Protein 7PSG (pdb70)

Secondary structure (DSSP, 8-state):
-HHHHHHHHHHHHHHHHHHHHHHHHHHHHHHHHHHHHHHHHTT---HHHHHHHHHHHHHT-TT-SEEEEEEPTTTTTS-HHHHTTSTT--GGG--EEEEEE-TTS-EEEEE-TTTTSTTTTHHHHHHHHH-S-EEPPPEEEEETTEEEEEEEEEEEEEETTEEEEEEEEEEEHHHHHHHHTT--TBTTB-EEEEE-TT-BEEE-SSGGGTTSBP-SS-SSS-SS-EEEEETTTTEEEEEEEEEE--TT-SS-EEEEEEEEHHHHHHH-/-HHHHHHHHHHHHHHHHHHHHHHHHHHHHHHHHHHHHHHHHTT---HHHHHHHHHHHHHT-TT-SEEEEEEPTTTTTS-HHHHTT-TTSPGGG--EEEEEE-SSS-EEEEE-TTTTSTTTTHHHHHHHHH-S-EEPPPEEEEETTEEEEEEEEEEEEEETTEEEEEEEEEEEHHHHHHHHTT--TBTTB-EEEEE-TTSBEEE-SSGGGTTSB--S---SS-SS-EEEEETTTTEEEEEEEEEE--TT-SS-EEEEEEEEHHHHTT-/-HHHHHHHHHHHHHHHHHHHHHHHHHHHHHHHHHHHHHHHHTT---HHHHHHHHHHHHHTSTT--EEEEEEPTTTTTS-HHHHTT-TTPPGGG--EEEEEE-TTS-EEEEE-TTTTSTTTTHHHHHHHHH-S-EEPPPEEEEETTEEEEEEEEEEEEEETTEEEEEEEEEEEHHHHHHHHHH--TBTTB-EEEEE-TT-BEEE-SSGGGTTPBP---SSSS-S--EEEEETTTTEEEEEEEEEE--TT-S--EEEEEEEEHHHHHHHHH-/-HHHHHHHHHHHHHHHHHHHHHHHHHHHHHHHHHHHHHHHHTT---HHHHHHHHHHHHHT-TT--EEEEEEPTTTTTS-TTTTTT-TTS-GGG--EEEEEE-TTS-EEEEE-TTTTSTTTTHHHHHHHHH-S-EEPPPEEEEETTEEEEEEEEEEEEEETTEEEEEEEEEEEHHHHHHHHHT--TBTTB-EEEEE-TTSBEEE-SSGGGTTSB-----SSS-SS-EEEEETTTTEEEEEEEEEE--TT-S--EEEEEEEEHHHHH--

Sequence (1072 aa):
SLAERYLQQIAQSEALRIQQQELNYARDVAHNLGQGLAALPSAGIKDRAVVDKMMEYALRDNPEEYLSISVIFEENVFDGRDAEFADQPGQAPKGRYAWFVDRDDQAGNNYAMHPLLSYLTPGQGDYYLLPQKSQKDTLIEPYTYAYNGVPTLLTSVAAPIVSSQGKLWGVVTSDISLASLQQKINQIKPWEGGGYAMLLSSAGKVISYPDKSQTSKAWQQGPTDDNNFTSSVVQHHDDAILGEQALVTWQPVTIGNSTEEKWYLGIVVPVSQVMAASSLAERYLQQIAQSEALRIQQELNYARDVAHNLGQGLAALPSAGIKDRAVVDKMMEYALRDNPEEYLSISVIFEENVFDGRDAEFADQPGQAPKGRYAWFVDRDQAGNYAMHPLLSYLTPGQGDYYLLPQKSQKDTLIEPYTYAYNGVPTLLTSVAAPIVSQGKLWGVVTSDISLASLQQKINQIKPWEEGGGYAMLLSSAGKVISYPDKSQTSKAWQGPTDNFTSSVVQHHDDAILGEQALVTWQPVTIGNSTEKWYLGIVVPVSQQVMAASLAERYLQQIAQSEALRIQQELNYARDVAHNLGQGLAALPSAGIKDRAVVDKMMEYALRDNPEYLSISVIFEENVFDGRDAEFADQPGQAPKGRYAWFVDRDQAGNYAMHPLLSYLTPGQGDYYLLPQKSQKDTLIEPYTYAYNGVPTLLTSVAAPIVSQGKLWGVVTSDISLASLQQQKINQIKPWEGGGYAMLLSSAGKVISYPDKSQTSKAWQGPTDNFTSSVVQHDDAILGEQALVTWQPVTIGNSTEKWYLGIVVPVSQVMAASERSLAERYLQQIAQSEALRIIQQELNYARDVAHNLGQGLAALPSAGIKDRAVVDKMMEYALRDNPEEYLSISVIFEENVFDGRDAEFADQQPGQAPKGRYAWFVDRDQAGNYAMHPLLSYLTPGQGDYYLLPQKSQKDTLIEPYTYAYNGVPTLLTSVAAPIVSQGKLWGVVTSDIISLASLQQKINQIKPWEGGGYAMLLSSAGKVISYPDKSQTSKKAWQGPTDNFTSSVVQHDDAILGEQALVTWQPVTIGNSTEKWYLGIVVPVSQQVMAA

Nearest PDB structures (foldseek):
  7psg-assembly2_D  TM=9.994E-01  e=1.646E-56  Pectobacterium atrosepticum SCRI1043
  6pzj-assembly1_A-2  TM=8.584E-01  e=6.239E-21  Leptospira interrogans serovar Copenhageni str. Fiocruz L1-130
  6fu4-assembly2_B  TM=8.451E-01  e=5.156E-18  Pseudomonas aeruginosa PAO1
  6f9g-assembly3_C  TM=8.167E-01  e=3.388E-18  Pseudomonas putida KT2440
  6d8v-assembly1_A  TM=7.134E-01  e=3.644E-16  Sinorhizobium meliloti 1021

Organism: Pectobacterium atrosepticum (strain SCRI 1043 / ATCC BAA-672) (NCBI:txid218491)

Solvent-accessible surface area: 41781 Å² total; per-residue (Å²): 90,37,28,77,61,9,1,51,21,9,0,46,0,28,5,22,88,9,26,46,83,2,15,60,2,20,5,4,0,16,20,11,0,9,6,3,0,0,0,20,58,29,54,27,108,76,25,57,0,0,41,55,3,0,27,18,10,0,86,42,8,106,113,29,40,1,0,6,3,1,8,28,97,67,37,4,23,53,111,8,89,104,43,32,143,103,126,54,42,1,38,130,0,19,4,0,35,9,0,6,51,55,151,94,37,83,50,22,58,62,29,10,127,17,0,67,63,114,46,77,0,36,9,7,47,88,0,53,180,56,79,83,3,26,16,6,58,21,40,62,78,54,24,65,68,94,102,29,70,2,0,0,0,0,0,6,7,54,12,110,80,91,24,22,0,1,1,0,0,5,10,14,2,71,15,3,16,103,63,2,38,126,23,114,10,10,113,60,25,8,17,1,3,0,0,0,32,65,10,62,1,0,0,24,36,56,113,81,56,21,32,125,44,57,160,44,52,37,109,139,49,32,54,56,29,54,95,39,124,16,98,67,48,60,66,74,0,25,6,0,4,21,64,0,44,1,45,79,18,109,102,78,0,26,0,0,0,2,0,11,12,42,94,9,128,80,53,101,109,25,22,72,70,14,0,58,26,10,0,38,0,26,2,15,96,14,24,50,75,8,14,57,2,21,6,3,0,21,17,12,0,10,6,0,0,0,0,19,62,26,54,23,110,77,23,54,0,0,42,51,4,0,29,16,11,0,86,40,10,104,116,26,40,1,0,5,0,0,1,17,51,42,22,3,21,47,102,8,87,105,45,25,89,102,136,50,43,4,46,115,0,9,3,0,34,12,0,6,46,51,161,85,38,82,55,28,56,62,29,11,121,21,0,29,60,31,41,65,0,14,10,2,6,16,0,30,50,24,60,63,5,23,18,7,26,18,41,63,84,49,22,75,64,95,99,33,72,1,0,0,0,0,0,6,2,56,13,115,55,65,25,23,0,0,0,0,0,4,13,16,2,66,10,10,14,110,70,1,55,122,16,112,11,12,131,67,27,12,17,0,3,0,0,0,37,53,15,78,0,0,0,22,46,65,140,95,60,19,33,130,50,56,151,26,79,48,62,150,52,32,55,54,24,27,101,37,126,17,94,70,46,61,66,88,0,22,14,1,5,37,57,0,50,0,43,78,23,90,54,69,0,27,0,0,0,2,0,10,18,54,90,10,148,84,77,98,40,14,68,85,12,1,42,20,10,0,42,0,28,4,17,89,13,20,33,82,2,18,72,2,25,5,6,0,21,19,13,0,11,6,0,0,0,0,24,55,26,54,27,119,77,23,55,1,0,40,56,5,0,29,18,12,3,64,40,10,31,60,32,6,1,0,5,0,0,2,24,120,61,39,6,20,49,102,8,86,101,48,34,142,97,125,55,45,3,43,140,0,26,4,0,31,9,1,6,16,46,73,24,8,85,41,28,60,64,30,13,124,23,0,63,64,117,42,66,0,39,9,7,47,93,0,53,178,58,78,73,4,12,14,6,59,22,43,69,83,56,8,50,66,27,108,23,62,2,0,0,0,0,0,8,2,57,12,118,80,86,28,26,0,0,0,0,0,5,13,14,2,52,22,5,18,31,53,1,38,58,14,111,10,5,103,60,27,6,12,1,4,0,0,0,42,67,13,66,3,0,0,36,44,60,63,93,45,28,42,85,48,79,143,30,129,29,111,117,27,59,66,47,33,61,101,62,118,4,97,72,50,61,67,77,0,27,10,0,8,17,61,0,46,0,42,77,19,108,94,81,0,19,0,0,0,1,0,10,24,59,77,4,92,57,20,36,130,239,109,28,12,83,70,9,1,48,24,10,0,41,0,25,5,20,91,12,28,45,76,2,21,49,2,15,5,4,0,23,23,13,0,10,8,0,0,0,0,21,58,27,53,24,102,81,24,56,2,0,40,55,4,0,36,16,11,0,89,42,10,91,134,28,39,1,0,5,0,0,2,25,117,62,38,4,20,54,104,9,84,117,40,32,147,99,120,51,36,2,46,135,0,21,5,0,34,9,1,4,46,53,150,85,32,93,55,33,56,61,29,13,120,21,0,63,60,116,45,67,0,36,8,7,41,88,0,55,178,58,80,71,3,7,13,7,60,20,40,61,84,50,23,65,62,95,99,31,66,1,0,0,0,0,0,5,3,56,12,117,78,90,28,24,0,0,0,0,0,4,11,14,2,68,26,6,7,107,79,1,39,114,19,107,12,5,110,58,23,7,16,0,4,0,0,0,37,69,11,75,0,0,0,20,44,64,124,83,44,16,28,123,57,52,139,45,67,38,78,138,51,34,61,60,25,44,90,44,124,16,97,66,50,64,66,78,0,20,15,0,11,25,63,0,50,0,43,75,17,77,84,79,0,26,0,0,0,2,0,5,27,67,72,1,132,83,95

Structure (mmCIF, N/CA/C/O backbone):
data_7PSG
#
_entry.id   7PSG
#
_cell.length_a   80.776
_cell.length_b   83.437
_cell.length_c   94.912
_cell.angle_alpha   90.000
_cell.angle_beta   106.861
_cell.angle_gamma   90.000
#
_symmetry.space_group_name_H-M   'P 1 21 1'
#
loop_
_entity.id
_entity.type
_entity.pdbx_description
1 polymer 'Methyl-accepting chemotaxis protein'
2 non-polymer 'TRIMETHYL GLYCINE'
3 non-polymer GLYCEROL
4 water water
#
loop_
_atom_site.group_PDB
_atom_site.id
_atom_site.type_symbol
_atom_site.label_atom_id
_atom_site.label_alt_id
_atom_site.label_comp_id
_atom_site.label_asym_id
_atom_site.label_entity_id
_atom_site.label_seq_id
_atom_site.pdbx_PDB_ins_code
_atom_site.Cartn_x
_atom_site.Cartn_y
_atom_site.Cartn_z
_atom_site.occupancy
_atom_site.B_iso_or_equiv
_atom_site.auth_seq_id
_atom_site.auth_comp_id
_atom_site.auth_asym_id
_atom_site.auth_atom_id
_atom_site.pdbx_PDB_model_num
ATOM 1 N N . SER A 1 30 ? -14.09297 16.82738 -37.14164 1.000 73.17103 18 SER A N 1
ATOM 2 C CA . SER A 1 30 ? -15.35186 17.41058 -36.68604 1.000 90.10910 18 SER A CA 1
ATOM 3 C C . SER A 1 30 ? -15.90315 16.78404 -35.42598 1.000 81.27175 18 SER A C 1
ATOM 4 O O . SER A 1 30 ? -15.74545 15.58663 -35.19530 1.000 73.56752 18 SER A O 1
ATOM 11 N N . LEU A 1 31 ? -16.61024 17.58285 -34.62689 1.000 81.69820 19 LEU A N 1
ATOM 12 C CA . LEU A 1 31 ? -17.06995 17.06835 -33.34132 1.000 87.34723 19 LEU A CA 1
ATOM 13 C C . LEU A 1 31 ? -18.16999 16.03799 -33.53004 1.000 82.90199 19 LEU A C 1
ATOM 14 O O . LEU A 1 31 ? -18.16591 14.99400 -32.86991 1.000 75.92043 19 LEU A O 1
ATOM 30 N N . ALA A 1 32 ? -19.11135 16.30974 -34.43028 1.000 75.15705 20 ALA A N 1
ATOM 31 C CA . ALA A 1 32 ? -20.18197 15.35919 -34.71669 1.000 59.20132 20 ALA A CA 1
ATOM 32 C C . ALA A 1 32 ? -19.61761 14.00931 -35.13143 1.000 57.78607 20 ALA A C 1
ATOM 33 O O . ALA A 1 32 ? -20.01967 12.96813 -34.60553 1.000 61.93505 20 ALA A O 1
ATOM 40 N N . GLU A 1 33 ? -18.65579 14.00922 -36.05307 1.000 56.48645 21 GLU A N 1
ATOM 41 C CA . GLU A 1 33 ? -18.14520 12.75441 -36.59039 1.000 59.56748 21 GLU A CA 1
ATOM 42 C C . GLU A 1 33 ? -17.35556 11.98491 -35.53765 1.000 59.21832 21 GLU A C 1
ATOM 43 O O . GLU A 1 33 ? -17.43128 10.75230 -35.47755 1.000 55.84246 21 GLU A O 1
ATOM 55 N N . ARG A 1 34 ? -16.59552 12.68532 -34.69193 1.000 59.60203 22 ARG A N 1
ATOM 56 C CA . ARG A 1 34 ? -15.91754 11.98347 -33.60556 1.000 60.82512 22 ARG A CA 1
ATOM 57 C C . ARG A 1 34 ? -16.93012 11.37011 -32.64819 1.000 53.18054 22 ARG A C 1
ATOM 58 O O . ARG A 1 34 ? -16.74944 10.24465 -32.17708 1.000 52.30566 22 ARG A O 1
ATOM 79 N N . TYR A 1 35 ? -18.00483 12.09750 -32.34866 1.000 54.52914 23 TYR A N 1
ATOM 80 C CA . TYR A 1 35 ? -19.04834 11.55958 -31.48079 1.000 59.97111 23 TYR A CA 1
ATOM 81 C C . TYR A 1 35 ? -19.64910 10.29921 -32.09165 1.000 54.03028 23 TYR A C 1
ATOM 82 O O . TYR A 1 35 ? -19.77000 9.26008 -31.42715 1.000 48.52771 23 TYR A O 1
ATOM 100 N N . LEU A 1 36 ? -19.96295 10.35254 -33.38571 1.000 57.09922 24 LEU A N 1
ATOM 101 C CA . LEU A 1 36 ? -20.46853 9.17472 -34.08133 1.000 51.30240 24 LEU A CA 1
ATOM 102 C C . LEU A 1 36 ? -19.47058 8.02450 -34.03139 1.000 45.44680 24 LEU A C 1
ATOM 103 O O . LEU A 1 36 ? -19.84732 6.87191 -33.83742 1.000 46.38112 24 LEU A O 1
ATOM 119 N N . GLN A 1 37 ? -18.19066 8.31605 -34.25330 1.000 51.35063 25 GLN A N 1
ATOM 120 C CA . GLN A 1 37 ? -17.16250 7.28308 -34.17803 1.000 46.19106 25 GLN A CA 1
ATOM 121 C C . GLN A 1 37 ? -17.12212 6.64847 -32.79543 1.000 48.77174 25 GLN A C 1
ATOM 122 O O . GLN A 1 37 ? -16.88926 5.44048 -32.66117 1.000 47.05266 25 GLN A O 1
ATOM 136 N N . GLN A 1 38 ? -17.33792 7.46119 -31.75442 1.000 53.28021 26 GLN A N 1
ATOM 137 C CA . GLN A 1 38 ? -17.28524 6.98762 -30.37297 1.000 49.38811 26 GLN A CA 1
ATOM 138 C C . GLN A 1 38 ? -18.47758 6.08548 -30.05357 1.000 48.88762 26 GLN A C 1
ATOM 139 O O . GLN A 1 38 ? -18.33616 5.07303 -29.35134 1.000 47.17615 26 GLN A O 1
ATOM 153 N N . ILE A 1 39 ? -19.66696 6.44247 -30.55669 1.000 43.90471 27 ILE A N 1
ATOM 154 C CA . ILE A 1 39 ? -20.83144 5.56709 -30.42887 1.000 46.82233 27 ILE A CA 1
ATOM 155 C C . ILE A 1 39 ? -20.52739 4.20099 -31.03177 1.000 46.03861 27 ILE A C 1
ATOM 156 O O . ILE A 1 39 ? -20.79683 3.15074 -30.43151 1.000 50.25745 27 ILE A O 1
ATOM 172 N N . ALA A 1 40 ? -19.98824 4.20208 -32.25312 1.000 44.22552 28 ALA A N 1
ATOM 173 C CA . ALA A 1 40 ? -19.63462 2.94608 -32.91063 1.000 43.84375 28 ALA A CA 1
ATOM 174 C C . ALA A 1 40 ? -18.63788 2.14794 -32.08057 1.000 44.20231 28 ALA A C 1
ATOM 175 O O . ALA A 1 40 ? -18.70958 0.91790 -32.03095 1.000 41.61549 28 ALA A O 1
ATOM 182 N N . GLN A 1 41 ? -17.68449 2.83149 -31.44884 1.000 40.47437 29 GLN A N 1
ATOM 183 C CA . GLN A 1 41 ? -16.71215 2.14834 -30.58434 1.000 44.58116 29 GLN A CA 1
ATOM 184 C C . GLN A 1 41 ? -17.39979 1.47149 -29.39519 1.000 39.43149 29 GLN A C 1
ATOM 185 O O . GLN A 1 41 ? -17.14937 0.30102 -29.08733 1.000 38.91591 29 GLN A O 1
ATOM 199 N N . SER A 1 42 ? -18.25295 2.21655 -28.69353 1.000 39.69733 30 SER A N 1
ATOM 200 C CA . SER A 1 42 ? -19.00470 1.65494 -27.58230 1.000 42.40543 30 SER A CA 1
ATOM 201 C C . SER A 1 42 ? -19.79674 0.42900 -28.00429 1.000 42.02299 30 SER A C 1
ATOM 202 O O . SER A 1 42 ? -19.81231 -0.58093 -27.29734 1.000 40.78167 30 SER A O 1
ATOM 210 N N . GLU A 1 43 ? -20.47375 0.49914 -29.15541 1.000 39.65454 31 GLU A N 1
ATOM 211 C CA . GLU A 1 43 ? -21.33450 -0.60503 -29.55840 1.000 38.12313 31 GLU A CA 1
ATOM 212 C C . GLU A 1 43 ? -20.50770 -1.80879 -30.01265 1.000 36.35168 31 GLU A C 1
ATOM 213 O O . GLU A 1 43 ? -20.89076 -2.94446 -29.77295 1.000 36.82907 31 GLU A O 1
ATOM 225 N N . ALA A 1 44 ? -19.38988 -1.58190 -30.70187 1.000 33.95062 32 ALA A N 1
ATOM 226 C CA . ALA A 1 44 ? -18.52553 -2.68681 -31.05041 1.000 36.70370 32 ALA A CA 1
ATOM 227 C C . ALA A 1 44 ? -17.94689 -3.34081 -29.78896 1.000 35.13636 32 ALA A C 1
ATOM 228 O O . ALA A 1 44 ? -17.77921 -4.55492 -29.76265 1.000 35.23597 32 ALA A O 1
ATOM 235 N N . LEU A 1 45 ? -17.69544 -2.56477 -28.72864 1.000 38.64288 33 LEU A N 1
ATOM 236 C CA . LEU A 1 45 ? -17.16745 -3.15437 -27.49862 1.000 38.41765 33 LEU A CA 1
ATOM 237 C C . LEU A 1 45 ? -18.21062 -4.04447 -26.83849 1.000 40.40807 33 LEU A C 1
ATOM 238 O O . LEU A 1 45 ? -17.88056 -5.10824 -26.29699 1.000 39.05793 33 LEU A O 1
ATOM 254 N N . ARG A 1 46 ? -19.48447 -3.62171 -26.87628 1.000 41.44987 34 ARG A N 1
ATOM 255 C CA . ARG A 1 46 ? -20.53474 -4.44579 -26.29799 1.000 40.38094 34 ARG A CA 1
ATOM 256 C C . ARG A 1 46 ? -20.63785 -5.78584 -27.01195 1.000 40.45155 34 ARG A C 1
ATOM 257 O O . ARG A 1 46 ? -20.71916 -6.83396 -26.36709 1.000 40.41161 34 ARG A O 1
ATOM 278 N N . ILE A 1 47 ? -20.72014 -5.77481 -28.34225 1.000 38.67224 35 ILE A N 1
ATOM 279 C CA . ILE A 1 47 ? -20.87958 -7.05282 -29.04213 1.000 40.70152 35 ILE A CA 1
ATOM 280 C C . ILE A 1 47 ? -19.59517 -7.86405 -28.90253 1.000 40.79919 35 ILE A C 1
ATOM 281 O O . ILE A 1 47 ? -19.64011 -9.08040 -28.73736 1.000 37.76505 35 ILE A O 1
ATOM 297 N N . GLN A 1 48 ? -18.45105 -7.18817 -28.87545 1.000 40.26904 36 GLN A N 1
ATOM 298 C CA . GLN A 1 48 ? -17.17660 -7.83554 -28.57892 1.000 40.86444 36 GLN A CA 1
ATOM 299 C C . GLN A 1 48 ? -17.18422 -8.53467 -27.22406 1.000 35.77807 36 GLN A C 1
ATOM 300 O O . GLN A 1 48 ? -16.61155 -9.61527 -27.07856 1.000 39.22628 36 GLN A O 1
ATOM 314 N N . GLN A 1 49 ? -17.81981 -7.94382 -26.22101 1.000 42.47171 37 GLN A N 1
ATOM 315 C CA A GLN A 1 49 ? -17.91997 -8.63528 -24.94413 0.719 45.23491 37 GLN A CA 1
ATOM 316 C CA B GLN A 1 49 ? -17.96564 -8.60831 -24.93237 0.281 45.29963 37 GLN A CA 1
ATOM 317 C C . GLN A 1 49 ? -18.71882 -9.92288 -25.07926 1.000 43.24889 37 GLN A C 1
ATOM 318 O O . GLN A 1 49 ? -18.37694 -10.93028 -24.44964 1.000 42.44446 37 GLN A O 1
ATOM 345 N N . GLU A 1 50 ? -19.78337 -9.91232 -25.88160 1.000 43.98263 38 GLU A N 1
ATOM 346 C CA . GLU A 1 50 ? -20.59641 -11.11577 -26.06102 1.000 42.55667 38 GLU A CA 1
ATOM 347 C C . GLU A 1 50 ? -19.79333 -12.23472 -26.71866 1.000 38.20751 38 GLU A C 1
ATOM 348 O O . GLU A 1 50 ? -19.86342 -13.39850 -26.29802 1.000 43.92134 38 GLU A O 1
ATOM 360 N N . LEU A 1 51 ? -19.05236 -11.90427 -27.77374 1.000 41.55352 39 LEU A N 1
ATOM 361 C CA . LEU A 1 51 ? -18.27579 -12.91311 -28.48263 1.000 40.87757 39 LEU A CA 1
ATOM 362 C C . LEU A 1 51 ? -17.07638 -13.37872 -27.66086 1.000 34.90106 39 LEU A C 1
ATOM 363 O O . LEU A 1 51 ? -16.70102 -14.54783 -27.72002 1.000 39.43982 39 LEU A O 1
ATOM 379 N N . ASN A 1 52 ? -16.43699 -12.47945 -26.92386 1.000 35.86913 40 ASN A N 1
ATOM 380 C CA . ASN A 1 52 ? -15.35425 -12.91656 -26.04139 1.000 39.17737 40 ASN A CA 1
ATOM 381 C C . ASN A 1 52 ? -15.85959 -13.83060 -24.94928 1.000 36.28617 40 ASN A C 1
ATOM 382 O O . ASN A 1 52 ? -15.14620 -14.73623 -24.50351 1.000 37.84035 40 ASN A O 1
ATOM 393 N N . TYR A 1 53 ? -17.04727 -13.55005 -24.42948 1.000 34.48379 41 TYR A N 1
ATOM 394 C CA . TYR A 1 53 ? -17.61470 -14.45413 -23.44931 1.000 40.47485 41 TYR A CA 1
ATOM 395 C C . TYR A 1 53 ? -17.65172 -15.86505 -24.02644 1.000 38.33310 41 TYR A C 1
ATOM 396 O O . TYR A 1 53 ? -17.20416 -16.82701 -23.39856 1.000 35.33616 41 TYR A O 1
ATOM 414 N N . ALA A 1 54 ? -18.12561 -15.98813 -25.26305 1.000 36.93993 42 ALA A N 1
ATOM 415 C CA . ALA A 1 54 ? -18.20952 -17.28912 -25.91849 1.000 37.64733 42 ALA A CA 1
ATOM 416 C C . ALA A 1 54 ? -16.82844 -17.89370 -26.13327 1.000 32.84704 42 ALA A C 1
ATOM 417 O O . ALA A 1 54 ? -16.63295 -19.08767 -25.90935 1.000 35.45134 42 ALA A O 1
ATOM 424 N N . ARG A 1 55 ? -15.85557 -17.08683 -26.56935 1.000 34.79584 43 ARG A N 1
ATOM 425 C CA . ARG A 1 55 ? -14.48657 -17.57587 -26.68241 1.000 35.56860 43 ARG A CA 1
ATOM 426 C C . ARG A 1 55 ? -13.98638 -18.09269 -25.33034 1.000 36.52941 43 ARG A C 1
ATOM 427 O O . ARG A 1 55 ? -13.35215 -19.15741 -25.25388 1.000 37.52082 43 ARG A O 1
ATOM 448 N N . ASP A 1 56 ? -14.30763 -17.36843 -24.25722 1.000 34.75824 44 ASP A N 1
ATOM 449 C CA . ASP A 1 56 ? -13.80858 -17.73451 -22.92801 1.000 38.79667 44 ASP A CA 1
ATOM 450 C C . ASP A 1 56 ? -14.40567 -19.07694 -22.47216 1.000 38.34162 44 ASP A C 1
ATOM 451 O O . ASP A 1 56 ? -13.71083 -19.92927 -21.89837 1.000 36.04331 44 ASP A O 1
ATOM 460 N N . VAL A 1 57 ? -15.71114 -19.24982 -22.63309 1.000 32.47876 45 VAL A N 1
ATOM 461 C CA . VAL A 1 57 ? -16.31367 -20.54356 -22.32828 1.000 36.85462 45 VAL A CA 1
ATOM 462 C C . VAL A 1 57 ? -15.53124 -21.65332 -23.02587 1.000 42.83588 45 VAL A C 1
ATOM 463 O O . VAL A 1 57 ? -15.17077 -22.66110 -22.41790 1.000 37.17115 45 VAL A O 1
ATOM 476 N N . ALA A 1 58 ? -15.24341 -21.47424 -24.32218 1.000 40.57998 46 ALA A N 1
ATOM 477 C CA . ALA A 1 58 ? -14.54405 -22.51648 -25.05924 1.000 37.74254 46 ALA A CA 1
ATOM 478 C C . ALA A 1 58 ? -13.09534 -22.61994 -24.61865 1.000 36.32694 46 ALA A C 1
ATOM 479 O O . ALA A 1 58 ? -12.57908 -23.73158 -24.41744 1.000 35.73218 46 ALA A O 1
ATOM 486 N N . HIS A 1 59 ? -12.42068 -21.47590 -24.45519 1.000 38.12009 47 HIS A N 1
ATOM 487 C CA . HIS A 1 59 ? -10.99386 -21.49965 -24.10559 1.000 37.26076 47 HIS A CA 1
ATOM 488 C C . HIS A 1 59 ? -10.76937 -22.06448 -22.69514 1.000 39.02363 47 HIS A C 1
ATOM 489 O O . HIS A 1 59 ? -9.82401 -22.82325 -22.47159 1.000 39.18135 47 HIS A O 1
ATOM 503 N N . ASN A 1 60 ? -11.60361 -21.67916 -21.73286 1.000 35.16902 48 ASN A N 1
ATOM 504 C CA . ASN A 1 60 ? -11.38755 -22.11394 -20.34986 1.000 40.74938 48 ASN A CA 1
ATOM 505 C C . ASN A 1 60 ? -11.80343 -23.57292 -20.17160 1.000 43.98929 48 ASN A C 1
ATOM 506 O O . ASN A 1 60 ? -11.16098 -24.30783 -19.39957 1.000 39.34850 48 ASN A O 1
ATOM 517 N N . LEU A 1 61 ? -12.86404 -24.00710 -20.87818 1.000 35.44341 49 LEU A N 1
ATOM 518 C CA . LEU A 1 61 ? -13.17747 -25.42606 -20.90348 1.000 38.35194 49 LEU A CA 1
ATOM 519 C C . LEU A 1 61 ? -11.98696 -26.22232 -21.43015 1.000 41.90887 49 LEU A C 1
ATOM 520 O O . LEU A 1 61 ? -11.64619 -27.28561 -20.88308 1.000 42.19769 49 LEU A O 1
ATOM 536 N N . GLY A 1 62 ? -11.30783 -25.68753 -22.45206 1.000 41.86507 50 GLY A N 1
ATOM 537 C CA . GLY A 1 62 ? -10.18026 -26.39912 -23.04048 1.000 38.15783 50 GLY A CA 1
ATOM 538 C C . GLY A 1 62 ? -9.00934 -26.54624 -22.08063 1.000 39.70971 50 GLY A C 1
ATOM 539 O O . GLY A 1 62 ? -8.36956 -27.59499 -22.02407 1.000 46.11824 50 GLY A O 1
ATOM 543 N N . GLN A 1 63 ? -8.68489 -25.48150 -21.34259 1.000 40.76046 51 GLN A N 1
ATOM 544 C CA . GLN A 1 63 ? -7.59858 -25.56311 -20.36855 1.000 42.32091 51 GLN A CA 1
ATOM 545 C C . GLN A 1 63 ? -7.88556 -26.61250 -19.30260 1.000 42.86502 51 GLN A C 1
ATOM 546 O O . GLN A 1 63 ? -6.97540 -27.32798 -18.86602 1.000 45.88536 51 GLN A O 1
ATOM 560 N N . GLY A 1 64 ? -9.14356 -26.74301 -18.88320 1.000 40.37914 52 GLY A N 1
ATOM 561 C CA . GLY A 1 64 ? -9.46183 -27.76113 -17.89331 1.000 44.59314 52 GLY A CA 1
ATOM 562 C C . GLY A 1 64 ? -9.38844 -29.17492 -18.43834 1.000 41.80600 52 GLY A C 1
ATOM 563 O O . GLY A 1 64 ? -8.98380 -30.10780 -17.72433 1.000 41.82142 52 GLY A O 1
ATOM 567 N N . LEU A 1 65 ? -9.77225 -29.35052 -19.69880 1.000 43.14994 53 LEU A N 1
ATOM 568 C CA . LEU A 1 65 ? -9.72196 -30.65228 -20.35393 1.000 39.29844 53 LEU A CA 1
ATOM 569 C C . LEU A 1 65 ? -8.28669 -31.11014 -20.54763 1.000 40.36409 53 LEU A C 1
ATOM 570 O O . LEU A 1 65 ? -7.98506 -32.31249 -20.43766 1.000 43.80401 53 LEU A O 1
ATOM 586 N N . ALA A 1 66 ? -7.38272 -30.16333 -20.82937 1.000 39.92978 54 ALA A N 1
ATOM 587 C CA . ALA A 1 66 ? -5.97415 -30.49063 -21.00386 1.000 43.12258 54 ALA A CA 1
ATOM 588 C C . ALA A 1 66 ? -5.30732 -30.86257 -19.68656 1.000 43.50647 54 ALA A C 1
ATOM 589 O O . ALA A 1 66 ? -4.24910 -31.49304 -19.69598 1.000 46.20448 54 ALA A O 1
ATOM 596 N N . ALA A 1 67 ? -5.90362 -30.46796 -18.56646 1.000 42.70203 55 ALA A N 1
ATOM 597 C CA . ALA A 1 67 ? -5.36707 -30.79691 -17.24993 1.000 43.01755 55 ALA A CA 1
ATOM 598 C C . ALA A 1 67 ? -5.68898 -32.22960 -16.86085 1.000 47.05561 55 ALA A C 1
ATOM 599 O O . ALA A 1 67 ? -5.01941 -32.79156 -15.99022 1.000 48.94476 55 ALA A O 1
ATOM 606 N N . LEU A 1 68 ? -6.66963 -32.82965 -17.53124 1.000 39.81601 56 LEU A N 1
ATOM 607 C CA . LEU A 1 68 ? -7.14914 -34.15630 -17.16063 1.000 48.80553 56 LEU A CA 1
ATOM 608 C C . LEU A 1 68 ? -6.08627 -35.21654 -17.40612 1.000 49.34610 56 LEU A C 1
ATOM 609 O O . LEU A 1 68 ? -5.83250 -36.02665 -16.49934 1.000 51.11567 56 LEU A O 1
ATOM 625 N N . PRO A 1 69 ? -5.43648 -35.28504 -18.56350 1.000 46.41209 57 PRO A N 1
ATOM 626 C CA . PRO A 1 69 ? -4.40913 -36.33113 -18.72209 1.000 51.95116 57 PRO A CA 1
ATOM 627 C C . PRO A 1 69 ? -3.28370 -36.20204 -17.72192 1.000 50.24790 57 PRO A C 1
ATOM 628 O O . PRO A 1 69 ? -2.78898 -37.21522 -17.23220 1.000 52.41951 57 PRO A O 1
ATOM 639 N N . SER A 1 70 ? -2.89235 -34.96976 -17.39013 1.000 53.69764 58 SER A N 1
ATOM 640 C CA . SER A 1 70 ? -1.85409 -34.71932 -16.39516 1.000 57.10971 58 SER A CA 1
ATOM 641 C C . SER A 1 70 ? -2.22985 -35.31755 -15.05288 1.000 55.20023 58 SER A C 1
ATOM 642 O O . SER A 1 70 ? -1.40168 -35.93062 -14.37384 1.000 59.56392 58 SER A O 1
ATOM 650 N N . ALA A 1 71 ? -3.47168 -35.11835 -14.63927 1.000 55.08501 59 ALA A N 1
ATOM 651 C CA . ALA A 1 71 ? -3.97899 -35.66648 -13.39526 1.000 56.39894 59 ALA A CA 1
ATOM 652 C C . ALA A 1 71 ? -4.33784 -37.14367 -13.49809 1.000 54.46376 59 ALA A C 1
ATOM 653 O O . ALA A 1 71 ? -4.81176 -37.71752 -12.51030 1.000 55.93504 59 ALA A O 1
ATOM 660 N N . GLY A 1 72 ? -4.10955 -37.77516 -14.65070 1.000 56.56918 60 GLY A N 1
ATOM 661 C CA . GLY A 1 72 ? -4.30982 -39.21570 -14.79178 1.000 58.05018 60 GLY A CA 1
ATOM 662 C C . GLY A 1 72 ? -5.71308 -39.62408 -15.18575 1.000 53.19134 60 GLY A C 1
ATOM 663 O O . GLY A 1 72 ? -6.04451 -40.80654 -15.09882 1.000 54.88600 60 GLY A O 1
ATOM 667 N N . ILE A 1 73 ? -6.54678 -38.68195 -15.59471 1.000 47.24501 61 ILE A N 1
ATOM 668 C CA . ILE A 1 73 ? -7.91710 -38.96187 -16.00323 1.000 54.54692 61 ILE A CA 1
ATOM 669 C C . ILE A 1 73 ? -7.90607 -39.20870 -17.50961 1.000 55.95315 61 ILE A C 1
ATOM 670 O O . ILE A 1 73 ? -7.47776 -38.34415 -18.28276 1.000 56.13383 61 ILE A O 1
ATOM 686 N N . LYS A 1 74 ? -8.37832 -40.38834 -17.92095 1.000 57.01450 62 LYS A N 1
ATOM 687 C CA . LYS A 1 74 ? -8.28675 -40.82389 -19.31105 1.000 63.69185 62 LYS A CA 1
ATOM 688 C C . LYS A 1 74 ? -9.63179 -41.29287 -19.85972 1.000 59.80376 62 LYS A C 1
ATOM 689 O O . LYS A 1 74 ? -9.66741 -42.00541 -20.85825 1.000 65.14798 62 LYS A O 1
ATOM 708 N N . ASP A 1 75 ? -10.73444 -40.90493 -19.23552 1.000 54.57908 63 ASP A N 1
ATOM 709 C CA . ASP A 1 75 ? -12.05897 -41.43057 -19.53870 1.000 55.99612 63 ASP A CA 1
ATOM 710 C C . ASP A 1 75 ? -12.82446 -40.37833 -20.34193 1.000 55.28381 63 ASP A C 1
ATOM 711 O O . ASP A 1 75 ? -13.10318 -39.28227 -19.84997 1.000 48.40022 63 ASP A O 1
ATOM 720 N N . ARG A 1 76 ? -13.13576 -40.71902 -21.59789 1.000 49.99943 64 ARG A N 1
ATOM 721 C CA . ARG A 1 76 ? -13.85407 -39.80459 -22.47230 1.000 50.86918 64 ARG A CA 1
ATOM 722 C C . ARG A 1 76 ? -15.21466 -39.43753 -21.91776 1.000 42.25789 64 ARG A C 1
ATOM 723 O O . ARG A 1 76 ? -15.72730 -38.36041 -22.22711 1.000 46.71583 64 ARG A O 1
ATOM 744 N N . ALA A 1 77 ? -15.80142 -40.28656 -21.06850 1.000 45.40999 65 ALA A N 1
ATOM 745 C CA . ALA A 1 77 ? -17.04559 -39.86090 -20.43744 1.000 50.35135 65 ALA A CA 1
ATOM 746 C C . ALA A 1 77 ? -16.84291 -38.65153 -19.51709 1.000 52.57777 65 ALA A C 1
ATOM 747 O O . ALA A 1 77 ? -17.81550 -37.93592 -19.24510 1.000 51.36584 65 ALA A O 1
ATOM 754 N N . VAL A 1 78 ? -15.61703 -38.41597 -19.01728 1.000 47.03469 66 VAL A N 1
ATOM 755 C CA . VAL A 1 78 ? -15.37503 -37.22171 -18.20645 1.000 49.42662 66 VAL A CA 1
ATOM 756 C C . VAL A 1 78 ? -15.41802 -35.97262 -19.07313 1.000 49.71810 66 VAL A C 1
ATOM 757 O O . VAL A 1 78 ? -15.92282 -34.92095 -18.64794 1.000 45.60656 66 VAL A O 1
ATOM 770 N N . VAL A 1 79 ? -14.85773 -36.04885 -20.28530 1.000 47.49299 67 VAL A N 1
ATOM 771 C CA . VAL A 1 79 ? -14.94134 -34.91257 -21.19167 1.000 43.70517 67 VAL A CA 1
ATOM 772 C C . VAL A 1 79 ? -16.39512 -34.63688 -21.54049 1.000 43.04216 67 VAL A C 1
ATOM 773 O O . VAL A 1 79 ? -16.82561 -33.47305 -21.61449 1.000 42.34442 67 VAL A O 1
ATOM 786 N N . ASP A 1 80 ? -17.17737 -35.69849 -21.76897 1.000 45.72696 68 ASP A N 1
ATOM 787 C CA . ASP A 1 80 ? -18.57885 -35.49327 -22.11583 1.000 45.10484 68 ASP A CA 1
ATOM 788 C C . ASP A 1 80 ? -19.28649 -34.68458 -21.03142 1.000 49.11794 68 ASP A C 1
ATOM 789 O O . ASP A 1 80 ? -20.05105 -33.75768 -21.32565 1.000 40.03917 68 ASP A O 1
ATOM 798 N N . LYS A 1 81 ? -19.04057 -35.03325 -19.75701 1.000 40.81061 69 LYS A N 1
ATOM 799 C CA . LYS A 1 81 ? -19.74914 -34.39306 -18.65849 1.000 49.79353 69 LYS A CA 1
ATOM 800 C C . LYS A 1 81 ? -19.31892 -32.93257 -18.48935 1.000 44.35031 69 LYS A C 1
ATOM 801 O O . LYS A 1 81 ? -20.16342 -32.05796 -18.26738 1.000 46.49107 69 LYS A O 1
ATOM 820 N N . MET A 1 82 ? -18.02292 -32.63863 -18.63486 1.000 40.39040 70 MET A N 1
ATOM 821 C CA . MET A 1 82 ? -17.56532 -31.24930 -18.59305 1.000 40.47351 70 MET A CA 1
ATOM 822 C C . MET A 1 82 ? -18.17583 -30.40941 -19.71560 1.000 41.84605 70 MET A C 1
ATOM 823 O O . MET A 1 82 ? -18.60473 -29.25991 -19.50157 1.000 38.67564 70 MET A O 1
ATOM 837 N N . MET A 1 83 ? -18.23586 -30.96282 -20.91670 1.000 39.68238 71 MET A N 1
ATOM 838 C CA . MET A 1 83 ? -18.88173 -30.24160 -22.01404 1.000 38.38860 71 MET A CA 1
ATOM 839 C C . MET A 1 83 ? -20.35546 -29.99405 -21.70455 1.000 40.16923 71 MET A C 1
ATOM 840 O O . MET A 1 83 ? -20.88439 -28.90492 -21.96623 1.000 41.35757 71 MET A O 1
ATOM 854 N N . GLU A 1 84 ? -21.04776 -31.02378 -21.20132 1.000 39.24099 72 GLU A N 1
ATOM 855 C CA . GLU A 1 84 ? -22.43558 -30.87461 -20.78205 1.000 41.69439 72 GLU A CA 1
ATOM 856 C C . GLU A 1 84 ? -22.62496 -29.71111 -19.80704 1.000 45.60372 72 GLU A C 1
ATOM 857 O O . GLU A 1 84 ? -23.54943 -28.89977 -19.96476 1.000 47.33890 72 GLU A O 1
ATOM 869 N N . TYR A 1 85 ? -21.79330 -29.63875 -18.75653 1.000 43.31483 73 TYR A N 1
ATOM 870 C CA . TYR A 1 85 ? -22.01424 -28.56728 -17.79634 1.000 48.11565 73 TYR A CA 1
ATOM 871 C C . TYR A 1 85 ? -21.77031 -27.18945 -18.41237 1.000 40.89501 73 TYR A C 1
ATOM 872 O O . TYR A 1 85 ? -22.46811 -26.22886 -18.06042 1.000 44.41671 73 TYR A O 1
ATOM 890 N N . ALA A 1 86 ? -20.83213 -27.07638 -19.34689 1.000 40.40397 74 ALA A N 1
ATOM 891 C CA . ALA A 1 86 ? -20.62386 -25.81544 -20.05406 1.000 41.39473 74 ALA A CA 1
ATOM 892 C C . ALA A 1 86 ? -21.85211 -25.42376 -20.88368 1.000 45.47939 74 ALA A C 1
ATOM 893 O O . ALA A 1 86 ? -22.26992 -24.25676 -20.87794 1.000 44.82620 74 ALA A O 1
ATOM 900 N N . LEU A 1 87 ? -22.44053 -26.37945 -21.62368 1.000 38.00929 75 LEU A N 1
ATOM 901 C CA . LEU A 1 87 ? -23.64456 -26.04051 -22.37653 1.000 43.45404 75 LEU A CA 1
ATOM 902 C C . LEU A 1 87 ? -24.79234 -25.70424 -21.43759 1.000 44.18225 75 LEU A C 1
ATOM 903 O O . LEU A 1 87 ? -25.57365 -24.77856 -21.70356 1.000 39.95220 75 LEU A O 1
ATOM 919 N N . ARG A 1 88 ? -24.91368 -26.45765 -20.33779 1.000 46.46077 76 ARG A N 1
ATOM 920 C CA . ARG A 1 88 ? -25.95278 -26.18934 -19.35221 1.000 49.48452 76 ARG A CA 1
ATOM 921 C C . ARG A 1 88 ? -25.88749 -24.74413 -18.88265 1.000 45.51237 76 ARG A C 1
ATOM 922 O O . ARG A 1 88 ? -26.91977 -24.11700 -18.58699 1.000 43.04686 76 ARG A O 1
ATOM 943 N N . ASP A 1 89 ? -24.67604 -24.20977 -18.76043 1.000 44.26489 77 ASP A N 1
ATOM 944 C CA . ASP A 1 89 ? -24.50984 -22.87944 -18.18949 1.000 42.74967 77 ASP A CA 1
ATOM 945 C C . ASP A 1 89 ? -24.77214 -21.78187 -19.20789 1.000 43.70285 77 ASP A C 1
ATOM 946 O O . ASP A 1 89 ? -24.77076 -20.59729 -18.83200 1.000 43.36196 77 ASP A O 1
ATOM 955 N N . ASN A 1 90 ? -25.08986 -22.16809 -20.44873 1.000 42.50747 78 ASN A N 1
ATOM 956 C CA . ASN A 1 90 ? -25.20885 -21.25575 -21.58010 1.000 39.01249 78 ASN A CA 1
ATOM 957 C C . ASN A 1 90 ? -26.41338 -21.69035 -22.39341 1.000 45.34167 78 ASN A C 1
ATOM 958 O O . ASN A 1 90 ? -26.28012 -22.28333 -23.46301 1.000 42.27314 78 ASN A O 1
ATOM 969 N N . PRO A 1 91 ? -27.61483 -21.46263 -21.87346 1.000 45.64205 79 PRO A N 1
ATOM 970 C CA . PRO A 1 91 ? -28.82191 -22.00206 -22.52089 1.000 43.74512 79 PRO A CA 1
ATOM 971 C C . PRO A 1 91 ? -29.08889 -21.50612 -23.92773 1.000 52.25445 79 PRO A C 1
ATOM 972 O O . PRO A 1 91 ? -29.87258 -22.13763 -24.63043 1.000 50.06384 79 PRO A O 1
ATOM 983 N N . GLU A 1 92 ? -28.52401 -20.38283 -24.34900 1.000 51.94673 80 GLU A N 1
ATOM 984 C CA A GLU A 1 92 ? -28.77254 -19.89016 -25.69382 0.513 51.73929 80 GLU A CA 1
ATOM 985 C CA B GLU A 1 92 ? -28.76854 -19.88220 -25.69155 0.487 51.81923 80 GLU A CA 1
ATOM 986 C C . GLU A 1 92 ? -27.79957 -20.44864 -26.72150 1.000 47.95494 80 GLU A C 1
ATOM 987 O O . GLU A 1 92 ? -28.05797 -20.31918 -27.92787 1.000 47.88698 80 GLU A O 1
ATOM 1010 N N . TYR A 1 93 ? -26.70314 -21.06700 -26.28755 1.000 44.13356 81 TYR A N 1
ATOM 1011 C CA . TYR A 1 93 ? -25.77079 -21.62980 -27.24295 1.000 43.83824 81 TYR A CA 1
ATOM 1012 C C . TYR A 1 93 ? -26.42898 -22.80703 -27.95927 1.000 39.82314 81 TYR A C 1
ATOM 1013 O O . TYR A 1 93 ? -27.29649 -23.49131 -27.40891 1.000 39.58771 81 TYR A O 1
ATOM 1031 N N . LEU A 1 94 ? -26.03191 -23.02525 -29.22014 1.000 43.84375 82 LEU A N 1
ATOM 1032 C CA . LEU A 1 94 ? -26.56017 -24.18939 -29.93633 1.000 40.48325 82 LEU A CA 1
ATOM 1033 C C . LEU A 1 94 ? -25.85950 -25.46872 -29.52146 1.000 44.95016 82 LEU A C 1
ATOM 1034 O O . LEU A 1 94 ? -26.49897 -26.51862 -29.43009 1.000 41.21427 82 LEU A O 1
ATOM 1050 N N . SER A 1 95 ? -24.55528 -25.40467 -29.26344 1.000 36.02846 83 SER A N 1
ATOM 1051 C CA . SER A 1 95 ? -23.80140 -26.57758 -28.84737 1.000 41.10427 83 SER A CA 1
ATOM 1052 C C . SER A 1 95 ? -22.40266 -26.13575 -28.44352 1.000 39.76929 83 SER A C 1
ATOM 1053 O O . SER A 1 95 ? -21.98154 -25.01194 -28.73820 1.000 37.38194 83 SER A O 1
ATOM 1061 N N . ILE A 1 96 ? -21.69713 -27.04087 -27.74471 1.000 36.07554 84 ILE A N 1
ATOM 1062 C CA . ILE A 1 96 ? -20.25312 -26.97201 -27.55757 1.000 39.04458 84 ILE A CA 1
ATOM 1063 C C . ILE A 1 96 ? -19.61630 -28.15034 -28.28182 1.000 33.55601 84 ILE A C 1
ATOM 1064 O O . ILE A 1 96 ? -20.07945 -29.28094 -28.14927 1.000 38.03244 84 ILE A O 1
ATOM 1080 N N . SER A 1 97 ? -18.53850 -27.89809 -29.01408 1.000 35.91320 85 SER A N 1
ATOM 1081 C CA . SER A 1 97 ? -17.79051 -28.93322 -29.72237 1.000 34.72730 85 SER A CA 1
ATOM 1082 C C . SER A 1 97 ? -16.35511 -29.02741 -29.21502 1.000 35.34644 85 SER A C 1
ATOM 1083 O O . SER A 1 97 ? -15.73802 -28.01071 -28.89078 1.000 36.95039 85 SER A O 1
ATOM 1091 N N . VAL A 1 98 ? -15.82559 -30.25120 -29.14232 1.000 37.22527 86 VAL A N 1
ATOM 1092 C CA . VAL A 1 98 ? -14.46795 -30.49587 -28.64630 1.000 38.33214 86 VAL A CA 1
ATOM 1093 C C . VAL A 1 98 ? -13.76833 -31.44931 -29.58746 1.000 37.91439 86 VAL A C 1
ATOM 1094 O O . VAL A 1 98 ? -14.27804 -32.54928 -29.84996 1.000 40.80119 86 VAL A O 1
ATOM 1107 N N . ILE A 1 99 ? -12.59105 -31.04708 -30.07561 1.000 39.53850 87 ILE A N 1
ATOM 1108 C CA . ILE A 1 99 ? -11.74639 -31.88724 -30.91311 1.000 38.04866 87 ILE A CA 1
ATOM 1109 C C . ILE A 1 99 ? -10.35921 -31.89577 -30.29888 1.000 40.37436 87 ILE A C 1
ATOM 1110 O O . ILE A 1 99 ? -9.65888 -30.88455 -30.32627 1.000 41.50112 87 ILE A O 1
ATOM 1126 N N . PHE A 1 100 ? -9.95618 -33.03631 -29.77191 1.000 41.86768 88 PHE A N 1
ATOM 1127 C CA . PHE A 1 100 ? -8.58631 -33.22622 -29.35874 1.000 44.63684 88 PHE A CA 1
ATOM 1128 C C . PHE A 1 100 ? -7.72674 -33.57969 -30.55855 1.000 42.93475 88 PHE A C 1
ATOM 1129 O O . PHE A 1 100 ? -8.20172 -34.17860 -31.52788 1.000 40.04888 88 PHE A O 1
ATOM 1146 N N . GLU A 1 101 ? -6.44377 -33.22444 -30.48511 1.000 42.65553 89 GLU A N 1
ATOM 1147 C CA . GLU A 1 101 ? -5.51011 -33.69181 -31.49493 1.000 44.21207 89 GLU A CA 1
ATOM 1148 C C . GLU A 1 101 ? -5.44928 -35.21987 -31.42928 1.000 45.95305 89 GLU A C 1
ATOM 1149 O O . GLU A 1 101 ? -5.91715 -35.84724 -30.47774 1.000 46.33401 89 GLU A O 1
ATOM 1161 N N . GLU A 1 102 ? -4.86914 -35.81667 -32.47109 1.000 47.21592 90 GLU A N 1
ATOM 1162 C CA . GLU A 1 102 ? -4.77053 -37.26416 -32.57829 1.000 45.73831 90 GLU A CA 1
ATOM 1163 C C . GLU A 1 102 ? -4.14403 -37.87139 -31.32201 1.000 53.14959 90 GLU A C 1
ATOM 1164 O O . GLU A 1 102 ? -2.99191 -37.57456 -30.98092 1.000 49.65846 90 GLU A O 1
ATOM 1176 N N . ASN A 1 103 ? -4.91161 -38.73285 -30.64847 1.000 46.89257 91 ASN A N 1
ATOM 1177 C CA . ASN A 1 103 ? -4.43887 -39.60987 -29.58570 1.000 46.99287 91 ASN A CA 1
ATOM 1178 C C . ASN A 1 103 ? -3.98014 -38.91716 -28.32021 1.000 48.71570 91 ASN A C 1
ATOM 1179 O O . ASN A 1 103 ? -3.64283 -39.61716 -27.35754 1.000 51.32168 91 ASN A O 1
ATOM 1190 N N . VAL A 1 104 ? -3.94472 -37.58717 -28.27137 1.000 49.44636 92 VAL A N 1
ATOM 1191 C CA . VAL A 1 104 ? -3.27336 -36.93969 -27.14658 1.000 47.36155 92 VAL A CA 1
ATOM 1192 C C . VAL A 1 104 ? -4.02782 -37.09480 -25.83616 1.000 48.17849 92 VAL A C 1
ATOM 1193 O O . VAL A 1 104 ? -3.44816 -36.87050 -24.76493 1.000 53.38975 92 VAL A O 1
ATOM 1206 N N . PHE A 1 105 ? -5.32328 -37.40581 -25.87590 1.000 51.60499 93 PHE A N 1
ATOM 1207 C CA . PHE A 1 105 ? -6.07597 -37.45788 -24.63151 1.000 51.44232 93 PHE A CA 1
ATOM 1208 C C . PHE A 1 105 ? -5.82290 -38.75837 -23.89784 1.000 53.31797 93 PHE A C 1
ATOM 1209 O O . PHE A 1 105 ? -5.45612 -38.75520 -22.71665 1.000 50.36161 93 PHE A O 1
ATOM 1226 N N . ASP A 1 106 ? -6.06231 -39.88976 -24.59094 1.000 48.12987 94 ASP A N 1
ATOM 1227 C CA . ASP A 1 106 ? -5.93223 -41.20027 -23.98845 1.000 47.60734 94 ASP A CA 1
ATOM 1228 C C . ASP A 1 106 ? -5.12024 -42.17982 -24.81139 1.000 51.80584 94 ASP A C 1
ATOM 1229 O O . ASP A 1 106 ? -4.88949 -43.29540 -24.34596 1.000 51.20979 94 ASP A O 1
ATOM 1238 N N . GLY A 1 107 ? -4.71301 -41.82509 -26.02089 1.000 52.19541 95 GLY A N 1
ATOM 1239 C CA . GLY A 1 107 ? -3.93979 -42.74377 -26.81635 1.000 50.57434 95 GLY A CA 1
ATOM 1240 C C . GLY A 1 107 ? -4.71909 -43.88163 -27.43245 1.000 53.19220 95 GLY A C 1
ATOM 1241 O O . GLY A 1 107 ? -4.10681 -44.84342 -27.88156 1.000 50.08485 95 GLY A O 1
ATOM 1245 N N . ARG A 1 108 ? -6.04774 -43.80491 -27.49114 1.000 55.78334 96 ARG A N 1
ATOM 1246 C CA . ARG A 1 108 ? -6.83967 -44.95020 -27.91972 1.000 62.78446 96 ARG A CA 1
ATOM 1247 C C . ARG A 1 108 ? -7.66895 -44.68670 -29.17615 1.000 61.98055 96 ARG A C 1
ATOM 1248 O O . ARG A 1 108 ? -8.67044 -45.36934 -29.39729 1.000 59.42725 96 ARG A O 1
ATOM 1269 N N . ASP A 1 109 ? -7.27868 -43.73425 -30.01649 1.000 55.89802 97 ASP A N 1
ATOM 1270 C CA . ASP A 1 109 ? -8.09998 -43.44669 -31.18983 1.000 65.10110 97 ASP A CA 1
ATOM 1271 C C . ASP A 1 109 ? -8.29737 -44.69158 -32.06387 1.000 63.89229 97 ASP A C 1
ATOM 1272 O O . ASP A 1 109 ? -9.36804 -44.87112 -32.65630 1.000 58.01068 97 ASP A O 1
ATOM 1281 N N . ALA A 1 110 ? -7.29706 -45.57569 -32.14041 1.000 61.42484 98 ALA A N 1
ATOM 1282 C CA . ALA A 1 110 ? -7.41454 -46.75662 -32.99633 1.000 73.49751 98 ALA A CA 1
ATOM 1283 C C . ALA A 1 110 ? -8.48087 -47.72931 -32.50072 1.000 71.48844 98 ALA A C 1
ATOM 1284 O O . ALA A 1 110 ? -9.08379 -48.44590 -33.30774 1.000 70.96934 98 ALA A O 1
ATOM 1291 N N . GLU A 1 111 ? -8.71322 -47.79559 -31.18648 1.000 69.16492 99 GLU A N 1
ATOM 1292 C CA . GLU A 1 111 ? -9.75442 -48.68685 -30.68612 1.000 69.95906 99 GLU A CA 1
ATOM 1293 C C . GLU A 1 111 ? -11.14191 -48.19559 -31.08554 1.000 62.19053 99 GLU A C 1
ATOM 1294 O O . GLU A 1 111 ? -12.03757 -49.00476 -31.34365 1.000 73.77825 99 GLU A O 1
ATOM 1306 N N . PHE A 1 112 ? -11.34862 -46.87671 -31.11857 1.000 63.12371 100 PHE A N 1
ATOM 1307 C CA . PHE A 1 112 ? -12.62921 -46.30598 -31.51931 1.000 65.82741 100 PHE A CA 1
ATOM 1308 C C . PHE A 1 112 ? -12.76174 -46.14926 -33.03607 1.000 66.33928 100 PHE A C 1
ATOM 1309 O O . PHE A 1 112 ? -13.86378 -45.89766 -33.51711 1.000 61.52571 100 PHE A O 1
ATOM 1326 N N . ALA A 1 113 ? -11.68340 -46.35725 -33.79198 1.000 66.67877 101 ALA A N 1
ATOM 1327 C CA . ALA A 1 113 ? -11.55081 -45.82018 -35.14629 1.000 71.37806 101 ALA A CA 1
ATOM 1328 C C . ALA A 1 113 ? -12.77706 -46.08461 -36.02244 1.000 84.44713 101 ALA A C 1
ATOM 1329 O O . ALA A 1 113 ? -13.38791 -45.14460 -36.55110 1.000 109.24293 101 ALA A O 1
ATOM 1336 N N . ASP A 1 114 ? -13.14109 -47.35042 -36.22025 1.000 68.64696 102 ASP A N 1
ATOM 1337 C CA . ASP A 1 114 ? -14.20443 -47.67714 -37.16249 1.000 86.55591 102 ASP A CA 1
ATOM 1338 C C . ASP A 1 114 ? -15.47576 -48.16633 -36.48761 1.000 92.45967 102 ASP A C 1
ATOM 1339 O O . ASP A 1 114 ? -16.35814 -48.70123 -37.17027 1.000 84.23268 102 ASP A O 1
ATOM 1348 N N . GLN A 1 115 ? -15.60139 -47.98596 -35.17780 1.000 87.56070 103 GLN A N 1
ATOM 1349 C CA . GLN A 1 115 ? -16.77494 -48.46043 -34.46215 1.000 90.77377 103 GLN A CA 1
ATOM 1350 C C . GLN A 1 115 ? -18.00151 -47.62820 -34.83275 1.000 88.32706 103 GLN A C 1
ATOM 1351 O O . GLN A 1 115 ? -17.87902 -46.50317 -35.32925 1.000 77.59447 103 GLN A O 1
ATOM 1365 N N . PRO A 1 116 ? -19.20078 -48.17852 -34.62973 1.000 95.95846 104 PRO A N 1
ATOM 1366 C CA . PRO A 1 116 ? -20.41659 -47.43731 -34.99258 1.000 82.66631 104 PRO A CA 1
ATOM 1367 C C . PRO A 1 116 ? -20.64394 -46.23675 -34.08782 1.000 75.88937 104 PRO A C 1
ATOM 1368 O O . PRO A 1 116 ? -20.46573 -46.30305 -32.87163 1.000 84.78739 104 PRO A O 1
ATOM 1379 N N . GLY A 1 117 ? -21.02616 -45.12525 -34.70476 1.000 70.73707 105 GLY A N 1
ATOM 1380 C CA . GLY A 1 117 ? -21.35599 -43.92307 -33.96987 1.000 60.83518 105 GLY A CA 1
ATOM 1381 C C . GLY A 1 117 ? -20.17967 -43.07207 -33.57374 1.000 55.54497 105 GLY A C 1
ATOM 1382 O O . GLY A 1 117 ? -20.36838 -42.08863 -32.83765 1.000 61.13307 105 GLY A O 1
ATOM 1386 N N . GLN A 1 118 ? -18.97616 -43.41397 -34.02891 1.000 56.85912 106 GLN A N 1
ATOM 1387 C CA . GLN A 1 118 ? -17.76843 -42.67924 -33.67316 1.000 60.42793 106 GLN A CA 1
ATOM 1388 C C . GLN A 1 118 ? -17.41907 -41.64147 -34.73971 1.000 60.33219 106 GLN A C 1
ATOM 1389 O O . GLN A 1 118 ? -18.02319 -41.57312 -35.81072 1.000 58.23930 106 GLN A O 1
ATOM 1403 N N . ALA A 1 119 ? -16.44465 -40.82032 -34.42131 1.000 56.81195 107 ALA A N 1
ATOM 1404 C CA . ALA A 1 119 ? -15.95364 -39.78885 -35.31228 1.000 58.92636 107 ALA A CA 1
ATOM 1405 C C . ALA A 1 119 ? -14.85821 -40.34637 -36.19459 1.000 54.59098 107 ALA A C 1
ATOM 1406 O O . ALA A 1 119 ? -14.24856 -41.36441 -35.87364 1.000 55.58325 107 ALA A O 1
ATOM 1413 N N . PRO A 1 120 ? -14.57468 -39.67946 -37.32410 1.000 60.56748 108 PRO A N 1
ATOM 1414 C CA . PRO A 1 120 ? -13.50400 -40.15142 -38.21628 1.000 65.88943 108 PRO A CA 1
ATOM 1415 C C . PRO A 1 120 ? -12.22081 -40.52662 -37.49877 1.000 66.45875 108 PRO A C 1
ATOM 1416 O O . PRO A 1 120 ? -11.69290 -39.74166 -36.70669 1.000 58.82702 108 PRO A O 1
ATOM 1427 N N . LYS A 1 121 ? -11.71344 -41.72403 -37.78815 1.000 62.54827 109 LYS A N 1
ATOM 1428 C CA . LYS A 1 121 ? -10.44678 -42.22002 -37.25675 1.000 68.94603 109 LYS A CA 1
ATOM 1429 C C . LYS A 1 121 ? -10.41848 -42.33629 -35.73089 1.000 57.98238 109 LYS A C 1
ATOM 1430 O O . LYS A 1 121 ? -9.34571 -42.32698 -35.14558 1.000 62.30646 109 LYS A O 1
ATOM 1449 N N . GLY A 1 122 ? -11.56387 -42.46527 -35.06473 1.000 55.87956 110 GLY A N 1
ATOM 1450 C CA . GLY A 1 122 ? -11.56347 -42.68897 -33.61874 1.000 62.42674 110 GLY A CA 1
ATOM 1451 C C . GLY A 1 122 ? -11.22112 -41.48965 -32.75837 1.000 53.04285 110 GLY A C 1
ATOM 1452 O O . GLY A 1 122 ? -11.09026 -41.62438 -31.53105 1.000 50.05678 110 GLY A O 1
ATOM 1456 N N . ARG A 1 123 ? -11.07837 -40.32081 -33.36439 1.000 49.85535 111 ARG A N 1
ATOM 1457 C CA . ARG A 1 123 ? -10.72359 -39.11150 -32.64634 1.000 45.41865 111 ARG A CA 1
ATOM 1458 C C . ARG A 1 123 ? -11.73328 -38.77776 -31.55580 1.000 49.93896 111 ARG A C 1
ATOM 1459 O O . ARG A 1 123 ? -12.93309 -38.99292 -31.71523 1.000 46.51336 111 ARG A O 1
ATOM 1480 N N . TYR A 1 124 ? -11.25564 -38.20784 -30.44562 1.000 44.82247 112 TYR A N 1
ATOM 1481 C CA . TYR A 1 124 ? -12.22717 -37.55522 -29.57736 1.000 45.55330 112 TYR A CA 1
ATOM 1482 C C . TYR A 1 124 ? -12.66602 -36.29273 -30.31031 1.000 44.70163 112 TYR A C 1
ATOM 1483 O O . TYR A 1 124 ? -12.02438 -35.24266 -30.18312 1.000 42.04238 112 TYR A O 1
ATOM 1501 N N . ALA A 1 125 ? -13.71750 -36.38995 -31.13437 1.000 43.98883 113 ALA A N 1
ATOM 1502 C CA . ALA A 1 125 ? -14.27062 -35.22866 -31.83160 1.000 41.51443 113 ALA A CA 1
ATOM 1503 C C . ALA A 1 125 ? -15.78332 -35.31824 -31.65723 1.000 40.43685 113 ALA A C 1
ATOM 1504 O O . ALA A 1 125 ? -16.45923 -36.08040 -32.36797 1.000 41.34201 113 ALA A O 1
ATOM 1511 N N . TRP A 1 126 ? -16.29937 -34.57846 -30.67533 1.000 39.63529 114 TRP A N 1
ATOM 1512 C CA . TRP A 1 126 ? -17.68870 -34.69717 -30.25330 1.000 41.67501 114 TRP A CA 1
ATOM 1513 C C . TRP A 1 126 ? -18.29308 -33.32420 -30.01784 1.000 39.37070 114 TRP A C 1
ATOM 1514 O O . TRP A 1 126 ? -17.59712 -32.34245 -29.77000 1.000 37.26550 114 TRP A O 1
ATOM 1535 N N . PHE A 1 127 ? -19.61728 -33.24975 -30.09917 1.000 41.67526 115 PHE A N 1
ATOM 1536 C CA . PHE A 1 127 ? -20.27642 -32.06490 -29.58358 1.000 37.68943 115 PHE A CA 1
ATOM 1537 C C . PHE A 1 127 ? -21.50034 -32.44667 -28.78465 1.000 40.57041 115 PHE A C 1
ATOM 1538 O O . PHE A 1 127 ? -22.03602 -33.55629 -28.91357 1.000 43.05069 115 PHE A O 1
ATOM 1555 N N . VAL A 1 128 ? -21.92828 -31.50977 -27.92943 1.000 37.54092 116 VAL A N 1
ATOM 1556 C CA . VAL A 1 128 ? -23.12422 -31.70575 -27.11828 1.000 38.12193 116 VAL A CA 1
ATOM 1557 C C . VAL A 1 128 ? -24.15799 -30.67240 -27.53817 1.000 42.38617 116 VAL A C 1
ATOM 1558 O O . VAL A 1 128 ? -23.80958 -29.51636 -27.80139 1.000 41.75605 116 VAL A O 1
ATOM 1571 N N . ASP A 1 129 ? -25.42110 -31.09473 -27.62513 1.000 44.72095 117 ASP A N 1
ATOM 1572 C CA . ASP A 1 129 ? -26.54669 -30.19357 -27.88869 1.000 49.89322 117 ASP A CA 1
ATOM 1573 C C . ASP A 1 129 ? -27.72712 -30.66523 -27.02986 1.000 47.68551 117 ASP A C 1
ATOM 1574 O O . ASP A 1 129 ? -27.60196 -31.60145 -26.23842 1.000 50.79002 117 ASP A O 1
ATOM 1583 N N . ARG A 1 130 ? -28.86483 -29.97535 -27.14096 1.000 50.69548 118 ARG A N 1
ATOM 1584 C CA . ARG A 1 130 ? -30.05815 -30.29020 -26.37075 1.000 56.47451 118 ARG A CA 1
ATOM 1585 C C . ARG A 1 130 ? -31.11206 -30.88425 -27.29646 1.000 60.02692 118 ARG A C 1
ATOM 1586 O O . ARG A 1 130 ? -31.30102 -30.39627 -28.41915 1.000 55.01795 118 ARG A O 1
ATOM 1607 N N . ASP A 1 131 ? -31.81880 -31.91258 -26.80505 1.000 63.26687 119 ASP A N 1
ATOM 1608 C CA A ASP A 1 131 ? -32.81588 -32.64602 -27.56906 0.401 68.53786 119 ASP A CA 1
ATOM 1609 C CA B ASP A 1 131 ? -32.80050 -32.60933 -27.63222 0.599 68.57362 119 ASP A CA 1
ATOM 1610 C C . ASP A 1 131 ? -34.08996 -31.80347 -27.62699 1.000 69.01309 119 ASP A C 1
ATOM 1611 O O . ASP A 1 131 ? -34.13006 -30.66972 -27.14197 1.000 58.68794 119 ASP A O 1
ATOM 1626 N N . GLN A 1 132 ? -35.15484 -32.36792 -28.20331 1.000 66.51900 120 GLN A N 1
ATOM 1627 C CA . GLN A 1 132 ? -36.44520 -31.68856 -28.22216 1.000 64.27335 120 GLN A CA 1
ATOM 1628 C C . GLN A 1 132 ? -37.03764 -31.60012 -26.82026 1.000 70.54811 120 GLN A C 1
ATOM 1629 O O . GLN A 1 132 ? -37.77957 -30.66075 -26.51239 1.000 78.10462 120 GLN A O 1
ATOM 1643 N N . ALA A 1 133 ? -36.69143 -32.54499 -25.94931 1.000 73.13813 121 ALA A N 1
ATOM 1644 C CA . ALA A 1 133 ? -37.11798 -32.50118 -24.55734 1.000 76.11214 121 ALA A CA 1
ATOM 1645 C C . ALA A 1 133 ? -36.21128 -31.63898 -23.69180 1.000 75.29420 121 ALA A C 1
ATOM 1646 O O . ALA A 1 133 ? -36.57088 -31.34076 -22.54898 1.000 75.59207 121 ALA A O 1
ATOM 1653 N N . GLY A 1 134 ? -35.06184 -31.21918 -24.20577 1.000 68.31530 122 GLY A N 1
ATOM 1654 C CA . GLY A 1 134 ? -34.15873 -30.39330 -23.44536 1.000 70.29557 122 GLY A CA 1
ATOM 1655 C C . GLY A 1 134 ? -33.09061 -31.14023 -22.68086 1.000 70.99724 122 GLY A C 1
ATOM 1656 O O . GLY A 1 134 ? -32.38701 -30.51984 -21.87232 1.000 67.95085 122 GLY A O 1
ATOM 1660 N N . ASN A 1 135 ? -32.98863 -32.45509 -22.85471 1.000 68.33127 123 ASN A N 1
ATOM 1661 C CA A ASN A 1 135 ? -31.88290 -33.21789 -22.29640 0.490 65.19444 123 ASN A CA 1
ATOM 1662 C CA B ASN A 1 135 ? -31.88243 -33.21141 -22.29771 0.510 65.20956 123 ASN A CA 1
ATOM 1663 C C . ASN A 1 135 ? -30.69713 -33.17101 -23.25813 1.000 59.73880 123 ASN A C 1
ATOM 1664 O O . ASN A 1 135 ? -30.83221 -32.84892 -24.43635 1.000 56.95491 123 ASN A O 1
ATOM 1683 N N . TYR A 1 136 ? -29.52787 -33.49776 -22.73402 1.000 55.49412 124 TYR A N 1
ATOM 1684 C CA . TYR A 1 136 ? -28.25599 -33.29673 -23.41210 1.000 52.10422 124 TYR A CA 1
ATOM 1685 C C . TYR A 1 136 ? -27.80634 -34.57422 -24.10620 1.000 53.86001 124 TYR A C 1
ATOM 1686 O O . TYR A 1 136 ? -27.85615 -35.65487 -23.51981 1.000 58.41131 124 TYR A O 1
ATOM 1704 N N . ALA A 1 137 ? -27.41383 -34.44429 -25.37267 1.000 47.63145 125 ALA A N 1
ATOM 1705 C CA . ALA A 1 137 ? -26.99344 -35.55845 -26.21365 1.000 57.63068 125 ALA A CA 1
ATOM 1706 C C . ALA A 1 137 ? -25.60769 -35.29333 -26.77294 1.000 49.70437 125 ALA A C 1
ATOM 1707 O O . ALA A 1 137 ? -25.26986 -34.15179 -27.08046 1.000 47.90430 125 ALA A O 1
ATOM 1714 N N . MET A 1 138 ? -24.80390 -36.34761 -26.86995 1.000 49.49886 126 MET A N 1
ATOM 1715 C CA . MET A 1 138 ? -23.50556 -36.29296 -27.52819 1.000 48.86498 126 MET A CA 1
ATOM 1716 C C . MET A 1 138 ? -23.64661 -36.83577 -28.95039 1.000 50.25892 126 MET A C 1
ATOM 1717 O O . MET A 1 138 ? -24.29745 -37.85543 -29.17344 1.000 51.44789 126 MET A O 1
ATOM 1731 N N . HIS A 1 139 ? -23.03599 -36.15328 -29.90444 1.000 46.06051 127 HIS A N 1
ATOM 1732 C CA . HIS A 1 139 ? -22.96480 -36.59545 -31.28448 1.000 46.28417 127 HIS A CA 1
ATOM 1733 C C . HIS A 1 139 ? -21.54717 -36.45092 -31.81759 1.000 42.11099 127 HIS A C 1
ATOM 1734 O O . HIS A 1 139 ? -20.86510 -35.46178 -31.50882 1.000 40.49233 127 HIS A O 1
ATOM 1748 N N . PRO A 1 140 ? -21.08946 -37.38819 -32.64662 1.000 52.36887 128 PRO A N 1
ATOM 1749 C CA . PRO A 1 140 ? -19.73093 -37.28307 -33.18811 1.000 46.52994 128 PRO A CA 1
ATOM 1750 C C . PRO A 1 140 ? -19.62215 -36.14482 -34.18247 1.000 40.85264 128 PRO A C 1
ATOM 1751 O O . PRO A 1 140 ? -20.56846 -35.86493 -34.94059 1.000 49.52590 128 PRO A O 1
ATOM 1762 N N . LEU A 1 141 ? -18.42354 -35.55288 -34.25971 1.000 37.06393 129 LEU A N 1
ATOM 1763 C CA . LEU A 1 141 ? -18.12391 -34.55602 -35.28366 1.000 42.48633 129 LEU A CA 1
ATOM 1764 C C . LEU A 1 141 ? -17.70217 -35.23470 -36.59734 1.000 45.78184 129 LEU A C 1
ATOM 1765 O O . LEU A 1 141 ? -16.52108 -35.35071 -36.92210 1.000 45.77588 129 LEU A O 1
ATOM 1781 N N . LEU A 1 142 ? -18.68633 -35.61619 -37.40584 1.000 44.17783 130 LEU A N 1
ATOM 1782 C CA . LEU A 1 142 ? -18.41171 -36.25287 -38.69708 1.000 46.98906 130 LEU A CA 1
ATOM 1783 C C . LEU A 1 142 ? -17.69909 -35.32486 -39.67854 1.000 45.05639 130 LEU A C 1
ATOM 1784 O O . LEU A 1 142 ? -17.00225 -35.80689 -40.57800 1.000 45.86464 130 LEU A O 1
ATOM 1800 N N . SER A 1 143 ? -17.83614 -34.00401 -39.51897 1.000 46.26957 131 SER A N 1
ATOM 1801 C CA . SER A 1 143 ? -17.29151 -33.05396 -40.47734 1.000 45.11919 131 SER A CA 1
ATOM 1802 C C . SER A 1 143 ? -15.86931 -32.57470 -40.17393 1.000 40.00784 131 SER A C 1
ATOM 1803 O O . SER A 1 143 ? -15.31789 -31.82030 -40.98436 1.000 45.15442 131 SER A O 1
ATOM 1811 N N . TYR A 1 144 ? -15.23151 -32.99304 -39.06857 1.000 48.30065 132 TYR A N 1
ATOM 1812 C CA . TYR A 1 144 ? -14.10911 -32.19136 -38.56848 1.000 43.15296 132 TYR A CA 1
ATOM 1813 C C . TYR A 1 144 ? -12.87106 -32.26378 -39.45350 1.000 44.79485 132 TYR A C 1
ATOM 1814 O O . TYR A 1 144 ? -11.98226 -31.39910 -39.33374 1.000 44.69038 132 TYR A O 1
ATOM 1832 N N . LEU A 1 145 ? -12.79817 -33.24634 -40.33427 1.000 42.01292 133 LEU A N 1
ATOM 1833 C CA . LEU A 1 145 ? -11.69566 -33.41037 -41.27395 1.000 48.10647 133 LEU A CA 1
ATOM 1834 C C . LEU A 1 145 ? -12.01951 -32.88035 -42.66612 1.000 46.91973 133 LEU A C 1
ATOM 1835 O O . LEU A 1 145 ? -11.15345 -32.89928 -43.54408 1.000 44.68238 133 LEU A O 1
ATOM 1851 N N . THR A 1 146 ? -13.21353 -32.39497 -42.90669 1.000 43.27263 134 THR A N 1
ATOM 1852 C CA . THR A 1 146 ? -13.44995 -31.97183 -44.29565 1.000 43.18601 134 THR A CA 1
ATOM 1853 C C . THR A 1 146 ? -13.50359 -30.46058 -44.47018 1.000 45.56511 134 THR A C 1
ATOM 1854 O O . THR A 1 146 ? -14.16878 -29.73545 -43.71117 1.000 47.03910 134 THR A O 1
ATOM 1865 N N . PRO A 1 147 ? -12.71651 -29.97170 -45.43079 1.000 53.06134 135 PRO A N 1
ATOM 1866 C CA . PRO A 1 147 ? -12.63574 -28.52953 -45.67331 1.000 58.31553 135 PRO A CA 1
ATOM 1867 C C . PRO A 1 147 ? -14.01197 -27.93587 -45.93252 1.000 55.49142 135 PRO A C 1
ATOM 1868 O O . PRO A 1 147 ? -14.86522 -28.54026 -46.59176 1.000 48.92188 135 PRO A O 1
ATOM 1879 N N . GLY A 1 148 ? -14.20865 -26.73088 -45.41629 1.000 47.63715 136 GLY A N 1
ATOM 1880 C CA . GLY A 1 148 ? -15.50094 -26.08480 -45.49234 1.000 55.42099 136 GLY A CA 1
ATOM 1881 C C . GLY A 1 148 ? -16.29994 -26.32124 -44.22275 1.000 54.07368 136 GLY A C 1
ATOM 1882 O O . GLY A 1 148 ? -16.15821 -25.56911 -43.24293 1.000 49.05039 136 GLY A O 1
ATOM 1886 N N . GLN A 1 149 ? -17.13655 -27.36838 -44.23741 1.000 45.71738 137 GLN A N 1
ATOM 1887 C CA . GLN A 1 149 ? -17.94681 -27.72137 -43.07236 1.000 47.59798 137 GLN A CA 1
ATOM 1888 C C . GLN A 1 149 ? -17.10460 -27.79846 -41.81120 1.000 46.68296 137 GLN A C 1
ATOM 1889 O O . GLN A 1 149 ? -17.54411 -27.36982 -40.73605 1.000 42.01380 137 GLN A O 1
ATOM 1903 N N . GLY A 1 150 ? -15.89387 -28.33837 -41.92933 1.000 45.30341 138 GLY A N 1
ATOM 1904 C CA . GLY A 1 150 ? -15.09400 -28.61470 -40.75862 1.000 44.34743 138 GLY A CA 1
ATOM 1905 C C . GLY A 1 150 ? -14.14763 -27.49250 -40.38264 1.000 42.81781 138 GLY A C 1
ATOM 1906 O O . GLY A 1 150 ? -13.26170 -27.69879 -39.54150 1.000 44.80879 138 GLY A O 1
ATOM 1910 N N . ASP A 1 151 ? -14.32442 -26.29587 -40.96761 1.000 46.49548 139 ASP A N 1
ATOM 1911 C CA . ASP A 1 151 ? -13.37672 -25.21063 -40.71805 1.000 46.74977 139 ASP A CA 1
ATOM 1912 C C . ASP A 1 151 ? -13.33427 -24.79887 -39.24896 1.000 37.18811 139 ASP A C 1
ATOM 1913 O O . ASP A 1 151 ? -12.32034 -24.24751 -38.81360 1.000 44.65477 139 ASP A O 1
ATOM 1922 N N . TYR A 1 152 ? -14.41921 -25.03190 -38.49634 1.000 38.51220 140 TYR A N 1
ATOM 1923 C CA . TYR A 1 152 ? -14.45777 -24.75842 -37.06342 1.000 45.35756 140 TYR A CA 1
ATOM 1924 C C . TYR A 1 152 ? -13.32879 -25.47044 -36.33661 1.000 37.93055 140 TYR A C 1
ATOM 1925 O O . TYR A 1 152 ? -12.94223 -25.04869 -35.24491 1.000 43.53233 140 TYR A O 1
ATOM 1943 N N . TYR A 1 153 ? -12.81562 -26.55460 -36.90979 1.000 40.74865 141 TYR A N 1
ATOM 1944 C CA . TYR A 1 153 ? -11.63797 -27.22604 -36.38656 1.000 42.70989 141 TYR A CA 1
ATOM 1945 C C . TYR A 1 153 ? -10.39911 -26.92550 -37.21028 1.000 42.83969 141 TYR A C 1
ATOM 1946 O O . TYR A 1 153 ? -9.35514 -26.57970 -36.65068 1.000 39.56765 141 TYR A O 1
ATOM 1964 N N . LEU A 1 154 ? -10.51807 -27.06586 -38.53717 1.000 40.61701 142 LEU A N 1
ATOM 1965 C CA . LEU A 1 154 ? -9.35831 -27.06334 -39.42067 1.000 42.88209 142 LEU A CA 1
ATOM 1966 C C . LEU A 1 154 ? -8.61957 -25.73184 -39.42903 1.000 44.50252 142 LEU A C 1
ATOM 1967 O O . LEU A 1 154 ? -7.38785 -25.71091 -39.56723 1.000 42.86137 142 LEU A O 1
ATOM 1983 N N . LEU A 1 155 ? -9.34462 -24.61064 -39.36937 1.000 38.46322 143 LEU A N 1
ATOM 1984 C CA . LEU A 1 155 ? -8.64745 -23.32702 -39.48900 1.000 43.80719 143 LEU A CA 1
ATOM 1985 C C . LEU A 1 155 ? -7.91080 -23.00112 -38.18228 1.000 43.31366 143 LEU A C 1
ATOM 1986 O O . LEU A 1 155 ? -6.71430 -22.67347 -38.22001 1.000 40.62161 143 LEU A O 1
ATOM 2002 N N . PRO A 1 156 ? -8.55481 -23.07997 -37.01852 1.000 36.23017 144 PRO A N 1
ATOM 2003 C CA . PRO A 1 156 ? -7.81390 -22.73615 -35.78665 1.000 39.72656 144 PRO A CA 1
ATOM 2004 C C . PRO A 1 156 ? -6.76845 -23.76934 -35.43271 1.000 42.82589 144 PRO A C 1
ATOM 2005 O O . PRO A 1 156 ? -5.77852 -23.43540 -34.77727 1.000 40.46944 144 PRO A O 1
ATOM 2016 N N . GLN A 1 157 ? -6.98760 -25.03401 -35.79843 1.000 44.40773 145 GLN A N 1
ATOM 2017 C CA . GLN A 1 157 ? -5.98912 -26.07558 -35.58938 1.000 40.75738 145 GLN A CA 1
ATOM 2018 C C . GLN A 1 157 ? -4.65981 -25.70232 -36.20600 1.000 44.63435 145 GLN A C 1
ATOM 2019 O O . GLN A 1 157 ? -3.59411 -25.98925 -35.63992 1.000 40.61812 145 GLN A O 1
ATOM 2033 N N . LYS A 1 158 ? -4.70630 -25.08331 -37.38815 1.000 43.11183 146 LYS A N 1
ATOM 2034 C CA . LYS A 1 158 ? -3.51867 -24.71777 -38.12952 1.000 44.75462 146 LYS A CA 1
ATOM 2035 C C . LYS A 1 158 ? -2.96163 -23.35979 -37.72484 1.000 38.77127 146 LYS A C 1
ATOM 2036 O O . LYS A 1 158 ? -1.74769 -23.17668 -37.68030 1.000 38.14161 146 LYS A O 1
ATOM 2055 N N . SER A 1 159 ? -3.81183 -22.37663 -37.44233 1.000 37.40074 147 SER A N 1
ATOM 2056 C CA . SER A 1 159 ? -3.29275 -21.06591 -37.04665 1.000 42.81130 147 SER A CA 1
ATOM 2057 C C . SER A 1 159 ? -2.93777 -21.01507 -35.56744 1.000 40.61702 147 SER A C 1
ATOM 2058 O O . SER A 1 159 ? -2.13112 -20.17634 -35.15306 1.000 39.76404 147 SER A O 1
ATOM 2066 N N . GLN A 1 160 ? -3.55526 -21.88260 -34.79298 1.000 37.44317 148 GLN A N 1
ATOM 2067 C CA . GLN A 1 160 ? -3.51833 -21.84433 -33.32806 1.000 46.15392 148 GLN A CA 1
ATOM 2068 C C . GLN A 1 160 ? -3.96614 -20.47242 -32.82439 1.000 42.65148 148 GLN A C 1
ATOM 2069 O O . GLN A 1 160 ? -3.57923 -20.03472 -31.75555 1.000 38.57793 148 GLN A O 1
ATOM 2083 N N . LYS A 1 161 ? -4.84829 -19.80573 -33.57203 1.000 38.31697 149 LYS A N 1
ATOM 2084 C CA . LYS A 1 161 ? -5.43539 -18.53990 -33.14669 1.000 42.66009 149 LYS A CA 1
ATOM 2085 C C . LYS A 1 161 ? -6.92805 -18.72435 -32.88229 1.000 43.21798 149 LYS A C 1
ATOM 2086 O O . LYS A 1 161 ? -7.59968 -19.50063 -33.57560 1.000 42.75322 149 LYS A O 1
ATOM 2105 N N . ASP A 1 162 ? -7.42901 -18.05269 -31.84245 1.000 39.27796 150 ASP A N 1
ATOM 2106 C CA . ASP A 1 162 ? -8.86548 -17.86192 -31.68147 1.000 41.96833 150 ASP A CA 1
ATOM 2107 C C . ASP A 1 162 ? -9.47645 -17.33855 -32.98463 1.000 37.33561 150 ASP A C 1
ATOM 2108 O O . ASP A 1 162 ? -8.87636 -16.49850 -33.65142 1.000 35.08964 150 ASP A O 1
ATOM 2117 N N . THR A 1 163 ? -10.68472 -17.79814 -33.31336 1.000 33.93477 151 THR A N 1
ATOM 2118 C CA . THR A 1 163 ? -11.25459 -17.51493 -34.63890 1.000 39.31460 151 THR A CA 1
ATOM 2119 C C . THR A 1 163 ? -12.78186 -17.44973 -34.64010 1.000 37.63894 151 THR A C 1
ATOM 2120 O O . THR A 1 163 ? -13.46875 -18.36609 -34.18714 1.000 35.38111 151 THR A O 1
ATOM 2131 N N . LEU A 1 164 ? -13.30915 -16.37040 -35.18386 1.000 38.42735 152 LEU A N 1
ATOM 2132 C CA . LEU A 1 164 ? -14.72707 -16.25481 -35.47342 1.000 38.43099 152 LEU A CA 1
ATOM 2133 C C . LEU A 1 164 ? -14.91880 -16.83469 -36.87855 1.000 39.97623 152 LEU A C 1
ATOM 2134 O O . LEU A 1 164 ? -14.39127 -16.28599 -37.85774 1.000 38.04734 152 LEU A O 1
ATOM 2150 N N . ILE A 1 165 ? -15.59768 -17.97115 -36.95074 1.000 37.29037 153 ILE A N 1
ATOM 2151 C CA . ILE A 1 165 ? -15.70688 -18.77764 -38.15565 1.000 38.38051 153 ILE A CA 1
ATOM 2152 C C . ILE A 1 165 ? -16.78758 -18.22102 -39.06609 1.000 38.86706 153 ILE A C 1
ATOM 2153 O O . ILE A 1 165 ? -17.86411 -17.83927 -38.60098 1.000 39.83009 153 ILE A O 1
ATOM 2169 N N . GLU A 1 166 ? -16.51937 -18.22013 -40.36850 1.000 40.81230 154 GLU A N 1
ATOM 2170 C CA . GLU A 1 166 ? -17.48723 -17.72206 -41.33631 1.000 44.58853 154 GLU A CA 1
ATOM 2171 C C . GLU A 1 166 ? -18.82139 -18.45298 -41.18066 1.000 46.86156 154 GLU A C 1
ATOM 2172 O O . GLU A 1 166 ? -18.84354 -19.63915 -40.81975 1.000 43.78546 154 GLU A O 1
ATOM 2184 N N . PRO A 1 167 ? -19.94995 -17.77834 -41.41299 1.000 47.79476 155 PRO A N 1
ATOM 2185 C CA . PRO A 1 167 ? -21.23687 -18.42590 -41.15582 1.000 47.98171 155 PRO A CA 1
ATOM 2186 C C . PRO A 1 167 ? -21.46432 -19.65077 -42.03322 1.000 45.98400 155 PRO A C 1
ATOM 2187 O O . PRO A 1 167 ? -21.04022 -19.73685 -43.19005 1.000 42.15603 155 PRO A O 1
ATOM 2198 N N . TYR A 1 168 ? -22.12557 -20.63132 -41.44206 1.000 43.32332 156 TYR A N 1
ATOM 2199 C CA . TYR A 1 168 ? -22.40854 -21.86646 -42.14013 1.000 44.58935 156 TYR A CA 1
ATOM 2200 C C . TYR A 1 168 ? -23.69255 -22.41584 -41.54120 1.000 45.53536 156 TYR A C 1
ATOM 2201 O O . TYR A 1 168 ? -24.39503 -21.73025 -40.78873 1.000 45.71706 156 TYR A O 1
ATOM 2219 N N . THR A 1 169 ? -23.98927 -23.65474 -41.85769 1.000 45.86120 157 THR A N 1
ATOM 2220 C CA . THR A 1 169 ? -25.27047 -24.24233 -41.55035 1.000 40.95444 157 THR A CA 1
ATOM 2221 C C . THR A 1 169 ? -25.05263 -25.61693 -40.95008 1.000 42.52113 157 THR A C 1
ATOM 2222 O O . THR A 1 169 ? -24.11755 -26.32714 -41.32512 1.000 43.54373 157 THR A O 1
ATOM 2233 N N . TYR A 1 170 ? -25.91663 -25.96826 -39.98969 1.000 44.12540 158 TYR A N 1
ATOM 2234 C CA . TYR A 1 170 ? -25.93422 -27.29933 -39.39400 1.000 45.51301 158 TYR A CA 1
ATOM 2235 C C . TYR A 1 170 ? -27.37655 -27.58778 -38.98761 1.000 45.26616 158 TYR A C 1
ATOM 2236 O O . TYR A 1 170 ? -28.07820 -26.68760 -38.51173 1.000 41.98742 158 TYR A O 1
ATOM 2254 N N . ALA A 1 171 ? -27.83082 -28.82645 -39.20507 1.000 43.07055 159 ALA A N 1
ATOM 2255 C CA . ALA A 1 171 ? -29.19712 -29.21954 -38.85112 1.000 46.33184 159 ALA A CA 1
ATOM 2256 C C . ALA A 1 171 ? -29.18974 -29.78896 -37.43354 1.000 49.97201 159 ALA A C 1
ATOM 2257 O O . ALA A 1 171 ? -28.62466 -30.86176 -37.18943 1.000 51.14215 159 ALA A O 1
ATOM 2264 N N . TYR A 1 172 ? -29.80888 -29.06334 -36.50473 1.000 47.33977 160 TYR A N 1
ATOM 2265 C CA . TYR A 1 172 ? -29.91913 -29.47961 -35.11452 1.000 51.23519 160 TYR A CA 1
ATOM 2266 C C . TYR A 1 172 ? -31.33022 -29.99608 -34.90049 1.000 48.76511 160 TYR A C 1
ATOM 2267 O O . TYR A 1 172 ? -32.30104 -29.23991 -35.06938 1.000 50.41475 160 TYR A O 1
ATOM 2285 N N . ASN A 1 173 ? -31.45047 -31.25858 -34.48977 1.000 51.92372 161 ASN A N 1
ATOM 2286 C CA . ASN A 1 173 ? -32.77636 -31.85594 -34.31893 1.000 60.84661 161 ASN A CA 1
ATOM 2287 C C . ASN A 1 173 ? -33.61639 -31.67761 -35.58618 1.000 57.98389 161 ASN A C 1
ATOM 2288 O O . ASN A 1 173 ? -34.81628 -31.39362 -35.53649 1.000 54.78922 161 ASN A O 1
ATOM 2299 N N . GLY A 1 174 ? -32.98039 -31.85096 -36.74032 1.000 55.36086 162 GLY A N 1
ATOM 2300 C CA . GLY A 1 174 ? -33.71846 -31.80732 -37.99559 1.000 58.92838 162 GLY A CA 1
ATOM 2301 C C . GLY A 1 174 ? -34.09249 -30.43234 -38.49474 1.000 62.59883 162 GLY A C 1
ATOM 2302 O O . GLY A 1 174 ? -34.98063 -30.32531 -39.35172 1.000 61.37451 162 GLY A O 1
ATOM 2306 N N . VAL A 1 175 ? -33.44409 -29.37729 -38.01388 1.000 60.79799 163 VAL A N 1
ATOM 2307 C CA . VAL A 1 175 ? -33.79744 -28.01834 -38.39435 1.000 60.83595 163 VAL A CA 1
ATOM 2308 C C . VAL A 1 175 ? -32.54238 -27.29804 -38.85617 1.000 54.86324 163 VAL A C 1
ATOM 2309 O O . VAL A 1 175 ? -31.69052 -26.93869 -38.05134 1.000 54.93709 163 VAL A O 1
ATOM 2322 N N . PRO A 1 176 ? -32.38043 -27.09913 -40.16669 1.000 50.53290 164 PRO A N 1
ATOM 2323 C CA . PRO A 1 176 ? -31.24181 -26.30618 -40.63852 1.000 53.07199 164 PRO A CA 1
ATOM 2324 C C . PRO A 1 176 ? -31.17901 -24.96202 -39.91747 1.000 49.10533 164 PRO A C 1
ATOM 2325 O O . PRO A 1 176 ? -32.17260 -24.24589 -39.81319 1.000 47.32637 164 PRO A O 1
ATOM 2336 N N . THR A 1 177 ? -29.98815 -24.61036 -39.45768 1.000 44.30365 165 THR A N 1
ATOM 2337 C CA . THR A 1 177 ? -29.75580 -23.42904 -38.62585 1.000 46.71906 165 THR A CA 1
ATOM 2338 C C . THR A 1 177 ? -28.48466 -22.76084 -39.12175 1.000 42.12205 165 THR A C 1
ATOM 2339 O O . THR A 1 177 ? -27.46411 -23.42986 -39.27732 1.000 43.99770 165 THR A O 1
ATOM 2350 N N . LEU A 1 178 ? -28.54777 -21.46617 -39.39935 1.000 41.50691 166 LEU A N 1
ATOM 2351 C CA . LEU A 1 178 ? -27.34703 -20.69276 -39.68355 1.000 40.99669 166 LEU A CA 1
ATOM 2352 C C . LEU A 1 178 ? -26.66609 -20.35459 -38.36937 1.000 41.72596 166 LEU A C 1
ATOM 2353 O O . LEU A 1 178 ? -27.32383 -19.91291 -37.43056 1.000 40.04058 166 LEU A O 1
ATOM 2369 N N . LEU A 1 179 ? -25.34965 -20.54504 -38.31303 1.000 36.05316 167 LEU A N 1
ATOM 2370 C CA . LEU A 1 179 ? -24.60933 -20.33879 -37.08113 1.000 40.95654 167 LEU A CA 1
ATOM 2371 C C . LEU A 1 179 ? -23.22395 -19.80085 -37.41066 1.000 42.03511 167 LEU A C 1
ATOM 2372 O O . LEU A 1 179 ? -22.78022 -19.82931 -38.55941 1.000 42.30071 167 LEU A O 1
ATOM 2388 N N . THR A 1 180 ? -22.52658 -19.33688 -36.38129 1.000 38.89696 168 THR A N 1
ATOM 2389 C CA . THR A 1 180 ? -21.07885 -19.19972 -36.42813 1.000 41.72278 168 THR A CA 1
ATOM 2390 C C . THR A 1 180 ? -20.51876 -20.06834 -35.30805 1.000 42.41542 168 THR A C 1
ATOM 2391 O O . THR A 1 180 ? -21.24419 -20.49402 -34.39845 1.000 37.83914 168 THR A O 1
ATOM 2402 N N . SER A 1 181 ? -19.22439 -20.34307 -35.35951 1.000 42.02908 169 SER A N 1
ATOM 2403 C CA . SER A 1 181 ? -18.54637 -20.93410 -34.21613 1.000 38.78741 169 SER A CA 1
ATOM 2404 C C . SER A 1 181 ? -17.48449 -19.97297 -33.72520 1.000 39.78182 169 SER A C 1
ATOM 2405 O O . SER A 1 181 ? -16.76971 -19.36831 -34.53205 1.000 38.32753 169 SER A O 1
ATOM 2413 N N . VAL A 1 182 ? -17.39422 -19.84186 -32.40080 1.000 39.90996 170 VAL A N 1
ATOM 2414 C CA . VAL A 1 182 ? -16.34224 -19.07978 -31.75841 1.000 37.04252 170 VAL A CA 1
ATOM 2415 C C . VAL A 1 182 ? -15.34416 -20.13810 -31.27882 1.000 33.36041 170 VAL A C 1
ATOM 2416 O O . VAL A 1 182 ? -15.60609 -20.86275 -30.31220 1.000 37.29534 170 VAL A O 1
ATOM 2429 N N . ALA A 1 183 ? -14.22652 -20.26934 -31.98918 1.000 32.22676 171 ALA A N 1
ATOM 2430 C CA . ALA A 1 183 ? -13.30847 -21.39848 -31.87133 1.000 33.89830 171 ALA A CA 1
ATOM 2431 C C . ALA A 1 183 ? -12.04951 -20.98627 -31.11000 1.000 39.04071 171 ALA A C 1
ATOM 2432 O O . ALA A 1 183 ? -11.48359 -19.93311 -31.40251 1.000 38.93736 171 ALA A O 1
ATOM 2439 N N . ALA A 1 184 ? -11.59588 -21.83835 -30.18109 1.000 37.54408 172 ALA A N 1
ATOM 2440 C CA . ALA A 1 184 ? -10.43447 -21.54725 -29.39349 1.000 39.13676 172 ALA A CA 1
ATOM 2441 C C . ALA A 1 184 ? -9.47392 -22.71981 -29.41527 1.000 32.49216 172 ALA A C 1
ATOM 2442 O O . ALA A 1 184 ? -9.71184 -23.81356 -28.87035 1.000 37.43649 172 ALA A O 1
ATOM 2449 N N . PRO A 1 185 ? -8.36633 -22.53183 -30.04168 1.000 34.63533 173 PRO A N 1
ATOM 2450 C CA . PRO A 1 185 ? -7.36882 -23.55831 -29.86108 1.000 32.34246 173 PRO A CA 1
ATOM 2451 C C . PRO A 1 185 ? -7.02340 -23.76318 -28.37641 1.000 36.52346 173 PRO A C 1
ATOM 2452 O O . PRO A 1 185 ? -6.83707 -22.78818 -27.61369 1.000 40.30048 173 PRO A O 1
ATOM 2463 N N . ILE A 1 186 ? -6.65873 -25.01680 -28.06422 1.000 40.24378 174 ILE A N 1
ATOM 2464 C CA . ILE A 1 186 ? -6.23828 -25.40196 -26.71469 1.000 40.41222 174 ILE A CA 1
ATOM 2465 C C . ILE A 1 186 ? -4.70185 -25.48305 -26.73044 1.000 43.27159 174 ILE A C 1
ATOM 2466 O O . ILE A 1 186 ? -4.12795 -26.45961 -27.23351 1.000 40.70981 174 ILE A O 1
ATOM 2482 N N . VAL A 1 187 ? -4.02006 -24.50016 -26.13664 1.000 41.40121 175 VAL A N 1
ATOM 2483 C CA . VAL A 1 187 ? -2.55226 -24.49057 -26.12703 1.000 40.85240 175 VAL A CA 1
ATOM 2484 C C . VAL A 1 187 ? -2.04683 -24.39161 -24.68281 1.000 44.43812 175 VAL A C 1
ATOM 2485 O O . VAL A 1 187 ? -2.47417 -23.51678 -23.92463 1.000 45.01189 175 VAL A O 1
ATOM 2498 N N . SER A 1 188 ? -1.15883 -25.30523 -24.29101 1.000 47.38182 176 SER A N 1
ATOM 2499 C CA A SER A 1 188 ? -0.55382 -25.20539 -22.97539 0.323 52.76130 176 SER A CA 1
ATOM 2500 C CA B SER A 1 188 ? -0.55273 -25.20493 -22.96769 0.677 51.25480 176 SER A CA 1
ATOM 2501 C C . SER A 1 188 ? 0.85098 -25.78952 -23.01333 1.000 47.99365 176 SER A C 1
ATOM 2502 O O . SER A 1 188 ? 1.07467 -26.87307 -23.57018 1.000 46.43496 176 SER A O 1
ATOM 2515 N N . GLN A 1 189 ? 1.78268 -25.06050 -22.43184 1.000 52.36596 177 GLN A N 1
ATOM 2516 C CA . GLN A 1 189 ? 3.16896 -25.47996 -22.33165 1.000 58.44105 177 GLN A CA 1
ATOM 2517 C C . GLN A 1 189 ? 3.69796 -25.88174 -23.70444 1.000 53.75472 177 GLN A C 1
ATOM 2518 O O . GLN A 1 189 ? 4.33490 -26.92362 -23.87916 1.000 56.24065 177 GLN A O 1
ATOM 2532 N N . GLY A 1 190 ? 3.40921 -25.03377 -24.68800 1.000 55.42100 178 GLY A N 1
ATOM 2533 C CA . GLY A 1 190 ? 3.90424 -25.20540 -26.03265 1.000 54.97527 178 GLY A CA 1
ATOM 2534 C C . GLY A 1 190 ? 3.18521 -26.25198 -26.84934 1.000 56.09060 178 GLY A C 1
ATOM 2535 O O . GLY A 1 190 ? 3.49087 -26.39525 -28.04318 1.000 65.34256 178 GLY A O 1
ATOM 2539 N N . LYS A 1 191 ? 2.24530 -26.98797 -26.25499 1.000 51.72943 179 LYS A N 1
ATOM 2540 C CA . LYS A 1 191 ? 1.60827 -28.13375 -26.89755 1.000 48.65767 179 LYS A CA 1
ATOM 2541 C C . LYS A 1 191 ? 0.19967 -27.77835 -27.33667 1.000 46.34748 179 LYS A C 1
ATOM 2542 O O . LYS A 1 191 ? -0.58229 -27.24144 -26.54616 1.000 49.12325 179 LYS A O 1
ATOM 2561 N N . LEU A 1 192 ? -0.13355 -28.12525 -28.57964 1.000 46.87778 180 LEU A N 1
ATOM 2562 C CA . LEU A 1 192 ? -1.50702 -28.01626 -29.04235 1.000 43.48273 180 LEU A CA 1
ATOM 2563 C C . LEU A 1 192 ? -2.28765 -29.25584 -28.63748 1.000 42.68609 180 LEU A C 1
ATOM 2564 O O . LEU A 1 192 ? -1.94862 -30.37476 -29.03958 1.000 50.52165 180 LEU A O 1
ATOM 2580 N N . TRP A 1 193 ? -3.32340 -29.05591 -27.81753 1.000 43.46707 181 TRP A N 1
ATOM 2581 C CA . TRP A 1 193 ? -4.15838 -30.16491 -27.37807 1.000 42.46665 181 TRP A CA 1
ATOM 2582 C C . TRP A 1 193 ? -5.39503 -30.37326 -28.24939 1.000 38.41604 181 TRP A C 1
ATOM 2583 O O . TRP A 1 193 ? -5.94680 -31.47758 -28.25800 1.000 39.33670 181 TRP A O 1
ATOM 2604 N N . GLY A 1 194 ? -5.83298 -29.35498 -28.95913 1.000 38.04385 182 GLY A N 1
ATOM 2605 C CA . GLY A 1 194 ? -6.97174 -29.45781 -29.84777 1.000 43.74254 182 GLY A CA 1
ATOM 2606 C C . GLY A 1 194 ? -7.68837 -28.11448 -29.97201 1.000 40.94631 182 GLY A C 1
ATOM 2607 O O . GLY A 1 194 ? -7.06400 -27.05032 -29.91313 1.000 40.21866 182 GLY A O 1
ATOM 2611 N N . VAL A 1 195 ? -9.01140 -28.19755 -30.10543 1.000 34.32360 183 VAL A N 1
ATOM 2612 C CA . VAL A 1 195 ? -9.84577 -27.02771 -30.35540 1.000 36.83478 183 VAL A CA 1
ATOM 2613 C C . VAL A 1 195 ? -11.17777 -27.22594 -29.65448 1.000 36.83596 183 VAL A C 1
ATOM 2614 O O . VAL A 1 195 ? -11.75802 -28.31516 -29.70355 1.000 36.35031 183 VAL A O 1
ATOM 2627 N N . VAL A 1 196 ? -11.70685 -26.15276 -29.07445 1.000 33.97924 184 VAL A N 1
ATOM 2628 C CA . VAL A 1 196 ? -13.03185 -26.15679 -28.47258 1.000 29.80508 184 VAL A CA 1
ATOM 2629 C C . VAL A 1 196 ? -13.79761 -25.01724 -29.11634 1.000 40.72427 184 VAL A C 1
ATOM 2630 O O . VAL A 1 196 ? -13.22552 -23.95167 -29.39490 1.000 35.89782 184 VAL A O 1
ATOM 2643 N N . THR A 1 197 ? -15.08198 -25.23089 -29.37468 1.000 37.07717 185 THR A N 1
ATOM 2644 C CA . THR A 1 197 ? -15.86784 -24.16324 -29.95639 1.000 33.87587 185 THR A CA 1
ATOM 2645 C C . THR A 1 197 ? -17.16431 -23.94907 -29.20430 1.000 34.44049 185 THR A C 1
ATOM 2646 O O . THR A 1 197 ? -17.71912 -24.87199 -28.60527 1.000 36.81737 185 THR A O 1
ATOM 2657 N N . SER A 1 198 ? -17.63441 -22.70705 -29.24579 1.000 36.96811 186 SER A N 1
ATOM 2658 C CA . SER A 1 198 ? -18.97037 -22.33069 -28.79064 1.000 37.13912 186 SER A CA 1
ATOM 2659 C C . SER A 1 198 ? -19.79082 -22.04817 -30.05026 1.000 31.80489 186 SER A C 1
ATOM 2660 O O . SER A 1 198 ? -19.36871 -21.25171 -30.88966 1.000 36.86662 186 SER A O 1
ATOM 2668 N N . ASP A 1 199 ? -20.91855 -22.73737 -30.20960 1.000 36.61338 187 ASP A N 1
ATOM 2669 C CA . ASP A 1 199 ? -21.67961 -22.69167 -31.46120 1.000 34.99286 187 ASP A CA 1
ATOM 2670 C C . ASP A 1 199 ? -22.92361 -21.83121 -31.25081 1.000 35.73539 187 ASP A C 1
ATOM 2671 O O . ASP A 1 199 ? -23.78088 -22.14703 -30.40869 1.000 39.05408 187 ASP A O 1
ATOM 2680 N N . ILE A 1 200 ? -22.97193 -20.72463 -31.98180 1.000 41.62140 188 ILE A N 1
ATOM 2681 C CA . ILE A 1 200 ? -23.84925 -19.58471 -31.73728 1.000 42.09541 188 ILE A CA 1
ATOM 2682 C C . ILE A 1 200 ? -24.75250 -19.38680 -32.94767 1.000 38.17509 188 ILE A C 1
ATOM 2683 O O . ILE A 1 200 ? -24.26771 -19.30131 -34.07362 1.000 39.32035 188 ILE A O 1
ATOM 2699 N N . SER A 1 201 ? -26.05621 -19.29485 -32.72185 1.000 39.66266 189 SER A N 1
ATOM 2700 C CA . SER A 1 201 ? -26.94690 -19.04949 -33.83579 1.000 40.97910 189 SER A CA 1
ATOM 2701 C C . SER A 1 201 ? -26.80693 -17.60937 -34.30860 1.000 42.47496 189 SER A C 1
ATOM 2702 O O . SER A 1 201 ? -26.65910 -16.67611 -33.51498 1.000 42.61572 189 SER A O 1
ATOM 2710 N N . LEU A 1 202 ? -26.85672 -17.43380 -35.62173 1.000 44.42582 190 LEU A N 1
ATOM 2711 C CA . LEU A 1 202 ? -26.88345 -16.09106 -36.18895 1.000 48.24800 190 LEU A CA 1
ATOM 2712 C C . LEU A 1 202 ? -28.09061 -15.30975 -35.68279 1.000 43.75526 190 LEU A C 1
ATOM 2713 O O . LEU A 1 202 ? -27.99742 -14.10553 -35.40938 1.000 42.03665 190 LEU A O 1
ATOM 2729 N N . ALA A 1 203 ? -29.23311 -15.98798 -35.54828 1.000 46.80824 191 ALA A N 1
ATOM 2730 C CA . ALA A 1 203 ? -30.43191 -15.34098 -35.03619 1.000 42.80832 191 ALA A CA 1
ATOM 2731 C C . ALA A 1 203 ? -30.19773 -14.70886 -33.67729 1.000 42.91037 191 ALA A C 1
ATOM 2732 O O . ALA A 1 203 ? -30.71949 -13.62533 -33.39918 1.000 42.01915 191 ALA A O 1
ATOM 2739 N N . SER A 1 204 ? -29.43480 -15.37003 -32.80014 1.000 43.84233 192 SER A N 1
ATOM 2740 C CA . SER A 1 204 ? -29.25760 -14.80635 -31.46025 1.000 38.44697 192 SER A CA 1
ATOM 2741 C C . SER A 1 204 ? -28.41611 -13.53577 -31.51144 1.000 43.52180 192 SER A C 1
ATOM 2742 O O . SER A 1 204 ? -28.67762 -12.57455 -30.76921 1.000 45.41095 192 SER A O 1
ATOM 2750 N N . LEU A 1 205 ? -27.40017 -13.51807 -32.37443 1.000 44.51931 193 LEU A N 1
ATOM 2751 C CA . LEU A 1 205 ? -26.61760 -12.31154 -32.60598 1.000 42.39968 193 LEU A CA 1
ATOM 2752 C C . LEU A 1 205 ? -27.49082 -11.19728 -33.17647 1.000 43.76629 193 LEU A C 1
ATOM 2753 O O . LEU A 1 205 ? -27.47064 -10.05241 -32.70406 1.000 43.21067 193 LEU A O 1
ATOM 2769 N N . GLN A 1 206 ? -28.28189 -11.52889 -34.19068 1.000 39.97492 194 GLN A N 1
ATOM 2770 C CA . GLN A 1 206 ? -29.14050 -10.52930 -34.80609 1.000 43.45724 194 GLN A CA 1
ATOM 2771 C C . GLN A 1 206 ? -30.08630 -9.94640 -33.77598 1.000 47.25045 194 GLN A C 1
ATOM 2772 O O . GLN A 1 206 ? -30.45437 -8.76759 -33.85386 1.000 48.46851 194 GLN A O 1
ATOM 2786 N N . GLN A 1 207 ? -30.49723 -10.75741 -32.80271 1.000 47.27735 195 GLN A N 1
ATOM 2787 C CA . GLN A 1 207 ? -31.40888 -10.25012 -31.78921 1.000 52.54983 195 GLN A CA 1
ATOM 2788 C C . GLN A 1 207 ? -30.76335 -9.12103 -30.99098 1.000 54.35017 195 GLN A C 1
ATOM 2789 O O . GLN A 1 207 ? -31.43240 -8.15737 -30.60655 1.000 56.28506 195 GLN A O 1
ATOM 2803 N N . LYS A 1 208 ? -29.45907 -9.20701 -30.76124 1.000 51.01472 196 LYS A N 1
ATOM 2804 C CA . LYS A 1 208 ? -28.76746 -8.13553 -30.05691 1.000 50.60800 196 LYS A CA 1
ATOM 2805 C C . LYS A 1 208 ? -28.48301 -6.94911 -30.98144 1.000 49.73852 196 LYS A C 1
ATOM 2806 O O . LYS A 1 208 ? -28.69357 -5.79548 -30.59274 1.000 44.18079 196 LYS A O 1
ATOM 2825 N N . ILE A 1 209 ? -28.04562 -7.21517 -32.21739 1.000 45.10367 197 ILE A N 1
ATOM 2826 C CA . ILE A 1 209 ? -27.62875 -6.14260 -33.11046 1.000 46.21232 197 ILE A CA 1
ATOM 2827 C C . ILE A 1 209 ? -28.83107 -5.29122 -33.50955 1.000 46.29703 197 ILE A C 1
ATOM 2828 O O . ILE A 1 209 ? -28.73107 -4.06955 -33.62746 1.000 47.42816 197 ILE A O 1
ATOM 2844 N N . ASN A 1 210 ? -29.99160 -5.90634 -33.68089 1.000 47.18255 198 ASN A N 1
ATOM 2845 C CA . ASN A 1 210 ? -31.16290 -5.14517 -34.10069 1.000 48.50578 198 ASN A CA 1
ATOM 2846 C C . ASN A 1 210 ? -31.76516 -4.33027 -32.96655 1.000 52.19455 198 ASN A C 1
ATOM 2847 O O . ASN A 1 210 ? -32.60018 -3.45530 -33.22776 1.000 48.53595 198 ASN A O 1
ATOM 2858 N N . GLN A 1 211 ? -31.34250 -4.58300 -31.72430 1.000 48.64213 199 GLN A N 1
ATOM 2859 C CA . GLN A 1 211 ? -31.72356 -3.72203 -30.60626 1.000 58.88243 199 GLN A CA 1
ATOM 2860 C C . GLN A 1 211 ? -30.97512 -2.38588 -30.61565 1.000 56.30702 199 GLN A C 1
ATOM 2861 O O . GLN A 1 211 ? -31.42452 -1.42345 -29.98301 1.000 56.69573 199 GLN A O 1
ATOM 2875 N N . ILE A 1 212 ? -29.80086 -2.32714 -31.24859 1.000 55.12361 200 ILE A N 1
ATOM 2876 C CA . ILE A 1 212 ? -28.99111 -1.11120 -31.23538 1.000 52.01700 200 ILE A CA 1
ATOM 2877 C C . ILE A 1 212 ? -29.71534 -0.01061 -31.99855 1.000 56.68332 200 ILE A C 1
ATOM 2878 O O . ILE A 1 212 ? -30.03714 -0.16038 -33.18444 1.000 50.27793 200 ILE A O 1
ATOM 2894 N N . LYS A 1 213 ? -29.94831 1.11336 -31.32330 1.000 43.93584 201 LYS A N 1
ATOM 2895 C CA . LYS A 1 213 ? -30.55442 2.31792 -31.88708 1.000 46.89474 201 LYS A CA 1
ATOM 2896 C C . LYS A 1 213 ? -29.51775 3.40862 -31.65839 1.000 50.32578 201 LYS A C 1
ATOM 2897 O O . LYS A 1 213 ? -29.47583 4.02288 -30.57236 1.000 53.67060 201 LYS A O 1
ATOM 2916 N N . PRO A 1 214 ? -28.61286 3.63871 -32.61817 1.000 46.93078 202 PRO A N 1
ATOM 2917 C CA . PRO A 1 214 ? -27.42267 4.45113 -32.32627 1.000 51.61906 202 PRO A CA 1
ATOM 2918 C C . PRO A 1 214 ? -27.66728 5.94929 -32.19932 1.000 59.16704 202 PRO A C 1
ATOM 2919 O O . PRO A 1 214 ? -26.72508 6.67125 -31.87057 1.000 53.69274 202 PRO A O 1
ATOM 2930 N N . TRP A 1 215 ? -28.86300 6.47632 -32.45958 1.000 56.92342 203 TRP A N 1
ATOM 2931 C CA . TRP A 1 215 ? -29.01768 7.93536 -32.49015 1.000 60.77622 203 TRP A CA 1
ATOM 2932 C C . TRP A 1 215 ? -30.44936 8.34386 -32.15616 1.000 64.57521 203 TRP A C 1
ATOM 2933 O O . TRP A 1 215 ? -31.33183 8.34547 -33.03501 1.000 53.70875 203 TRP A O 1
ATOM 2954 N N . GLU A 1 216 ? -30.63498 8.75205 -30.89664 1.000 57.72967 204 GLU A N 1
ATOM 2955 C CA . GLU A 1 216 ? -31.90290 9.25381 -30.37462 1.000 64.60637 204 GLU A CA 1
ATOM 2956 C C . GLU A 1 216 ? -33.03989 8.30131 -30.73268 1.000 59.80912 204 GLU A C 1
ATOM 2957 O O . GLU A 1 216 ? -34.11993 8.70441 -31.17237 1.000 60.11539 204 GLU A O 1
ATOM 2969 N N . GLY A 1 217 ? -32.78133 7.01748 -30.52294 1.000 52.52688 205 GLY A N 1
ATOM 2970 C CA . GLY A 1 217 ? -33.76931 5.98433 -30.71843 1.000 59.45990 205 GLY A CA 1
ATOM 2971 C C . GLY A 1 217 ? -33.94135 5.54961 -32.15245 1.000 57.94656 205 GLY A C 1
ATOM 2972 O O . GLY A 1 217 ? -34.90519 4.84438 -32.45654 1.000 55.08962 205 GLY A O 1
ATOM 2976 N N . GLY A 1 218 ? -33.04349 5.95461 -33.03690 1.000 55.22766 206 GLY A N 1
ATOM 2977 C CA . GLY A 1 218 ? -33.12823 5.61999 -34.43637 1.000 53.03176 206 GLY A CA 1
ATOM 2978 C C . GLY A 1 218 ? -31.77892 5.26522 -35.00999 1.000 48.02946 206 GLY A C 1
ATOM 2979 O O . GLY A 1 218 ? -30.80168 5.09437 -34.27706 1.000 42.60800 206 GLY A O 1
ATOM 2983 N N . GLY A 1 219 ? -31.71695 5.18614 -36.34170 1.000 43.69548 207 GLY A N 1
ATOM 2984 C CA . GLY A 1 219 ? -30.57962 4.58179 -36.99451 1.000 44.55203 207 GLY A CA 1
ATOM 2985 C C . GLY A 1 219 ? -30.60993 3.08291 -36.77192 1.000 43.28837 207 GLY A C 1
ATOM 2986 O O . GLY A 1 219 ? -31.55474 2.51383 -36.22976 1.000 40.73988 207 GLY A O 1
ATOM 2990 N N . TYR A 1 220 ? -29.53562 2.43613 -37.19767 1.000 41.37432 208 TYR A N 1
ATOM 2991 C CA . TYR A 1 220 ? -29.42293 1.00158 -37.01409 1.000 42.87235 208 TYR A CA 1
ATOM 2992 C C . TYR A 1 220 ? -27.95933 0.60231 -37.04952 1.000 41.61227 208 TYR A C 1
ATOM 2993 O O . TYR A 1 220 ? -27.07566 1.39766 -37.39077 1.000 40.56453 208 TYR A O 1
ATOM 3011 N N . ALA A 1 221 ? -27.72406 -0.65114 -36.68924 1.000 38.99466 209 ALA A N 1
ATOM 3012 C CA . ALA A 1 221 ? -26.39969 -1.24197 -36.66421 1.000 43.31939 209 ALA A CA 1
ATOM 3013 C C . ALA A 1 221 ? -26.43413 -2.51073 -37.49686 1.000 41.41668 209 ALA A C 1
ATOM 3014 O O . ALA A 1 221 ? -27.48559 -3.15071 -37.64635 1.000 40.98838 209 ALA A O 1
ATOM 3021 N N . MET A 1 222 ? -25.27596 -2.83017 -38.06272 1.000 39.49486 210 MET A N 1
ATOM 3022 C CA . MET A 1 222 ? -25.07983 -3.96155 -38.94656 1.000 43.73417 210 MET A CA 1
ATOM 3023 C C . MET A 1 222 ? -23.82228 -4.67065 -38.51345 1.000 37.49201 210 MET A C 1
ATOM 3024 O O . MET A 1 222 ? -22.90953 -4.03953 -37.98272 1.000 43.98644 210 MET A O 1
ATOM 3038 N N . LEU A 1 223 ? -23.70894 -5.95878 -38.82614 1.000 38.68090 211 LEU A N 1
ATOM 3039 C CA . LEU A 1 223 ? -22.48978 -6.67784 -38.45269 1.000 38.18315 211 LEU A CA 1
ATOM 3040 C C . LEU A 1 223 ? -22.05434 -7.60197 -39.57469 1.000 41.04321 211 LEU A C 1
ATOM 3041 O O . LEU A 1 223 ? -22.85807 -8.38957 -40.08997 1.000 41.65067 211 LEU A O 1
ATOM 3057 N N . LEU A 1 224 ? -20.78007 -7.50164 -39.93694 1.000 40.98372 212 LEU A N 1
ATOM 3058 C CA . LEU A 1 224 ? -20.20282 -8.21728 -41.05366 1.000 40.83566 212 LEU A CA 1
ATOM 3059 C C . LEU A 1 224 ? -19.05142 -9.10462 -40.59552 1.000 40.33927 212 LEU A C 1
ATOM 3060 O O . LEU A 1 224 ? -18.32701 -8.76955 -39.64112 1.000 43.24655 212 LEU A O 1
ATOM 3076 N N . SER A 1 225 ? -18.87481 -10.23144 -41.29526 1.000 40.06587 213 SER A N 1
ATOM 3077 C CA . SER A 1 225 ? -17.81216 -11.17371 -40.99277 1.000 39.67086 213 SER A CA 1
ATOM 3078 C C . SER A 1 225 ? -16.49171 -10.65223 -41.53582 1.000 40.38784 213 SER A C 1
ATOM 3079 O O . SER A 1 225 ? -16.41818 -9.62019 -42.20176 1.000 42.39342 213 SER A O 1
ATOM 3087 N N . SER A 1 226 ? -15.42806 -11.41060 -41.27088 1.000 40.80458 214 SER A N 1
ATOM 3088 C CA . SER A 1 226 ? -14.10342 -11.08578 -41.81133 1.000 39.88049 214 SER A CA 1
ATOM 3089 C C . SER A 1 226 ? -14.11513 -11.02221 -43.32837 1.000 45.24094 214 SER A C 1
ATOM 3090 O O . SER A 1 226 ? -13.56066 -10.08624 -43.92622 1.000 43.76652 214 SER A O 1
ATOM 3098 N N . ALA A 1 227 ? -14.70554 -12.03254 -43.97107 1.000 44.18995 215 ALA A N 1
ATOM 3099 C CA . ALA A 1 227 ? -14.85411 -12.04890 -45.42913 1.000 48.65509 215 ALA A CA 1
ATOM 3100 C C . ALA A 1 227 ? -15.99099 -11.17745 -45.92655 1.000 54.18924 215 ALA A C 1
ATOM 3101 O O . ALA A 1 227 ? -16.31698 -11.21504 -47.12454 1.000 50.78803 215 ALA A O 1
ATOM 3108 N N . GLY A 1 228 ? -16.61785 -10.40468 -45.04931 1.000 49.50716 216 GLY A N 1
ATOM 3109 C CA . GLY A 1 228 ? -17.67613 -9.51034 -45.47860 1.000 60.76971 216 GLY A CA 1
ATOM 3110 C C . GLY A 1 228 ? -19.03550 -10.14921 -45.67703 1.000 55.54376 216 GLY A C 1
ATOM 3111 O O . GLY A 1 228 ? -19.87762 -9.56710 -46.36525 1.000 54.98014 216 GLY A O 1
ATOM 3115 N N . LYS A 1 229 ? -19.26787 -11.33391 -45.11537 1.000 50.42685 217 LYS A N 1
ATOM 3116 C CA . LYS A 1 229 ? -20.59417 -11.93433 -45.09084 1.000 46.53070 217 LYS A CA 1
ATOM 3117 C C . LYS A 1 229 ? -21.47309 -11.23592 -44.05938 1.000 52.91330 217 LYS A C 1
ATOM 3118 O O . LYS A 1 229 ? -21.00320 -10.84001 -42.97835 1.000 46.25677 217 LYS A O 1
ATOM 3137 N N . VAL A 1 230 ? -22.76887 -11.14297 -44.37026 1.000 49.01467 218 VAL A N 1
ATOM 3138 C CA . VAL A 1 230 ? -23.72194 -10.51171 -43.45873 1.000 52.37732 218 VAL A CA 1
ATOM 3139 C C . VAL A 1 230 ? -23.96217 -11.40187 -42.23970 1.000 53.39281 218 VAL A C 1
ATOM 3140 O O . VAL A 1 230 ? -24.46901 -12.52262 -42.35057 1.000 51.55158 218 VAL A O 1
ATOM 3153 N N . ILE A 1 231 ? -23.61868 -10.89949 -41.06138 1.000 48.43762 219 ILE A N 1
ATOM 3154 C CA . ILE A 1 231 ? -24.05551 -11.55738 -39.84056 1.000 46.71544 219 ILE A CA 1
ATOM 3155 C C . ILE A 1 231 ? -25.38810 -10.98187 -39.36439 1.000 46.12394 219 ILE A C 1
ATOM 3156 O O . ILE A 1 231 ? -26.28264 -11.72505 -38.95735 1.000 46.50329 219 ILE A O 1
ATOM 3172 N N . SER A 1 232 ? -25.56846 -9.66529 -39.41549 1.000 42.64310 220 SER A N 1
ATOM 3173 C CA . SER A 1 232 ? -26.85868 -9.09056 -39.05147 1.000 47.21004 220 SER A CA 1
ATOM 3174 C C . SER A 1 232 ? -27.04349 -7.80629 -39.85015 1.000 45.50194 220 SER A C 1
ATOM 3175 O O . SER A 1 232 ? -26.12903 -6.98026 -39.93462 1.000 46.49715 220 SER A O 1
ATOM 3183 N N . TYR A 1 233 ? -28.22373 -7.66340 -40.45459 1.000 51.02629 221 TYR A N 1
ATOM 3184 C CA . TYR A 1 233 ? -28.62735 -6.52491 -41.28357 1.000 53.40091 221 TYR A CA 1
ATOM 3185 C C . TYR A 1 233 ? -30.14170 -6.46625 -41.09757 1.000 50.19360 221 TYR A C 1
ATOM 3186 O O . TYR A 1 233 ? -30.76987 -7.52029 -40.97715 1.000 49.95544 221 TYR A O 1
ATOM 3204 N N . PRO A 1 234 ? -30.75226 -5.28380 -40.97642 1.000 49.83532 222 PRO A N 1
ATOM 3205 C CA . PRO A 1 234 ? -32.19036 -5.26518 -40.65972 1.000 58.50752 222 PRO A CA 1
ATOM 3206 C C . PRO A 1 234 ? -33.04336 -6.02123 -41.67802 1.000 57.29148 222 PRO A C 1
ATOM 3207 O O . PRO A 1 234 ? -34.15815 -6.43161 -41.33519 1.000 56.12970 222 PRO A O 1
ATOM 3218 N N . ASP A 1 235 ? -32.53809 -6.24144 -42.89351 1.000 56.89601 223 ASP A N 1
ATOM 3219 C CA . ASP A 1 235 ? -33.18073 -7.09067 -43.90344 1.000 58.29355 223 ASP A CA 1
ATOM 3220 C C . ASP A 1 235 ? -32.60893 -8.48984 -43.72007 1.000 57.52063 223 ASP A C 1
ATOM 3221 O O . ASP A 1 235 ? -31.55307 -8.83231 -44.25629 1.000 53.56818 223 ASP A O 1
ATOM 3230 N N . LYS A 1 236 ? -33.31643 -9.30553 -42.92971 1.000 65.08159 224 LYS A N 1
ATOM 3231 C CA . LYS A 1 236 ? -32.83496 -10.64248 -42.60105 1.000 58.58601 224 LYS A CA 1
ATOM 3232 C C . LYS A 1 236 ? -32.63536 -11.51108 -43.83448 1.000 60.64544 224 LYS A C 1
ATOM 3233 O O . LYS A 1 236 ? -31.90888 -12.51311 -43.76117 1.000 63.08524 224 LYS A O 1
ATOM 3252 N N . SER A 1 237 ? -33.25036 -11.15839 -44.97029 1.000 61.17158 225 SER A N 1
ATOM 3253 C CA . SER A 1 237 ? -33.02353 -11.94559 -46.17550 1.000 61.12265 225 SER A CA 1
ATOM 3254 C C . SER A 1 237 ? -31.58189 -11.86695 -46.64166 1.000 62.41588 225 SER A C 1
ATOM 3255 O O . SER A 1 237 ? -31.17765 -12.64986 -47.51235 1.000 55.00694 225 SER A O 1
ATOM 3263 N N . GLN A 1 238 ? -30.81331 -10.92652 -46.10058 1.000 62.72599 226 GLN A N 1
ATOM 3264 C CA . GLN A 1 238 ? -29.41435 -10.76758 -46.45353 1.000 61.06190 226 GLN A CA 1
ATOM 3265 C C . GLN A 1 238 ? -28.49004 -11.65094 -45.62700 1.000 57.92636 226 GLN A C 1
ATOM 3266 O O . GLN A 1 238 ? -27.28403 -11.68322 -45.89901 1.000 59.84456 226 GLN A O 1
ATOM 3280 N N . THR A 1 239 ? -29.02328 -12.38346 -44.64579 1.000 59.89502 227 THR A N 1
ATOM 3281 C CA . THR A 1 239 ? -28.17353 -13.12450 -43.72187 1.000 57.50226 227 THR A CA 1
ATOM 3282 C C . THR A 1 239 ? -27.28848 -14.10412 -44.46769 1.000 62.87114 227 THR A C 1
ATOM 3283 O O . THR A 1 239 ? -27.74435 -14.81346 -45.36353 1.000 60.59764 227 THR A O 1
ATOM 3294 N N . SER A 1 240 ? -26.00544 -14.12115 -44.09751 1.000 51.36025 228 SER A N 1
ATOM 3295 C CA . SER A 1 240 ? -24.96769 -15.00090 -44.62018 1.000 60.76817 228 SER A CA 1
ATOM 3296 C C . SER A 1 240 ? -24.50514 -14.67977 -46.03742 1.000 67.98378 228 SER A C 1
ATOM 3297 O O . SER A 1 240 ? -23.58279 -15.35802 -46.52988 1.000 66.75709 228 SER A O 1
ATOM 3305 N N . LYS A 1 241 ? -25.08598 -13.68199 -46.70288 1.000 54.27945 229 LYS A N 1
ATOM 3306 C CA . LYS A 1 241 ? -24.68874 -13.29267 -48.04595 1.000 59.67239 229 LYS A CA 1
ATOM 3307 C C . LYS A 1 241 ? -23.55413 -12.27089 -48.03888 1.000 57.31592 229 LYS A C 1
ATOM 3308 O O . LYS A 1 241 ? -23.40136 -11.46800 -47.11110 1.000 59.34512 229 LYS A O 1
ATOM 3327 N N . ALA A 1 242 ? -22.79403 -12.26916 -49.13154 1.000 58.05926 230 ALA A N 1
ATOM 3328 C CA . ALA A 1 242 ? -21.80184 -11.22414 -49.34937 1.000 62.59926 230 ALA A CA 1
ATOM 3329 C C . ALA A 1 242 ? -22.45570 -9.84861 -49.36813 1.000 65.33390 230 ALA A C 1
ATOM 3330 O O . ALA A 1 242 ? -23.46131 -9.63200 -50.06314 1.000 67.55075 230 ALA A O 1
ATOM 3337 N N . TRP A 1 243 ? -21.86603 -8.91482 -48.62305 1.000 66.21327 231 TRP A N 1
ATOM 3338 C CA . TRP A 1 243 ? -22.26471 -7.51181 -48.66090 1.000 70.09732 231 TRP A CA 1
ATOM 3339 C C . TRP A 1 243 ? -21.73098 -6.85861 -49.93522 1.000 72.90272 231 TRP A C 1
ATOM 3340 O O . TRP A 1 243 ? -20.54368 -6.98980 -50.25138 1.000 74.60103 231 TRP A O 1
ATOM 3361 N N . GLN A 1 244 ? -22.59275 -6.13903 -50.65483 1.000 78.90563 232 GLN A N 1
ATOM 3362 C CA A GLN A 1 244 ? -22.22144 -5.46116 -51.89246 0.573 77.24151 232 GLN A CA 1
ATOM 3363 C CA B GLN A 1 244 ? -22.21561 -5.46242 -51.89475 0.427 77.25151 232 GLN A CA 1
ATOM 3364 C C . GLN A 1 244 ? -22.46191 -3.95640 -51.79089 1.000 78.88306 232 GLN A C 1
ATOM 3365 O O . GLN A 1 244 ? -22.93390 -3.32019 -52.73510 1.000 91.32732 232 GLN A O 1
ATOM 3390 N N . GLY A 1 245 ? -22.12639 -3.35668 -50.64348 1.000 78.82135 233 GLY A N 1
ATOM 3391 C CA . GLY A 1 245 ? -22.46262 -1.97522 -50.38979 1.000 79.84068 233 GLY A CA 1
ATOM 3392 C C . GLY A 1 245 ? -21.32235 -1.00822 -50.11220 1.000 87.30470 233 GLY A C 1
ATOM 3393 O O . GLY A 1 245 ? -20.23324 -1.09091 -50.69125 1.000 85.34586 233 GLY A O 1
ATOM 3397 N N . PRO A 1 246 ? -21.56552 -0.06439 -49.18864 1.000 108.10517 234 PRO A N 1
ATOM 3398 C CA . PRO A 1 246 ? -20.84466 1.22500 -49.23164 1.000 98.10116 234 PRO A CA 1
ATOM 3399 C C . PRO A 1 246 ? -19.40302 1.23246 -48.70842 1.000 92.47003 234 PRO A C 1
ATOM 3400 O O . PRO A 1 246 ? -18.73032 2.26460 -48.86620 1.000 91.87998 234 PRO A O 1
ATOM 3411 N N . THR A 1 247 ? -18.88900 0.14989 -48.12234 1.000 86.35088 235 THR A N 1
ATOM 3412 C CA . THR A 1 247 ? -17.67414 0.26134 -47.31811 1.000 84.26374 235 THR A CA 1
ATOM 3413 C C . THR A 1 247 ? -16.44024 0.53951 -48.17387 1.000 87.80306 235 THR A C 1
ATOM 3414 O O . THR A 1 247 ? -16.28277 -0.03394 -49.25882 1.000 94.26566 235 THR A O 1
ATOM 3425 N N . ASP A 1 248 ? -15.56353 1.43328 -47.67559 1.000 87.98810 236 ASP A N 1
ATOM 3426 C CA A ASP A 1 248 ? -14.24740 1.67296 -48.27748 0.371 91.93778 236 ASP A CA 1
ATOM 3427 C CA B ASP A 1 248 ? -14.24491 1.66840 -48.27655 0.629 91.96638 236 ASP A CA 1
ATOM 3428 C C . ASP A 1 248 ? -13.22284 0.95592 -47.39057 1.000 89.65281 236 ASP A C 1
ATOM 3429 O O . ASP A 1 248 ? -12.48796 1.56826 -46.62456 1.000 90.24607 236 ASP A O 1
ATOM 3444 N N . ASN A 1 249 ? -13.19221 -0.37549 -47.49419 1.000 89.18116 237 ASN A N 1
ATOM 3445 C CA A ASN A 1 249 ? -12.29887 -1.21421 -46.68234 0.412 89.77530 237 ASN A CA 1
ATOM 3446 C CA B ASN A 1 249 ? -12.29832 -1.22150 -46.68512 0.588 89.78278 237 ASN A CA 1
ATOM 3447 C C . ASN A 1 249 ? -12.61577 -1.06064 -45.19448 1.000 84.73724 237 ASN A C 1
ATOM 3448 O O . ASN A 1 249 ? -11.72682 -0.90481 -44.35761 1.000 84.45556 237 ASN A O 1
ATOM 3467 N N . PHE A 1 250 ? -13.91420 -1.09773 -44.87916 1.000 81.54567 238 PHE A N 1
ATOM 3468 C CA . PHE A 1 250 ? -14.46761 -0.97075 -43.51974 1.000 76.36757 238 PHE A CA 1
ATOM 3469 C C . PHE A 1 250 ? -13.77010 0.12636 -42.72139 1.000 73.21238 238 PHE A C 1
ATOM 3470 O O . PHE A 1 250 ? -13.29989 -0.07596 -41.60169 1.000 70.99933 238 PHE A O 1
ATOM 3487 N N . THR A 1 251 ? -13.75942 1.31538 -43.30394 1.000 75.79390 239 THR A N 1
ATOM 3488 C CA . THR A 1 251 ? -13.07771 2.47063 -42.73611 1.000 77.97682 239 THR A CA 1
ATOM 3489 C C . THR A 1 251 ? -13.73167 2.98911 -41.45570 1.000 70.92605 239 THR A C 1
ATOM 3490 O O . THR A 1 251 ? -14.96038 2.94921 -41.28655 1.000 64.62864 239 THR A O 1
ATOM 3501 N N . SER A 1 252 ? -12.88890 3.56179 -40.58494 1.000 68.24802 240 SER A N 1
ATOM 3502 C CA . SER A 1 252 ? -13.36794 4.30785 -39.42726 1.000 71.94158 240 SER A CA 1
ATOM 3503 C C . SER A 1 252 ? -13.92378 5.68604 -39.79365 1.000 67.94785 240 SER A C 1
ATOM 3504 O O . SER A 1 252 ? -14.69769 6.26946 -39.01621 1.000 67.25599 240 SER A O 1
ATOM 3512 N N . SER A 1 253 ? -13.55481 6.21756 -40.95096 1.000 65.01298 241 SER A N 1
ATOM 3513 C CA . SER A 1 253 ? -14.06995 7.51034 -41.37504 1.000 65.07549 241 SER A CA 1
ATOM 3514 C C . SER A 1 253 ? -15.58402 7.45730 -41.55467 1.000 60.45746 241 SER A C 1
ATOM 3515 O O . SER A 1 253 ? -16.18152 6.40522 -41.80470 1.000 62.21193 241 SER A O 1
ATOM 3523 N N . VAL A 1 254 ? -16.19768 8.61984 -41.43556 1.000 50.41629 242 VAL A N 1
ATOM 3524 C CA . VAL A 1 254 ? -17.64274 8.75887 -41.55846 1.000 57.11572 242 VAL A CA 1
ATOM 3525 C C . VAL A 1 254 ? -17.97598 9.11575 -43.00645 1.000 52.26650 242 VAL A C 1
ATOM 3526 O O . VAL A 1 254 ? -17.35754 10.00900 -43.59244 1.000 53.29726 242 VAL A O 1
ATOM 3539 N N . VAL A 1 255 ? -18.92785 8.39147 -43.59828 1.000 49.08791 243 VAL A N 1
ATOM 3540 C CA . VAL A 1 255 ? -19.22873 8.52246 -45.01974 1.000 58.29625 243 VAL A CA 1
ATOM 3541 C C . VAL A 1 255 ? -20.73858 8.60788 -45.21226 1.000 53.99625 243 VAL A C 1
ATOM 3542 O O . VAL A 1 255 ? -21.50665 7.85700 -44.58736 1.000 50.13814 243 VAL A O 1
ATOM 3555 N N . GLN A 1 256 ? -21.15074 9.51897 -46.09871 1.000 52.09940 244 GLN A N 1
ATOM 3556 C CA . GLN A 1 256 ? -22.55035 9.77989 -46.39299 1.000 50.04729 244 GLN A CA 1
ATOM 3557 C C . GLN A 1 256 ? -23.02240 8.93408 -47.57099 1.000 50.51625 244 GLN A C 1
ATOM 3558 O O . GLN A 1 256 ? -22.37570 8.91054 -48.62371 1.000 49.35787 244 GLN A O 1
ATOM 3572 N N . HIS A 1 257 ? -24.15947 8.25389 -47.39703 1.000 51.41877 245 HIS A N 1
ATOM 3573 C CA A HIS A 1 257 ? -24.68833 7.26155 -48.33600 0.549 52.42623 245 HIS A CA 1
ATOM 3574 C CA B HIS A 1 257 ? -24.67732 7.43495 -48.47496 0.451 52.32059 245 HIS A CA 1
ATOM 3575 C C . HIS A 1 257 ? -26.19620 7.45612 -48.45929 1.000 48.31953 245 HIS A C 1
ATOM 3576 O O . HIS A 1 257 ? -26.84170 7.96883 -47.54584 1.000 46.46249 245 HIS A O 1
ATOM 3603 N N . ASP A 1 258 ? -26.74724 6.99456 -49.57140 1.000 46.18573 246 ASP A N 1
ATOM 3604 C CA . ASP A 1 258 ? -28.18369 6.89279 -49.81936 1.000 46.73680 246 ASP A CA 1
ATOM 3605 C C . ASP A 1 258 ? -28.64854 5.55022 -49.26017 1.000 50.12445 246 ASP A C 1
ATOM 3606 O O . ASP A 1 258 ? -28.45169 4.50762 -49.88874 1.000 51.18560 246 ASP A O 1
ATOM 3615 N N . ASP A 1 259 ? -29.29559 5.56479 -48.09711 1.000 48.10925 247 ASP A N 1
ATOM 3616 C CA . ASP A 1 259 ? -29.57340 4.35389 -47.32517 1.000 46.70144 247 ASP A CA 1
ATOM 3617 C C . ASP A 1 259 ? -30.99757 3.87342 -47.56254 1.000 48.10846 247 ASP A C 1
ATOM 3618 O O . ASP A 1 259 ? -31.94926 4.63318 -47.34748 1.000 48.00746 247 ASP A O 1
ATOM 3627 N N . ALA A 1 260 ? -31.15187 2.58654 -47.89789 1.000 43.61078 248 ALA A N 1
ATOM 3628 C CA . ALA A 1 260 ? -32.47145 2.08638 -48.27556 1.000 47.53569 248 ALA A CA 1
ATOM 3629 C C . ALA A 1 260 ? -33.34615 1.74523 -47.07338 1.000 50.33021 248 ALA A C 1
ATOM 3630 O O . ALA A 1 260 ? -34.57805 1.85563 -47.16364 1.000 47.38074 248 ALA A O 1
ATOM 3637 N N . ILE A 1 261 ? -32.73086 1.29640 -45.97435 1.000 50.00539 249 ILE A N 1
ATOM 3638 C CA . ILE A 1 261 ? -33.43979 1.01123 -44.72350 1.000 53.18191 249 ILE A CA 1
ATOM 3639 C C . ILE A 1 261 ? -34.06869 2.27739 -44.14990 1.000 48.28767 249 ILE A C 1
ATOM 3640 O O . ILE A 1 261 ? -35.25236 2.30200 -43.79880 1.000 48.60885 249 ILE A O 1
ATOM 3656 N N . LEU A 1 262 ? -33.25720 3.32333 -43.97907 1.000 47.02760 250 LEU A N 1
ATOM 3657 C CA . LEU A 1 262 ? -33.72897 4.60978 -43.49779 1.000 45.01670 250 LEU A CA 1
ATOM 3658 C C . LEU A 1 262 ? -34.42803 5.43434 -44.57072 1.000 45.43226 250 LEU A C 1
ATOM 3659 O O . LEU A 1 262 ? -35.17929 6.36726 -44.24050 1.000 48.83550 250 LEU A O 1
ATOM 3675 N N . GLY A 1 263 ? -34.17110 5.15358 -45.84105 1.000 46.06200 251 GLY A N 1
ATOM 3676 C CA . GLY A 1 263 ? -34.80010 5.96464 -46.86591 1.000 47.27652 251 GLY A CA 1
ATOM 3677 C C . GLY A 1 263 ? -34.34749 7.41167 -46.87977 1.000 45.40594 251 GLY A C 1
ATOM 3678 O O . GLY A 1 263 ? -35.09495 8.27211 -47.30950 1.000 46.51814 251 GLY A O 1
ATOM 3682 N N . GLU A 1 264 ? -33.13341 7.71314 -46.42869 1.000 45.56027 252 GLU A N 1
ATOM 3683 C CA . GLU A 1 264 ? -32.59779 9.05343 -46.58918 1.000 48.55448 252 GLU A CA 1
ATOM 3684 C C . GLU A 1 264 ? -31.08303 8.98011 -46.59798 1.000 46.12029 252 GLU A C 1
ATOM 3685 O O . GLU A 1 264 ? -30.48603 7.90258 -46.49550 1.000 43.83233 252 GLU A O 1
ATOM 3697 N N . GLN A 1 265 ? -30.46913 10.15059 -46.74102 1.000 43.41046 253 GLN A N 1
ATOM 3698 C CA . GLN A 1 265 ? -29.03468 10.28859 -46.55967 1.000 40.99887 253 GLN A CA 1
ATOM 3699 C C . GLN A 1 265 ? -28.65192 9.87016 -45.13884 1.000 45.46357 253 GLN A C 1
ATOM 3700 O O . GLN A 1 265 ? -29.26870 10.30712 -44.15425 1.000 45.90059 253 GLN A O 1
ATOM 3714 N N . ALA A 1 266 ? -27.64122 9.00688 -45.04584 1.000 41.18342 254 ALA A N 1
ATOM 3715 C CA . ALA A 1 266 ? -27.18077 8.45462 -43.78131 1.000 39.80068 254 ALA A CA 1
ATOM 3716 C C . ALA A 1 266 ? -25.66868 8.57732 -43.65374 1.000 44.67020 254 ALA A C 1
ATOM 3717 O O . ALA A 1 266 ? -24.95318 8.58459 -44.64910 1.000 44.70187 254 ALA A O 1
ATOM 3724 N N . LEU A 1 267 ? -25.18758 8.64721 -42.39538 1.000 42.44627 255 LEU A N 1
ATOM 3725 C CA . LEU A 1 267 ? -23.76650 8.59794 -42.11380 1.000 47.92855 255 LEU A CA 1
ATOM 3726 C C . LEU A 1 267 ? -23.39913 7.20382 -41.60337 1.000 41.97598 255 LEU A C 1
ATOM 3727 O O . LEU A 1 267 ? -24.11937 6.61159 -40.80846 1.000 40.77603 255 LEU A O 1
ATOM 3743 N N . VAL A 1 268 ? -22.27586 6.68571 -42.07403 1.000 43.96604 256 VAL A N 1
ATOM 3744 C CA . VAL A 1 268 ? -21.85500 5.32531 -41.79584 1.000 44.20383 256 VAL A CA 1
ATOM 3745 C C . VAL A 1 268 ? -20.42042 5.34283 -41.26733 1.000 47.49504 256 VAL A C 1
ATOM 3746 O O . VAL A 1 268 ? -19.54507 6.02762 -41.81552 1.000 45.04317 256 VAL A O 1
ATOM 3759 N N . THR A 1 269 ? -20.18467 4.57973 -40.20485 1.000 49.10205 257 THR A N 1
ATOM 3760 C CA . THR A 1 269 ? -18.82931 4.39246 -39.69718 1.000 45.31425 257 THR A CA 1
ATOM 3761 C C . THR A 1 269 ? -18.73069 2.96201 -39.19227 1.000 40.91270 257 THR A C 1
ATOM 3762 O O . THR A 1 269 ? -19.70743 2.42014 -38.66203 1.000 39.19976 257 THR A O 1
ATOM 3773 N N . TRP A 1 270 ? -17.57088 2.34379 -39.43247 1.000 44.23947 258 TRP A N 1
ATOM 3774 C CA . TRP A 1 270 ? -17.27366 0.95804 -39.10080 1.000 42.98647 258 TRP A CA 1
ATOM 3775 C C . TRP A 1 270 ? -16.27015 0.90605 -37.94517 1.000 42.16470 258 TRP A C 1
ATOM 3776 O O . TRP A 1 270 ? -15.37427 1.74986 -37.84236 1.000 42.14481 258 TRP A O 1
ATOM 3797 N N . GLN A 1 271 ? -16.44888 -0.07993 -37.07246 1.000 43.87770 259 GLN A N 1
ATOM 3798 C CA . GLN A 1 271 ? -15.47454 -0.38206 -36.01852 1.000 41.84170 259 GLN A CA 1
ATOM 3799 C C . GLN A 1 271 ? -15.19638 -1.87465 -35.96033 1.000 45.28397 259 GLN A C 1
ATOM 3800 O O . GLN A 1 271 ? -16.13534 -2.68304 -36.02938 1.000 43.62769 259 GLN A O 1
ATOM 3814 N N . PRO A 1 272 ? -13.93576 -2.27352 -35.80044 1.000 46.67998 260 PRO A N 1
ATOM 3815 C CA . PRO A 1 272 ? -13.62016 -3.70788 -35.76161 1.000 42.15907 260 PRO A CA 1
ATOM 3816 C C . PRO A 1 272 ? -14.08318 -4.35353 -34.46041 1.000 45.29341 260 PRO A C 1
ATOM 3817 O O . PRO A 1 272 ? -14.22478 -3.68772 -33.43207 1.000 42.88012 260 PRO A O 1
ATOM 3828 N N . VAL A 1 273 ? -14.31801 -5.66961 -34.53215 1.000 39.54061 261 VAL A N 1
ATOM 3829 C CA . VAL A 1 273 ? -14.68612 -6.51927 -33.40686 1.000 42.18124 261 VAL A CA 1
ATOM 3830 C C . VAL A 1 273 ? -13.72973 -7.70636 -33.40805 1.000 46.00500 261 VAL A C 1
ATOM 3831 O O . VAL A 1 273 ? -13.63254 -8.41379 -34.40932 1.00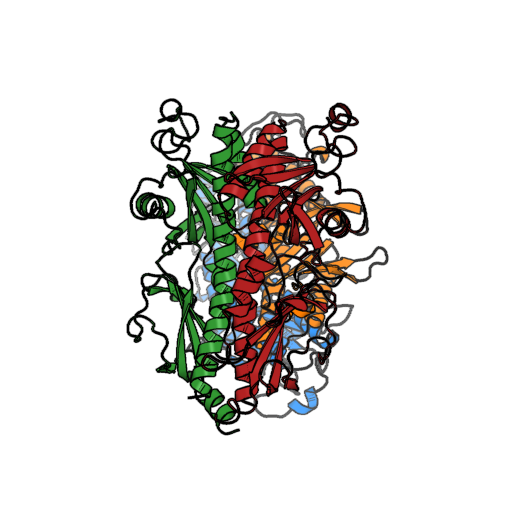0 43.06197 261 VAL A O 1
ATOM 3844 N N . THR A 1 274 ? -13.02678 -7.93465 -32.28596 1.000 36.72324 262 THR A N 1
ATOM 3845 C CA . THR A 1 274 ? -11.99084 -8.96265 -32.26274 1.000 46.45086 262 THR A CA 1
ATOM 3846 C C . THR A 1 274 ? -12.11218 -9.78153 -30.98671 1.000 45.33561 262 THR A C 1
ATOM 3847 O O . THR A 1 274 ? -12.42922 -9.23069 -29.93079 1.000 43.15228 262 THR A O 1
ATOM 3858 N N . ILE A 1 275 ? -11.78378 -11.07573 -31.06491 1.000 43.52848 263 ILE A N 1
ATOM 3859 C CA . ILE A 1 275 ? -11.82809 -11.92707 -29.87887 1.000 40.94851 263 ILE A CA 1
ATOM 3860 C C . ILE A 1 275 ? -10.44466 -12.46792 -29.53716 1.000 41.13155 263 ILE A C 1
ATOM 3861 O O . ILE A 1 275 ? -9.63793 -12.78004 -30.41716 1.000 39.71031 263 ILE A O 1
ATOM 3877 N N . GLY A 1 276 ? -10.21002 -12.66175 -28.23730 1.000 41.71513 264 GLY A N 1
ATOM 3878 C CA . GLY A 1 276 ? -8.99391 -13.32068 -27.77452 1.000 38.06633 264 GLY A CA 1
ATOM 3879 C C . GLY A 1 276 ? -7.72647 -12.87205 -28.47863 1.000 41.31649 264 GLY A C 1
ATOM 3880 O O . GLY A 1 276 ? -7.44942 -11.66623 -28.55527 1.000 46.68107 264 GLY A O 1
ATOM 3884 N N . ASN A 1 277 ? -6.93209 -13.82262 -28.98551 1.000 39.33169 265 ASN A N 1
ATOM 3885 C CA . ASN A 1 277 ? -5.69139 -13.47367 -29.67170 1.000 41.24936 265 ASN A CA 1
ATOM 3886 C C . ASN A 1 277 ? -5.85122 -13.48157 -31.19118 1.000 42.18016 265 ASN A C 1
ATOM 3887 O O . ASN A 1 277 ? -4.85942 -13.63502 -31.90834 1.000 41.22249 265 ASN A O 1
ATOM 3898 N N . SER A 1 278 ? -7.07664 -13.33416 -31.69936 1.000 42.09114 266 SER A N 1
ATOM 3899 C CA . SER A 1 278 ? -7.28068 -13.38144 -33.14617 1.000 43.69076 266 SER A CA 1
ATOM 3900 C C . SER A 1 278 ? -6.61683 -12.18417 -33.80667 1.000 46.26347 266 SER A C 1
ATOM 3901 O O . SER A 1 278 ? -6.62310 -11.07044 -33.27540 1.000 45.41707 266 SER A O 1
ATOM 3909 N N . THR A 1 279 ? -6.05283 -12.41435 -34.98246 1.000 52.63547 267 THR A N 1
ATOM 3910 C CA . THR A 1 279 ? -5.56879 -11.32278 -35.81866 1.000 55.25717 267 THR A CA 1
ATOM 3911 C C . THR A 1 279 ? -6.61357 -10.86134 -36.83686 1.000 53.59463 267 THR A C 1
ATOM 3912 O O . THR A 1 279 ? -6.56735 -9.70221 -37.27923 1.000 52.34339 267 THR A O 1
ATOM 3923 N N . GLU A 1 280 ? -7.56966 -11.72084 -37.17130 1.000 49.36727 268 GLU A N 1
ATOM 3924 C CA A GLU A 1 280 ? -8.67978 -11.33251 -38.02855 0.538 47.94449 268 GLU A CA 1
ATOM 3925 C CA B GLU A 1 280 ? -8.67859 -11.36470 -38.02940 0.462 49.69896 268 GLU A CA 1
ATOM 3926 C C . GLU A 1 280 ? -9.76698 -10.65978 -37.21536 1.000 50.71704 268 GLU A C 1
ATOM 3927 O O . GLU A 1 280 ? -9.73677 -10.64002 -35.97612 1.000 44.77212 268 GLU A O 1
ATOM 3948 N N . LYS A 1 281 ? -10.76270 -10.11175 -37.92941 1.000 42.45956 269 LYS A N 1
ATOM 3949 C CA . LYS A 1 281 ? -11.80043 -9.34813 -37.24476 1.000 44.45918 269 LYS A CA 1
ATOM 3950 C C . LYS A 1 281 ? -13.13163 -9.33053 -37.98839 1.000 44.21664 269 LYS A C 1
ATOM 3951 O O . LYS A 1 281 ? -13.20771 -9.60305 -39.18877 1.000 42.37660 269 LYS A O 1
ATOM 3970 N N . TRP A 1 282 ? -14.18433 -9.01067 -37.23631 1.000 39.32047 270 TRP A N 1
ATOM 3971 C CA . TRP A 1 282 ? -15.50071 -8.67391 -37.76202 1.000 44.05783 270 TRP A CA 1
ATOM 3972 C C . TRP A 1 282 ? -15.67715 -7.15527 -37.68524 1.000 43.77312 270 TRP A C 1
ATOM 3973 O O . TRP A 1 282 ? -14.89874 -6.44630 -37.04561 1.000 46.37357 270 TRP A O 1
ATOM 3994 N N . TYR A 1 283 ? -16.69777 -6.64460 -38.36395 1.000 39.96839 271 TYR A N 1
ATOM 3995 C CA . TYR A 1 283 ? -16.89040 -5.20920 -38.52073 1.000 40.56397 271 TYR A CA 1
ATOM 3996 C C . TYR A 1 283 ? -18.30934 -4.84970 -38.11918 1.000 44.53340 271 TYR A C 1
ATOM 3997 O O . TYR A 1 283 ? -19.27927 -5.30473 -38.74780 1.000 46.24840 271 TYR A O 1
ATOM 4015 N N . LEU A 1 284 ? -18.42750 -4.03418 -37.08619 1.000 43.31902 272 LEU A N 1
ATOM 4016 C CA . LEU A 1 284 ? -19.69536 -3.43650 -36.72112 1.000 43.18545 272 LEU A CA 1
ATOM 4017 C C . LEU A 1 284 ? -19.83625 -2.10353 -37.44313 1.000 42.53656 272 LEU A C 1
ATOM 4018 O O . LEU A 1 284 ? -18.89902 -1.28753 -37.45890 1.000 44.67514 272 LEU A O 1
ATOM 4034 N N . GLY A 1 285 ? -20.99949 -1.88772 -38.03062 1.000 43.37805 273 GLY A N 1
ATOM 4035 C CA . GLY A 1 285 ? -21.29410 -0.65450 -38.74526 1.000 39.84472 273 GLY A CA 1
ATOM 4036 C C . GLY A 1 285 ? -22.47455 0.05401 -38.11104 1.000 40.32697 273 GLY A C 1
ATOM 4037 O O . GLY A 1 285 ? -23.47461 -0.57924 -37.75987 1.000 40.92152 273 GLY A O 1
ATOM 4041 N N . ILE A 1 286 ? -22.34406 1.37184 -37.96352 1.000 41.75172 274 ILE A N 1
ATOM 4042 C CA . ILE A 1 286 ? -23.38674 2.23393 -37.43191 1.000 39.67771 274 ILE A CA 1
ATOM 4043 C C . ILE A 1 286 ? -23.89324 3.12570 -38.56753 1.000 42.18628 274 ILE A C 1
ATOM 4044 O O . ILE A 1 286 ? -23.09757 3.72772 -39.30067 1.000 42.23022 274 ILE A O 1
ATOM 4060 N N . VAL A 1 287 ? -25.20914 3.23999 -38.68872 1.000 36.94988 275 VAL A N 1
ATOM 4061 C CA . VAL A 1 287 ? -25.84621 3.99279 -39.77616 1.000 38.12101 275 VAL A CA 1
ATOM 4062 C C . VAL A 1 287 ? -26.84465 4.96692 -39.15837 1.000 41.11522 275 VAL A C 1
ATOM 4063 O O . VAL A 1 287 ? -27.85239 4.53938 -38.58157 1.000 49.21390 275 VAL A O 1
ATOM 4076 N N . VAL A 1 288 ? -26.60175 6.27035 -39.30824 1.000 39.90212 276 VAL A N 1
ATOM 4077 C CA . VAL A 1 288 ? -27.54123 7.22995 -38.71182 1.000 43.30514 276 VAL A CA 1
ATOM 4078 C C . VAL A 1 288 ? -28.02016 8.24167 -39.75666 1.000 41.88888 276 VAL A C 1
ATOM 4079 O O . VAL A 1 288 ? -27.24236 8.60666 -40.65444 1.000 44.49714 276 VAL A O 1
ATOM 4092 N N . PRO A 1 289 ? -29.24927 8.76105 -39.66094 1.000 42.39503 277 PRO A N 1
ATOM 4093 C CA . PRO A 1 289 ? -29.73227 9.71539 -40.68540 1.000 47.16719 277 PRO A CA 1
ATOM 4094 C C . PRO A 1 289 ? -29.00255 11.04850 -40.60195 1.000 50.47227 277 PRO A C 1
ATOM 4095 O O . PRO A 1 289 ? -28.88115 11.63582 -39.52141 1.000 53.45736 277 PRO A O 1
ATOM 4106 N N . VAL A 1 290 ? -28.53592 11.54179 -41.75522 1.000 46.11502 278 VAL A N 1
ATOM 4107 C CA . VAL A 1 290 ? -27.90068 12.85689 -41.79252 1.000 47.82518 278 VAL A CA 1
ATOM 4108 C C . VAL A 1 290 ? -28.82705 13.89619 -41.16985 1.000 51.70116 278 VAL A C 1
ATOM 4109 O O . VAL A 1 290 ? -28.39613 14.75712 -40.39010 1.000 57.98620 278 VAL A O 1
ATOM 4122 N N . SER A 1 291 ? -30.12042 13.81440 -41.48886 1.000 53.54233 279 SER A N 1
ATOM 4123 C CA . SER A 1 291 ? -31.07795 14.82532 -41.04458 1.000 56.34187 279 SER A CA 1
ATOM 4124 C C . SER A 1 291 ? -31.01817 15.03931 -39.53258 1.000 59.89469 279 SER A C 1
ATOM 4125 O O . SER A 1 291 ? -30.95479 16.17705 -39.06198 1.000 67.62405 279 SER A O 1
ATOM 4133 N N . GLN A 1 292 ? -31.03113 13.96011 -38.75867 1.000 57.45297 280 GLN A N 1
ATOM 4134 C CA . GLN A 1 292 ? -31.04685 14.08662 -37.30167 1.000 64.87559 280 GLN A CA 1
ATOM 4135 C C . GLN A 1 292 ? -29.68230 14.43768 -36.72325 1.000 64.58129 280 GLN A C 1
ATOM 4136 O O . GLN A 1 292 ? -29.61545 14.94874 -35.59821 1.000 70.58740 280 GLN A O 1
ATOM 4150 N N . VAL A 1 293 ? -28.60213 14.19084 -37.46077 1.000 60.92185 281 VAL A N 1
ATOM 4151 C CA . VAL A 1 293 ? -27.26041 14.54392 -37.01196 1.000 61.52971 281 VAL A CA 1
ATOM 4152 C C . VAL A 1 293 ? -26.97107 16.01224 -37.29781 1.000 80.40463 281 VAL A C 1
ATOM 4153 O O . VAL A 1 293 ? -26.82048 16.82394 -36.37013 1.000 78.02525 281 VAL A O 1
ATOM 4166 N N . MET A 1 294 ? -26.86008 16.35823 -38.58552 1.000 72.48761 282 MET A N 1
ATOM 4167 C CA . MET A 1 294 ? -26.55390 17.73353 -38.95940 1.000 80.81671 282 MET A CA 1
ATOM 4168 C C . MET A 1 294 ? -27.53770 18.69309 -38.30533 1.000 96.62939 282 MET A C 1
ATOM 4169 O O . MET A 1 294 ? -27.15881 19.81011 -37.92556 1.000 90.06835 282 MET A O 1
ATOM 4183 N N . ALA A 1 295 ? -28.79502 18.26485 -38.12790 1.000 86.77435 283 ALA A N 1
ATOM 4184 C CA . ALA A 1 295 ? -29.79991 19.15304 -37.55155 1.000 84.10221 283 ALA A CA 1
ATOM 4185 C C . ALA A 1 295 ? -29.60569 19.33505 -36.05354 1.000 82.52635 283 ALA A C 1
ATOM 4186 O O . ALA A 1 295 ? -29.85879 20.42077 -35.52188 1.000 114.63543 283 ALA A O 1
ATOM 4193 N N . ALA A 1 296 ? -29.15984 18.29590 -35.35358 1.000 104.93743 284 ALA A N 1
ATOM 4194 C CA . ALA A 1 296 ? -28.80855 18.46535 -33.94727 1.000 97.38735 284 ALA A CA 1
ATOM 4195 C C . ALA A 1 296 ? -27.60051 19.38246 -33.79389 1.000 96.75147 284 ALA A C 1
ATOM 4196 O O . ALA A 1 296 ? -27.57137 20.22982 -32.89247 1.000 107.71222 284 ALA A O 1
ATOM 4203 N N . SER A 1 297 ? -26.60681 19.23859 -34.67276 1.000 89.14519 285 SER A N 1
ATOM 4204 C CA . SER A 1 297 ? -25.40604 20.07450 -34.66385 1.000 100.36641 285 SER A CA 1
ATOM 4205 C C . SER A 1 297 ? -24.94770 20.39085 -33.24358 1.000 114.85944 285 SER A C 1
ATOM 4206 O O . SER A 1 297 ? -23.81121 20.10496 -32.86332 1.000 129.99483 285 SER A O 1
ATOM 4214 N N . SER B 1 30 ? -23.96060 20.56047 -25.35890 1.000 79.86169 18 SER B N 1
ATOM 4215 C CA . SER B 1 30 ? -24.64624 19.31791 -25.01255 1.000 73.49875 18 SER B CA 1
ATOM 4216 C C . SER B 1 30 ? -24.22123 18.21872 -25.96233 1.000 77.62952 18 SER B C 1
ATOM 4217 O O . SER B 1 30 ? -24.29786 17.02117 -25.64601 1.000 75.90824 18 SER B O 1
ATOM 4220 N N . LEU B 1 31 ? -23.81322 18.60274 -27.16578 1.000 76.65293 19 LEU B N 1
ATOM 4221 C CA . LEU B 1 31 ? -23.20508 17.59814 -28.03577 1.000 78.39582 19 LEU B CA 1
ATOM 4222 C C . LEU B 1 31 ? -21.79435 17.25711 -27.52903 1.000 74.24752 19 LEU B C 1
ATOM 4223 O O . LEU B 1 31 ? -21.33582 16.11089 -27.60949 1.000 71.84916 19 LEU B O 1
ATOM 4239 N N . ALA B 1 32 ? -21.08408 18.25752 -27.01000 1.000 76.27803 20 ALA B N 1
ATOM 4240 C CA . ALA B 1 32 ? -19.82558 18.02193 -26.30505 1.000 85.55770 20 ALA B CA 1
ATOM 4241 C C . ALA B 1 32 ? -20.04375 17.16248 -25.04860 1.000 65.88773 20 ALA B C 1
ATOM 4242 O O . ALA B 1 32 ? -19.26436 16.25305 -24.74568 1.000 67.02174 20 ALA B O 1
ATOM 4248 N N . GLU B 1 33 ? -21.10257 17.44028 -24.29660 1.000 67.27291 21 GLU B N 1
ATOM 4249 C CA . GLU B 1 33 ? -21.40944 16.62395 -23.13189 1.000 75.99950 21 GLU B CA 1
ATOM 4250 C C . GLU B 1 33 ? -21.63093 15.18022 -23.53321 1.000 68.61342 21 GLU B C 1
ATOM 4251 O O . GLU B 1 33 ? -21.03088 14.27074 -22.95946 1.000 54.45962 21 GLU B O 1
ATOM 4263 N N . ARG B 1 34 ? -22.51746 14.96008 -24.51167 1.000 66.68966 22 ARG B N 1
ATOM 4264 C CA . ARG B 1 34 ? -22.85955 13.61649 -24.96384 1.000 61.13320 22 ARG B CA 1
ATOM 4265 C C . ARG B 1 34 ? -21.63260 12.85421 -25.44375 1.000 59.24048 22 ARG B C 1
ATOM 4266 O O . ARG B 1 34 ? -21.51566 11.64029 -25.21765 1.000 56.78377 22 ARG B O 1
ATOM 4287 N N . TYR B 1 35 ? -20.71195 13.54133 -26.12171 1.000 51.84638 23 TYR B N 1
ATOM 4288 C CA . TYR B 1 35 ? -19.47595 12.89462 -26.56200 1.000 60.75289 23 TYR B CA 1
ATOM 4289 C C . TYR B 1 35 ? -18.60201 12.49928 -25.37252 1.000 57.13188 23 TYR B C 1
ATOM 4290 O O . TYR B 1 35 ? -18.01989 11.40490 -25.34286 1.000 48.98207 23 TYR B O 1
ATOM 4308 N N . LEU B 1 36 ? -18.47522 13.38780 -24.39404 1.000 58.82879 24 LEU B N 1
ATOM 4309 C CA . LEU B 1 36 ? -17.73361 13.04771 -23.18421 1.000 60.69722 24 LEU B CA 1
ATOM 4310 C C . LEU B 1 36 ? -18.31411 11.80687 -22.51654 1.000 50.90113 24 LEU B C 1
ATOM 4311 O O . LEU B 1 36 ? -17.58872 10.87481 -22.17504 1.000 50.03743 24 LEU B O 1
ATOM 4327 N N . GLN B 1 37 ? -19.63023 11.78039 -22.33334 1.000 55.68050 25 GLN B N 1
ATOM 4328 C CA . GLN B 1 37 ? -20.29944 10.58724 -21.81732 1.000 53.20049 25 GLN B CA 1
ATOM 4329 C C . GLN B 1 37 ? -19.99256 9.35764 -22.65283 1.000 49.07197 25 GLN B C 1
ATOM 4330 O O . GLN B 1 37 ? -19.75400 8.26894 -22.10850 1.000 42.77664 25 GLN B O 1
ATOM 4344 N N . GLN B 1 38 ? -19.99427 9.50366 -23.97872 1.000 49.93132 26 GLN B N 1
ATOM 4345 C CA . GLN B 1 38 ? -19.69077 8.37026 -24.84305 1.000 46.79726 26 GLN B CA 1
ATOM 4346 C C . GLN B 1 38 ? -18.25859 7.89948 -24.64304 1.000 44.11786 26 GLN B C 1
ATOM 4347 O O . GLN B 1 38 ? -17.97392 6.69641 -24.68579 1.000 45.41642 26 GLN B O 1
ATOM 4361 N N . ILE B 1 39 ? -17.32794 8.83479 -24.47433 1.000 46.27610 27 ILE B N 1
ATOM 4362 C CA . ILE B 1 39 ? -15.95513 8.43342 -24.17323 1.000 46.99450 27 ILE B CA 1
ATOM 4363 C C . ILE B 1 39 ? -15.90939 7.62686 -22.88141 1.000 41.37591 27 ILE B C 1
ATOM 4364 O O . ILE B 1 39 ? -15.25604 6.57990 -22.81139 1.000 42.71115 27 ILE B O 1
ATOM 4380 N N . ALA B 1 40 ? -16.62730 8.07111 -21.85251 1.000 42.02945 28 ALA B N 1
ATOM 4381 C CA . ALA B 1 40 ? -16.61575 7.32121 -20.59045 1.000 46.95905 28 ALA B CA 1
ATOM 4382 C C . ALA B 1 40 ? -17.20410 5.92841 -20.79267 1.000 45.30396 28 ALA B C 1
ATOM 4383 O O . ALA B 1 40 ? -16.73543 4.94463 -20.19780 1.000 39.15545 28 ALA B O 1
ATOM 4390 N N . GLN B 1 41 ? -18.17139 5.80741 -21.70589 1.000 43.61873 29 GLN B N 1
ATOM 4391 C CA . GLN B 1 41 ? -18.86944 4.54967 -21.79550 1.000 44.76171 29 GLN B CA 1
ATOM 4392 C C . GLN B 1 41 ? -17.89513 3.55424 -22.48260 1.000 47.75636 29 GLN B C 1
ATOM 4393 O O . GLN B 1 41 ? -17.77067 2.38766 -22.08511 1.000 48.27332 29 GLN B O 1
ATOM 4407 N N . SER B 1 42 ? -17.12600 4.04047 -23.48499 1.000 40.47634 30 SER B N 1
ATOM 4408 C CA . SER B 1 42 ? -16.14950 3.17705 -24.16053 1.000 37.64403 30 SER B CA 1
ATOM 4409 C C . SER B 1 42 ? -15.02737 2.74925 -23.21935 1.000 44.76521 30 SER B C 1
ATOM 4410 O O . SER B 1 42 ? -14.65791 1.57425 -23.18034 1.000 42.08205 30 SER B O 1
ATOM 4418 N N . GLU B 1 43 ? -14.45882 3.69069 -22.46538 1.000 40.62962 31 GLU B N 1
ATOM 4419 C CA . GLU B 1 43 ? -13.38897 3.32039 -21.53474 1.000 43.57859 31 GLU B CA 1
ATOM 4420 C C . GLU B 1 43 ? -13.89196 2.37764 -20.45801 1.000 41.42962 31 GLU B C 1
ATOM 4421 O O . GLU B 1 43 ? -13.21212 1.40371 -20.11552 1.000 42.48597 31 GLU B O 1
ATOM 4433 N N . ALA B 1 44 ? -15.07517 2.64769 -19.91402 1.000 37.72756 32 ALA B N 1
ATOM 4434 C CA . ALA B 1 44 ? -15.66222 1.73486 -18.95288 1.000 38.76584 32 ALA B CA 1
ATOM 4435 C C . ALA B 1 44 ? -15.80287 0.34378 -19.55462 1.000 40.04707 32 ALA B C 1
ATOM 4436 O O . ALA B 1 44 ? -15.41495 -0.65407 -18.94016 1.000 37.64566 32 ALA B O 1
ATOM 4443 N N . LEU B 1 45 ? -16.30607 0.25749 -20.78890 1.000 39.36619 33 LEU B N 1
ATOM 4444 C CA . LEU B 1 45 ? -16.47841 -1.05429 -21.41204 1.000 40.16830 33 LEU B CA 1
ATOM 4445 C C . LEU B 1 45 ? -15.15144 -1.78575 -21.52607 1.000 39.10052 33 LEU B C 1
ATOM 4446 O O . LEU B 1 45 ? -15.09239 -3.01118 -21.38127 1.000 33.73635 33 LEU B O 1
ATOM 4462 N N . ARG B 1 46 ? -14.07316 -1.05953 -21.79357 1.000 37.40879 34 ARG B N 1
ATOM 4463 C CA . ARG B 1 46 ? -12.78479 -1.71491 -21.94662 1.000 35.99032 34 ARG B CA 1
ATOM 4464 C C . ARG B 1 46 ? -12.30089 -2.28648 -20.62335 1.000 35.62721 34 ARG B C 1
ATOM 4465 O O . ARG B 1 46 ? -11.79228 -3.41092 -20.58561 1.000 37.10366 34 ARG B O 1
ATOM 4486 N N . ILE B 1 47 ? -12.43439 -1.51551 -19.53572 1.000 40.12988 35 ILE B N 1
ATOM 4487 C CA . ILE B 1 47 ? -12.07373 -2.03583 -18.21010 1.000 35.68935 35 ILE B CA 1
ATOM 4488 C C . ILE B 1 47 ? -12.96199 -3.21779 -17.85231 1.000 41.56794 35 ILE B C 1
ATOM 4489 O O . ILE B 1 47 ? -12.48940 -4.27062 -17.39922 1.000 39.27395 35 ILE B O 1
ATOM 4505 N N . GLN B 1 48 ? -14.26893 -3.06049 -18.07367 1.000 38.88959 36 GLN B N 1
ATOM 4506 C CA . GLN B 1 48 ? -15.22318 -4.12558 -17.79717 1.000 36.61447 36 GLN B CA 1
ATOM 4507 C C . GLN B 1 48 ? -14.88374 -5.41381 -18.53828 1.000 41.54250 36 GLN B C 1
ATOM 4508 O O . GLN B 1 48 ? -15.13663 -6.50624 -18.01773 1.000 41.76736 36 GLN B O 1
ATOM 4522 N N . GLN B 1 49 ? -14.36019 -5.31837 -19.77693 1.000 43.27204 37 GLN B N 1
ATOM 4523 C CA . GLN B 1 49 ? -13.95795 -6.53614 -20.47654 1.000 41.00983 37 GLN B CA 1
ATOM 4524 C C . GLN B 1 49 ? -12.81842 -7.24354 -19.73184 1.000 43.00629 37 GLN B C 1
ATOM 4525 O O . GLN B 1 49 ? -12.77809 -8.48130 -19.66687 1.000 38.15528 37 GLN B O 1
ATOM 4539 N N . GLU B 1 50 ? -11.89202 -6.46989 -19.15705 1.000 38.66804 38 GLU B N 1
ATOM 4540 C CA . GLU B 1 50 ? -10.75375 -7.05338 -18.45306 1.000 48.76357 38 GLU B CA 1
ATOM 4541 C C . GLU B 1 50 ? -11.19450 -7.73691 -17.15965 1.000 42.50290 38 GLU B C 1
ATOM 4542 O O . GLU B 1 50 ? -10.78583 -8.86866 -16.86353 1.000 39.98596 38 GLU B O 1
ATOM 4554 N N . LEU B 1 51 ? -12.03932 -7.06865 -16.38459 1.000 42.60184 39 LEU B N 1
ATOM 4555 C CA . LEU B 1 51 ? -12.56258 -7.68281 -15.18006 1.000 40.03174 39 LEU B CA 1
ATOM 4556 C C . LEU B 1 51 ? -13.44394 -8.87666 -15.51197 1.000 39.76902 39 LEU B C 1
ATOM 4557 O O . LEU B 1 51 ? -13.42821 -9.87913 -14.79404 1.000 34.68184 39 LEU B O 1
ATOM 4573 N N . ASN B 1 52 ? -14.21728 -8.80281 -16.59394 1.000 35.79896 40 ASN B N 1
ATOM 4574 C CA . ASN B 1 52 ? -15.05520 -9.94889 -16.91328 1.000 34.23071 40 ASN B CA 1
ATOM 4575 C C . ASN B 1 52 ? -14.24029 -11.13589 -17.39386 1.000 34.84432 40 ASN B C 1
ATOM 4576 O O . ASN B 1 52 ? -14.64441 -12.27884 -17.19875 1.000 36.86098 40 ASN B O 1
ATOM 4587 N N . TYR B 1 53 ? -13.11605 -10.89175 -18.04207 1.000 32.74078 41 TYR B N 1
ATOM 4588 C CA . TYR B 1 53 ? -12.23643 -11.99795 -18.39362 1.000 37.03438 41 TYR B CA 1
ATOM 4589 C C . TYR B 1 53 ? -11.84449 -12.78091 -17.13192 1.000 38.97500 41 TYR B C 1
ATOM 4590 O O . TYR B 1 53 ? -11.90009 -14.01683 -17.10116 1.000 35.85511 41 TYR B O 1
ATOM 4608 N N . ALA B 1 54 ? -11.50525 -12.07108 -16.06371 1.000 37.74028 42 ALA B N 1
ATOM 4609 C CA . ALA B 1 54 ? -11.17193 -12.72790 -14.79300 1.000 31.29231 42 ALA B CA 1
ATOM 4610 C C . ALA B 1 54 ? -12.37703 -13.41894 -14.17595 1.000 34.32624 42 ALA B C 1
ATOM 4611 O O . ALA B 1 54 ? -12.26503 -14.52605 -13.63452 1.000 36.03171 42 ALA B O 1
ATOM 4618 N N . ARG B 1 55 ? -13.52564 -12.75583 -14.16288 1.000 29.66296 43 ARG B N 1
ATOM 4619 C CA . ARG B 1 55 ? -14.73441 -13.44850 -13.73302 1.000 32.17185 43 ARG B CA 1
ATOM 4620 C C . ARG B 1 55 ? -14.92873 -14.75390 -14.50766 1.000 36.50756 43 ARG B C 1
ATOM 4621 O O . ARG B 1 55 ? -15.26684 -15.78530 -13.90660 1.000 40.54714 43 ARG B O 1
ATOM 4642 N N . ASP B 1 56 ? -14.71951 -14.73328 -15.84066 1.000 37.45469 44 ASP B N 1
ATOM 4643 C CA . ASP B 1 56 ? -14.96455 -15.91780 -16.66722 1.000 37.09482 44 ASP B CA 1
ATOM 4644 C C . ASP B 1 56 ? -13.99162 -17.04428 -16.32715 1.000 38.35770 44 ASP B C 1
ATOM 4645 O O . ASP B 1 56 ? -14.37300 -18.21599 -16.26757 1.000 37.32598 44 ASP B O 1
ATOM 4654 N N . VAL B 1 57 ? -12.70281 -16.71777 -16.20377 1.000 36.60560 45 VAL B N 1
ATOM 4655 C CA . VAL B 1 57 ? -11.73418 -17.71481 -15.76264 1.000 33.39477 45 VAL B CA 1
ATOM 4656 C C . VAL B 1 57 ? -12.25590 -18.43493 -14.52472 1.000 34.04475 45 VAL B C 1
ATOM 4657 O O . VAL B 1 57 ? -12.30253 -19.67272 -14.46514 1.000 35.37360 45 VAL B O 1
ATOM 4670 N N . ALA B 1 58 ? -12.69286 -17.66371 -13.51573 1.000 37.70513 46 ALA B N 1
ATOM 4671 C CA . ALA B 1 58 ? -13.10840 -18.27680 -12.26607 1.000 34.18806 46 ALA B CA 1
ATOM 4672 C C . ALA B 1 58 ? -14.43086 -19.01104 -12.43578 1.000 36.52087 46 ALA B C 1
ATOM 4673 O O . ALA B 1 58 ? -14.61622 -20.13166 -11.93469 1.000 32.65961 46 ALA B O 1
ATOM 4680 N N . HIS B 1 59 ? -15.39273 -18.36077 -13.07717 1.000 38.48569 47 HIS B N 1
ATOM 4681 C CA . HIS B 1 59 ? -16.70163 -18.98403 -13.28861 1.000 37.89890 47 HIS B CA 1
ATOM 4682 C C . HIS B 1 59 ? -16.59997 -20.25974 -14.11129 1.000 35.59816 47 HIS B C 1
ATOM 4683 O O . HIS B 1 59 ? -17.27609 -21.25529 -13.81997 1.000 39.06847 47 HIS B O 1
ATOM 4697 N N . ASN B 1 60 ? -15.81022 -20.23825 -15.18289 1.000 41.95834 48 ASN B N 1
ATOM 4698 C CA . ASN B 1 60 ? -15.79420 -21.41079 -16.06082 1.000 42.16715 48 ASN B CA 1
ATOM 4699 C C . ASN B 1 60 ? -14.99287 -22.56428 -15.44535 1.000 37.18014 48 ASN B C 1
ATOM 4700 O O . ASN B 1 60 ? -15.33232 -23.73060 -15.65198 1.000 38.06735 48 ASN B O 1
ATOM 4711 N N . LEU B 1 61 ? -13.91903 -22.26365 -14.71321 1.000 38.46843 49 LEU B N 1
ATOM 4712 C CA . LEU B 1 61 ? -13.26774 -23.31069 -13.92540 1.000 36.42913 49 LEU B CA 1
ATOM 4713 C C . LEU B 1 61 ? -14.25457 -23.94923 -12.95909 1.000 36.29548 49 LEU B C 1
ATOM 4714 O O . LEU B 1 61 ? -14.36644 -25.18595 -12.88053 1.000 38.18538 49 LEU B O 1
ATOM 4730 N N . GLY B 1 62 ? -15.03202 -23.11893 -12.27598 1.000 36.45251 50 GLY B N 1
ATOM 4731 C CA . GLY B 1 62 ? -15.99976 -23.61221 -11.32645 1.000 35.48897 50 GLY B CA 1
ATOM 4732 C C . GLY B 1 62 ? -17.01176 -24.55531 -11.92831 1.000 38.54012 50 GLY B C 1
ATOM 4733 O O . GLY B 1 62 ? -17.39992 -25.54399 -11.29871 1.000 36.16658 50 GLY B O 1
ATOM 4737 N N . GLN B 1 63 ? -17.47418 -24.27320 -13.16028 1.000 36.13451 51 GLN B N 1
ATOM 4738 C CA . GLN B 1 63 ? -18.43521 -25.17994 -13.76257 1.000 43.12659 51 GLN B CA 1
ATOM 4739 C C . GLN B 1 63 ? -17.77877 -26.51142 -14.08684 1.000 39.62773 51 GLN B C 1
ATOM 4740 O O . GLN B 1 63 ? -18.42448 -27.56317 -14.00664 1.000 43.04254 51 GLN B O 1
ATOM 4754 N N . GLY B 1 64 ? -16.50804 -26.47945 -14.50581 1.000 35.74691 52 GLY B N 1
ATOM 4755 C CA . GLY B 1 64 ? -15.81157 -27.71704 -14.79160 1.000 39.51856 52 GLY B CA 1
ATOM 4756 C C . GLY B 1 64 ? -15.60424 -28.54252 -13.53339 1.000 37.56208 52 GLY B C 1
ATOM 4757 O O . GLY B 1 64 ? -15.70724 -29.77237 -13.56102 1.000 42.55615 52 GLY B O 1
ATOM 4761 N N . LEU B 1 65 ? -15.30753 -27.86997 -12.40085 1.000 41.01562 53 LEU B N 1
ATOM 4762 C CA . LEU B 1 65 ? -15.08127 -28.58091 -11.13259 1.000 40.77957 53 LEU B CA 1
ATOM 4763 C C . LEU B 1 65 ? -16.35277 -29.25533 -10.62957 1.000 39.97924 53 LEU B C 1
ATOM 4764 O O . LEU B 1 65 ? -16.33715 -30.43223 -10.23440 1.000 40.72630 53 LEU B O 1
ATOM 4780 N N . ALA B 1 66 ? -17.47542 -28.54320 -10.66827 1.000 42.12024 54 ALA B N 1
ATOM 4781 C CA . ALA B 1 66 ? -18.75813 -29.14300 -10.32536 1.000 44.71718 54 ALA B CA 1
ATOM 4782 C C . ALA B 1 66 ? -19.14679 -30.32518 -11.22048 1.000 44.82255 54 ALA B C 1
ATOM 4783 O O . ALA B 1 66 ? -19.93014 -31.17184 -10.78671 1.000 44.24919 54 ALA B O 1
ATOM 4790 N N . ALA B 1 67 ? -18.65306 -30.39497 -12.46358 1.000 41.67732 55 ALA B N 1
ATOM 4791 C CA . ALA B 1 67 ? -18.94131 -31.54554 -13.30410 1.000 47.23392 55 ALA B CA 1
ATOM 4792 C C . ALA B 1 67 ? -18.27040 -32.81685 -12.78140 1.000 44.63904 55 ALA B C 1
ATOM 4793 O O . ALA B 1 67 ? -18.73064 -33.91392 -13.07019 1.000 45.17235 55 ALA B O 1
ATOM 4800 N N . LEU B 1 68 ? -17.19705 -32.66913 -12.01983 1.000 45.00049 56 LEU B N 1
ATOM 4801 C CA . LEU B 1 68 ? -16.31326 -33.80131 -11.74613 1.000 49.23384 56 LEU B CA 1
ATOM 4802 C C . LEU B 1 68 ? -16.99280 -34.88067 -10.91676 1.000 45.88177 56 LEU B C 1
ATOM 4803 O O . LEU B 1 68 ? -16.90455 -36.06060 -11.29517 1.000 51.66875 56 LEU B O 1
ATOM 4819 N N . PRO B 1 69 ? -17.63763 -34.57883 -9.78142 1.000 45.67686 57 PRO B N 1
ATOM 4820 C CA . PRO B 1 69 ? -18.36804 -35.63373 -9.06035 1.000 49.22397 57 PRO B CA 1
ATOM 4821 C C . PRO B 1 69 ? -19.37362 -36.34300 -9.93442 1.000 51.40598 57 PRO B C 1
ATOM 4822 O O . PRO B 1 69 ? -19.45466 -37.57160 -9.91008 1.000 54.03110 57 PRO B O 1
ATOM 4833 N N . SER B 1 70 ? -20.11956 -35.58486 -10.74274 1.000 59.43054 58 SER B N 1
ATOM 4834 C CA . SER B 1 70 ? -21.07479 -36.16847 -11.67650 1.000 59.38257 58 SER B CA 1
ATOM 4835 C C . SER B 1 70 ? -20.43050 -37.21154 -12.58166 1.000 59.98368 58 SER B C 1
ATOM 4836 O O . SER B 1 70 ? -21.10384 -38.14913 -13.01719 1.000 59.61966 58 SER B O 1
ATOM 4844 N N . ALA B 1 71 ? -19.14757 -37.05201 -12.90672 1.000 58.69475 59 ALA B N 1
ATOM 4845 C CA . ALA B 1 71 ? -18.44293 -38.01394 -13.74307 1.000 59.18219 59 ALA B CA 1
ATOM 4846 C C . ALA B 1 71 ? -17.68993 -39.04940 -12.92608 1.000 58.79576 59 ALA B C 1
ATOM 4847 O O . ALA B 1 71 ? -16.92244 -39.82107 -13.49915 1.000 57.53480 59 ALA B O 1
ATOM 4854 N N . GLY B 1 72 ? -17.86367 -39.06247 -11.60794 1.000 55.88196 60 GLY B N 1
ATOM 4855 C CA . GLY B 1 72 ? -17.19756 -40.02932 -10.76293 1.000 56.35332 60 GLY B CA 1
ATOM 4856 C C . GLY B 1 72 ? -15.80340 -39.66382 -10.30465 1.000 51.77785 60 GLY B C 1
ATOM 4857 O O . GLY B 1 72 ? -15.13377 -40.51189 -9.69921 1.000 54.96327 60 GLY B O 1
ATOM 4861 N N . ILE B 1 73 ? -15.34283 -38.44265 -10.55469 1.000 50.20589 61 ILE B N 1
ATOM 4862 C CA . ILE B 1 73 ? -14.01658 -38.00299 -10.13057 1.000 48.81006 61 ILE B CA 1
ATOM 4863 C C . ILE B 1 73 ? -14.17108 -37.38253 -8.74312 1.000 53.05390 61 ILE B C 1
ATOM 4864 O O . ILE B 1 73 ? -14.85369 -36.36040 -8.58724 1.000 49.49470 61 ILE B O 1
ATOM 4880 N N . LYS B 1 74 ? -13.53710 -38.00088 -7.73901 1.000 52.85735 62 LYS B N 1
ATOM 4881 C CA . LYS B 1 74 ? -13.58739 -37.52338 -6.35761 1.000 44.75774 62 LYS B CA 1
ATOM 4882 C C . LYS B 1 74 ? -12.19557 -37.31834 -5.77034 1.000 51.02562 62 LYS B C 1
ATOM 4883 O O . LYS B 1 74 ? -12.02617 -37.34858 -4.54442 1.000 54.24105 62 LYS B O 1
ATOM 4902 N N . ASP B 1 75 ? -11.20261 -37.08716 -6.62029 1.000 51.14470 63 ASP B N 1
ATOM 4903 C CA . ASP B 1 75 ? -9.80917 -36.97306 -6.21792 1.000 49.92587 63 ASP B CA 1
ATOM 4904 C C . ASP B 1 75 ? -9.42105 -35.51149 -6.18608 1.000 45.24502 63 ASP B C 1
ATOM 4905 O O . ASP B 1 75 ? -9.53281 -34.80512 -7.18487 1.000 43.76987 63 ASP B O 1
ATOM 4914 N N . ARG B 1 76 ? -8.99499 -35.04910 -5.02538 1.000 42.98115 64 ARG B N 1
ATOM 4915 C CA . ARG B 1 76 ? -8.72104 -33.63778 -4.86167 1.000 41.10358 64 ARG B CA 1
ATOM 4916 C C . ARG B 1 76 ? -7.52209 -33.20599 -5.69434 1.000 39.06913 64 ARG B C 1
ATOM 4917 O O . ARG B 1 76 ? -7.36685 -32.02243 -5.99429 1.000 43.50267 64 ARG B O 1
ATOM 4938 N N . ALA B 1 77 ? -6.63959 -34.13587 -6.04135 1.000 45.44453 65 ALA B N 1
ATOM 4939 C CA . ALA B 1 77 ? -5.48363 -33.79358 -6.87137 1.000 43.95268 65 ALA B CA 1
ATOM 4940 C C . ALA B 1 77 ? -5.90492 -33.37728 -8.28800 1.000 45.97250 65 ALA B C 1
ATOM 4941 O O . ALA B 1 77 ? -5.16935 -32.66550 -8.97404 1.000 44.14587 65 ALA B O 1
ATOM 4948 N N . VAL B 1 78 ? -7.06297 -33.83633 -8.75373 1.000 40.96722 66 VAL B N 1
ATOM 4949 C CA . VAL B 1 78 ? -7.52541 -33.39090 -10.06605 1.000 42.99386 66 VAL B CA 1
ATOM 4950 C C . VAL B 1 78 ? -7.87981 -31.91974 -10.00893 1.000 42.86022 66 VAL B C 1
ATOM 4951 O O . VAL B 1 78 ? -7.58586 -31.16370 -10.94657 1.000 40.62171 66 VAL B O 1
ATOM 4964 N N . VAL B 1 79 ? -8.51326 -31.48793 -8.91131 1.000 42.23344 67 VAL B N 1
ATOM 4965 C CA . VAL B 1 79 ? -8.80603 -30.06602 -8.71738 1.000 40.10283 67 VAL B CA 1
ATOM 4966 C C . VAL B 1 79 ? -7.52603 -29.24352 -8.70195 1.000 42.29302 67 VAL B C 1
ATOM 4967 O O . VAL B 1 79 ? -7.45635 -28.17369 -9.31533 1.000 42.25759 67 VAL B O 1
ATOM 4980 N N . ASP B 1 80 ? -6.51826 -29.69847 -7.95691 1.000 38.58992 68 ASP B N 1
ATOM 4981 C CA . ASP B 1 80 ? -5.21897 -29.02547 -7.94464 1.000 40.08222 68 ASP B CA 1
ATOM 4982 C C . ASP B 1 80 ? -4.74799 -28.73392 -9.36624 1.000 42.13372 68 ASP B C 1
ATOM 4983 O O . ASP B 1 80 ? -4.32868 -27.61464 -9.68842 1.000 43.67270 68 ASP B O 1
ATOM 4992 N N . LYS B 1 81 ? -4.81303 -29.74862 -10.22975 1.000 41.94184 69 LYS B N 1
ATOM 4993 C CA . LYS B 1 81 ? -4.20338 -29.65258 -11.55014 1.000 44.39028 69 LYS B CA 1
ATOM 4994 C C . LYS B 1 81 ? -4.96949 -28.67413 -12.43260 1.000 42.14271 69 LYS B C 1
ATOM 4995 O O . LYS B 1 81 ? -4.35875 -27.86170 -13.14118 1.000 42.94389 69 LYS B O 1
ATOM 5014 N N . MET B 1 82 ? -6.30373 -28.73463 -12.41445 1.000 37.13208 70 MET B N 1
ATOM 5015 C CA . MET B 1 82 ? -7.08453 -27.77278 -13.19674 1.000 45.26204 70 MET B CA 1
ATOM 5016 C C . MET B 1 82 ? -6.84546 -26.34014 -12.73411 1.000 39.39506 70 MET B C 1
ATOM 5017 O O . MET B 1 82 ? -6.73264 -25.42654 -13.56061 1.000 38.39959 70 MET B O 1
ATOM 5031 N N . MET B 1 83 ? -6.73278 -26.11693 -11.42571 1.000 40.48543 71 MET B N 1
ATOM 5032 C CA . MET B 1 83 ? -6.35986 -24.80132 -10.93200 1.000 35.73251 71 MET B CA 1
ATOM 5033 C C . MET B 1 83 ? -4.99962 -24.37165 -11.47262 1.000 40.83065 71 MET B C 1
ATOM 5034 O O . MET B 1 83 ? -4.82266 -23.22313 -11.91024 1.000 37.85908 71 MET B O 1
ATOM 5048 N N . GLU B 1 84 ? -4.01717 -25.27621 -11.42547 1.000 37.63948 72 GLU B N 1
ATOM 5049 C CA . GLU B 1 84 ? -2.70156 -24.94409 -11.94705 1.000 43.06439 72 GLU B CA 1
ATOM 5050 C C . GLU B 1 84 ? -2.78534 -24.56169 -13.41041 1.000 44.33591 72 GLU B C 1
ATOM 5051 O O . GLU B 1 84 ? -2.11789 -23.62567 -13.85948 1.000 42.59849 72 GLU B O 1
ATOM 5063 N N . TYR B 1 85 ? -3.59563 -25.27939 -14.18312 1.000 46.38031 73 TYR B N 1
ATOM 5064 C CA . TYR B 1 85 ? -3.64510 -24.97175 -15.59850 1.000 40.85534 73 TYR B CA 1
ATOM 5065 C C . TYR B 1 85 ? -4.35192 -23.64998 -15.84727 1.000 39.52822 73 TYR B C 1
ATOM 5066 O O . TYR B 1 85 ? -3.99055 -22.93341 -16.78995 1.000 40.20522 73 TYR B O 1
ATOM 5084 N N . ALA B 1 86 ? -5.31304 -23.28588 -14.99804 1.000 37.63749 74 ALA B N 1
ATOM 5085 C CA . ALA B 1 86 ? -5.91905 -21.96339 -15.12555 1.000 39.63738 74 ALA B CA 1
ATOM 5086 C C . ALA B 1 86 ? -4.90471 -20.86125 -14.82661 1.000 41.43329 74 ALA B C 1
ATOM 5087 O O . ALA B 1 86 ? -4.78804 -19.89069 -15.58967 1.000 40.74279 74 ALA B O 1
ATOM 5094 N N . LEU B 1 87 ? -4.09682 -21.03121 -13.77063 1.000 36.52241 75 LEU B N 1
ATOM 5095 C CA . LEU B 1 87 ? -3.08655 -20.02251 -13.46082 1.000 42.42415 75 LEU B CA 1
ATOM 5096 C C . LEU B 1 87 ? -2.00671 -19.97582 -14.52142 1.000 41.70313 75 LEU B C 1
ATOM 5097 O O . LEU B 1 87 ? -1.52922 -18.89018 -14.89741 1.000 39.53867 75 LEU B O 1
ATOM 5113 N N . ARG B 1 88 ? -1.60280 -21.14407 -15.02402 1.000 42.90106 76 ARG B N 1
ATOM 5114 C CA . ARG B 1 88 ? -0.59160 -21.19221 -16.07427 1.000 47.35588 76 ARG B CA 1
ATOM 5115 C C . ARG B 1 88 ? -1.01516 -20.36767 -17.28236 1.000 45.99919 76 ARG B C 1
ATOM 5116 O O . ARG B 1 88 ? -0.18542 -19.74153 -17.95652 1.000 42.38017 76 ARG B O 1
ATOM 5137 N N . ASP B 1 89 ? -2.29985 -20.38697 -17.58687 1.000 39.94525 77 ASP B N 1
ATOM 5138 C CA . ASP B 1 89 ? -2.79117 -19.68005 -18.76232 1.000 48.01738 77 ASP B CA 1
ATOM 5139 C C . ASP B 1 89 ? -2.94298 -18.18921 -18.51049 1.000 46.31924 77 ASP B C 1
ATOM 5140 O O . ASP B 1 89 ? -3.26520 -17.43888 -19.43774 1.000 41.80853 77 ASP B O 1
ATOM 5149 N N . ASN B 1 90 ? -2.67892 -17.74451 -17.28833 1.000 41.88672 78 ASN B N 1
ATOM 5150 C CA . ASN B 1 90 ? -2.90300 -16.36603 -16.86910 1.000 43.14676 78 ASN B CA 1
ATOM 5151 C C . ASN B 1 90 ? -1.68529 -15.88182 -16.10210 1.000 46.82937 78 ASN B C 1
ATOM 5152 O O . ASN B 1 90 ? -1.76287 -15.57965 -14.90982 1.000 43.50509 78 ASN B O 1
ATOM 5163 N N . PRO B 1 91 ? -0.53582 -15.77732 -16.77633 1.000 49.95418 79 PRO B N 1
ATOM 5164 C CA . PRO B 1 91 ? 0.70656 -15.44024 -16.06296 1.000 47.69210 79 PRO B CA 1
ATOM 5165 C C . PRO B 1 91 ? 0.64739 -14.13525 -15.27973 1.000 50.63872 79 PRO B C 1
ATOM 5166 O O . PRO B 1 91 ? 1.44874 -13.95879 -14.34784 1.000 49.42185 79 PRO B O 1
ATOM 5177 N N . GLU B 1 92 ? -0.29179 -13.23205 -15.56711 1.000 48.38701 80 GLU B N 1
ATOM 5178 C CA A GLU B 1 92 ? -0.32024 -11.95442 -14.85023 0.440 48.44886 80 GLU B CA 1
ATOM 5179 C CA B GLU B 1 92 ? -0.33977 -11.95244 -14.86819 0.560 48.33922 80 GLU B CA 1
ATOM 5180 C C . GLU B 1 92 ? -1.05561 -12.03262 -13.52371 1.000 45.27347 80 GLU B C 1
ATOM 5181 O O . GLU B 1 92 ? -0.85347 -11.15697 -12.66457 1.000 45.94641 80 GLU B O 1
ATOM 5204 N N . TYR B 1 93 ? -1.86575 -13.06455 -13.32229 1.000 36.64520 81 TYR B N 1
ATOM 5205 C CA . TYR B 1 93 ? -2.65833 -13.23266 -12.12431 1.000 33.27429 81 TYR B CA 1
ATOM 5206 C C . TYR B 1 93 ? -1.75476 -13.61806 -10.94815 1.000 42.81265 81 TYR B C 1
ATOM 5207 O O . TYR B 1 93 ? -0.69230 -14.21594 -11.11895 1.000 37.70406 81 TYR B O 1
ATOM 5225 N N . LEU B 1 94 ? -2.19626 -13.27426 -9.74814 1.000 35.93368 82 LEU B N 1
ATOM 5226 C CA . LEU B 1 94 ? -1.41912 -13.63538 -8.55860 1.000 37.90066 82 LEU B CA 1
ATOM 5227 C C . LEU B 1 94 ? -1.69945 -15.07079 -8.15915 1.000 38.58985 82 LEU B C 1
ATOM 5228 O O . LEU B 1 94 ? -0.78586 -15.81715 -7.79596 1.000 42.77194 82 LEU B O 1
ATOM 5244 N N . SER B 1 95 ? -2.95018 -15.48524 -8.25205 1.000 37.35713 83 SER B N 1
ATOM 5245 C CA . SER B 1 95 ? -3.32523 -16.83450 -7.86562 1.000 37.49246 83 SER B CA 1
ATOM 5246 C C . SER B 1 95 ? -4.73801 -17.09576 -8.34513 1.000 38.46319 83 SER B C 1
ATOM 5247 O O . SER B 1 95 ? -5.42629 -16.19399 -8.82636 1.000 40.48229 83 SER B O 1
ATOM 5255 N N . ILE B 1 96 ? -5.15178 -18.34955 -8.22427 1.000 40.06953 84 ILE B N 1
ATOM 5256 C CA . ILE B 1 96 ? -6.54101 -18.76843 -8.36061 1.000 40.86151 84 ILE B CA 1
ATOM 5257 C C . ILE B 1 96 ? -6.90386 -19.50509 -7.07834 1.000 37.12013 84 ILE B C 1
ATOM 5258 O O . ILE B 1 96 ? -6.11241 -20.32198 -6.58570 1.000 35.02228 84 ILE B O 1
ATOM 5274 N N . SER B 1 97 ? -8.05489 -19.15539 -6.49285 1.000 33.50074 85 SER B N 1
ATOM 5275 C CA . SER B 1 97 ? -8.52395 -19.77870 -5.26102 1.000 35.39512 85 SER B CA 1
ATOM 5276 C C . SER B 1 97 ? -9.82679 -20.51596 -5.49368 1.000 35.63484 85 SER B C 1
ATOM 5277 O O . SER B 1 97 ? -10.69927 -20.05207 -6.24367 1.000 35.76403 85 SER B O 1
ATOM 5285 N N . VAL B 1 98 ? -9.94596 -21.67852 -4.87040 1.000 32.50783 86 VAL B N 1
ATOM 5286 C CA . VAL B 1 98 ? -11.14733 -22.50706 -4.96318 1.000 32.73526 86 VAL B CA 1
ATOM 5287 C C . VAL B 1 98 ? -11.55883 -22.87824 -3.55585 1.000 37.17145 86 VAL B C 1
ATOM 5288 O O . VAL B 1 98 ? -10.74019 -23.41307 -2.79047 1.000 36.69342 86 VAL B O 1
ATOM 5301 N N . ILE B 1 99 ? -12.82022 -22.58974 -3.21276 1.000 33.81979 87 ILE B N 1
ATOM 5302 C CA . ILE B 1 99 ? -13.38622 -23.00315 -1.93754 1.000 36.77759 87 ILE B CA 1
ATOM 5303 C C . ILE B 1 99 ? -14.65745 -23.76419 -2.25571 1.000 38.05415 87 ILE B C 1
ATOM 5304 O O . ILE B 1 99 ? -15.62624 -23.17007 -2.74680 1.000 40.19101 87 ILE B O 1
ATOM 5320 N N . PHE B 1 100 ? -14.65785 -25.07097 -1.97977 1.000 34.18528 88 PHE B N 1
ATOM 5321 C CA . PHE B 1 100 ? -15.86227 -25.89570 -2.06869 1.000 30.28196 88 PHE B CA 1
ATOM 5322 C C . PHE B 1 100 ? -16.72612 -25.71586 -0.83142 1.000 39.37647 88 PHE B C 1
ATOM 5323 O O . PHE B 1 100 ? -16.24177 -25.32511 0.25087 1.000 38.55775 88 PHE B O 1
ATOM 5340 N N . GLU B 1 101 ? -18.02225 -26.00720 -0.98444 1.000 36.27204 89 GLU B N 1
ATOM 5341 C CA . GLU B 1 101 ? -18.86693 -26.10186 0.19606 1.000 42.07874 89 GLU B CA 1
ATOM 5342 C C . GLU B 1 101 ? -18.54321 -27.39775 0.94006 1.000 42.42633 89 GLU B C 1
ATOM 5343 O O . GLU B 1 101 ? -17.89977 -28.31294 0.40984 1.000 41.24539 89 GLU B O 1
ATOM 5355 N N . GLU B 1 102 ? -18.97586 -27.45172 2.20036 1.000 45.30037 90 GLU B N 1
ATOM 5356 C CA . GLU B 1 102 ? -18.66029 -28.56431 3.06854 1.000 42.68322 90 GLU B CA 1
ATOM 5357 C C . GLU B 1 102 ? -19.07233 -29.89945 2.47611 1.000 46.25012 90 GLU B C 1
ATOM 5358 O O . GLU B 1 102 ? -20.25765 -30.16978 2.26155 1.000 47.89054 90 GLU B O 1
ATOM 5370 N N . ASN B 1 103 ? -18.06942 -30.73919 2.24402 1.000 43.57658 91 ASN B N 1
ATOM 5371 C CA . ASN B 1 103 ? -18.20494 -32.12949 1.84661 1.000 48.20926 91 ASN B CA 1
ATOM 5372 C C . ASN B 1 103 ? -18.81714 -32.30120 0.45567 1.000 54.95246 91 ASN B C 1
ATOM 5373 O O . ASN B 1 103 ? -19.16316 -33.43475 0.09375 1.000 50.49438 91 ASN B O 1
ATOM 5384 N N . VAL B 1 104 ? -18.98803 -31.21903 -0.33093 1.000 44.87455 92 VAL B N 1
ATOM 5385 C CA . VAL B 1 104 ? -19.77141 -31.40385 -1.55749 1.000 47.21305 92 VAL B CA 1
ATOM 5386 C C . VAL B 1 104 ? -18.95924 -32.12321 -2.62603 1.000 47.22596 92 VAL B C 1
ATOM 5387 O O . VAL B 1 104 ? -19.53013 -32.71419 -3.55791 1.000 44.61257 92 VAL B O 1
ATOM 5400 N N . PHE B 1 105 ? -17.62982 -32.05033 -2.55064 1.000 42.43008 93 PHE B N 1
ATOM 5401 C CA . PHE B 1 105 ? -16.82167 -32.64843 -3.60146 1.000 49.30021 93 PHE B CA 1
ATOM 5402 C C . PHE B 1 105 ? -16.63147 -34.13901 -3.39960 1.000 49.16944 93 PHE B C 1
ATOM 5403 O O . PHE B 1 105 ? -16.83117 -34.93803 -4.32949 1.000 48.71523 93 PHE B O 1
ATOM 5420 N N . ASP B 1 106 ? -16.18450 -34.53090 -2.19311 1.000 49.96854 94 ASP B N 1
ATOM 5421 C CA . ASP B 1 106 ? -15.86532 -35.91550 -1.91155 1.000 48.81885 94 ASP B CA 1
ATOM 5422 C C . ASP B 1 106 ? -16.43836 -36.43799 -0.60877 1.000 49.90456 94 ASP B C 1
ATOM 5423 O O . ASP B 1 106 ? -16.28243 -37.62470 -0.32071 1.000 47.65588 94 ASP B O 1
ATOM 5432 N N . GLY B 1 107 ? -17.06040 -35.59348 0.19969 1.000 54.28175 95 GLY B N 1
ATOM 5433 C CA . GLY B 1 107 ? -17.56266 -36.04271 1.48340 1.000 55.76434 95 GLY B CA 1
ATOM 5434 C C . GLY B 1 107 ? -16.50184 -36.44993 2.47847 1.000 50.23191 95 GLY B C 1
ATOM 5435 O O . GLY B 1 107 ? -16.81388 -37.11616 3.46158 1.000 50.28354 95 GLY B O 1
ATOM 5439 N N . ARG B 1 108 ? -15.25506 -36.06551 2.26286 1.000 47.48155 96 ARG B N 1
ATOM 5440 C CA . ARG B 1 108 ? -14.16429 -36.57946 3.07053 1.000 54.45916 96 ARG B CA 1
ATOM 5441 C C . ARG B 1 108 ? -13.51145 -35.48740 3.91193 1.000 55.21955 96 ARG B C 1
ATOM 5442 O O . ARG B 1 108 ? -12.39084 -35.67820 4.40042 1.000 58.05850 96 ARG B O 1
ATOM 5463 N N . ASP B 1 109 ? -14.18406 -34.34427 4.08419 1.000 44.57540 97 ASP B N 1
ATOM 5464 C CA . ASP B 1 109 ? -13.57563 -33.24683 4.83044 1.000 49.75897 97 ASP B CA 1
ATOM 5465 C C . ASP B 1 109 ? -13.08792 -33.71715 6.20043 1.000 53.77208 97 ASP B C 1
ATOM 5466 O O . ASP B 1 109 ? -12.06747 -33.22590 6.70402 1.000 51.27153 97 ASP B O 1
ATOM 5475 N N . ALA B 1 110 ? -13.78663 -34.67796 6.80332 1.000 49.60103 98 ALA B N 1
ATOM 5476 C CA . ALA B 1 110 ? -13.44890 -35.06783 8.17858 1.000 66.33833 98 ALA B CA 1
ATOM 5477 C C . ALA B 1 110 ? -12.08864 -35.73857 8.24217 1.000 64.38422 98 ALA B C 1
ATOM 5478 O O . ALA B 1 110 ? -11.40532 -35.66544 9.26715 1.000 63.00584 98 ALA B O 1
ATOM 5485 N N . GLU B 1 111 ? -11.69283 -36.39701 7.15325 1.000 57.93726 99 GLU B N 1
ATOM 5486 C CA . GLU B 1 111 ? -10.40573 -37.06478 7.05477 1.000 67.98793 99 GLU B CA 1
ATOM 5487 C C . GLU B 1 111 ? -9.26720 -36.07117 6.89447 1.000 64.92147 99 GLU B C 1
ATOM 5488 O O . GLU B 1 111 ? -8.13048 -36.39045 7.25727 1.000 60.71412 99 GLU B O 1
ATOM 5500 N N . PHE B 1 112 ? -9.55233 -34.85254 6.42528 1.000 57.23211 100 PHE B N 1
ATOM 5501 C CA . PHE B 1 112 ? -8.54519 -33.78579 6.30133 1.000 51.52596 100 PHE B CA 1
ATOM 5502 C C . PHE B 1 112 ? -8.57687 -32.77655 7.46508 1.000 53.13293 100 PHE B C 1
ATOM 5503 O O . PHE B 1 112 ? -7.70211 -31.90406 7.55300 1.000 51.51073 100 PHE B O 1
ATOM 5520 N N . ALA B 1 113 ? -9.58450 -32.86012 8.32748 1.000 51.26638 101 ALA B N 1
ATOM 5521 C CA . ALA B 1 113 ? -9.78812 -31.85580 9.35785 1.000 57.90946 101 ALA B CA 1
ATOM 5522 C C . ALA B 1 113 ? -8.70675 -31.97976 10.43615 1.000 64.44019 101 ALA B C 1
ATOM 5523 O O . ALA B 1 113 ? -8.27685 -33.07306 10.80049 1.000 75.44164 101 ALA B O 1
ATOM 5530 N N . ASP B 1 114 ? -8.23222 -30.83149 10.89107 1.000 65.97989 102 ASP B N 1
ATOM 5531 C CA . ASP B 1 114 ? -7.22437 -30.69409 11.93843 1.000 65.46195 102 ASP B CA 1
ATOM 5532 C C . ASP B 1 114 ? -5.89380 -31.37030 11.62471 1.000 72.21542 102 ASP B C 1
ATOM 5533 O O . ASP B 1 114 ? -5.09756 -31.61470 12.55100 1.000 69.18535 102 ASP B O 1
ATOM 5542 N N . GLN B 1 115 ? -5.55898 -31.49122 10.33992 1.000 64.04520 103 GLN B N 1
ATOM 5543 C CA . GLN B 1 115 ? -4.21978 -31.88964 9.98160 1.000 75.93227 103 GLN B CA 1
ATOM 5544 C C . GLN B 1 115 ? -3.38608 -30.66163 9.61691 1.000 61.30633 103 GLN B C 1
ATOM 5545 O O . GLN B 1 115 ? -3.84594 -29.73441 8.91459 1.000 57.67090 103 GLN B O 1
ATOM 5559 N N . PRO B 1 116 ? -2.19089 -30.47886 10.09025 1.000 57.10654 104 PRO B N 1
ATOM 5560 C CA . PRO B 1 116 ? -1.51817 -29.28462 9.61862 1.000 57.33548 104 PRO B CA 1
ATOM 5561 C C . PRO B 1 116 ? -1.24359 -29.35920 8.12723 1.000 60.06785 104 PRO B C 1
ATOM 5562 O O . PRO B 1 116 ? -0.91976 -30.42106 7.58335 1.000 54.12731 104 PRO B O 1
ATOM 5573 N N . GLY B 1 117 ? -1.18570 -28.18898 7.49690 1.000 52.77125 105 GLY B N 1
ATOM 5574 C CA . GLY B 1 117 ? -1.07387 -28.11834 6.06223 1.000 52.14832 105 GLY B CA 1
ATOM 5575 C C . GLY B 1 117 ? -2.41048 -28.05363 5.35472 1.000 51.30496 105 GLY B C 1
ATOM 5576 O O . GLY B 1 117 ? -2.44605 -27.75611 4.15638 1.000 47.05618 105 GLY B O 1
ATOM 5580 N N . GLN B 1 118 ? -3.50102 -28.29593 6.07902 1.000 49.40275 106 GLN B N 1
ATOM 5581 C CA . GLN B 1 118 ? -4.84301 -28.24893 5.52109 1.000 51.56185 106 GLN B CA 1
ATOM 5582 C C . GLN B 1 118 ? -5.55194 -26.96008 5.92829 1.000 49.30124 106 GLN B C 1
ATOM 5583 O O . GLN B 1 118 ? -5.08936 -26.19361 6.76907 1.000 49.72023 106 GLN B O 1
ATOM 5597 N N . ALA B 1 119 ? -6.68262 -26.74326 5.32977 1.000 43.76610 107 ALA B N 1
ATOM 5598 C CA . ALA B 1 119 ? -7.54019 -25.60570 5.63032 1.000 44.93000 107 ALA B CA 1
ATOM 5599 C C . ALA B 1 119 ? -8.46363 -25.93585 6.77863 1.000 40.90402 107 ALA B C 1
ATOM 5600 O O . ALA B 1 119 ? -8.66899 -27.10966 7.10010 1.000 42.37651 107 ALA B O 1
ATOM 5607 N N . PRO B 1 120 ? -9.04796 -24.92195 7.41872 1.000 42.29007 108 PRO B N 1
ATOM 5608 C CA . PRO B 1 120 ? -10.01115 -25.17880 8.50539 1.000 45.71550 108 PRO B CA 1
ATOM 5609 C C . PRO B 1 120 ? -11.08556 -26.19701 8.15159 1.000 50.81189 108 PRO B C 1
ATOM 5610 O O . PRO B 1 120 ? -11.68580 -26.15059 7.06493 1.000 49.75468 108 PRO B O 1
ATOM 5621 N N . LYS B 1 121 ? -11.33105 -27.11107 9.08257 1.000 46.50807 109 LYS B N 1
ATOM 5622 C CA . LYS B 1 121 ? -12.40897 -28.09926 9.02263 1.000 46.45182 109 LYS B CA 1
ATOM 5623 C C . LYS B 1 121 ? -12.23791 -29.06401 7.84220 1.000 47.55154 109 LYS B C 1
ATOM 5624 O O . LYS B 1 121 ? -13.17878 -29.75922 7.46029 1.000 50.94230 109 LYS B O 1
ATOM 5643 N N . GLY B 1 122 ? -11.02625 -29.14401 7.29471 1.000 42.17376 110 GLY B N 1
ATOM 5644 C CA . GLY B 1 122 ? -10.70170 -30.09369 6.26683 1.000 40.61971 110 GLY B CA 1
ATOM 5645 C C . GLY B 1 122 ? -11.34587 -29.76192 4.93022 1.000 44.25140 110 GLY B C 1
ATOM 5646 O O . GLY B 1 122 ? -11.36278 -30.61551 4.03725 1.000 40.34298 110 GLY B O 1
ATOM 5650 N N . ARG B 1 123 ? -11.87692 -28.54900 4.78152 1.000 44.86893 111 ARG B N 1
ATOM 5651 C CA . ARG B 1 123 ? -12.53326 -28.13535 3.55477 1.000 41.19733 111 ARG B CA 1
ATOM 5652 C C . ARG B 1 123 ? -11.57998 -28.19862 2.37558 1.000 41.84263 111 ARG B C 1
ATOM 5653 O O . ARG B 1 123 ? -10.37630 -27.93126 2.51270 1.000 39.56467 111 ARG B O 1
ATOM 5674 N N . TYR B 1 124 ? -12.12803 -28.49119 1.18338 1.000 38.57245 112 TYR B N 1
ATOM 5675 C CA . TYR B 1 124 ? -11.33896 -28.21594 -0.01536 1.000 37.61592 112 TYR B CA 1
ATOM 5676 C C . TYR B 1 124 ? -11.34517 -26.69950 -0.18754 1.000 41.11643 112 TYR B C 1
ATOM 5677 O O . TYR B 1 124 ? -12.30902 -26.11791 -0.70135 1.000 37.86819 112 TYR B O 1
ATOM 5695 N N . ALA B 1 125 ? -10.26171 -26.05704 0.27463 1.000 38.50542 113 ALA B N 1
ATOM 5696 C CA . ALA B 1 125 ? -10.08626 -24.60718 0.27841 1.000 34.25415 113 ALA B CA 1
ATOM 5697 C C . ALA B 1 125 ? -8.59550 -24.35040 0.04442 1.000 36.93123 113 ALA B C 1
ATOM 5698 O O . ALA B 1 125 ? -7.78496 -24.43389 0.97769 1.000 41.63484 113 ALA B O 1
ATOM 5705 N N . TRP B 1 126 ? -8.23672 -24.06503 -1.20247 1.000 31.84103 114 TRP B N 1
ATOM 5706 C CA . TRP B 1 126 ? -6.85091 -23.96639 -1.64585 1.000 34.94089 114 TRP B CA 1
ATOM 5707 C C . TRP B 1 126 ? -6.68723 -22.84192 -2.65514 1.000 42.09721 114 TRP B C 1
ATOM 5708 O O . TRP B 1 126 ? -7.63830 -22.45752 -3.34744 1.000 40.57541 114 TRP B O 1
ATOM 5729 N N . PHE B 1 127 ? -5.46444 -22.33728 -2.75404 1.000 34.96036 115 PHE B N 1
ATOM 5730 C CA . PHE B 1 127 ? -5.07996 -21.50472 -3.87283 1.000 40.29634 115 PHE B CA 1
ATOM 5731 C C . PHE B 1 127 ? -3.74864 -21.99555 -4.39739 1.000 41.92431 115 PHE B C 1
ATOM 5732 O O . PHE B 1 127 ? -3.00536 -22.71007 -3.72177 1.000 36.94364 115 PHE B O 1
ATOM 5749 N N . VAL B 1 128 ? -3.51957 -21.68135 -5.65991 1.000 36.83819 116 VAL B N 1
ATOM 5750 C CA . VAL B 1 128 ? -2.29002 -22.01428 -6.35566 1.000 39.87112 116 VAL B CA 1
ATOM 5751 C C . VAL B 1 128 ? -1.61897 -20.68264 -6.65403 1.000 40.72400 116 VAL B C 1
ATOM 5752 O O . VAL B 1 128 ? -2.30011 -19.69109 -6.97243 1.000 38.62361 116 VAL B O 1
ATOM 5765 N N . ASP B 1 129 ? -0.30625 -20.63656 -6.47214 1.000 44.57900 117 ASP B N 1
ATOM 5766 C CA . ASP B 1 129 ? 0.44121 -19.45150 -6.83961 1.000 44.17217 117 ASP B CA 1
ATOM 5767 C C . ASP B 1 129 ? 1.79265 -19.89695 -7.37200 1.000 46.41129 117 ASP B C 1
ATOM 5768 O O . ASP B 1 129 ? 2.08322 -21.09263 -7.42694 1.000 49.71651 117 ASP B O 1
ATOM 5777 N N . ARG B 1 130 ? 2.63922 -18.92972 -7.73827 1.000 46.06336 118 A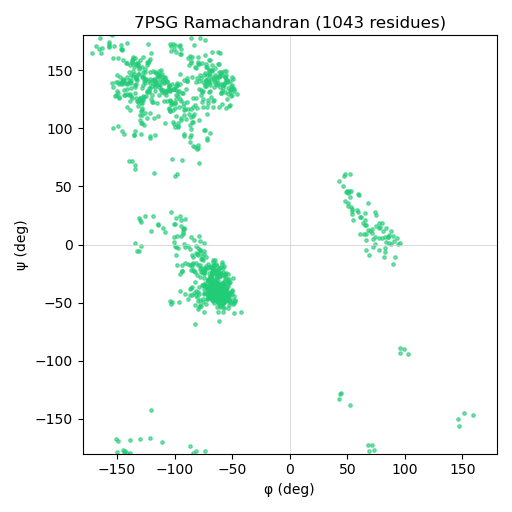RG B N 1
ATOM 5778 C CA . ARG B 1 130 ? 3.96142 -19.19793 -8.29893 1.000 54.70454 118 ARG B CA 1
ATOM 5779 C C . ARG B 1 130 ? 5.04862 -18.84371 -7.28688 1.000 63.54370 118 ARG B C 1
ATOM 5780 O O . ARG B 1 130 ? 4.91956 -17.86932 -6.53802 1.000 55.62651 118 ARG B O 1
ATOM 5801 N N . ASP B 1 131 ? 6.12470 -19.63080 -7.27559 1.000 68.52193 119 ASP B N 1
ATOM 5802 C CA . ASP B 1 131 ? 7.24343 -19.34721 -6.38525 1.000 72.59242 119 ASP B CA 1
ATOM 5803 C C . ASP B 1 131 ? 8.04485 -18.14359 -6.86906 1.000 70.41590 119 ASP B C 1
ATOM 5804 O O . ASP B 1 131 ? 7.73791 -17.50737 -7.88391 1.000 80.28469 119 ASP B O 1
ATOM 5813 N N . GLN B 1 132 ? 9.11281 -17.84996 -6.12167 1.000 78.28301 120 GLN B N 1
ATOM 5814 C CA . GLN B 1 132 ? 10.18292 -16.99865 -6.63289 1.000 81.42887 120 GLN B CA 1
ATOM 5815 C C . GLN B 1 132 ? 10.94080 -17.68060 -7.76335 1.000 88.79032 120 GLN B C 1
ATOM 5816 O O . GLN B 1 132 ? 11.52620 -17.00027 -8.61299 1.000 99.76424 120 GLN B O 1
ATOM 5830 N N . ALA B 1 133 ? 10.94078 -19.01740 -7.78969 1.000 92.76409 121 ALA B N 1
ATOM 5831 C CA . ALA B 1 133 ? 11.51312 -19.75376 -8.90867 1.000 83.47944 121 ALA B CA 1
ATOM 5832 C C . ALA B 1 133 ? 10.57730 -19.81028 -10.10456 1.000 72.18851 121 ALA B C 1
ATOM 5833 O O . ALA B 1 133 ? 11.02779 -20.11267 -11.21132 1.000 83.21051 121 ALA B O 1
ATOM 5840 N N . GLY B 1 134 ? 9.29109 -19.53844 -9.91157 1.000 74.78384 122 GLY B N 1
ATOM 5841 C CA . GLY B 1 134 ? 8.34382 -19.54301 -11.00188 1.000 67.63403 122 GLY B CA 1
ATOM 5842 C C . GLY B 1 134 ? 7.56411 -20.82509 -11.18608 1.000 77.11084 122 GLY B C 1
ATOM 5843 O O . GLY B 1 134 ? 6.75529 -20.90696 -12.12023 1.000 72.76906 122 GLY B O 1
ATOM 5847 N N . ASN B 1 135 ? 7.77077 -21.82712 -10.34180 1.000 72.69527 123 ASN B N 1
ATOM 5848 C CA . ASN B 1 135 ? 6.94379 -23.02251 -10.41281 1.000 71.86176 123 ASN B CA 1
ATOM 5849 C C . ASN B 1 135 ? 5.77226 -22.91346 -9.43275 1.000 62.19198 123 ASN B C 1
ATOM 5850 O O . ASN B 1 135 ? 5.70100 -22.01103 -8.59662 1.000 62.11264 123 ASN B O 1
ATOM 5861 N N . TYR B 1 136 ? 4.82011 -23.82344 -9.58753 1.000 50.61631 124 TYR B N 1
ATOM 5862 C CA . TYR B 1 136 ? 3.47005 -23.69346 -9.04172 1.000 49.47203 124 TYR B CA 1
ATOM 5863 C C . TYR B 1 136 ? 3.35676 -24.47068 -7.73712 1.000 56.04437 124 TYR B C 1
ATOM 5864 O O . TYR B 1 136 ? 3.89042 -25.57630 -7.62626 1.000 57.70597 124 TYR B O 1
ATOM 5882 N N . ALA B 1 137 ? 2.67160 -23.87546 -6.74750 1.000 49.11042 125 ALA B N 1
ATOM 5883 C CA . ALA B 1 137 ? 2.54439 -24.44157 -5.40398 1.000 50.93932 125 ALA B CA 1
ATOM 5884 C C . ALA B 1 137 ? 1.10481 -24.26887 -4.92360 1.000 50.15828 125 ALA B C 1
ATOM 5885 O O . ALA B 1 137 ? 0.45760 -23.25928 -5.21411 1.000 45.97484 125 ALA B O 1
ATOM 5892 N N . MET B 1 138 ? 0.59784 -25.28434 -4.22531 1.000 47.73817 126 MET B N 1
ATOM 5893 C CA . MET B 1 138 ? -0.74214 -25.28214 -3.64600 1.000 48.51797 126 MET B CA 1
ATOM 5894 C C . MET B 1 138 ? -0.64637 -24.85646 -2.18332 1.000 46.29290 126 MET B C 1
ATOM 5895 O O . MET B 1 138 ? 0.19901 -25.35381 -1.44900 1.000 43.71542 126 MET B O 1
ATOM 5909 N N . HIS B 1 139 ? -1.49780 -23.92603 -1.77292 1.000 40.56025 127 HIS B N 1
ATOM 5910 C CA . HIS B 1 139 ? -1.48577 -23.55482 -0.36070 1.000 43.73165 127 HIS B CA 1
ATOM 5911 C C . HIS B 1 139 ? -2.90511 -23.55370 0.18960 1.000 44.68725 127 HIS B C 1
ATOM 5912 O O . HIS B 1 139 ? -3.84197 -23.20482 -0.54339 1.000 38.68028 127 HIS B O 1
ATOM 5926 N N . PRO B 1 140 ? -3.10199 -23.91278 1.45986 1.000 43.62121 128 PRO B N 1
ATOM 5927 C CA . PRO B 1 140 ? -4.45815 -23.87404 2.03335 1.000 41.46338 128 PRO B CA 1
ATOM 5928 C C . PRO B 1 140 ? -4.95360 -22.45157 2.26508 1.000 45.07120 128 PRO B C 1
ATOM 5929 O O . PRO B 1 140 ? -4.18221 -21.53988 2.58991 1.000 42.31467 128 PRO B O 1
ATOM 5940 N N . LEU B 1 141 ? -6.27011 -22.26446 2.08863 1.000 38.55076 129 LEU B N 1
ATOM 5941 C CA . LEU B 1 141 ? -6.88991 -20.97350 2.41220 1.000 36.41481 129 LEU B CA 1
ATOM 5942 C C . LEU B 1 141 ? -7.18357 -20.91881 3.91876 1.000 41.21171 129 LEU B C 1
ATOM 5943 O O . LEU B 1 141 ? -8.30177 -21.15954 4.40063 1.000 42.90519 129 LEU B O 1
ATOM 5959 N N . LEU B 1 142 ? -6.15301 -20.53877 4.67478 1.000 42.94826 130 LEU B N 1
ATOM 5960 C CA . LEU B 1 142 ? -6.29680 -20.46543 6.13589 1.000 41.94739 130 LEU B CA 1
ATOM 5961 C C . LEU B 1 142 ? -7.35634 -19.45898 6.57224 1.000 38.69336 130 LEU B C 1
ATOM 5962 O O . LEU B 1 142 ? -7.91300 -19.58394 7.67256 1.000 40.03796 130 LEU B O 1
ATOM 5978 N N . SER B 1 143 ? -7.65012 -18.46515 5.73579 1.000 39.37222 131 SER B N 1
ATOM 5979 C CA . SER B 1 143 ? -8.46433 -17.32071 6.12375 1.000 41.64766 131 SER B CA 1
ATOM 5980 C C . SER B 1 143 ? -9.93715 -17.41223 5.64848 1.000 37.90021 131 SER B C 1
ATOM 5981 O O . SER B 1 143 ? -10.69572 -16.45653 5.86328 1.000 38.92914 131 SER B O 1
ATOM 5989 N N . TYR B 1 144 ? -10.37155 -18.54070 5.06728 1.000 37.98473 132 TYR B N 1
ATOM 5990 C CA . TYR B 1 144 ? -11.63651 -18.54995 4.30282 1.000 40.70800 132 TYR B CA 1
ATOM 5991 C C . TYR B 1 144 ? -12.85488 -18.34513 5.21107 1.000 38.61919 132 TYR B C 1
ATOM 5992 O O . TYR B 1 144 ? -13.89068 -17.87778 4.74741 1.000 41.42984 132 TYR B O 1
ATOM 6010 N N . LEU B 1 145 ? -12.73333 -18.57835 6.50943 1.000 40.05373 133 LEU B N 1
ATOM 6011 C CA . LEU B 1 145 ? -13.84193 -18.38658 7.44050 1.000 40.82590 133 LEU B CA 1
ATOM 6012 C C . LEU B 1 145 ? -13.63730 -17.16874 8.35097 1.000 39.23285 133 LEU B C 1
ATOM 6013 O O . LEU B 1 145 ? -14.35349 -17.00060 9.35184 1.000 42.79549 133 LEU B O 1
ATOM 6029 N N . THR B 1 146 ? -12.66771 -16.32687 8.07532 1.000 40.69500 134 THR B N 1
ATOM 6030 C CA . THR B 1 146 ? -12.47861 -15.21282 8.98773 1.000 39.87964 134 THR B CA 1
ATOM 6031 C C . THR B 1 146 ? -12.89809 -13.89236 8.34570 1.000 41.35469 134 THR B C 1
ATOM 6032 O O . THR B 1 146 ? -12.52714 -13.56907 7.20133 1.000 42.06832 134 THR B O 1
ATOM 6043 N N . PRO B 1 147 ? -13.82786 -13.19965 9.01035 1.000 43.27073 135 PRO B N 1
ATOM 6044 C CA . PRO B 1 147 ? -14.33948 -11.93054 8.48017 1.000 46.46924 135 PRO B CA 1
ATOM 6045 C C . PRO B 1 147 ? -13.20247 -10.94410 8.26531 1.000 43.24827 135 PRO B C 1
ATOM 6046 O O . PRO B 1 147 ? -12.32928 -10.76828 9.12876 1.000 45.29401 135 PRO B O 1
ATOM 6057 N N . GLY B 1 148 ? -13.26122 -10.25624 7.14191 1.000 44.24573 136 GLY B N 1
ATOM 6058 C CA . GLY B 1 148 ? -12.19435 -9.36944 6.73237 1.000 47.86487 136 GLY B CA 1
ATOM 6059 C C . GLY B 1 148 ? -11.30640 -10.06155 5.72334 1.000 43.04521 136 GLY B C 1
ATOM 6060 O O . GLY B 1 148 ? -11.56192 -10.00508 4.52411 1.000 43.77313 136 GLY B O 1
ATOM 6064 N N . GLN B 1 149 ? -10.27467 -10.75976 6.20557 1.000 44.79105 137 GLN B N 1
ATOM 6065 C CA . GLN B 1 149 ? -9.34415 -11.41682 5.28948 1.000 47.45055 137 GLN B CA 1
ATOM 6066 C C . GLN B 1 149 ? -10.04672 -12.43541 4.38830 1.000 45.02578 137 GLN B C 1
ATOM 6067 O O . GLN B 1 149 ? -9.63791 -12.62304 3.23296 1.000 46.76814 137 GLN B O 1
ATOM 6081 N N . GLY B 1 150 ? -11.08043 -13.11005 4.89897 1.000 42.37152 138 GLY B N 1
ATOM 6082 C CA . GLY B 1 150 ? -11.77767 -14.14748 4.17332 1.000 42.79248 138 GLY B CA 1
ATOM 6083 C C . GLY B 1 150 ? -12.98476 -13.68747 3.37198 1.000 39.69937 138 GLY B C 1
ATOM 6084 O O . GLY B 1 150 ? -13.78773 -14.52408 2.91766 1.000 38.99973 138 GLY B O 1
ATOM 6088 N N . ASP B 1 151 ? -13.14381 -12.38021 3.17661 1.000 38.55240 139 ASP B N 1
ATOM 6089 C CA . ASP B 1 151 ? -14.33235 -11.91065 2.50142 1.000 40.80775 139 ASP B CA 1
ATOM 6090 C C . ASP B 1 151 ? -14.40286 -12.42101 1.06718 1.000 40.48068 139 ASP B C 1
ATOM 6091 O O . ASP B 1 151 ? -15.49734 -12.55855 0.53115 1.000 37.22275 139 ASP B O 1
ATOM 6100 N N . TYR B 1 152 ? -13.26068 -12.71301 0.43714 1.000 38.97518 140 TYR B N 1
ATOM 6101 C CA . TYR B 1 152 ? -13.29634 -13.28111 -0.91211 1.000 39.76476 140 TYR B CA 1
ATOM 6102 C C . TYR B 1 152 ? -14.19246 -14.50562 -0.97536 1.000 39.24356 140 TYR B C 1
ATOM 6103 O O . TYR B 1 152 ? -14.76642 -14.79485 -2.04173 1.000 37.92892 140 TYR B O 1
ATOM 6121 N N . TYR B 1 153 ? -14.31622 -15.24277 0.14203 1.000 36.84106 141 TYR B N 1
ATOM 6122 C CA . TYR B 1 153 ? -15.23768 -16.35744 0.23852 1.000 38.27777 141 TYR B CA 1
ATOM 6123 C C . TYR B 1 153 ? -16.56610 -15.98962 0.87587 1.000 41.60613 141 TYR B C 1
ATOM 6124 O O . TYR B 1 153 ? -17.63356 -16.32853 0.33793 1.000 36.14868 141 TYR B O 1
ATOM 6142 N N . LEU B 1 154 ? -16.51276 -15.32245 2.02704 1.000 37.18233 142 LEU B N 1
ATOM 6143 C CA . LEU B 1 154 ? -17.69483 -15.11496 2.84595 1.000 37.37526 142 LEU B CA 1
ATOM 6144 C C . LEU B 1 154 ? -18.72113 -14.20148 2.18078 1.000 39.59122 142 LEU B C 1
ATOM 6145 O O . LEU B 1 154 ? -19.93328 -14.35934 2.40302 1.000 36.92798 142 LEU B O 1
ATOM 6161 N N . LEU B 1 155 ? -18.27576 -13.21193 1.42807 1.000 35.87106 143 LEU B N 1
ATOM 6162 C CA . LEU B 1 155 ? -19.28770 -12.28577 0.91748 1.000 38.66930 143 LEU B CA 1
ATOM 6163 C C . LEU B 1 155 ? -20.00281 -12.93263 -0.27625 1.000 38.16197 143 LEU B C 1
ATOM 6164 O O . LEU B 1 155 ? -21.24300 -12.94078 -0.30881 1.000 36.87966 143 LEU B O 1
ATOM 6180 N N . PRO B 1 156 ? -19.29330 -13.51389 -1.24139 1.000 36.60802 144 PRO B N 1
ATOM 6181 C CA . PRO B 1 156 ? -20.00723 -14.17864 -2.35742 1.000 40.81898 144 PRO B CA 1
ATOM 6182 C C . PRO B 1 156 ? -20.73177 -15.45317 -1.95122 1.000 42.14658 144 PRO B C 1
ATOM 6183 O O . PRO B 1 156 ? -21.74527 -15.78946 -2.57727 1.000 39.95398 144 PRO B O 1
ATOM 6194 N N . GLN B 1 157 ? -20.27238 -16.15660 -0.90384 1.000 35.62060 145 GLN B N 1
ATOM 6195 C CA . GLN B 1 157 ? -21.00605 -17.32339 -0.44565 1.000 42.23039 145 GLN B CA 1
ATOM 6196 C C . GLN B 1 157 ? -22.37406 -16.91562 0.06558 1.000 43.82039 145 GLN B C 1
ATOM 6197 O O . GLN B 1 157 ? -23.36512 -17.63697 -0.13154 1.000 42.96824 145 GLN B O 1
ATOM 6211 N N . LYS B 1 158 ? -22.47307 -15.72128 0.64641 1.000 40.39929 146 LYS B N 1
ATOM 6212 C CA . LYS B 1 158 ? -23.76060 -15.31891 1.18516 1.000 39.71179 146 LYS B CA 1
ATOM 6213 C C . LYS B 1 158 ? -24.70100 -14.77152 0.11502 1.000 38.48094 146 LYS B C 1
ATOM 6214 O O . LYS B 1 158 ? -25.91690 -15.02546 0.15437 1.000 39.84152 146 LYS B O 1
ATOM 6233 N N . SER B 1 159 ? -24.18863 -13.94410 -0.78074 1.000 37.58985 147 SER B N 1
ATOM 6234 C CA . SER B 1 159 ? -25.04586 -13.38768 -1.82812 1.000 40.34158 147 SER B CA 1
ATOM 6235 C C . SER B 1 159 ? -25.25239 -14.36275 -2.98390 1.000 39.51185 147 SER B C 1
ATOM 6236 O O . SER B 1 159 ? -26.25696 -14.26861 -3.70357 1.000 45.24217 147 SER B O 1
ATOM 6244 N N . GLN B 1 160 ? -24.29692 -15.26149 -3.19551 1.000 37.14826 148 GLN B N 1
ATOM 6245 C CA . GLN B 1 160 ? -24.25187 -16.12040 -4.38522 1.000 38.57088 148 GLN B CA 1
ATOM 6246 C C . GLN B 1 160 ? -24.20617 -15.30516 -5.68753 1.000 43.03056 148 GLN B C 1
ATOM 6247 O O . GLN B 1 160 ? -24.61379 -15.78307 -6.73654 1.000 40.00498 148 GLN B O 1
ATOM 6261 N N . LYS B 1 161 ? -23.62799 -14.10372 -5.64692 1.000 36.84875 149 LYS B N 1
ATOM 6262 C CA . LYS B 1 161 ? -23.43874 -13.25998 -6.81141 1.000 40.75215 149 LYS B CA 1
ATOM 6263 C C . LYS B 1 161 ? -21.94727 -13.10047 -7.07846 1.000 40.71730 149 LYS B C 1
ATOM 6264 O O . LYS B 1 161 ? -21.14326 -13.07269 -6.15653 1.000 37.11021 149 LYS B O 1
ATOM 6283 N N . ASP B 1 162 ? -21.58736 -12.98625 -8.35096 1.000 35.23620 150 ASP B N 1
ATOM 6284 C CA . ASP B 1 162 ? -20.24596 -12.55480 -8.73199 1.000 36.51892 150 ASP B CA 1
ATOM 6285 C C . ASP B 1 162 ? -19.92413 -11.22714 -8.05518 1.000 43.41842 150 ASP B C 1
ATOM 6286 O O . ASP B 1 162 ? -20.78963 -10.34698 -7.92218 1.000 40.23069 150 ASP B O 1
ATOM 6295 N N . THR B 1 163 ? -18.67099 -11.07530 -7.62754 1.000 37.84866 151 THR B N 1
ATOM 6296 C CA . THR B 1 163 ? -18.31452 -9.95689 -6.77921 1.000 42.12224 151 THR B CA 1
ATOM 6297 C C . THR B 1 163 ? -16.87551 -9.52988 -7.01307 1.000 40.77329 151 THR B C 1
ATOM 6298 O O . THR B 1 163 ? -15.96144 -10.36114 -7.00901 1.000 39.19549 151 THR B O 1
ATOM 6309 N N . LEU B 1 164 ? -16.69671 -8.23537 -7.20513 1.000 37.33739 152 LEU B N 1
ATOM 6310 C CA . LEU B 1 164 ? -15.39080 -7.59140 -7.19534 1.000 41.54911 152 LEU B CA 1
ATOM 6311 C C . LEU B 1 164 ? -15.09410 -7.26673 -5.73162 1.000 41.63443 152 LEU B C 1
ATOM 6312 O O . LEU B 1 164 ? -15.75298 -6.41501 -5.13104 1.000 42.86073 152 LEU B O 1
ATOM 6328 N N . ILE B 1 165 ? -14.14217 -7.97128 -5.14170 1.000 43.79077 153 ILE B N 1
ATOM 6329 C CA . ILE B 1 165 ? -13.84052 -7.78357 -3.72230 1.000 40.71428 153 ILE B CA 1
ATOM 6330 C C . ILE B 1 165 ? -13.10572 -6.46803 -3.48662 1.000 42.01620 153 ILE B C 1
ATOM 6331 O O . ILE B 1 165 ? -12.17243 -6.11797 -4.21968 1.000 44.54840 153 ILE B O 1
ATOM 6347 N N . GLU B 1 166 ? -13.51953 -5.74079 -2.43516 1.000 45.80456 154 GLU B N 1
ATOM 6348 C CA . GLU B 1 166 ? -12.82601 -4.52105 -2.02819 1.000 49.62449 154 GLU B CA 1
ATOM 6349 C C . GLU B 1 166 ? -11.32969 -4.81520 -1.91879 1.000 47.04962 154 GLU B C 1
ATOM 6350 O O . GLU B 1 166 ? -10.93877 -5.94250 -1.56904 1.000 48.13936 154 GLU B O 1
ATOM 6362 N N . PRO B 1 167 ? -10.46601 -3.87390 -2.26522 1.000 48.01399 155 PRO B N 1
ATOM 6363 C CA . PRO B 1 167 ? -9.02473 -4.16297 -2.23183 1.000 53.39344 155 PRO B CA 1
ATOM 6364 C C . PRO B 1 167 ? -8.53211 -4.47921 -0.82003 1.000 50.16562 155 PRO B C 1
ATOM 6365 O O . PRO B 1 167 ? -8.97772 -3.87710 0.16399 1.000 42.51296 155 PRO B O 1
ATOM 6376 N N . TYR B 1 168 ? -7.61543 -5.45001 -0.73991 1.000 45.25770 156 TYR B N 1
ATOM 6377 C CA . TYR B 1 168 ? -7.09759 -5.96763 0.52259 1.000 47.84866 156 TYR B CA 1
ATOM 6378 C C . TYR B 1 168 ? -5.66318 -6.42817 0.28728 1.000 49.89715 156 TYR B C 1
ATOM 6379 O O . TYR B 1 168 ? -5.14389 -6.33680 -0.82659 1.000 49.59168 156 TYR B O 1
ATOM 6397 N N . THR B 1 169 ? -5.02762 -6.96982 1.32696 1.000 47.73267 157 THR B N 1
ATOM 6398 C CA . THR B 1 169 ? -3.60803 -7.32422 1.27540 1.000 53.17454 157 THR B CA 1
ATOM 6399 C C . THR B 1 169 ? -3.38361 -8.77151 1.68725 1.000 52.10309 157 THR B C 1
ATOM 6400 O O . THR B 1 169 ? -4.04444 -9.28292 2.60120 1.000 49.56986 157 THR B O 1
ATOM 6411 N N . TYR B 1 170 ? -2.45864 -9.42846 0.97817 1.000 49.71912 158 TYR B N 1
ATOM 6412 C CA . TYR B 1 170 ? -2.03528 -10.79314 1.26234 1.000 54.82680 158 TYR B CA 1
ATOM 6413 C C . TYR B 1 170 ? -0.53446 -10.86961 0.98923 1.000 55.33760 158 TYR B C 1
ATOM 6414 O O . TYR B 1 170 ? -0.04599 -10.24270 0.04213 1.000 49.51280 158 TYR B O 1
ATOM 6432 N N . ALA B 1 171 ? 0.20710 -11.56656 1.86304 1.000 52.64221 159 ALA B N 1
ATOM 6433 C CA . ALA B 1 171 ? 1.65751 -11.70450 1.70709 1.000 57.79759 159 ALA B CA 1
ATOM 6434 C C . ALA B 1 171 ? 1.94780 -12.89750 0.81113 1.000 61.32639 159 ALA B C 1
ATOM 6435 O O . ALA B 1 171 ? 2.04033 -14.03285 1.26358 1.000 51.38301 159 ALA B O 1
ATOM 6442 N N . TYR B 1 172 ? 2.07233 -12.64499 -0.48657 1.000 53.49261 160 TYR B N 1
ATOM 6443 C CA . TYR B 1 172 ? 2.53435 -13.67714 -1.40583 1.000 55.56120 160 TYR B CA 1
ATOM 6444 C C . TYR B 1 172 ? 4.03216 -13.85225 -1.23274 1.000 57.65210 160 TYR B C 1
ATOM 6445 O O . TYR B 1 172 ? 4.78684 -12.87620 -1.34331 1.000 58.40532 160 TYR B O 1
ATOM 6463 N N . ASN B 1 173 ? 4.46439 -15.08775 -0.97142 1.000 55.37656 161 ASN B N 1
ATOM 6464 C CA . ASN B 1 173 ? 5.89394 -15.37422 -0.83248 1.000 57.46465 161 ASN B CA 1
ATOM 6465 C C . ASN B 1 173 ? 6.55877 -14.45142 0.18188 1.000 57.91250 161 ASN B C 1
ATOM 6466 O O . ASN B 1 173 ? 7.74050 -14.10556 0.05425 1.000 60.67634 161 ASN B O 1
ATOM 6477 N N . GLY B 1 174 ? 5.82104 -14.04096 1.20607 1.000 60.76024 162 GLY B N 1
ATOM 6478 C CA . GLY B 1 174 ? 6.39991 -13.16903 2.21565 1.000 55.62605 162 GLY B CA 1
ATOM 6479 C C . GLY B 1 174 ? 6.36060 -11.69529 1.87894 1.000 74.30579 162 GLY B C 1
ATOM 6480 O O . GLY B 1 174 ? 6.91815 -10.89474 2.63208 1.000 63.54913 162 GLY B O 1
ATOM 6484 N N . VAL B 1 175 ? 5.69781 -11.30460 0.79132 1.000 66.16420 163 VAL B N 1
ATOM 6485 C CA . VAL B 1 175 ? 5.64705 -9.89812 0.40711 1.000 65.83180 163 VAL B CA 1
ATOM 6486 C C . VAL B 1 175 ? 4.20680 -9.39421 0.42568 1.000 64.80079 163 VAL B C 1
ATOM 6487 O O . VAL B 1 175 ? 3.40874 -9.76586 -0.45070 1.000 59.30115 163 VAL B O 1
ATOM 6500 N N . PRO B 1 176 ? 3.83505 -8.54122 1.37900 1.000 66.39911 164 PRO B N 1
ATOM 6501 C CA . PRO B 1 176 ? 2.52885 -7.87198 1.30157 1.000 71.49421 164 PRO B CA 1
ATOM 6502 C C . PRO B 1 176 ? 2.27147 -7.26516 -0.07529 1.000 64.99510 164 PRO B C 1
ATOM 6503 O O . PRO B 1 176 ? 3.11325 -6.54794 -0.62369 1.000 58.51550 164 PRO B O 1
ATOM 6514 N N . THR B 1 177 ? 1.08055 -7.53884 -0.61366 1.000 60.11373 165 THR B N 1
ATOM 6515 C CA . THR B 1 177 ? 0.64589 -7.14215 -1.94900 1.000 55.02825 165 THR B CA 1
ATOM 6516 C C . THR B 1 177 ? -0.80840 -6.69020 -1.89700 1.000 52.45403 165 THR B C 1
ATOM 6517 O O . THR B 1 177 ? -1.66103 -7.39693 -1.35694 1.000 53.41836 165 THR B O 1
ATOM 6528 N N . LEU B 1 178 ? -1.08863 -5.51158 -2.43394 1.000 46.19975 166 LEU B N 1
ATOM 6529 C CA . LEU B 1 178 ? -2.46802 -5.09157 -2.63704 1.000 49.08225 166 LEU B CA 1
ATOM 6530 C C . LEU B 1 178 ? -3.04512 -5.83205 -3.84257 1.000 42.35075 166 LEU B C 1
ATOM 6531 O O . LEU B 1 178 ? -2.39274 -5.95303 -4.87389 1.000 46.21113 166 LEU B O 1
ATOM 6547 N N . LEU B 1 179 ? -4.23757 -6.38457 -3.67937 1.000 43.24114 167 LEU B N 1
ATOM 6548 C CA . LEU B 1 179 ? -4.89870 -7.14685 -4.72670 1.000 41.37997 167 LEU B CA 1
ATOM 6549 C C . LEU B 1 179 ? -6.39589 -6.90261 -4.61350 1.000 44.57424 167 LEU B C 1
ATOM 6550 O O . LEU B 1 179 ? -6.89311 -6.32087 -3.63076 1.000 42.12513 167 LEU B O 1
ATOM 6566 N N . THR B 1 180 ? -7.11831 -7.31602 -5.65125 1.000 41.54355 168 THR B N 1
ATOM 6567 C CA . THR B 1 180 ? -8.53855 -7.55619 -5.57182 1.000 42.53009 168 THR B CA 1
ATOM 6568 C C . THR B 1 180 ? -8.73456 -9.00831 -5.96772 1.000 40.74891 168 THR B C 1
ATOM 6569 O O . THR B 1 180 ? -7.84767 -9.63641 -6.54349 1.000 41.08329 168 THR B O 1
ATOM 6580 N N . SER B 1 181 ? -9.85625 -9.56853 -5.57749 1.000 39.79303 169 SER B N 1
ATOM 6581 C CA . SER B 1 181 ? -10.26516 -10.88882 -6.02687 1.000 39.63821 169 SER B CA 1
ATOM 6582 C C . SER B 1 181 ? -11.54752 -10.74544 -6.81375 1.000 37.39300 169 SER B C 1
ATOM 6583 O O . SER B 1 181 ? -12.47758 -10.05481 -6.38505 1.000 39.82743 169 SER B O 1
ATOM 6591 N N . VAL B 1 182 ? -11.58955 -11.37090 -7.97144 1.000 36.85391 170 VAL B N 1
ATOM 6592 C CA . VAL B 1 182 ? -12.80214 -11.41558 -8.76602 1.000 37.56601 170 VAL B CA 1
ATOM 6593 C C . VAL B 1 182 ? -13.42860 -12.76588 -8.46545 1.000 36.30489 170 VAL B C 1
ATOM 6594 O O . VAL B 1 182 ? -12.90006 -13.81625 -8.87084 1.000 35.59489 170 VAL B O 1
ATOM 6607 N N . ALA B 1 183 ? -14.55346 -12.74677 -7.76047 1.000 33.59538 171 ALA B N 1
ATOM 6608 C CA . ALA B 1 183 ? -15.12326 -13.93183 -7.13763 1.000 34.16412 171 ALA B CA 1
ATOM 6609 C C . ALA B 1 183 ? -16.35927 -14.39359 -7.87415 1.000 40.24812 171 ALA B C 1
ATOM 6610 O O . ALA B 1 183 ? -17.26893 -13.59065 -8.12836 1.000 41.21721 171 ALA B O 1
ATOM 6617 N N . ALA B 1 184 ? -16.40417 -15.69186 -8.17288 1.000 39.38201 172 ALA B N 1
ATOM 6618 C CA . ALA B 1 184 ? -17.50471 -16.28708 -8.92947 1.000 36.93084 172 ALA B CA 1
ATOM 6619 C C . ALA B 1 184 ? -18.05281 -17.45833 -8.12460 1.000 36.56264 172 ALA B C 1
ATOM 6620 O O . ALA B 1 184 ? -17.41317 -18.52452 -8.06774 1.000 39.05172 172 ALA B O 1
ATOM 6627 N N . PRO B 1 185 ? -19.19725 -17.29487 -7.45555 1.000 38.09277 173 PRO B N 1
ATOM 6628 C CA . PRO B 1 185 ? -19.87119 -18.45842 -6.85107 1.000 38.29484 173 PRO B CA 1
ATOM 6629 C C . PRO B 1 185 ? -20.15179 -19.52489 -7.91140 1.000 39.90468 173 PRO B C 1
ATOM 6630 O O . PRO B 1 185 ? -20.50700 -19.21632 -9.06087 1.000 36.20446 173 PRO B O 1
ATOM 6641 N N . ILE B 1 186 ? -20.03548 -20.78758 -7.50350 1.000 35.08345 174 ILE B N 1
ATOM 6642 C CA . ILE B 1 186 ? -20.30436 -21.93932 -8.36005 1.000 34.23537 174 ILE B CA 1
ATOM 6643 C C . ILE B 1 186 ? -21.73791 -22.34396 -8.11507 1.000 41.37896 174 ILE B C 1
ATOM 6644 O O . ILE B 1 186 ? -22.03596 -22.90389 -7.06708 1.000 41.36867 174 ILE B O 1
ATOM 6660 N N . VAL B 1 187 ? -22.63470 -22.11970 -9.07355 1.000 43.76683 175 VAL B N 1
ATOM 6661 C CA . VAL B 1 187 ? -24.00525 -22.56889 -8.96719 1.000 44.56715 175 VAL B CA 1
ATOM 6662 C C . VAL B 1 187 ? -24.27966 -23.43904 -10.19177 1.000 53.28662 175 VAL B C 1
ATOM 6663 O O . VAL B 1 187 ? -23.94008 -23.05828 -11.31967 1.000 47.00494 175 VAL B O 1
ATOM 6676 N N . SER B 1 188 ? -24.84843 -24.61430 -9.96694 1.000 54.72506 176 SER B N 1
ATOM 6677 C CA . SER B 1 188 ? -25.21625 -25.49018 -11.06923 1.000 68.05820 176 SER B CA 1
ATOM 6678 C C . SER B 1 188 ? -26.44615 -26.27296 -10.63948 1.000 70.27612 176 SER B C 1
ATOM 6679 O O . SER B 1 188 ? -26.44939 -26.88061 -9.56437 1.000 57.78995 176 SER B O 1
ATOM 6687 N N . GLN B 1 189 ? -27.49077 -26.23093 -11.46075 1.000 70.80403 177 GLN B N 1
ATOM 6688 C CA . GLN B 1 189 ? -28.71112 -26.98984 -11.19553 1.000 71.21018 177 GLN B CA 1
ATOM 6689 C C . GLN B 1 189 ? -29.19532 -26.72384 -9.77206 1.000 65.19101 177 GLN B C 1
ATOM 6690 O O . GLN B 1 189 ? -29.53289 -27.63494 -9.01773 1.000 70.69289 177 GLN B O 1
ATOM 6704 N N . GLY B 1 190 ? -29.18180 -25.44619 -9.39661 1.000 62.35738 178 GLY B N 1
ATOM 6705 C CA . GLY B 1 190 ? -29.77815 -24.97022 -8.17657 1.000 66.86981 178 GLY B CA 1
ATOM 6706 C C . GLY B 1 190 ? -28.87077 -24.97384 -6.96155 1.000 58.36244 178 GLY B C 1
ATOM 6707 O O . GLY B 1 190 ? -29.18633 -24.29797 -5.98677 1.000 63.20537 178 GLY B O 1
ATOM 6711 N N . LYS B 1 191 ? -27.76030 -25.70855 -7.00246 1.000 55.36794 179 LYS B N 1
ATOM 6712 C CA . LYS B 1 191 ? -26.92667 -25.99633 -5.83688 1.000 59.34006 179 LYS B CA 1
ATOM 6713 C C . LYS B 1 191 ? -25.72502 -25.06753 -5.84747 1.000 55.52447 179 LYS B C 1
ATOM 6714 O O . LYS B 1 191 ? -25.10458 -24.86362 -6.89608 1.000 50.11901 179 LYS B O 1
ATOM 6733 N N . LEU B 1 192 ? -25.42675 -24.47392 -4.69295 1.000 51.59228 180 LEU B N 1
ATOM 6734 C CA . LEU B 1 192 ? -24.17876 -23.73707 -4.51214 1.000 48.85858 180 LEU B CA 1
ATOM 6735 C C . LEU B 1 192 ? -23.06080 -24.73705 -4.22288 1.000 46.45492 180 LEU B C 1
ATOM 6736 O O . LEU B 1 192 ? -23.10418 -25.43562 -3.21607 1.000 45.79031 180 LEU B O 1
ATOM 6752 N N . TRP B 1 193 ? -22.06088 -24.81228 -5.09568 1.000 48.76617 181 TRP B N 1
ATOM 6753 C CA . TRP B 1 193 ? -20.98183 -25.77190 -4.91185 1.000 46.90706 181 TRP B CA 1
ATOM 6754 C C . TRP B 1 193 ? -19.77063 -25.17588 -4.21858 1.000 45.18526 181 TRP B C 1
ATOM 6755 O O . TRP B 1 193 ? -18.99785 -25.92471 -3.60532 1.000 45.52286 181 TRP B O 1
ATOM 6776 N N . GLY B 1 194 ? -19.58647 -23.86619 -4.33015 1.000 43.25837 182 GLY B N 1
ATOM 6777 C CA . GLY B 1 194 ? -18.59390 -23.09673 -3.58741 1.000 40.26513 182 GLY B CA 1
ATOM 6778 C C . GLY B 1 194 ? -18.31012 -21.79218 -4.31762 1.000 40.13496 182 GLY B C 1
ATOM 6779 O O . GLY B 1 194 ? -19.18524 -21.23901 -4.98711 1.000 38.45553 182 GLY B O 1
ATOM 6783 N N . VAL B 1 195 ? -17.05780 -21.33899 -4.20925 1.000 34.18848 183 VAL B N 1
ATOM 6784 C CA . VAL B 1 195 ? -16.63371 -20.07396 -4.77902 1.000 32.96834 183 VAL B CA 1
ATOM 6785 C C . VAL B 1 195 ? -15.27408 -20.26163 -5.41425 1.000 32.61246 183 VAL B C 1
ATOM 6786 O O . VAL B 1 195 ? -14.42283 -20.92911 -4.84780 1.000 35.37006 183 VAL B O 1
ATOM 6799 N N . VAL B 1 196 ? -15.09384 -19.73562 -6.62846 1.000 34.90863 184 VAL B N 1
ATOM 6800 C CA . VAL B 1 196 ? -13.77484 -19.62332 -7.24631 1.000 37.54324 184 VAL B CA 1
ATOM 6801 C C . VAL B 1 196 ? -13.40898 -18.14974 -7.34926 1.000 38.28116 184 VAL B C 1
ATOM 6802 O O . VAL B 1 196 ? -14.27255 -17.29888 -7.59355 1.000 37.43611 184 VAL B O 1
ATOM 6815 N N . THR B 1 197 ? -12.11400 -17.84909 -7.20122 1.000 35.83608 185 THR B N 1
ATOM 6816 C CA . THR B 1 197 ? -11.67147 -16.47750 -7.38482 1.000 34.77216 185 THR B CA 1
ATOM 6817 C C . THR B 1 197 ? -10.43172 -16.39055 -8.25233 1.000 39.10913 185 THR B C 1
ATOM 6818 O O . THR B 1 197 ? -9.55111 -17.25754 -8.20593 1.000 38.85319 185 THR B O 1
ATOM 6829 N N . SER B 1 198 ? -10.40073 -15.32838 -9.07148 1.000 35.83924 186 SER B N 1
ATOM 6830 C CA . SER B 1 198 ? -9.19977 -14.86682 -9.75075 1.000 37.68697 186 SER B CA 1
ATOM 6831 C C . SER B 1 198 ? -8.62908 -13.69066 -8.97429 1.000 38.92993 186 SER B C 1
ATOM 6832 O O . SER B 1 198 ? -9.30480 -12.66624 -8.81436 1.000 40.51268 186 SER B O 1
ATOM 6840 N N . ASP B 1 199 ? -7.38470 -13.81892 -8.53865 1.000 40.05292 187 ASP B N 1
ATOM 6841 C CA . ASP B 1 199 ? -6.76006 -12.85543 -7.64389 1.000 38.25689 187 ASP B CA 1
ATOM 6842 C C . ASP B 1 199 ? -5.77634 -12.01886 -8.45254 1.000 39.10790 187 ASP B C 1
ATOM 6843 O O . ASP B 1 199 ? -4.77632 -12.54089 -8.97160 1.000 40.80521 187 ASP B O 1
ATOM 6852 N N . ILE B 1 200 ? -6.05186 -10.71491 -8.51959 1.000 38.14733 188 ILE B N 1
ATOM 6853 C CA . ILE B 1 200 ? -5.38390 -9.77159 -9.39974 1.000 46.45243 188 ILE B CA 1
ATOM 6854 C C . ILE B 1 200 ? -4.74538 -8.67475 -8.57781 1.000 38.79563 188 ILE B C 1
ATOM 6855 O O . ILE B 1 200 ? -5.41393 -8.09237 -7.72535 1.000 47.03497 188 ILE B O 1
ATOM 6871 N N . SER B 1 201 ? -3.49922 -8.32966 -8.88885 1.000 40.97185 189 SER B N 1
ATOM 6872 C CA . SER B 1 201 ? -2.85162 -7.21872 -8.21007 1.000 46.61535 189 SER B CA 1
ATOM 6873 C C . SER B 1 201 ? -3.45056 -5.86876 -8.59814 1.000 47.97617 189 SER B C 1
ATOM 6874 O O . SER B 1 201 ? -3.72233 -5.59905 -9.76889 1.000 44.31900 189 SER B O 1
ATOM 6882 N N . LEU B 1 202 ? -3.58855 -4.98371 -7.60298 1.000 50.43822 190 LEU B N 1
ATOM 6883 C CA . LEU B 1 202 ? -4.04956 -3.63301 -7.90246 1.000 59.13369 190 LEU B CA 1
ATOM 6884 C C . LEU B 1 202 ? -3.10290 -2.93419 -8.86623 1.000 45.71236 190 LEU B C 1
ATOM 6885 O O . LEU B 1 202 ? -3.53564 -2.16705 -9.72394 1.000 55.58482 190 LEU B O 1
ATOM 6901 N N . ALA B 1 203 ? -1.80580 -3.20671 -8.74936 1.000 52.90367 191 ALA B N 1
ATOM 6902 C CA . ALA B 1 203 ? -0.84951 -2.58810 -9.65783 1.000 54.96678 191 ALA B CA 1
ATOM 6903 C C . ALA B 1 203 ? -1.21612 -2.85611 -11.11484 1.000 52.41098 191 ALA B C 1
ATOM 6904 O O . ALA B 1 203 ? -1.20822 -1.93283 -11.94210 1.000 51.35885 191 ALA B O 1
ATOM 6911 N N . SER B 1 204 ? -1.59176 -4.09978 -11.45365 1.000 52.74435 192 SER B N 1
ATOM 6912 C CA . SER B 1 204 ? -1.93369 -4.38955 -12.84937 1.000 47.86312 192 SER B CA 1
ATOM 6913 C C . SER B 1 204 ? -3.16785 -3.60878 -13.26816 1.000 52.46347 192 SER B C 1
ATOM 6914 O O . SER B 1 204 ? -3.24110 -3.10709 -14.39081 1.000 47.72941 192 SER B O 1
ATOM 6922 N N . LEU B 1 205 ? -4.15962 -3.49050 -12.38324 1.000 52.10141 193 LEU B N 1
ATOM 6923 C CA . LEU B 1 205 ? -5.32406 -2.66830 -12.71522 1.000 47.98774 193 LEU B CA 1
ATOM 6924 C C . LEU B 1 205 ? -4.90564 -1.21460 -12.88781 1.000 54.05186 193 LEU B C 1
ATOM 6925 O O . LEU B 1 205 ? -5.29175 -0.55368 -13.85637 1.000 47.60391 193 LEU B O 1
ATOM 6941 N N . GLN B 1 206 ? -4.11604 -0.68806 -11.92793 1.000 53.55633 194 GLN B N 1
ATOM 6942 C CA . GLN B 1 206 ? -3.68273 0.69787 -12.03916 1.000 51.46987 194 GLN B CA 1
ATOM 6943 C C . GLN B 1 206 ? -2.92367 0.91730 -13.33676 1.000 53.36899 194 GLN B C 1
ATOM 6944 O O . GLN B 1 206 ? -3.06692 1.95875 -13.97688 1.000 56.04462 194 GLN B O 1
ATOM 6958 N N . GLN B 1 207 ? -2.10443 -0.05757 -13.73482 1.000 55.37107 195 GLN B N 1
ATOM 6959 C CA . GLN B 1 207 ? -1.30557 0.06654 -14.94661 1.000 53.79241 195 GLN B CA 1
ATOM 6960 C C . GLN B 1 207 ? -2.18795 0.24597 -16.17789 1.000 67.09878 195 GLN B C 1
ATOM 6961 O O . GLN B 1 207 ? -1.75808 0.83624 -17.17093 1.000 66.69182 195 GLN B O 1
ATOM 6975 N N . LYS B 1 208 ? -3.41381 -0.25866 -16.13129 1.000 55.64376 196 LYS B N 1
ATOM 6976 C CA . LYS B 1 208 ? -4.34131 -0.11050 -17.24510 1.000 66.88471 196 LYS B CA 1
ATOM 6977 C C . LYS B 1 208 ? -5.12860 1.18499 -17.16459 1.000 61.68346 196 LYS B C 1
ATOM 6978 O O . LYS B 1 208 ? -5.30530 1.86422 -18.18667 1.000 57.56237 196 LYS B O 1
ATOM 6997 N N . ILE B 1 209 ? -5.61449 1.53027 -15.96833 1.000 54.77251 197 ILE B N 1
ATOM 6998 C CA . ILE B 1 209 ? -6.39574 2.75430 -15.82199 1.000 58.85915 197 ILE B CA 1
ATOM 6999 C C . ILE B 1 209 ? -5.54913 3.98573 -16.15229 1.000 60.27492 197 ILE B C 1
ATOM 7000 O O . ILE B 1 209 ? -6.02347 4.92313 -16.80151 1.000 54.70643 197 ILE B O 1
ATOM 7016 N N . ASN B 1 210 ? -4.28621 4.00063 -15.73405 1.000 56.33406 198 ASN B N 1
ATOM 7017 C CA . ASN B 1 210 ? -3.44953 5.18607 -15.93095 1.000 61.72933 198 ASN B CA 1
ATOM 7018 C C . ASN B 1 210 ? -2.94802 5.35384 -17.35517 1.000 62.30562 198 ASN B C 1
ATOM 7019 O O . ASN B 1 210 ? -2.38263 6.40720 -17.67154 1.000 62.69459 198 ASN B O 1
ATOM 7030 N N . GLN B 1 211 ? -3.12990 4.35283 -18.22350 1.000 67.01737 199 GLN B N 1
ATOM 7031 C CA . GLN B 1 211 ? -2.87745 4.56802 -19.64647 1.000 67.24460 199 GLN B CA 1
ATOM 7032 C C . GLN B 1 211 ? -4.04504 5.25048 -20.34742 1.000 58.98881 199 GLN B C 1
ATOM 7033 O O . GLN B 1 211 ? -3.87150 5.76038 -21.45657 1.000 58.52265 199 GLN B O 1
ATOM 7047 N N . ILE B 1 212 ? -5.22355 5.26914 -19.72911 1.000 55.83962 200 ILE B N 1
ATOM 7048 C CA . ILE B 1 212 ? -6.37812 5.94982 -20.31272 1.000 59.35425 200 ILE B CA 1
ATOM 7049 C C . ILE B 1 212 ? -6.12552 7.45317 -20.35210 1.000 62.05318 200 ILE B C 1
ATOM 7050 O O . ILE B 1 212 ? -5.97773 8.09537 -19.30436 1.000 59.00773 200 ILE B O 1
ATOM 7066 N N . LYS B 1 213 ? -6.10315 8.01804 -21.56682 1.000 58.35138 201 LYS B N 1
ATOM 7067 C CA . LYS B 1 213 ? -6.02860 9.45350 -21.83316 1.000 59.98729 201 LYS B CA 1
ATOM 7068 C C . LYS B 1 213 ? -7.31875 9.81635 -22.55747 1.000 61.11903 201 LYS B C 1
ATOM 7069 O O . LYS B 1 213 ? -7.41747 9.66749 -23.78937 1.000 58.36310 201 LYS B O 1
ATOM 7088 N N . PRO B 1 214 ? -8.35005 10.26641 -21.84344 1.000 63.48107 202 PRO B N 1
ATOM 7089 C CA . PRO B 1 214 ? -9.67860 10.32135 -22.47417 1.000 53.75020 202 PRO B CA 1
ATOM 7090 C C . PRO B 1 214 ? -9.84028 11.43079 -23.52207 1.000 52.77846 202 PRO B C 1
ATOM 7091 O O . PRO B 1 214 ? -10.74912 11.29753 -24.34701 1.000 60.86219 202 PRO B O 1
ATOM 7102 N N . TRP B 1 215 ? -8.99922 12.48064 -23.55938 1.000 56.09099 203 TRP B N 1
ATOM 7103 C CA . TRP B 1 215 ? -9.25365 13.63669 -24.42230 1.000 63.59897 203 TRP B CA 1
ATOM 7104 C C . TRP B 1 215 ? -8.00549 14.15066 -25.09422 1.000 65.10764 203 TRP B C 1
ATOM 7105 O O . TRP B 1 215 ? -7.07087 14.65262 -24.41954 1.000 67.95083 203 TRP B O 1
ATOM 7126 N N . GLU B 1 216 ? -8.04430 14.02006 -26.45603 1.000 75.23585 204 GLU B N 1
ATOM 7127 C CA A GLU B 1 216 ? -6.92234 14.48704 -27.24836 0.520 70.27111 204 GLU B CA 1
ATOM 7128 C CA B GLU B 1 216 ? -6.92589 14.49079 -27.24448 0.480 70.28028 204 GLU B CA 1
ATOM 7129 C C . GLU B 1 216 ? -5.71146 13.89592 -26.51911 1.000 68.00774 204 GLU B C 1
ATOM 7130 O O . GLU B 1 216 ? -4.78192 14.63786 -26.26463 1.000 76.08730 204 GLU B O 1
ATOM 7151 N N . GLY B 1 217 ? -5.61814 12.58398 -26.12924 1.000 73.14641 205 GLY B N 1
ATOM 7152 C CA . GLY B 1 217 ? -4.23562 12.41755 -25.51770 1.000 81.35418 205 GLY B CA 1
ATOM 7153 C C . GLY B 1 217 ? -3.96552 13.02339 -24.10238 1.000 76.18416 205 GLY B C 1
ATOM 7154 O O . GLY B 1 217 ? -2.86288 12.88056 -23.52484 1.000 72.57336 205 GLY B O 1
ATOM 7158 N N . GLY B 1 218 ? -4.97481 13.64244 -23.50569 1.000 74.43832 206 GLY B N 1
ATOM 7159 C CA . GLY B 1 218 ? -4.85134 14.20870 -22.18392 1.000 64.12663 206 GLY B CA 1
ATOM 7160 C C . GLY B 1 218 ? -5.96570 13.81059 -21.23116 1.000 66.28618 206 GLY B C 1
ATOM 7161 O O . GLY B 1 218 ? -6.72089 12.88196 -21.53204 1.000 53.03967 206 GLY B O 1
ATOM 7165 N N . GLY B 1 219 ? -6.08727 14.48737 -20.05841 1.000 58.61519 207 GLY B N 1
ATOM 7166 C CA . GLY B 1 219 ? -7.02189 14.02591 -19.01849 1.000 53.90352 207 GLY B CA 1
ATOM 7167 C C . GLY B 1 219 ? -6.58445 12.69985 -18.40856 1.000 52.88974 207 GLY B C 1
ATOM 7168 O O . GLY B 1 219 ? -5.50925 12.17536 -18.70458 1.000 55.80184 207 GLY B O 1
ATOM 7172 N N . TYR B 1 220 ? -7.46301 12.13884 -17.56916 1.000 51.32318 208 TYR B N 1
ATOM 7173 C CA . TYR B 1 220 ? -7.15174 10.88135 -16.90013 1.000 51.41806 208 TYR B CA 1
ATOM 7174 C C . TYR B 1 220 ? -8.42398 10.17329 -16.46986 1.000 50.37650 208 TYR B C 1
ATOM 7175 O O . TYR B 1 220 ? -9.52650 10.72033 -16.55962 1.000 53.80746 208 TYR B O 1
ATOM 7193 N N . ALA B 1 221 ? -8.24132 8.95045 -15.96218 1.000 50.54789 209 ALA B N 1
ATOM 7194 C CA . ALA B 1 221 ? -9.33974 8.13059 -15.47790 1.000 47.06927 209 ALA B CA 1
ATOM 7195 C C . ALA B 1 221 ? -9.03371 7.62999 -14.07697 1.000 46.63108 209 ALA B C 1
ATOM 7196 O O . ALA B 1 221 ? -7.86753 7.51429 -13.67487 1.000 47.59844 209 ALA B O 1
ATOM 7203 N N . MET B 1 222 ? -10.12605 7.37976 -13.34641 1.000 46.62992 210 MET B N 1
ATOM 7204 C CA . MET B 1 222 ? -10.16193 6.94601 -11.96726 1.000 51.53606 210 MET B CA 1
ATOM 7205 C C . MET B 1 222 ? -11.07665 5.74481 -11.88465 1.000 50.25805 210 MET B C 1
ATOM 7206 O O . MET B 1 222 ? -11.98449 5.60487 -12.69976 1.000 48.05865 210 MET B O 1
ATOM 7220 N N . LEU B 1 223 ? -10.91840 4.95029 -10.82894 1.000 46.71580 211 LEU B N 1
ATOM 7221 C CA . LEU B 1 223 ? -11.76716 3.78406 -10.61779 1.000 40.40755 211 LEU B CA 1
ATOM 7222 C C . LEU B 1 223 ? -12.06388 3.66848 -9.13072 1.000 54.21939 211 LEU B C 1
ATOM 7223 O O . LEU B 1 223 ? -11.14310 3.55164 -8.30758 1.000 48.82054 211 LEU B O 1
ATOM 7239 N N . LEU B 1 224 ? -13.34564 3.75974 -8.78338 1.000 52.26353 212 LEU B N 1
ATOM 7240 C CA . LEU B 1 224 ? -13.80371 3.66087 -7.40662 1.000 52.36374 212 LEU B CA 1
ATOM 7241 C C . LEU B 1 224 ? -14.48043 2.30890 -7.22140 1.000 61.25267 212 LEU B C 1
ATOM 7242 O O . LEU B 1 224 ? -15.16298 1.80473 -8.12365 1.000 48.58450 212 LEU B O 1
ATOM 7258 N N . SER B 1 225 ? -14.25104 1.69483 -6.06772 1.000 57.74706 213 SER B N 1
ATOM 7259 C CA . SER B 1 225 ? -14.98512 0.48380 -5.74079 1.000 60.99439 213 SER B CA 1
ATOM 7260 C C . SER B 1 225 ? -16.42444 0.85486 -5.37984 1.000 55.41751 213 SER B C 1
ATOM 7261 O O . SER B 1 225 ? -16.81150 2.02796 -5.34522 1.000 53.21171 213 SER B O 1
ATOM 7269 N N . SER B 1 226 ? -17.22750 -0.17525 -5.13897 1.000 59.38279 214 SER B N 1
ATOM 7270 C CA . SER B 1 226 ? -18.61957 0.01858 -4.74628 1.000 64.22760 214 SER B CA 1
ATOM 7271 C C . SER B 1 226 ? -18.72952 0.87503 -3.50037 1.000 69.89357 214 SER B C 1
ATOM 7272 O O . SER B 1 226 ? -19.69950 1.62479 -3.33207 1.000 79.77181 214 SER B O 1
ATOM 7280 N N . ALA B 1 227 ? -17.74636 0.78239 -2.62177 1.000 66.00828 215 ALA B N 1
ATOM 7281 C CA . ALA B 1 227 ? -17.77427 1.48574 -1.35764 1.000 77.84576 215 ALA B CA 1
ATOM 7282 C C . ALA B 1 227 ? -17.09352 2.84140 -1.43458 1.000 83.77334 215 ALA B C 1
ATOM 7283 O O . ALA B 1 227 ? -16.91229 3.48576 -0.40490 1.000 68.55981 215 ALA B O 1
ATOM 7290 N N . GLY B 1 228 ? -16.72758 3.29556 -2.62584 1.000 73.79158 216 GLY B N 1
ATOM 7291 C CA . GLY B 1 228 ? -16.01680 4.54641 -2.73973 1.000 72.01101 216 GLY B CA 1
ATOM 7292 C C . GLY B 1 228 ? -14.55292 4.47338 -2.37944 1.000 76.22876 216 GLY B C 1
ATOM 7293 O O . GLY B 1 228 ? -13.93214 5.52067 -2.18461 1.000 81.22664 216 GLY B O 1
ATOM 7297 N N . LYS B 1 229 ? -13.97724 3.27819 -2.28053 1.000 71.73981 217 LYS B N 1
ATOM 7298 C CA . LYS B 1 229 ? -12.54101 3.15329 -2.07761 1.000 77.78452 217 LYS B CA 1
ATOM 7299 C C . LYS B 1 229 ? -11.83132 3.40668 -3.39405 1.000 71.45163 217 LYS B C 1
ATOM 7300 O O . LYS B 1 229 ? -12.31982 3.02196 -4.45843 1.000 63.42688 217 LYS B O 1
ATOM 7319 N N . VAL B 1 230 ? -10.68028 4.06269 -3.32351 1.000 67.56793 218 VAL B N 1
ATOM 7320 C CA . VAL B 1 230 ? -9.88818 4.26276 -4.52846 1.000 65.57906 218 VAL B CA 1
ATOM 7321 C C . VAL B 1 230 ? -9.28102 2.92418 -4.94036 1.000 70.41111 218 VAL B C 1
ATOM 7322 O O . VAL B 1 230 ? -8.42243 2.37156 -4.24476 1.000 64.07742 218 VAL B O 1
ATOM 7335 N N . ILE B 1 231 ? -9.73855 2.39886 -6.07222 1.000 55.07473 219 ILE B N 1
ATOM 7336 C CA . ILE B 1 231 ? -9.02251 1.33262 -6.76073 1.000 57.27359 219 ILE B CA 1
ATOM 7337 C C . ILE B 1 231 ? -7.84550 1.90939 -7.53511 1.000 63.69527 219 ILE B C 1
ATOM 7338 O O . ILE B 1 231 ? -6.70366 1.44991 -7.39581 1.000 59.78095 219 ILE B O 1
ATOM 7354 N N . SER B 1 232 ? -8.11115 2.92717 -8.37287 1.000 55.71532 220 SER B N 1
ATOM 7355 C CA . SER B 1 232 ? -7.05819 3.60412 -9.12072 1.000 60.01652 220 SER B CA 1
ATOM 7356 C C . SER B 1 232 ? -7.32693 5.10013 -9.24647 1.000 58.43082 220 SER B C 1
ATOM 7357 O O . SER B 1 232 ? -8.39870 5.52047 -9.69686 1.000 54.55224 220 SER B O 1
ATOM 7365 N N . TYR B 1 233 ? -6.31652 5.88797 -8.89212 1.000 56.60330 221 TYR B N 1
ATOM 7366 C CA . TYR B 1 233 ? -6.26327 7.32852 -8.92790 1.000 57.84559 221 TYR B CA 1
ATOM 7367 C C . TYR B 1 233 ? -4.81384 7.64535 -9.26190 1.000 58.97157 221 TYR B C 1
ATOM 7368 O O . TYR B 1 233 ? -3.91036 6.97508 -8.74040 1.000 65.46831 221 TYR B O 1
ATOM 7386 N N . PRO B 1 234 ? -4.54963 8.62327 -10.12769 1.000 58.87596 222 PRO B N 1
ATOM 7387 C CA . PRO B 1 234 ? -3.16366 8.84836 -10.55832 1.000 68.10715 222 PRO B CA 1
ATOM 7388 C C . PRO B 1 234 ? -2.18255 9.05006 -9.41589 1.000 65.79104 222 PRO B C 1
ATOM 7389 O O . PRO B 1 234 ? -1.00261 8.71682 -9.59138 1.000 60.35290 222 PRO B O 1
ATOM 7400 N N . ASP B 1 235 ? -2.60881 9.59387 -8.27374 1.000 65.86625 223 ASP B N 1
ATOM 7401 C CA . ASP B 1 235 ? -1.78529 9.62520 -7.05014 1.000 65.20727 223 ASP B CA 1
ATOM 7402 C C . ASP B 1 235 ? -1.99152 8.29700 -6.34643 1.000 64.94236 223 ASP B C 1
ATOM 7403 O O . ASP B 1 235 ? -3.05609 8.02812 -5.77377 1.000 61.39576 223 ASP B O 1
ATOM 7412 N N . LYS B 1 236 ? -0.98295 7.42896 -6.44100 1.000 81.25637 224 LYS B N 1
ATOM 7413 C CA . LYS B 1 236 ? -1.16249 6.07383 -5.94401 1.000 82.26970 224 LYS B CA 1
ATOM 7414 C C . LYS B 1 236 ? -1.28922 6.02104 -4.42736 1.000 76.09872 224 LYS B C 1
ATOM 7415 O O . LYS B 1 236 ? -1.79802 5.02574 -3.91067 1.000 69.54509 224 LYS B O 1
ATOM 7434 N N . SER B 1 237 ? -0.86222 7.05886 -3.69927 1.000 68.75678 225 SER B N 1
ATOM 7435 C CA . SER B 1 237 ? -0.98110 6.99255 -2.24828 1.000 80.65389 225 SER B CA 1
ATOM 7436 C C . SER B 1 237 ? -2.43812 6.98758 -1.81693 1.000 72.18304 225 SER B C 1
ATOM 7437 O O . SER B 1 237 ? -2.73118 6.69777 -0.65889 1.000 68.60276 225 SER B O 1
ATOM 7445 N N . GLN B 1 238 ? -3.35490 7.33590 -2.70711 1.000 64.78764 226 GLN B N 1
ATOM 7446 C CA . GLN B 1 238 ? -4.77005 7.25616 -2.39042 1.000 67.83905 226 GLN B CA 1
ATOM 7447 C C . GLN B 1 238 ? -5.30411 5.83935 -2.53815 1.000 69.87677 226 GLN B C 1
ATOM 7448 O O . GLN B 1 238 ? -6.44934 5.59116 -2.15706 1.000 63.98834 226 GLN B O 1
ATOM 7462 N N . THR B 1 239 ? -4.50568 4.91515 -3.08080 1.000 63.79533 227 THR B N 1
ATOM 7463 C CA . THR B 1 239 ? -4.95789 3.55011 -3.29425 1.000 66.34025 227 THR B CA 1
ATOM 7464 C C . THR B 1 239 ? -5.63025 2.98187 -2.05728 1.000 81.97213 227 THR B C 1
ATOM 7465 O O . THR B 1 239 ? -5.13576 3.12047 -0.93666 1.000 76.20349 227 THR B O 1
ATOM 7476 N N . SER B 1 240 ? -6.77688 2.34579 -2.27714 1.000 78.00563 228 SER B N 1
ATOM 7477 C CA . SER B 1 240 ? -7.52239 1.64588 -1.23795 1.000 79.69907 228 SER B CA 1
ATOM 7478 C C . SER B 1 240 ? -8.13580 2.58765 -0.21226 1.000 73.95276 228 SER B C 1
ATOM 7479 O O . SER B 1 240 ? -8.93747 2.15537 0.62037 1.000 84.72530 228 SER B O 1
ATOM 7487 N N . LYS B 1 241 ? -7.79147 3.86792 -0.26702 1.000 72.21127 229 LYS B N 1
ATOM 7488 C CA . LYS B 1 241 ? -8.37208 4.82365 0.66113 1.000 68.37542 229 LYS B CA 1
ATOM 7489 C C . LYS B 1 241 ? -9.77014 5.24216 0.21650 1.000 76.78209 229 LYS B C 1
ATOM 7490 O O . LYS B 1 241 ? -10.16933 5.06286 -0.94066 1.000 72.58912 229 LYS B O 1
ATOM 7509 N N . ALA B 1 242 ? -10.52267 5.79822 1.16085 1.000 74.82366 230 ALA B N 1
ATOM 7510 C CA . ALA B 1 242 ? -11.82529 6.36210 0.84428 1.000 81.01208 230 ALA B CA 1
ATOM 7511 C C . ALA B 1 242 ? -11.67679 7.63631 0.01840 1.000 103.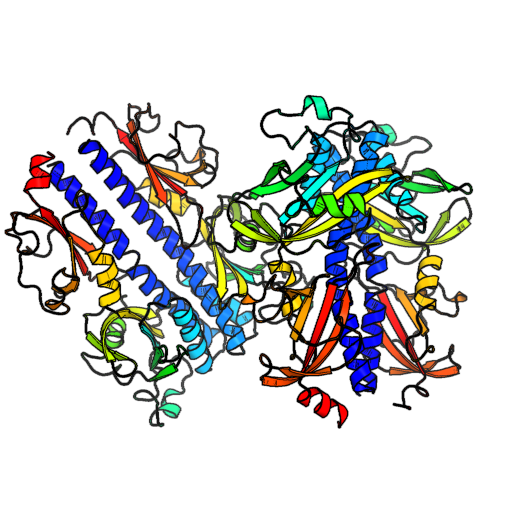36865 230 ALA B C 1
ATOM 7512 O O . ALA B 1 242 ? -10.70676 8.38575 0.16123 1.000 86.64374 230 ALA B O 1
ATOM 7519 N N . TRP B 1 243 ? -12.67896 7.89685 -0.82455 1.000 101.76898 231 TRP B N 1
ATOM 7520 C CA . TRP B 1 243 ? -12.68847 9.03163 -1.74966 1.000 86.21175 231 TRP B CA 1
ATOM 7521 C C . TRP B 1 243 ? -13.54460 10.14714 -1.15552 1.000 89.80860 231 TRP B C 1
ATOM 7522 O O . TRP B 1 243 ? -14.77107 10.10483 -1.23592 1.000 104.76714 231 TRP B O 1
ATOM 7543 N N . GLN B 1 244 ? -12.90472 11.15570 -0.57154 1.000 95.23231 232 GLN B N 1
ATOM 7544 C CA . GLN B 1 244 ? -13.62107 12.34392 -0.08496 1.000 108.83856 232 GLN B CA 1
ATOM 7545 C C . GLN B 1 244 ? -13.54072 13.47724 -1.10952 1.000 100.21641 232 GLN B C 1
ATOM 7546 O O . GLN B 1 244 ? -13.00423 14.56167 -0.85945 1.000 112.23215 232 GLN B O 1
ATOM 7560 N N . GLY B 1 245 ? -14.07259 13.19764 -2.29186 1.000 116.72320 233 GLY B N 1
ATOM 7561 C CA . GLY B 1 245 ? -14.09482 14.15280 -3.36598 1.000 94.69984 233 GLY B CA 1
ATOM 7562 C C . GLY B 1 245 ? -15.50643 14.39113 -3.85144 1.000 105.61186 233 GLY B C 1
ATOM 7563 O O . GLY B 1 245 ? -16.45814 13.71741 -3.45007 1.000 109.77406 233 GLY B O 1
ATOM 7567 N N . PRO B 1 246 ? -15.66984 15.35790 -4.71988 1.000 120.27526 234 PRO B N 1
ATOM 7568 C CA . PRO B 1 246 ? -17.01954 15.70165 -5.17896 1.000 116.14448 234 PRO B CA 1
ATOM 7569 C C . PRO B 1 246 ? -17.54485 14.75709 -6.25398 1.000 103.69429 234 PRO B C 1
ATOM 7570 O O . PRO B 1 246 ? -17.39235 15.02762 -7.45038 1.000 103.03915 234 PRO B O 1
ATOM 7574 N N . THR B 1 247 ? -18.14489 13.64007 -5.83844 1.000 110.29715 235 THR B N 1
ATOM 7575 C CA . THR B 1 247 ? -18.90507 12.78180 -6.73703 1.000 89.53916 235 THR B CA 1
ATOM 7576 C C . THR B 1 247 ? -20.37402 13.17119 -6.61945 1.000 100.61307 235 THR B C 1
ATOM 7577 O O . THR B 1 247 ? -20.87720 13.40919 -5.51145 1.000 110.53697 235 THR B O 1
ATOM 7588 N N . ASP B 1 248 ? -21.06555 13.23767 -7.75629 1.000 96.70072 236 ASP B N 1
ATOM 7589 C CA . ASP B 1 248 ? -22.46980 13.66020 -7.75483 1.000 107.04064 236 ASP B CA 1
ATOM 7590 C C . ASP B 1 248 ? -23.39353 12.44523 -7.89394 1.000 106.95855 236 ASP B C 1
ATOM 7591 O O . ASP B 1 248 ? -24.02494 12.20155 -8.92824 1.000 97.79489 236 ASP B O 1
ATOM 7600 N N . ASN B 1 249 ? -23.49288 11.68877 -6.80195 1.000 103.29016 237 ASN B N 1
ATOM 7601 C CA . ASN B 1 249 ? -24.24659 10.43484 -6.79823 1.000 100.36136 237 ASN B CA 1
ATOM 7602 C C . ASN B 1 249 ? -23.82979 9.53838 -7.96702 1.000 101.92241 237 ASN B C 1
ATOM 7603 O O . ASN B 1 249 ? -24.65193 8.83625 -8.57047 1.000 88.42097 237 ASN B O 1
ATOM 7614 N N . PHE B 1 250 ? -22.53880 9.57723 -8.29883 1.000 96.07873 238 PHE B N 1
ATOM 7615 C CA . PHE B 1 250 ? -21.97761 8.80620 -9.40735 1.000 83.43799 238 PHE B CA 1
ATOM 7616 C C . PHE B 1 250 ? -22.83636 8.95675 -10.65989 1.000 83.20225 238 PHE B C 1
ATOM 7617 O O . PHE B 1 250 ? -23.34999 7.99499 -11.23316 1.000 79.47295 238 PHE B O 1
ATOM 7634 N N . THR B 1 251 ? -22.97599 10.20178 -11.07908 1.000 86.95906 239 THR B N 1
ATOM 7635 C CA . THR B 1 251 ? -23.88173 10.54284 -12.15385 1.000 93.14848 239 THR B CA 1
ATOM 7636 C C . THR B 1 251 ? -23.17407 10.45022 -13.49604 1.000 87.64022 239 THR B C 1
ATOM 7637 O O . THR B 1 251 ? -22.00044 10.81209 -13.62732 1.000 74.56297 239 THR B O 1
ATOM 7648 N N . SER B 1 252 ? -23.89432 9.94056 -14.49239 1.000 83.33097 240 SER B N 1
ATOM 7649 C CA . SER B 1 252 ? -23.47675 10.16380 -15.86760 1.000 82.26358 240 SER B CA 1
ATOM 7650 C C . SER B 1 252 ? -23.39099 11.65166 -16.18984 1.000 86.41939 240 SER B C 1
ATOM 7651 O O . SER B 1 252 ? -22.65688 12.03442 -17.10703 1.000 80.32924 240 SER B O 1
ATOM 7659 N N . SER B 1 253 ? -24.11474 12.49764 -15.45777 1.000 85.87033 241 SER B N 1
ATOM 7660 C CA . SER B 1 253 ? -24.14461 13.91887 -15.77350 1.000 84.76856 241 SER B CA 1
ATOM 7661 C C . SER B 1 253 ? -22.76731 14.55605 -15.60097 1.000 90.38103 241 SER B C 1
ATOM 7662 O O . SER B 1 253 ? -22.04449 14.28595 -14.63300 1.000 89.64248 241 SER B O 1
ATOM 7670 N N . VAL B 1 254 ? -22.41629 15.42855 -16.54811 1.000 82.55852 242 VAL B N 1
ATOM 7671 C CA . VAL B 1 254 ? -21.13182 16.11193 -16.50704 1.000 82.63301 242 VAL B CA 1
ATOM 7672 C C . VAL B 1 254 ? -21.15039 17.16719 -15.41099 1.000 75.66291 242 VAL B C 1
ATOM 7673 O O . VAL B 1 254 ? -22.16241 17.84159 -15.18623 1.000 93.21159 242 VAL B O 1
ATOM 7686 N N . VAL B 1 255 ? -20.02651 17.31026 -14.71903 1.000 79.55370 243 VAL B N 1
ATOM 7687 C CA . VAL B 1 255 ? -19.90859 18.20344 -13.57466 1.000 86.91319 243 VAL B CA 1
ATOM 7688 C C . VAL B 1 255 ? -18.50497 18.79746 -13.57484 1.000 84.34889 243 VAL B C 1
ATOM 7689 O O . VAL B 1 255 ? -17.52856 18.11567 -13.90599 1.000 78.27225 243 VAL B O 1
ATOM 7702 N N . GLN B 1 256 ? -18.41021 20.07063 -13.19822 1.000 90.64402 244 GLN B N 1
ATOM 7703 C CA . GLN B 1 256 ? -17.18708 20.85711 -13.30724 1.000 97.36670 244 GLN B CA 1
ATOM 7704 C C . GLN B 1 256 ? -16.55358 20.99518 -11.93131 1.000 93.79026 244 GLN B C 1
ATOM 7705 O O . GLN B 1 256 ? -17.25156 21.27776 -10.94985 1.000 97.65289 244 GLN B O 1
ATOM 7719 N N . HIS B 1 257 ? -15.24086 20.76303 -11.85293 1.000 93.93700 245 HIS B N 1
ATOM 7720 C CA A HIS B 1 257 ? -14.55883 20.79677 -10.57221 0.438 94.94194 245 HIS B CA 1
ATOM 7721 C CA B HIS B 1 257 ? -14.57139 20.81948 -10.56236 0.562 94.94541 245 HIS B CA 1
ATOM 7722 C C . HIS B 1 257 ? -13.13846 21.31362 -10.73934 1.000 92.94307 245 HIS B C 1
ATOM 7723 O O . HIS B 1 257 ? -12.52360 21.13780 -11.79681 1.000 96.67441 245 HIS B O 1
ATOM 7748 N N . ASP B 1 258 ? -12.62660 21.95943 -9.68663 1.000 96.84433 246 ASP B N 1
ATOM 7749 C CA . ASP B 1 258 ? -11.20795 22.28774 -9.59790 1.000 86.74352 246 ASP B CA 1
ATOM 7750 C C . ASP B 1 258 ? -10.43832 20.99327 -9.37547 1.000 99.07057 246 ASP B C 1
ATOM 7751 O O . ASP B 1 258 ? -10.69809 20.27350 -8.40590 1.000 97.36854 246 ASP B O 1
ATOM 7760 N N . ASP B 1 259 ? -9.50742 20.68069 -10.26719 1.000 97.62058 247 ASP B N 1
ATOM 7761 C CA . ASP B 1 259 ? -8.81317 19.40177 -10.23787 1.000 97.56678 247 ASP B CA 1
ATOM 7762 C C . ASP B 1 259 ? -7.33824 19.57837 -9.90781 1.000 95.92052 247 ASP B C 1
ATOM 7763 O O . ASP B 1 259 ? -6.64068 20.36599 -10.55803 1.000 87.39903 247 ASP B O 1
ATOM 7772 N N . ALA B 1 260 ? -6.86395 18.81433 -8.91341 1.000 94.70608 248 ALA B N 1
ATOM 7773 C CA . ALA B 1 260 ? -5.46823 18.91901 -8.50298 1.000 96.22138 248 ALA B CA 1
ATOM 7774 C C . ALA B 1 260 ? -4.53471 18.26270 -9.51280 1.000 88.63176 248 ALA B C 1
ATOM 7775 O O . ALA B 1 260 ? -3.47988 18.82051 -9.84081 1.000 96.29949 248 ALA B O 1
ATOM 7782 N N . ILE B 1 261 ? -4.90747 17.08413 -10.01584 1.000 90.12315 249 ILE B N 1
ATOM 7783 C CA . ILE B 1 261 ? -4.05573 16.37089 -10.96559 1.000 80.91038 249 ILE B CA 1
ATOM 7784 C C . ILE B 1 261 ? -3.79216 17.23714 -12.19052 1.000 90.81812 249 ILE B C 1
ATOM 7785 O O . ILE B 1 261 ? -2.64020 17.48684 -12.56495 1.000 90.47726 249 ILE B O 1
ATOM 7801 N N . LEU B 1 262 ? -4.85742 17.72336 -12.82514 1.000 95.93626 250 LEU B N 1
ATOM 7802 C CA . LEU B 1 262 ? -4.68105 18.56011 -14.00547 1.000 89.20404 250 LEU B CA 1
ATOM 7803 C C . LEU B 1 262 ? -4.21308 19.96120 -13.64523 1.000 92.65046 250 LEU B C 1
ATOM 7804 O O . LEU B 1 262 ? -3.52817 20.60907 -14.44892 1.000 75.84400 250 LEU B O 1
ATOM 7820 N N . GLY B 1 263 ? -4.57216 20.44536 -12.45742 1.000 94.93057 251 GLY B N 1
ATOM 7821 C CA . GLY B 1 263 ? -4.25213 21.80942 -12.08997 1.000 93.36023 251 GLY B CA 1
ATOM 7822 C C . GLY B 1 263 ? -5.09792 22.84788 -12.78773 1.000 84.79182 251 GLY B C 1
ATOM 7823 O O . GLY B 1 263 ? -4.64323 23.97610 -12.98935 1.000 90.12454 251 GLY B O 1
ATOM 7827 N N . GLU B 1 264 ? -6.31762 22.49634 -13.16843 1.000 91.80818 252 GLU B N 1
ATOM 7828 C CA . GLU B 1 264 ? -7.22515 23.44575 -13.78974 1.000 77.89378 252 GLU B CA 1
ATOM 7829 C C . GLU B 1 264 ? -8.64911 22.95184 -13.58876 1.000 81.19874 252 GLU B C 1
ATOM 7830 O O . GLU B 1 264 ? -8.88362 21.84162 -13.10724 1.000 84.96303 252 GLU B O 1
ATOM 7842 N N . GLN B 1 265 ? -9.60000 23.79626 -13.96801 1.000 89.00122 253 GLN B N 1
ATOM 7843 C CA . GLN B 1 265 ? -10.98946 23.37371 -14.05160 1.000 95.36974 253 GLN B CA 1
ATOM 7844 C C . GLN B 1 265 ? -11.12985 22.17306 -14.97423 1.000 91.95448 253 GLN B C 1
ATOM 7845 O O . GLN B 1 265 ? -10.61008 22.16997 -16.09328 1.000 78.18160 253 GLN B O 1
ATOM 7859 N N . ALA B 1 266 ? -11.84022 21.15201 -14.50595 1.000 88.59794 254 ALA B N 1
ATOM 7860 C CA . ALA B 1 266 ? -11.98906 19.92163 -15.26008 1.000 81.85711 254 ALA B CA 1
ATOM 7861 C C . ALA B 1 266 ? -13.43323 19.44544 -15.23191 1.000 80.77145 254 ALA B C 1
ATOM 7862 O O . ALA B 1 266 ? -14.18270 19.71724 -14.29451 1.000 86.18126 254 ALA B O 1
ATOM 7869 N N . LEU B 1 267 ? -13.81148 18.72494 -16.28098 1.000 83.78887 255 LEU B N 1
ATOM 7870 C CA . LEU B 1 267 ? -15.12082 18.10078 -16.38031 1.000 73.14050 255 LEU B CA 1
ATOM 7871 C C . LEU B 1 267 ? -14.99737 16.64021 -15.95912 1.000 61.47239 255 LEU B C 1
ATOM 7872 O O . LEU B 1 267 ? -14.02054 15.96343 -16.30223 1.000 57.19420 255 LEU B O 1
ATOM 7888 N N . VAL B 1 268 ? -15.97223 16.17351 -15.17601 1.000 60.12343 256 VAL B N 1
ATOM 7889 C CA . VAL B 1 268 ? -15.98609 14.81548 -14.65551 1.000 59.01396 256 VAL B CA 1
ATOM 7890 C C . VAL B 1 268 ? -17.29083 14.12404 -15.01680 1.000 59.49830 256 VAL B C 1
ATOM 7891 O O . VAL B 1 268 ? -18.37024 14.72540 -14.93068 1.000 62.02313 256 VAL B O 1
ATOM 7904 N N . THR B 1 269 ? -17.18256 12.84772 -15.39171 1.000 57.08789 257 THR B N 1
ATOM 7905 C CA . THR B 1 269 ? -18.33166 12.00861 -15.7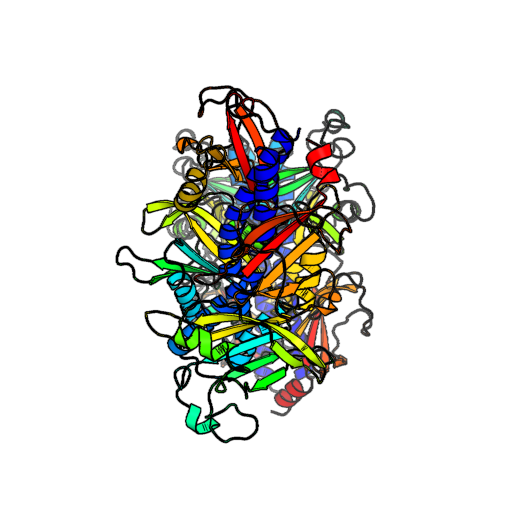0373 1.000 58.53883 257 THR B CA 1
ATOM 7906 C C . THR B 1 269 ? -18.03068 10.56679 -15.31577 1.000 56.61057 257 THR B C 1
ATOM 7907 O O . THR B 1 269 ? -16.90033 10.08951 -15.44913 1.000 54.62669 257 THR B O 1
ATOM 7918 N N . TRP B 1 270 ? -19.06595 9.88736 -14.83091 1.000 57.52615 258 TRP B N 1
ATOM 7919 C CA . TRP B 1 270 ? -18.94964 8.55748 -14.25303 1.000 56.41449 258 TRP B CA 1
ATOM 7920 C C . TRP B 1 270 ? -19.77942 7.55235 -15.04138 1.000 56.78415 258 TRP B C 1
ATOM 7921 O O . TRP B 1 270 ? -20.89422 7.85644 -15.47982 1.000 58.34587 258 TRP B O 1
ATOM 7942 N N . GLN B 1 271 ? -19.22458 6.34895 -15.19765 1.000 54.45524 259 GLN B N 1
ATOM 7943 C CA . GLN B 1 271 ? -19.89885 5.25014 -15.84763 1.000 54.29352 259 GLN B CA 1
ATOM 7944 C C . GLN B 1 271 ? -19.71232 3.98558 -15.01895 1.000 53.99599 259 GLN B C 1
ATOM 7945 O O . GLN B 1 271 ? -18.59833 3.70283 -14.57515 1.000 51.66247 259 GLN B O 1
ATOM 7959 N N . PRO B 1 272 ? -20.77085 3.20387 -14.81275 1.000 54.40187 260 PRO B N 1
ATOM 7960 C CA . PRO B 1 272 ? -20.63073 1.96112 -14.04576 1.000 53.88228 260 PRO B CA 1
ATOM 7961 C C . PRO B 1 272 ? -19.78359 0.91480 -14.75645 1.000 51.90358 260 PRO B C 1
ATOM 7962 O O . PRO B 1 272 ? -19.66573 0.89761 -15.98631 1.000 48.96598 260 PRO B O 1
ATOM 7973 N N . VAL B 1 273 ? -19.19457 0.03004 -13.95116 1.000 47.55454 261 VAL B N 1
ATOM 7974 C CA . VAL B 1 273 ? -18.42536 -1.11210 -14.43158 1.000 46.66250 261 VAL B CA 1
ATOM 7975 C C . VAL B 1 273 ? -18.92314 -2.32459 -13.64763 1.000 46.75666 261 VAL B C 1
ATOM 7976 O O . VAL B 1 273 ? -18.88376 -2.31935 -12.41157 1.000 43.55489 261 VAL B O 1
ATOM 7989 N N . THR B 1 274 ? -19.40727 -3.35512 -14.35047 1.000 43.60188 262 THR B N 1
ATOM 7990 C CA . THR B 1 274 ? -20.04459 -4.47909 -13.66546 1.000 48.44312 262 THR B CA 1
ATOM 7991 C C . THR B 1 274 ? -19.61070 -5.80806 -14.26509 1.000 43.37233 262 THR B C 1
ATOM 7992 O O . THR B 1 274 ? -19.40733 -5.91989 -15.47057 1.000 43.80351 262 THR B O 1
ATOM 8003 N N . ILE B 1 275 ? -19.49277 -6.82912 -13.42164 1.000 45.16253 263 ILE B N 1
ATOM 8004 C CA . ILE B 1 275 ? -19.09182 -8.15695 -13.87590 1.000 41.46434 263 ILE B CA 1
ATOM 8005 C C . ILE B 1 275 ? -20.25556 -9.10297 -13.66355 1.000 42.24853 263 ILE B C 1
ATOM 8006 O O . ILE B 1 275 ? -21.00577 -8.96034 -12.68945 1.000 46.48422 263 ILE B O 1
ATOM 8022 N N . GLY B 1 276 ? -20.40118 -10.06885 -14.58059 1.000 43.85298 264 GLY B N 1
ATOM 8023 C CA . GLY B 1 276 ? -21.28235 -11.20038 -14.35873 1.000 41.77889 264 GLY B CA 1
ATOM 8024 C C . GLY B 1 276 ? -22.67392 -10.79102 -13.96365 1.000 42.83444 264 GLY B C 1
ATOM 8025 O O . GLY B 1 276 ? -23.28540 -9.88938 -14.57154 1.000 49.25778 264 GLY B O 1
ATOM 8029 N N . ASN B 1 277 ? -23.21967 -11.51103 -12.98421 1.000 42.54284 265 ASN B N 1
ATOM 8030 C CA . ASN B 1 277 ? -24.51339 -11.20088 -12.40468 1.000 43.81924 265 ASN B CA 1
ATOM 8031 C C . ASN B 1 277 ? -24.39807 -10.36198 -11.15699 1.000 41.51332 265 ASN B C 1
ATOM 8032 O O . ASN B 1 277 ? -25.28644 -10.41367 -10.29848 1.000 49.97086 265 ASN B O 1
ATOM 8043 N N . SER B 1 278 ? -23.31357 -9.61282 -11.00285 1.000 40.89346 266 SER B N 1
ATOM 8044 C CA . SER B 1 278 ? -23.21326 -8.77810 -9.82072 1.000 44.78402 266 SER B CA 1
ATOM 8045 C C . SER B 1 278 ? -24.28061 -7.68391 -9.85230 1.000 51.92657 266 SER B C 1
ATOM 8046 O O . SER B 1 278 ? -24.51663 -7.04210 -10.88261 1.000 50.13746 266 SER B O 1
ATOM 8054 N N . THR B 1 279 ? -24.92685 -7.48711 -8.71385 1.000 58.67976 267 THR B N 1
ATOM 8055 C CA . THR B 1 279 ? -25.83593 -6.36592 -8.50527 1.000 68.96247 267 THR B CA 1
ATOM 8056 C C . THR B 1 279 ? -25.11819 -5.09906 -8.06767 1.000 66.32846 267 THR B C 1
ATOM 8057 O O . THR B 1 279 ? -25.68794 -4.00869 -8.17933 1.000 72.59849 267 THR B O 1
ATOM 8068 N N . GLU B 1 280 ? -23.88398 -5.22588 -7.60659 1.000 53.49305 268 GLU B N 1
ATOM 8069 C CA . GLU B 1 280 ? -23.04441 -4.10328 -7.23294 1.000 52.86169 268 GLU B CA 1
ATOM 8070 C C . GLU B 1 280 ? -22.14751 -3.72742 -8.40509 1.000 45.22810 268 GLU B C 1
ATOM 8071 O O . GLU B 1 280 ? -21.97385 -4.49093 -9.35572 1.000 50.62808 268 GLU B O 1
ATOM 8083 N N . LYS B 1 281 ? -21.56718 -2.53782 -8.33642 1.000 48.46934 269 LYS B N 1
ATOM 8084 C CA . LYS B 1 281 ? -20.75126 -2.06763 -9.44345 1.000 46.33243 269 LYS B CA 1
ATOM 8085 C C . LYS B 1 281 ? -19.57462 -1.24604 -8.93915 1.000 47.51826 269 LYS B C 1
ATOM 8086 O O . LYS B 1 281 ? -19.55818 -0.75006 -7.80507 1.000 46.65549 269 LYS B O 1
ATOM 8105 N N . TRP B 1 282 ? -18.56912 -1.16380 -9.79837 1.000 43.29527 270 TRP B N 1
ATOM 8106 C CA . TRP B 1 282 ? -17.47925 -0.21301 -9.69030 1.000 44.18988 270 TRP B CA 1
ATOM 8107 C C . TRP B 1 282 ? -17.78254 0.96951 -10.61848 1.000 50.37852 270 TRP B C 1
ATOM 8108 O O . TRP B 1 282 ? -18.69038 0.91203 -11.45337 1.000 46.93749 270 TRP B O 1
ATOM 8129 N N . TYR B 1 283 ? -17.04905 2.06798 -10.42661 1.000 46.33217 271 TYR B N 1
ATOM 8130 C CA . TYR B 1 283 ? -17.28105 3.29884 -11.17366 1.000 48.80387 271 TYR B CA 1
ATOM 8131 C C . TYR B 1 283 ? -15.98591 3.76961 -11.79943 1.000 47.41521 271 TYR B C 1
ATOM 8132 O O . TYR B 1 283 ? -14.99587 3.99057 -11.09626 1.000 49.12477 271 TYR B O 1
ATOM 8150 N N . LEU B 1 284 ? -16.00976 3.95502 -13.10891 1.000 46.90770 272 LEU B N 1
ATOM 8151 C CA . LEU B 1 284 ? -14.93795 4.61418 -13.83478 1.000 46.88593 272 LEU B CA 1
ATOM 8152 C C . LEU B 1 284 ? -15.29047 6.08803 -13.98785 1.000 49.68773 272 LEU B C 1
ATOM 8153 O O . LEU B 1 284 ? -16.35672 6.43440 -14.52662 1.000 50.73483 272 LEU B O 1
ATOM 8169 N N . GLY B 1 285 ? -14.40343 6.95156 -13.51851 1.000 48.77546 273 GLY B N 1
ATOM 8170 C CA . GLY B 1 285 ? -14.54470 8.38951 -13.69084 1.000 50.36575 273 GLY B CA 1
ATOM 8171 C C . GLY B 1 285 ? -13.59329 8.89394 -14.75959 1.000 49.55827 273 GLY B C 1
ATOM 8172 O O . GLY B 1 285 ? -12.40980 8.52748 -14.77582 1.000 47.28582 273 GLY B O 1
ATOM 8176 N N . ILE B 1 286 ? -14.11388 9.76798 -15.62558 1.000 50.62245 274 ILE B N 1
ATOM 8177 C CA . ILE B 1 286 ? -13.35495 10.40436 -16.68837 1.000 50.24888 274 ILE B CA 1
ATOM 8178 C C . ILE B 1 286 ? -13.21538 11.88700 -16.34492 1.000 51.64811 274 ILE B C 1
ATOM 8179 O O . ILE B 1 286 ? -14.20677 12.54789 -16.00568 1.000 53.32966 274 ILE B O 1
ATOM 8195 N N . VAL B 1 287 ? -11.99688 12.41691 -16.43110 1.000 50.80636 275 VAL B N 1
ATOM 8196 C CA . VAL B 1 287 ? -11.70176 13.79192 -16.02916 1.000 52.66393 275 VAL B CA 1
ATOM 8197 C C . VAL B 1 287 ? -10.95645 14.50375 -17.14719 1.000 52.16915 275 VAL B C 1
ATOM 8198 O O . VAL B 1 287 ? -9.85013 14.10243 -17.51469 1.000 54.85971 275 VAL B O 1
ATOM 8211 N N . VAL B 1 288 ? -11.51457 15.59381 -17.63668 1.000 53.84631 276 VAL B N 1
ATOM 8212 C CA . VAL B 1 288 ? -10.86815 16.27922 -18.75200 1.000 54.07307 276 VAL B CA 1
ATOM 8213 C C . VAL B 1 288 ? -10.85350 17.78770 -18.52562 1.000 60.91020 276 VAL B C 1
ATOM 8214 O O . VAL B 1 288 ? -11.82276 18.34435 -17.98252 1.000 68.56225 276 VAL B O 1
ATOM 8227 N N . PRO B 1 289 ? -9.80265 18.49007 -18.95844 1.000 61.93601 277 PRO B N 1
ATOM 8228 C CA . PRO B 1 289 ? -9.73789 19.94493 -18.74413 1.000 79.18265 277 PRO B CA 1
ATOM 8229 C C . PRO B 1 289 ? -10.86555 20.68993 -19.44986 1.000 81.97075 277 PRO B C 1
ATOM 8230 O O . PRO B 1 289 ? -11.20587 20.40500 -20.59961 1.000 73.26402 277 PRO B O 1
ATOM 8241 N N . VAL B 1 290 ? -11.42495 21.68264 -18.76057 1.000 79.37810 278 VAL B N 1
ATOM 8242 C CA . VAL B 1 290 ? -12.51796 22.44655 -19.35566 1.000 87.41206 278 VAL B CA 1
ATOM 8243 C C . VAL B 1 290 ? -12.03407 23.24427 -20.55493 1.000 85.02810 278 VAL B C 1
ATOM 8244 O O . VAL B 1 290 ? -12.79331 23.47068 -21.50064 1.000 84.73702 278 VAL B O 1
ATOM 8257 N N . SER B 1 291 ? -10.78220 23.70220 -20.53074 1.000 97.05277 279 SER B N 1
ATOM 8258 C CA . SER B 1 291 ? -10.27318 24.52663 -21.62062 1.000 85.65962 279 SER B CA 1
ATOM 8259 C C . SER B 1 291 ? -10.27981 23.76828 -22.94223 1.000 94.15770 279 SER B C 1
ATOM 8260 O O . SER B 1 291 ? -10.57608 24.34753 -23.99436 1.000 85.85014 279 SER B O 1
ATOM 8268 N N . GLN B 1 292 ? -9.96757 22.46868 -22.91457 1.000 88.69038 280 GLN B N 1
ATOM 8269 C CA A GLN B 1 292 ? -9.90460 21.70135 -24.15244 0.499 85.01498 280 GLN B CA 1
ATOM 8270 C CA B GLN B 1 292 ? -9.90297 21.69408 -24.14836 0.501 85.01200 280 GLN B CA 1
ATOM 8271 C C . GLN B 1 292 ? -11.26954 21.20923 -24.60921 1.000 87.58157 280 GLN B C 1
ATOM 8272 O O . GLN B 1 292 ? -11.43953 20.92429 -25.79912 1.000 87.90313 280 GLN B O 1
ATOM 8297 N N . VAL B 1 293 ? -12.24166 21.10804 -23.70639 1.000 78.92532 281 VAL B N 1
ATOM 8298 C CA . VAL B 1 293 ? -13.59453 20.79850 -24.14522 1.000 77.88137 281 VAL B CA 1
ATOM 8299 C C . VAL B 1 293 ? -14.27218 22.05266 -24.68958 1.000 100.07985 281 VAL B C 1
ATOM 8300 O O . VAL B 1 293 ? -14.96372 22.00004 -25.71203 1.000 99.85356 281 VAL B O 1
ATOM 8313 N N . MET B 1 294 ? -14.07596 23.20113 -24.02892 1.000 90.23541 282 MET B N 1
ATOM 8314 C CA . MET B 1 294 ? -14.61397 24.45282 -24.54306 1.000 93.44466 282 MET B CA 1
ATOM 8315 C C . MET B 1 294 ? -14.07374 24.76730 -25.93494 1.000 99.53606 282 MET B C 1
ATOM 8316 O O . MET B 1 294 ? -14.65273 25.60364 -26.63840 1.000 108.31472 282 MET B O 1
ATOM 8330 N N . ALA B 1 295 ? -12.97873 24.12065 -26.34843 1.000 103.64151 283 ALA B N 1
ATOM 8331 C CA . ALA B 1 295 ? -12.42625 24.37607 -27.67560 1.000 100.16525 283 ALA B CA 1
ATOM 8332 C C . ALA B 1 295 ? -13.46718 24.11876 -28.75766 1.000 101.78649 283 ALA B C 1
ATOM 8333 O O . ALA B 1 295 ? -13.68567 24.96143 -29.63673 1.000 127.30929 283 ALA B O 1
ATOM 8340 N N . ALA B 1 296 ? -14.12472 22.96168 -28.70908 1.000 105.94336 284 ALA B N 1
ATOM 8341 C CA . ALA B 1 296 ? -15.17173 22.64517 -29.67927 1.000 114.41614 284 ALA B CA 1
ATOM 8342 C C . ALA B 1 296 ? -16.44270 22.13719 -29.00376 1.000 107.46927 284 ALA B C 1
ATOM 8343 O O . ALA B 1 296 ? -17.28652 22.92093 -28.56958 1.000 104.41499 284 ALA B O 1
ATOM 8350 N N . SER C 1 30 ? -39.26901 -55.05649 13.72579 1.000 75.47695 18 SER C N 1
ATOM 8351 C CA . SER C 1 30 ? -38.35809 -55.73626 12.81446 1.000 69.66479 18 SER C CA 1
ATOM 8352 C C . SER C 1 30 ? -36.95491 -55.16507 12.97024 1.000 68.13139 18 SER C C 1
ATOM 8353 O O . SER C 1 30 ? -36.77255 -53.96017 13.18440 1.000 71.93449 18 SER C O 1
ATOM 8361 N N . LEU C 1 31 ? -35.92743 -56.00833 12.83862 1.000 79.04716 19 LEU C N 1
ATOM 8362 C CA . LEU C 1 31 ? -34.56523 -55.50308 13.05826 1.000 94.14872 19 LEU C CA 1
ATOM 8363 C C . LEU C 1 31 ? -34.21410 -54.38135 12.08491 1.000 77.35316 19 LEU C C 1
ATOM 8364 O O . LEU C 1 31 ? -33.69564 -53.32184 12.47189 1.000 60.75937 19 LEU C O 1
ATOM 8380 N N . ALA C 1 32 ? -34.40242 -54.64295 10.80144 1.000 75.73965 20 ALA C N 1
ATOM 8381 C CA . ALA C 1 32 ? -34.16092 -53.62856 9.79200 1.000 59.62153 20 ALA C CA 1
ATOM 8382 C C . ALA C 1 32 ? -34.90049 -52.33881 10.10505 1.000 58.76571 20 ALA C C 1
ATOM 8383 O O . ALA C 1 32 ? -34.35159 -51.24262 9.95392 1.000 55.17113 20 ALA C O 1
ATOM 8390 N N . GLU C 1 33 ? -36.15170 -52.45254 10.53832 1.000 60.45961 21 GLU C N 1
ATOM 8391 C CA . GLU C 1 33 ? -36.97220 -51.28818 10.83186 1.000 59.08823 21 GLU C CA 1
ATOM 8392 C C . GLU C 1 33 ? -36.43092 -50.52487 12.03617 1.000 60.70457 21 GLU C C 1
ATOM 8393 O O . GLU C 1 33 ? -36.45907 -49.28470 12.05953 1.000 55.89951 21 GLU C O 1
ATOM 8405 N N . ARG C 1 34 ? -35.90210 -51.23748 13.03250 1.000 59.15130 22 ARG C N 1
ATOM 8406 C CA . ARG C 1 34 ? -35.31358 -50.53978 14.17370 1.000 65.08048 22 ARG C CA 1
ATOM 8407 C C . ARG C 1 34 ? -34.02028 -49.84362 13.77796 1.000 53.32434 22 ARG C C 1
ATOM 8408 O O . ARG C 1 34 ? -33.78370 -48.69172 14.16788 1.000 53.02674 22 ARG C O 1
ATOM 8429 N N . TYR C 1 35 ? -33.17641 -50.53303 13.00318 1.000 48.88741 23 TYR C N 1
ATOM 8430 C CA . TYR C 1 35 ? -31.97151 -49.91624 12.45777 1.000 53.43562 23 TYR C CA 1
ATOM 8431 C C . TYR C 1 35 ? -32.30347 -48.62181 11.71121 1.000 49.27129 23 TYR C C 1
ATOM 8432 O O . TYR C 1 35 ? -31.64849 -47.58628 11.89811 1.000 46.72527 23 TYR C O 1
ATOM 8450 N N . LEU C 1 36 ? -33.34848 -48.64758 10.86970 1.000 47.26724 24 LEU C N 1
ATOM 8451 C CA . LEU C 1 36 ? -33.71206 -47.44515 10.12091 1.000 45.35049 24 LEU C CA 1
ATOM 8452 C C . LEU C 1 36 ? -34.14508 -46.32766 11.06115 1.000 41.43129 24 LEU C C 1
ATOM 8453 O O . LEU C 1 36 ? -33.78481 -45.15914 10.86772 1.000 40.53721 24 LEU C O 1
ATOM 8469 N N . GLN C 1 37 ? -34.92403 -46.67001 12.07705 1.000 42.61503 25 GLN C N 1
ATOM 8470 C CA . GLN C 1 37 ? -35.35416 -45.67313 13.03981 1.000 48.28360 25 GLN C CA 1
ATOM 8471 C C . GLN C 1 37 ? -34.16820 -45.07737 13.79243 1.000 41.94084 25 GLN C C 1
ATOM 8472 O O . GLN C 1 37 ? -34.15794 -43.87038 14.06884 1.000 45.44425 25 GLN C O 1
ATOM 8486 N N . GLN C 1 38 ? -33.14852 -45.89563 14.06652 1.000 46.96982 26 GLN C N 1
ATOM 8487 C CA . GLN C 1 38 ? -31.94989 -45.44578 14.77706 1.000 49.05266 26 GLN C CA 1
ATOM 8488 C C . GLN C 1 38 ? -31.07272 -44.57244 13.87954 1.000 47.84831 26 GLN C C 1
ATOM 8489 O O . GLN C 1 38 ? -30.41340 -43.64661 14.35399 1.000 41.09571 26 GLN C O 1
ATOM 8503 N N . ILE C 1 39 ? -31.05005 -44.85463 12.57213 1.000 47.69738 27 ILE C N 1
ATOM 8504 C CA . ILE C 1 39 ? -30.36568 -43.96975 11.62514 1.000 41.60638 27 ILE C CA 1
ATOM 8505 C C . ILE C 1 39 ? -30.98531 -42.58623 11.65290 1.000 45.17552 27 ILE C C 1
ATOM 8506 O O . ILE C 1 39 ? -30.28342 -41.56149 11.69324 1.000 40.49067 27 ILE C O 1
ATOM 8522 N N . ALA C 1 40 ? -32.31336 -42.53323 11.58162 1.000 39.85345 28 ALA C N 1
ATOM 8523 C CA . ALA C 1 40 ? -32.99355 -41.24623 11.58051 1.000 40.14253 28 ALA C CA 1
ATOM 8524 C C . ALA C 1 40 ? -32.69135 -40.47496 12.86230 1.000 37.84989 28 ALA C C 1
ATOM 8525 O O . ALA C 1 40 ? -32.54668 -39.24681 12.84950 1.000 39.73875 28 ALA C O 1
ATOM 8532 N N . GLN C 1 41 ? -32.67534 -41.18270 13.96990 1.000 41.25460 29 GLN C N 1
ATOM 8533 C CA . GLN C 1 41 ? -32.38447 -40.57431 15.26895 1.000 42.86046 29 GLN C CA 1
ATOM 8534 C C . GLN C 1 41 ? -30.99529 -39.95835 15.27022 1.000 39.04006 29 GLN C C 1
ATOM 8535 O O . GLN C 1 41 ? -30.80999 -38.80052 15.67396 1.000 38.64407 29 GLN C O 1
ATOM 8549 N N . SER C 1 42 ? -29.99564 -40.71850 14.79933 1.000 37.19964 30 SER C N 1
ATOM 8550 C CA . SER C 1 42 ? -28.65126 -40.15723 14.71569 1.000 39.01719 30 SER C CA 1
ATOM 8551 C C . SER C 1 42 ? -28.61283 -38.90387 13.84942 1.000 41.43435 30 SER C C 1
ATOM 8552 O O . SER C 1 42 ? -28.04755 -37.86983 14.23222 1.000 37.39899 30 SER C O 1
ATOM 8560 N N . GLU C 1 43 ? -29.20782 -38.96361 12.66628 1.000 40.34114 31 GLU C N 1
ATOM 8561 C CA . GLU C 1 43 ? -29.15382 -37.80036 11.79345 1.000 39.13989 31 GLU C CA 1
ATOM 8562 C C . GLU C 1 43 ? -29.98892 -36.64054 12.34306 1.000 39.33411 31 GLU C C 1
ATOM 8563 O O . GLU C 1 43 ? -29.62251 -35.47481 12.17483 1.000 38.14999 31 GLU C O 1
ATOM 8575 N N . ALA C 1 44 ? -31.11508 -36.92434 13.00845 1.000 34.51110 32 ALA C N 1
ATOM 8576 C CA . ALA C 1 44 ? -31.87046 -35.83047 13.61799 1.000 37.69651 32 ALA C CA 1
ATOM 8577 C C . ALA C 1 44 ? -31.05266 -35.15689 14.72804 1.000 37.77756 32 ALA C C 1
ATOM 8578 O O . ALA C 1 44 ? -31.10732 -33.92980 14.89233 1.000 37.51974 32 ALA C O 1
ATOM 8585 N N . LEU C 1 45 ? -30.29011 -35.94668 15.49288 1.000 35.58758 33 LEU C N 1
ATOM 8586 C CA . LEU C 1 45 ? -29.47033 -35.37488 16.56711 1.000 38.74679 33 LEU C CA 1
ATOM 8587 C C . LEU C 1 45 ? -28.35054 -34.50749 16.00254 1.000 41.48260 33 LEU C C 1
ATOM 8588 O O . LEU C 1 45 ? -27.96453 -33.50277 16.61708 1.000 39.89244 33 LEU C O 1
ATOM 8604 N N . ARG C 1 46 ? -27.82611 -34.86288 14.82919 1.000 37.81613 34 ARG C N 1
ATOM 8605 C CA . ARG C 1 46 ? -26.76571 -34.06279 14.22235 1.000 43.43811 34 ARG C CA 1
ATOM 8606 C C . ARG C 1 46 ? -27.28499 -32.70075 13.78947 1.000 45.31570 34 ARG C C 1
ATOM 8607 O O . ARG C 1 46 ? -26.66325 -31.67297 14.08767 1.000 39.74158 34 ARG C O 1
ATOM 8628 N N . ILE C 1 47 ? -28.42636 -32.68345 13.09859 1.000 38.40269 35 ILE C N 1
ATOM 8629 C CA . ILE C 1 47 ? -29.05911 -31.42422 12.70590 1.000 39.63620 35 ILE C CA 1
ATOM 8630 C C . ILE C 1 47 ? -29.45059 -30.63053 13.93802 1.000 41.03158 35 ILE C C 1
ATOM 8631 O O . ILE C 1 47 ? -29.27325 -29.40063 13.98824 1.000 40.79846 35 ILE C O 1
ATOM 8647 N N . GLN C 1 48 ? -29.99131 -31.32515 14.94851 1.000 37.07096 36 GLN C N 1
ATOM 8648 C CA . GLN C 1 48 ? -30.35418 -30.68721 16.21241 1.000 40.13294 36 GLN C CA 1
ATOM 8649 C C . GLN C 1 48 ? -29.14334 -30.01860 16.87613 1.000 38.26028 36 GLN C C 1
ATOM 8650 O O . GLN C 1 48 ? -29.27971 -28.95313 17.48409 1.000 37.65220 36 GLN C O 1
ATOM 8664 N N . GLN C 1 49 ? -27.95388 -30.61785 16.75818 1.000 42.03187 37 GLN C N 1
ATOM 8665 C CA . GLN C 1 49 ? -26.73451 -29.99283 17.29019 1.000 40.13951 37 GLN C CA 1
ATOM 8666 C C . GLN C 1 49 ? -26.48714 -28.64391 16.61065 1.000 42.73207 37 GLN C C 1
ATOM 8667 O O . GLN C 1 49 ? -26.21074 -27.64555 17.28622 1.000 41.24087 37 GLN C O 1
ATOM 8681 N N . GLU C 1 50 ? -26.67105 -28.57374 15.28567 1.000 41.63754 38 GLU C N 1
ATOM 8682 C CA . GLU C 1 50 ? -26.46289 -27.31493 14.55962 1.000 42.21672 38 GLU C CA 1
ATOM 8683 C C . GLU C 1 50 ? -27.42804 -26.22540 15.01031 1.000 39.74356 38 GLU C C 1
ATOM 8684 O O . GLU C 1 50 ? -27.03343 -25.05879 15.19591 1.000 44.17267 38 GLU C O 1
ATOM 8696 N N . LEU C 1 51 ? -28.71132 -26.57637 15.14429 1.000 38.43713 39 LEU C N 1
ATOM 8697 C CA . LEU C 1 51 ? -29.71803 -25.59591 15.53957 1.000 37.94413 39 LEU C CA 1
ATOM 8698 C C . LEU C 1 51 ? -29.54904 -25.18722 17.00384 1.000 37.88902 39 LEU C C 1
ATOM 8699 O O . LEU C 1 51 ? -29.78771 -24.02722 17.36244 1.000 36.23287 39 LEU C O 1
ATOM 8715 N N . ASN C 1 52 ? -29.19875 -26.13213 17.87193 1.000 33.11129 40 ASN C N 1
ATOM 8716 C CA . ASN C 1 52 ? -28.99206 -25.78592 19.27929 1.000 32.63007 40 ASN C CA 1
ATOM 8717 C C . ASN C 1 52 ? -27.78092 -24.87917 19.44473 1.000 36.11287 40 ASN C C 1
ATOM 8718 O O . ASN C 1 52 ? -27.74589 -24.03140 20.33748 1.000 37.08206 40 ASN C O 1
ATOM 8729 N N . TYR C 1 53 ? -26.78035 -25.03129 18.59009 1.000 34.86216 41 TYR C N 1
ATOM 8730 C CA . TYR C 1 53 ? -25.65604 -24.10559 18.60252 1.000 38.40316 41 TYR C CA 1
ATOM 8731 C C . TYR C 1 53 ? -26.10431 -22.67692 18.34938 1.000 39.68125 41 TYR C C 1
ATOM 8732 O O . TYR C 1 53 ? -25.71607 -21.75695 19.09236 1.000 36.41678 41 TYR C O 1
ATOM 8750 N N . ALA C 1 54 ? -26.96512 -22.47396 17.35641 1.000 35.63598 42 ALA C N 1
ATOM 8751 C CA . ALA C 1 54 ? -27.51796 -21.14983 17.12224 1.000 37.97494 42 ALA C CA 1
ATOM 8752 C C . ALA C 1 54 ? -28.41754 -20.73532 18.27940 1.000 32.25882 42 ALA C C 1
ATOM 8753 O O . ALA C 1 54 ? -28.43491 -19.56828 18.67128 1.000 33.10466 42 ALA C O 1
ATOM 8760 N N . ARG C 1 55 ? -29.17172 -21.67055 18.85993 1.000 31.24314 43 ARG C N 1
ATOM 8761 C CA . ARG C 1 55 ? -29.99339 -21.29594 20.00534 1.000 33.95706 43 ARG C CA 1
ATOM 8762 C C . ARG C 1 55 ? -29.10973 -20.80928 21.16692 1.000 36.70338 43 ARG C C 1
ATOM 8763 O O . ARG C 1 55 ? -29.45905 -19.85230 21.87740 1.000 33.39270 43 ARG C O 1
ATOM 8784 N N . ASP C 1 56 ? -27.95966 -21.45900 21.35891 1.000 35.45420 44 ASP C N 1
ATOM 8785 C CA . ASP C 1 56 ? -27.05290 -21.11598 22.45190 1.000 35.61000 44 ASP C CA 1
ATOM 8786 C C . ASP C 1 56 ? -26.41129 -19.74300 22.24660 1.000 34.49195 44 ASP C C 1
ATOM 8787 O O . ASP C 1 56 ? -26.21780 -18.98289 23.20663 1.000 34.72453 44 ASP C O 1
ATOM 8796 N N . VAL C 1 57 ? -26.00975 -19.42836 21.01605 1.000 36.55315 45 VAL C N 1
ATOM 8797 C CA . VAL C 1 57 ? -25.46554 -18.09336 20.72487 1.000 33.93283 45 VAL C CA 1
ATOM 8798 C C . VAL C 1 57 ? -26.45823 -17.02066 21.16047 1.000 35.41520 45 VAL C C 1
ATOM 8799 O O . VAL C 1 57 ? -26.10435 -16.06320 21.86184 1.000 39.81195 45 VAL C O 1
ATOM 8812 N N . ALA C 1 58 ? -27.73355 -17.18770 20.78589 1.000 36.83084 46 ALA C N 1
ATOM 8813 C CA . ALA C 1 58 ? -28.74269 -16.18694 21.13468 1.000 35.06435 46 ALA C CA 1
ATOM 8814 C C . ALA C 1 58 ? -29.04050 -16.20883 22.62867 1.000 33.58999 46 ALA C C 1
ATOM 8815 O O . ALA C 1 58 ? -29.19497 -15.15547 23.26221 1.000 30.24245 46 ALA C O 1
ATOM 8822 N N . HIS C 1 59 ? -29.15322 -17.40224 23.20287 1.000 39.30946 47 HIS C N 1
ATOM 8823 C CA . HIS C 1 59 ? -29.50523 -17.51036 24.61186 1.000 34.41364 47 HIS C CA 1
ATOM 8824 C C . HIS C 1 59 ? -28.39042 -16.97996 25.49892 1.000 31.96983 47 HIS C C 1
ATOM 8825 O O . HIS C 1 59 ? -28.64337 -16.21138 26.42040 1.000 36.47691 47 HIS C O 1
ATOM 8839 N N . ASN C 1 60 ? -27.15611 -17.38418 25.23098 1.000 33.88168 48 ASN C N 1
ATOM 8840 C CA . ASN C 1 60 ? -26.05432 -16.95285 26.07555 1.000 39.72276 48 ASN C CA 1
ATOM 8841 C C . ASN C 1 60 ? -25.75506 -15.47120 25.87553 1.000 39.28059 48 ASN C C 1
ATOM 8842 O O . ASN C 1 60 ? -25.33364 -14.79698 26.81443 1.000 37.30548 48 ASN C O 1
ATOM 8853 N N . LEU C 1 61 ? -25.97480 -14.93382 24.66595 1.000 33.92174 49 LEU C N 1
ATOM 8854 C CA . LEU C 1 61 ? -25.84615 -13.49119 24.49055 1.000 30.88632 49 LEU C CA 1
ATOM 8855 C C . LEU C 1 61 ? -26.88005 -12.77455 25.32642 1.000 36.67772 49 LEU C C 1
ATOM 8856 O O . LEU C 1 61 ? -26.56096 -11.79355 26.01689 1.000 32.83875 49 LEU C O 1
ATOM 8872 N N . GLY C 1 62 ? -28.10984 -13.29295 25.33188 1.000 36.31134 50 GLY C N 1
ATOM 8873 C CA . GLY C 1 62 ? -29.17563 -12.67465 26.11397 1.000 37.68373 50 GLY C CA 1
ATOM 8874 C C . GLY C 1 62 ? -28.89158 -12.65244 27.61276 1.000 39.88208 50 GLY C C 1
ATOM 8875 O O . GLY C 1 62 ? -29.21808 -11.67495 28.30021 1.000 36.29339 50 GLY C O 1
ATOM 8879 N N . GLN C 1 63 ? -28.31275 -13.73864 28.15342 1.000 40.43603 51 GLN C N 1
ATOM 8880 C CA . GLN C 1 63 ? -27.98953 -13.75579 29.58914 1.000 38.03286 51 GLN C CA 1
ATOM 8881 C C . GLN C 1 63 ? -26.88611 -12.75052 29.92096 1.000 40.20905 51 GLN C C 1
ATOM 8882 O O . GLN C 1 63 ? -26.87557 -12.15428 31.01176 1.000 39.27846 51 GLN C O 1
ATOM 8896 N N . GLY C 1 64 ? -25.93707 -12.55128 29.00495 1.000 36.53538 52 GLY C N 1
ATOM 8897 C CA . GLY C 1 64 ? -24.93473 -11.51659 29.22763 1.000 38.37668 52 GLY C CA 1
ATOM 8898 C C . GLY C 1 64 ? -25.53233 -10.11558 29.17114 1.000 42.96235 52 GLY C C 1
ATOM 8899 O O . GLY C 1 64 ? -25.13595 -9.21532 29.92838 1.000 38.06257 52 GLY C O 1
ATOM 8903 N N . LEU C 1 65 ? -26.48302 -9.89920 28.24863 1.000 39.24019 53 LEU C N 1
ATOM 8904 C CA . LEU C 1 65 ? -27.10761 -8.58592 28.12594 1.000 41.04223 53 LEU C CA 1
ATOM 8905 C C . LEU C 1 65 ? -27.88653 -8.23846 29.39018 1.000 40.50328 53 LEU C C 1
ATOM 8906 O O . LEU C 1 65 ? -27.83642 -7.09444 29.87468 1.000 40.52056 53 LEU C O 1
ATOM 8922 N N . ALA C 1 66 ? -28.63753 -9.20848 29.92741 1.000 35.02580 54 ALA C N 1
ATOM 8923 C CA . ALA C 1 66 ? -29.43208 -8.94617 31.11742 1.000 41.79041 54 ALA C CA 1
ATOM 8924 C C . ALA C 1 66 ? -28.53279 -8.62972 32.30326 1.000 41.56012 54 ALA C C 1
ATOM 8925 O O . ALA C 1 66 ? -28.97426 -7.99687 33.25638 1.000 41.65061 54 ALA C O 1
ATOM 8932 N N . ALA C 1 67 ? -27.27477 -9.05193 32.24326 1.000 39.05474 55 ALA C N 1
ATOM 8933 C CA . ALA C 1 67 ? -26.35180 -8.78319 33.33137 1.000 39.64306 55 ALA C CA 1
ATOM 8934 C C . ALA C 1 67 ? -25.90617 -7.32820 33.33132 1.000 41.95913 55 ALA C C 1
ATOM 8935 O O . ALA C 1 67 ? -25.56585 -6.79923 34.39531 1.000 41.49170 55 ALA C O 1
ATOM 8942 N N . LEU C 1 68 ? -25.96641 -6.65202 32.17072 1.000 40.05797 56 LEU C N 1
ATOM 8943 C CA . LEU C 1 68 ? -25.41858 -5.30256 32.05947 1.000 43.47978 56 LEU C CA 1
ATOM 8944 C C . LEU C 1 68 ? -26.10358 -4.32922 33.00738 1.000 49.50517 56 LEU C C 1
ATOM 8945 O O . LEU C 1 68 ? -25.40224 -3.67295 33.80320 1.000 46.87721 56 LEU C O 1
ATOM 8961 N N . PRO C 1 69 ? -27.43352 -4.19312 33.00534 1.000 46.20332 57 PRO C N 1
ATOM 8962 C CA . PRO C 1 69 ? -28.04733 -3.23932 33.93806 1.000 51.51893 57 PRO C CA 1
ATOM 8963 C C . PRO C 1 69 ? -27.73901 -3.57472 35.37881 1.000 47.04751 57 PRO C C 1
ATOM 8964 O O . PRO C 1 69 ? -27.52796 -2.67780 36.19915 1.000 49.08951 57 PRO C O 1
ATOM 8975 N N . SER C 1 70 ? -27.70001 -4.86684 35.69739 1.000 47.63062 58 SER C N 1
ATOM 8976 C CA . SER C 1 70 ? -27.32488 -5.28768 37.04068 1.000 49.23233 58 SER C CA 1
ATOM 8977 C C . SER C 1 70 ? -25.95044 -4.75787 37.42454 1.000 50.05447 58 SER C C 1
ATOM 8978 O O . SER C 1 70 ? -25.72772 -4.44338 38.60231 1.000 51.61424 58 SER C O 1
ATOM 8986 N N . ALA C 1 71 ? -25.02500 -4.61676 36.45869 1.000 44.42432 59 ALA C N 1
ATOM 8987 C CA . ALA C 1 71 ? -23.69576 -4.08343 36.72941 1.000 47.84728 59 ALA C CA 1
ATOM 8988 C C . ALA C 1 71 ? -23.57188 -2.57814 36.48639 1.000 48.58951 59 ALA C C 1
ATOM 8989 O O . ALA C 1 71 ? -22.44270 -2.07439 36.36081 1.000 50.72416 59 ALA C O 1
ATOM 8996 N N . GLY C 1 72 ? -24.68632 -1.85823 36.37439 1.000 55.32295 60 GLY C N 1
ATOM 8997 C CA . GLY C 1 72 ? -24.62608 -0.43128 36.13036 1.000 53.56029 60 GLY C CA 1
ATOM 8998 C C . GLY C 1 72 ? -24.45262 -0.00619 34.67503 1.000 47.00421 60 GLY C C 1
ATOM 8999 O O . GLY C 1 72 ? -24.37520 1.19711 34.41023 1.000 56.23017 60 GLY C O 1
ATOM 9003 N N . ILE C 1 73 ? -24.41389 -0.92186 33.72046 1.000 50.44150 61 ILE C N 1
ATOM 9004 C CA . ILE C 1 73 ? -24.13722 -0.55729 32.33473 1.000 53.52536 61 ILE C CA 1
ATOM 9005 C C . ILE C 1 73 ? -25.45980 -0.31705 31.60702 1.000 52.70532 61 ILE C C 1
ATOM 9006 O O . ILE C 1 73 ? -26.28347 -1.22984 31.48555 1.000 49.62475 61 ILE C O 1
ATOM 9022 N N . LYS C 1 74 ? -25.64914 0.91389 31.11003 1.000 52.43187 62 LYS C N 1
ATOM 9023 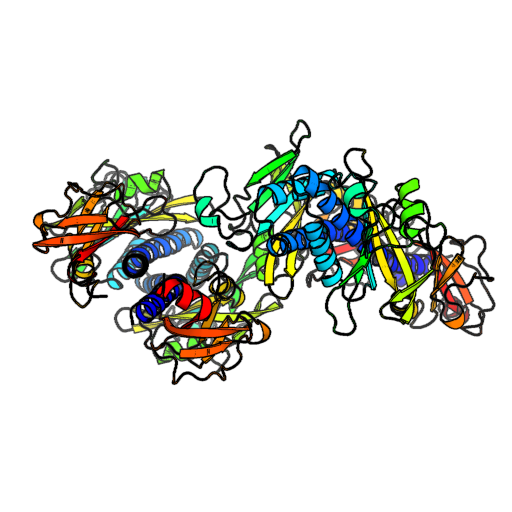C CA . LYS C 1 74 ? -26.90087 1.33307 30.48569 1.000 59.27172 62 LYS C CA 1
ATOM 9024 C C . LYS C 1 74 ? -26.67650 2.00876 29.12600 1.000 56.46860 62 LYS C C 1
ATOM 9025 O O . LYS C 1 74 ? -27.51272 2.81191 28.68181 1.000 54.34514 62 LYS C O 1
ATOM 9044 N N . ASP C 1 75 ? -25.55632 1.73821 28.47413 1.000 50.71650 63 ASP C N 1
ATOM 9045 C CA . ASP C 1 75 ? -25.23443 2.29892 27.16722 1.000 55.50313 63 ASP C CA 1
ATOM 9046 C C . ASP C 1 75 ? -25.71684 1.35895 26.08096 1.000 46.98120 63 ASP C C 1
ATOM 9047 O O . ASP C 1 75 ? -25.26126 0.22792 25.99933 1.000 40.02067 63 ASP C O 1
ATOM 9056 N N . ARG C 1 76 ? -26.66964 1.81400 25.27752 1.000 44.30615 64 ARG C N 1
ATOM 9057 C CA . ARG C 1 76 ? -27.12453 0.99258 24.16509 1.000 44.42567 64 ARG C CA 1
ATOM 9058 C C . ARG C 1 76 ? -25.97012 0.58864 23.24995 1.000 42.77552 64 ARG C C 1
ATOM 9059 O O . ARG C 1 76 ? -26.02821 -0.48585 22.63227 1.000 45.16468 64 ARG C O 1
ATOM 9080 N N . ALA C 1 77 ? -24.89515 1.39245 23.19003 1.000 42.93805 65 ALA C N 1
ATOM 9081 C CA . ALA C 1 77 ? -23.77521 1.06982 22.31906 1.000 37.71271 65 ALA C CA 1
ATOM 9082 C C . ALA C 1 77 ? -22.98649 -0.14862 22.79015 1.000 41.66047 65 ALA C C 1
ATOM 9083 O O . ALA C 1 77 ? -22.35617 -0.82504 21.96378 1.000 43.75312 65 ALA C O 1
ATOM 9090 N N . VAL C 1 78 ? -22.97595 -0.43523 24.10461 1.000 41.60475 66 VAL C N 1
ATOM 9091 C CA . VAL C 1 78 ? -22.39069 -1.68638 24.58724 1.000 39.95271 66 VAL C CA 1
ATOM 9092 C C . VAL C 1 78 ? -23.11908 -2.88229 23.98612 1.000 39.77460 66 VAL C C 1
ATOM 9093 O O . VAL C 1 78 ? -22.50002 -3.88729 23.62332 1.000 37.53848 66 VAL C O 1
ATOM 9106 N N . VAL C 1 79 ? -24.45162 -2.81830 23.94838 1.000 36.40385 67 VAL C N 1
ATOM 9107 C CA . VAL C 1 79 ? -25.26322 -3.87907 23.35597 1.000 42.13800 67 VAL C CA 1
ATOM 9108 C C . VAL C 1 79 ? -24.86405 -4.08841 21.89637 1.000 40.39125 67 VAL C C 1
ATOM 9109 O O . VAL C 1 79 ? -24.61065 -5.21639 21.45869 1.000 41.12124 67 VAL C O 1
ATOM 9122 N N . ASP C 1 80 ? -24.81298 -2.99545 21.12810 1.000 39.92600 68 ASP C N 1
ATOM 9123 C CA . ASP C 1 80 ? -24.35294 -3.05917 19.74815 1.000 39.20910 68 ASP C CA 1
ATOM 9124 C C . ASP C 1 80 ? -23.05368 -3.84504 19.60338 1.000 41.64497 68 ASP C C 1
ATOM 9125 O O . ASP C 1 80 ? -22.90742 -4.67869 18.69630 1.000 37.23283 68 ASP C O 1
ATOM 9134 N N . LYS C 1 81 ? -22.07977 -3.54552 20.45706 1.000 42.79088 69 LYS C N 1
ATOM 9135 C CA . LYS C 1 81 ? -20.75945 -4.15560 20.31636 1.000 38.57373 69 LYS C CA 1
ATOM 9136 C C . LYS C 1 81 ? -20.83822 -5.63952 20.59623 1.000 37.43328 69 LYS C C 1
ATOM 9137 O O . LYS C 1 81 ? -20.15590 -6.44194 19.94556 1.000 38.90095 69 LYS C O 1
ATOM 9156 N N . MET C 1 82 ? -21.67460 -6.02836 21.55969 1.000 39.92899 70 MET C N 1
ATOM 9157 C CA . MET C 1 82 ? -21.76440 -7.43259 21.91892 1.000 38.93165 70 MET C CA 1
ATOM 9158 C C . MET C 1 82 ? -22.46255 -8.24027 20.82122 1.000 39.73824 70 MET C C 1
ATOM 9159 O O . MET C 1 82 ? -22.09358 -9.39187 20.57938 1.000 33.50571 70 MET C O 1
ATOM 9173 N N . MET C 1 83 ? -23.48640 -7.66633 20.17986 1.000 33.26523 71 MET C N 1
ATOM 9174 C CA . MET C 1 83 ? -24.08452 -8.29599 18.99224 1.000 37.13959 71 MET C CA 1
ATOM 9175 C C . MET C 1 83 ? -23.09837 -8.42539 17.83795 1.000 34.59071 71 MET C C 1
ATOM 9176 O O . MET C 1 83 ? -23.06337 -9.46139 17.16204 1.000 36.90621 71 MET C O 1
ATOM 9190 N N . GLU C 1 84 ? -22.30089 -7.38993 17.59662 1.000 39.33544 72 GLU C N 1
ATOM 9191 C CA . GLU C 1 84 ? -21.28570 -7.46690 16.56012 1.000 39.30366 72 GLU C CA 1
ATOM 9192 C C . GLU C 1 84 ? -20.33912 -8.62305 16.82332 1.000 39.60545 72 GLU C C 1
ATOM 9193 O O . GLU C 1 84 ? -20.05399 -9.44319 15.93065 1.000 36.60375 72 GLU C O 1
ATOM 9205 N N . TYR C 1 85 ? -19.81632 -8.69963 18.04239 1.000 36.67829 73 TYR C N 1
ATOM 9206 C CA . TYR C 1 85 ? -18.87692 -9.77513 18.32526 1.000 37.06028 73 TYR C CA 1
ATOM 9207 C C . TYR C 1 85 ? -19.52107 -11.13900 18.17216 1.000 30.32455 73 TYR C C 1
ATOM 9208 O O . TYR C 1 85 ? -18.86364 -12.08850 17.74382 1.000 35.91642 73 TYR C O 1
ATOM 9226 N N . ALA C 1 86 ? -20.78427 -11.28348 18.56010 1.000 34.91706 74 ALA C N 1
ATOM 9227 C CA . ALA C 1 86 ? -21.44281 -12.57156 18.35892 1.000 33.42531 74 ALA C CA 1
ATOM 9228 C C . ALA C 1 86 ? -21.55656 -12.90018 16.86774 1.000 36.56636 74 ALA C C 1
ATOM 9229 O O . ALA C 1 86 ? -21.37880 -14.05640 16.47217 1.000 35.79754 74 ALA C O 1
ATOM 9236 N N . LEU C 1 87 ? -21.88741 -11.90356 16.03340 1.000 39.35397 75 LEU C N 1
ATOM 9237 C CA . LEU C 1 87 ? -21.97007 -12.16391 14.59451 1.000 38.14066 75 LEU C CA 1
ATOM 9238 C C . LEU C 1 87 ? -20.59138 -12.41803 14.00346 1.000 38.28713 75 LEU C C 1
ATOM 9239 O O . LEU C 1 87 ? -20.43565 -13.27858 13.13453 1.000 36.85707 75 LEU C O 1
ATOM 9255 N N . ARG C 1 88 ? -19.59107 -11.65646 14.41131 1.000 37.75683 76 ARG C N 1
ATOM 9256 C CA . ARG C 1 88 ? -18.21672 -11.93863 13.99861 1.000 40.49537 76 ARG C CA 1
ATOM 9257 C C . ARG C 1 88 ? -17.84176 -13.40565 14.22542 1.000 37.49691 76 ARG C C 1
ATOM 9258 O O . ARG C 1 88 ? -17.10575 -14.00831 13.42690 1.000 43.19556 76 ARG C O 1
ATOM 9279 N N . ASP C 1 89 ? -18.24222 -13.96071 15.38288 1.000 40.18095 77 ASP C N 1
ATOM 9280 C CA . ASP C 1 89 ? -17.84939 -15.30644 15.78593 1.000 40.25799 77 ASP C CA 1
ATOM 9281 C C . ASP C 1 89 ? -18.65208 -16.39608 15.07522 1.000 35.45254 77 ASP C C 1
ATOM 9282 O O . ASP C 1 89 ? -18.32942 -17.58582 15.21610 1.000 36.41153 77 ASP C O 1
ATOM 9291 N N . ASN C 1 90 ? -19.64136 -16.00880 14.27569 1.000 34.86166 78 ASN C N 1
ATOM 9292 C CA . ASN C 1 90 ? -20.53800 -16.91708 13.56983 1.000 31.44161 78 ASN C CA 1
ATOM 9293 C C . ASN C 1 90 ? -20.65018 -16.42018 12.14092 1.000 37.19418 78 ASN C C 1
ATOM 9294 O O . ASN C 1 90 ? -21.70681 -15.95066 11.70697 1.000 34.71263 78 ASN C O 1
ATOM 9305 N N . PRO C 1 91 ? -19.55624 -16.51715 11.38245 1.000 37.15868 79 PRO C N 1
ATOM 9306 C CA . PRO C 1 91 ? -19.45903 -15.80511 10.09170 1.000 41.05431 79 PRO C CA 1
ATOM 9307 C C . PRO C 1 91 ? -20.46315 -16.23920 9.05477 1.000 43.60446 79 PRO C C 1
ATOM 9308 O O . PRO C 1 91 ? -20.65292 -15.53088 8.06127 1.000 42.38253 79 PRO C O 1
ATOM 9319 N N . GLU C 1 92 ? -21.06500 -17.40372 9.20732 1.000 42.57601 80 GLU C N 1
ATOM 9320 C CA . GLU C 1 92 ? -22.01240 -17.87607 8.21983 1.000 46.94420 80 GLU C CA 1
ATOM 9321 C C . GLU C 1 92 ? -23.43069 -17.40318 8.48989 1.000 44.62752 80 GLU C C 1
ATOM 9322 O O . GLU C 1 92 ? -24.28345 -17.53649 7.61944 1.000 37.56538 80 GLU C O 1
ATOM 9334 N N . TYR C 1 93 ? -23.71069 -16.94492 9.70475 1.000 38.97708 81 TYR C N 1
ATOM 9335 C CA . TYR C 1 93 ? -25.01921 -16.42070 10.06818 1.000 35.96842 81 TYR C CA 1
ATOM 9336 C C . TYR C 1 93 ? -25.35872 -15.19074 9.22189 1.000 36.33387 81 TYR C C 1
ATOM 9337 O O . TYR C 1 93 ? -24.48182 -14.43422 8.78967 1.000 33.30762 81 TYR C O 1
ATOM 9355 N N . LEU C 1 94 ? -26.64581 -14.94149 9.07361 1.000 34.74007 82 LEU C N 1
ATOM 9356 C CA . LEU C 1 94 ? -27.05575 -13.74287 8.34012 1.000 38.24859 82 LEU C CA 1
ATOM 9357 C C . LEU C 1 94 ? -27.08401 -12.51500 9.22972 1.000 40.11406 82 LEU C C 1
ATOM 9358 O O . LEU C 1 94 ? -26.58757 -11.45069 8.83626 1.000 36.87579 82 LEU C O 1
ATOM 9374 N N . SER C 1 95 ? -27.62620 -12.65073 10.43508 1.000 37.93889 83 SER C N 1
ATOM 9375 C CA . SER C 1 95 ? -27.65685 -11.53701 11.37478 1.000 36.49820 83 SER C CA 1
ATOM 9376 C C . SER C 1 95 ? -27.93830 -12.06548 12.77187 1.000 33.89960 83 SER C C 1
ATOM 9377 O O . SER C 1 95 ? -28.32766 -13.23059 12.95671 1.000 34.23011 83 SER C O 1
ATOM 9385 N N . ILE C 1 96 ? -27.75991 -11.17893 13.74167 1.000 33.54869 84 ILE C N 1
ATOM 9386 C CA . ILE C 1 96 ? -28.21613 -11.39348 15.10261 1.000 35.39696 84 ILE C CA 1
ATOM 9387 C C . ILE C 1 96 ? -29.14089 -10.22922 15.42385 1.000 35.98444 84 ILE C C 1
ATOM 9388 O O . ILE C 1 96 ? -28.80793 -9.06033 15.16613 1.000 37.70005 84 ILE C O 1
ATOM 9404 N N . SER C 1 97 ? -30.30274 -10.54589 15.97895 1.000 32.49540 85 SER C N 1
ATOM 9405 C CA . SER C 1 97 ? -31.30094 -9.54012 16.34927 1.000 31.95181 85 SER C CA 1
ATOM 9406 C C . SER C 1 97 ? -31.51899 -9.57192 17.84983 1.000 36.89045 85 SER C C 1
ATOM 9407 O O . SER C 1 97 ? -31.56783 -10.65157 18.43401 1.000 36.14298 85 SER C O 1
ATOM 9415 N N . VAL C 1 98 ? -31.66832 -8.38143 18.45012 1.000 34.87962 86 VAL C N 1
ATOM 9416 C CA . VAL C 1 98 ? -31.94127 -8.23013 19.86859 1.000 35.50824 86 VAL C CA 1
ATOM 9417 C C . VAL C 1 98 ? -33.12007 -7.27348 20.04729 1.000 40.58040 86 VAL C C 1
ATOM 9418 O O . VAL C 1 98 ? -33.08226 -6.12215 19.56973 1.000 36.88158 86 VAL C O 1
ATOM 9431 N N . ILE C 1 99 ? -34.16460 -7.73910 20.74260 1.000 35.98551 87 ILE C N 1
ATOM 9432 C CA . ILE C 1 99 ? -35.29583 -6.87427 21.10563 1.000 38.73182 87 ILE C CA 1
ATOM 9433 C C . ILE C 1 99 ? -35.41946 -6.87336 22.62557 1.000 44.01196 87 ILE C C 1
ATOM 9434 O O . ILE C 1 99 ? -35.79171 -7.90228 23.20834 1.000 37.58871 87 ILE C O 1
ATOM 9450 N N . PHE C 1 100 ? -35.16752 -5.72050 23.25803 1.000 40.83257 88 PHE C N 1
ATOM 9451 C CA . PHE C 1 100 ? -35.44974 -5.59180 24.69406 1.000 39.35259 88 PHE C CA 1
ATOM 9452 C C . PHE C 1 100 ? -36.94685 -5.34921 24.89411 1.000 44.30657 88 PHE C C 1
ATOM 9453 O O . PHE C 1 100 ? -37.65843 -4.88309 23.98533 1.000 41.89246 88 PHE C O 1
ATOM 9470 N N . GLU C 1 101 ? -37.43811 -5.71641 26.07739 1.000 45.06250 89 GLU C N 1
ATOM 9471 C CA . GLU C 1 101 ? -38.79377 -5.32995 26.42890 1.000 47.54867 89 GLU C CA 1
ATOM 9472 C C . GLU C 1 101 ? -38.84260 -3.81326 26.60278 1.000 48.68759 89 GLU C C 1
ATOM 9473 O O . GLU C 1 101 ? -37.80464 -3.14377 26.71216 1.000 44.20246 89 GLU C O 1
ATOM 9485 N N . GLU C 1 102 ? -40.06445 -3.26489 26.62621 1.000 46.61135 90 GLU C N 1
ATOM 9486 C CA . GLU C 1 102 ? -40.20786 -1.82071 26.67677 1.000 50.59576 90 GLU C CA 1
ATOM 9487 C C . GLU C 1 102 ? -39.51800 -1.26062 27.92683 1.000 49.87806 90 GLU C C 1
ATOM 9488 O O . GLU C 1 102 ? -39.84546 -1.64353 29.06370 1.000 48.50228 90 GLU C O 1
ATOM 9500 N N . ASN C 1 103 ? -38.54915 -0.37236 27.69899 1.000 51.13850 91 ASN C N 1
ATOM 9501 C CA . ASN C 1 103 ? -37.85911 0.44940 28.70064 1.000 53.88935 91 ASN C CA 1
ATOM 9502 C C . ASN C 1 103 ? -37.03413 -0.34252 29.70836 1.000 54.13535 91 ASN C C 1
ATOM 9503 O O . ASN C 1 103 ? -36.55671 0.25282 30.68927 1.000 53.56607 91 ASN C O 1
ATOM 9514 N N . VAL C 1 104 ? -36.83421 -1.65022 29.52347 1.000 53.72921 92 VAL C N 1
ATOM 9515 C CA . VAL C 1 104 ? -36.22889 -2.42968 30.61733 1.000 52.00496 92 VAL C CA 1
ATOM 9516 C C . VAL C 1 104 ? -34.71952 -2.22219 30.71267 1.000 47.83478 92 VAL C C 1
ATOM 9517 O O . VAL C 1 104 ? -34.13106 -2.42533 31.78044 1.000 50.81369 92 VAL C O 1
ATOM 9530 N N . PHE C 1 105 ? -34.05824 -1.90405 29.60079 1.000 50.02507 93 PHE C N 1
ATOM 9531 C CA . PHE C 1 105 ? -32.60466 -1.75528 29.61341 1.000 47.89388 93 PHE C CA 1
ATOM 9532 C C . PHE C 1 105 ? -32.20454 -0.45491 30.29150 1.000 54.86964 93 PHE C C 1
ATOM 9533 O O . PHE C 1 105 ? -31.45429 -0.45021 31.27693 1.000 58.00065 93 PHE C O 1
ATOM 9550 N N . ASP C 1 106 ? -32.70000 0.67452 29.76935 1.000 53.10016 94 ASP C N 1
ATOM 9551 C CA . ASP C 1 106 ? -32.30733 1.98242 30.26189 1.000 46.16316 94 ASP C CA 1
ATOM 9552 C C . ASP C 1 106 ? -33.48718 2.88804 30.58377 1.000 49.55064 94 ASP C C 1
ATOM 9553 O O . ASP C 1 106 ? -33.27595 4.00519 31.05746 1.000 53.62006 94 ASP C O 1
ATOM 9562 N N . GLY C 1 107 ? -34.71777 2.44211 30.37292 1.000 53.92000 95 GLY C N 1
ATOM 9563 C CA . GLY C 1 107 ? -35.82703 3.33721 30.65746 1.000 54.16212 95 GLY C CA 1
ATOM 9564 C C . GLY C 1 107 ? -35.90940 4.56390 29.77820 1.000 50.33409 95 GLY C C 1
ATOM 9565 O O . GLY C 1 107 ? -36.66084 5.48506 30.10473 1.000 53.78320 95 GLY C O 1
ATOM 9569 N N . ARG C 1 108 ? -35.21742 4.58322 28.63965 1.000 54.27997 96 ARG C N 1
ATOM 9570 C CA . ARG C 1 108 ? -35.12958 5.77360 27.79818 1.000 66.17690 96 ARG C CA 1
ATOM 9571 C C . ARG C 1 108 ? -35.79873 5.62484 26.42171 1.000 66.79660 96 ARG C C 1
ATOM 9572 O O . ARG C 1 108 ? -35.55686 6.46239 25.53407 1.000 56.77594 96 ARG C O 1
ATOM 9593 N N . ASP C 1 109 ? -36.67624 4.63131 26.23680 1.000 54.00857 97 ASP C N 1
ATOM 9594 C CA . ASP C 1 109 ? -37.31612 4.44230 24.92720 1.000 58.91613 97 ASP C CA 1
ATOM 9595 C C . ASP C 1 109 ? -37.95235 5.73654 24.40601 1.000 60.95338 97 ASP C C 1
ATOM 9596 O O . ASP C 1 109 ? -37.84561 6.05608 23.21462 1.000 56.46833 97 ASP C O 1
ATOM 9605 N N . ALA C 1 110 ? -38.61548 6.49824 25.28492 1.000 54.36691 98 ALA C N 1
ATOM 9606 C CA . ALA C 1 110 ? -39.31224 7.70232 24.84478 1.000 58.62928 98 ALA C CA 1
ATOM 9607 C C . ALA C 1 110 ? -38.35816 8.70513 24.20924 1.000 69.53221 98 ALA C C 1
ATOM 9608 O O . ALA C 1 110 ? -38.74842 9.45540 23.30951 1.000 64.39124 98 ALA C O 1
ATOM 9615 N N . GLU C 1 111 ? -37.11532 8.77009 24.69200 1.000 73.54933 99 GLU C N 1
ATOM 9616 C CA . GLU C 1 111 ? -36.15759 9.69887 24.10127 1.000 73.87305 99 GLU C CA 1
ATOM 9617 C C . GLU C 1 111 ? -35.81355 9.28697 22.67773 1.000 64.77368 99 GLU C C 1
ATOM 9618 O O . GLU C 1 111 ? -35.55881 10.14441 21.82790 1.000 76.17180 99 GLU C O 1
ATOM 9630 N N . PHE C 1 112 ? -35.78445 7.99255 22.40668 1.000 58.95177 100 PHE C N 1
ATOM 9631 C CA . PHE C 1 112 ? -35.47047 7.49524 21.06804 1.000 67.14291 100 PHE C CA 1
ATOM 9632 C C . PHE C 1 112 ? -36.69283 7.41570 20.15819 1.000 61.47446 100 PHE C C 1
ATOM 9633 O O . PHE C 1 112 ? -36.51761 7.36641 18.93832 1.000 58.49711 100 PHE C O 1
ATOM 9650 N N . ALA C 1 113 ? -37.90564 7.44088 20.71964 1.000 59.68887 101 ALA C N 1
ATOM 9651 C CA . ALA C 1 113 ? -39.13415 7.40364 19.93768 1.000 67.87945 101 ALA C CA 1
ATOM 9652 C C . ALA C 1 113 ? -39.13134 8.47279 18.84759 1.000 76.07078 101 ALA C C 1
ATOM 9653 O O . ALA C 1 113 ? -38.84353 9.65023 19.10095 1.000 75.08218 101 ALA C O 1
ATOM 9660 N N . ASP C 1 114 ? -39.47016 8.03083 17.63475 1.000 75.06478 102 ASP C N 1
ATOM 9661 C CA . ASP C 1 114 ? -39.61458 8.82430 16.41250 1.000 79.41669 102 ASP C CA 1
ATOM 9662 C C . ASP C 1 114 ? -38.38287 9.66575 16.04358 1.000 86.49257 102 ASP C C 1
ATOM 9663 O O . ASP C 1 114 ? -38.49531 10.60659 15.25394 1.000 80.36425 102 ASP C O 1
ATOM 9672 N N . GLN C 1 115 ? -37.20038 9.33838 16.52460 1.000 85.72132 103 GLN C N 1
ATOM 9673 C CA . GLN C 1 115 ? -35.99361 10.00221 16.03466 1.000 79.79610 103 GLN C CA 1
ATOM 9674 C C . GLN C 1 115 ? -35.57587 9.32000 14.73630 1.000 79.85823 103 GLN C C 1
ATOM 9675 O O . GLN C 1 115 ? -35.92250 8.15983 14.49884 1.000 81.23372 103 GLN C O 1
ATOM 9689 N N . PRO C 1 116 ? -34.89514 10.03075 13.84145 1.000 94.18966 104 PRO C N 1
ATOM 9690 C CA . PRO C 1 116 ? -34.58010 9.41030 12.54860 1.000 77.32504 104 PRO C CA 1
ATOM 9691 C C . PRO C 1 116 ? -33.73489 8.15533 12.73208 1.000 77.04694 104 PRO C C 1
ATOM 9692 O O . PRO C 1 116 ? -32.73849 8.14678 13.46080 1.000 84.23138 104 PRO C O 1
ATOM 9703 N N . GLY C 1 117 ? -34.17136 7.07494 12.09458 1.000 60.91720 105 GLY C N 1
ATOM 9704 C CA . GLY C 1 117 ? -33.37213 5.87884 11.98716 1.000 58.35960 105 GLY C CA 1
ATOM 9705 C C . GLY C 1 117 ? -33.55507 4.87817 13.10671 1.000 52.95928 105 GLY C C 1
ATOM 9706 O O . GLY C 1 117 ? -32.80158 3.89862 13.16689 1.000 46.88215 105 GLY C O 1
ATOM 9710 N N . GLN C 1 118 ? -34.51561 5.10153 13.99314 1.000 53.96684 106 GLN C N 1
ATOM 9711 C CA . GLN C 1 118 ? -34.74603 4.25001 15.14746 1.000 65.02268 106 GLN C CA 1
ATOM 9712 C C . GLN C 1 118 ? -35.89636 3.29573 14.86412 1.000 61.64057 106 GLN C C 1
ATOM 9713 O O . GLN C 1 118 ? -36.59840 3.40934 13.86268 1.000 53.66750 106 GLN C O 1
ATOM 9727 N N . ALA C 1 119 ? -36.07644 2.34789 15.78424 1.000 51.40746 107 ALA C N 1
ATOM 9728 C CA . ALA C 1 119 ? -37.10555 1.32532 15.72256 1.000 55.92538 107 ALA C CA 1
ATOM 9729 C C . ALA C 1 119 ? -38.40344 1.85952 16.30086 1.000 52.52407 107 ALA C C 1
ATOM 9730 O O . ALA C 1 119 ? -38.41001 2.87029 17.01392 1.000 56.24212 107 ALA C O 1
ATOM 9737 N N . PRO C 1 120 ? -39.53102 1.22192 15.99016 1.000 55.09117 108 PRO C N 1
ATOM 9738 C CA . PRO C 1 120 ? -40.81403 1.72661 16.49137 1.000 60.14163 108 PRO C CA 1
ATOM 9739 C C . PRO C 1 120 ? -40.78244 1.95399 17.99619 1.000 61.54123 108 PRO C C 1
ATOM 9740 O O . PRO C 1 120 ? -40.28138 1.11775 18.77027 1.000 54.22358 108 PRO C O 1
ATOM 9751 N N . LYS C 1 121 ? -41.29191 3.11806 18.40155 1.000 60.44488 109 LYS C N 1
ATOM 9752 C CA . LYS C 1 121 ? -41.44590 3.51393 19.80307 1.000 62.19535 109 LYS C CA 1
ATOM 9753 C C . LYS C 1 121 ? -40.11403 3.60142 20.55954 1.000 54.71259 109 LYS C C 1
ATOM 9754 O O . LYS C 1 121 ? -40.09741 3.52223 21.77679 1.000 54.40931 109 LYS C O 1
ATOM 9773 N N . GLY C 1 122 ? -38.99548 3.79431 19.86605 1.000 52.98372 110 GLY C N 1
ATOM 9774 C CA . GLY C 1 122 ? -37.73468 3.97698 20.54654 1.000 56.56138 110 GLY C CA 1
ATOM 9775 C C . GLY C 1 122 ? -37.19565 2.74990 21.24527 1.000 56.67923 110 GLY C C 1
ATOM 9776 O O . GLY C 1 122 ? -36.23831 2.86817 22.03583 1.000 48.35989 110 GLY C O 1
ATOM 9780 N N . ARG C 1 123 ? -37.77881 1.57762 20.97615 1.000 49.71246 111 ARG C N 1
ATOM 9781 C CA . ARG C 1 123 ? -37.34201 0.33986 21.60567 1.000 45.13857 111 ARG C CA 1
ATOM 9782 C C . ARG C 1 123 ? -35.88818 0.06490 21.27201 1.000 44.39239 111 ARG C C 1
ATOM 9783 O O . ARG C 1 123 ? -35.41584 0.38961 20.17888 1.000 41.61044 111 ARG C O 1
ATOM 9804 N N . TYR C 1 124 ? -35.15719 -0.55972 22.20263 1.000 38.71618 112 TYR C N 1
ATOM 9805 C CA . TYR C 1 124 ? -33.93713 -1.19058 21.72798 1.000 39.47728 112 TYR C CA 1
ATOM 9806 C C . TYR C 1 124 ? -34.34400 -2.43147 20.91515 1.000 40.31575 112 TYR C C 1
ATOM 9807 O O . TYR C 1 124 ? -34.52486 -3.51939 21.48397 1.000 40.76569 112 TYR C O 1
ATOM 9825 N N . ALA C 1 125 ? -34.51269 -2.26804 19.59895 1.000 37.43485 113 ALA C N 1
ATOM 9826 C CA . ALA C 1 125 ? -34.84701 -3.34694 18.66512 1.000 39.16561 113 ALA C CA 1
ATOM 9827 C C . ALA C 1 125 ? -33.94319 -3.19015 17.44883 1.000 38.99117 113 ALA C C 1
ATOM 9828 O O . ALA C 1 125 ? -34.26794 -2.42909 16.53758 1.000 38.89710 113 ALA C O 1
ATOM 9835 N N . TRP C 1 126 ? -32.81437 -3.90080 17.44920 1.000 35.98745 114 TRP C N 1
ATOM 9836 C CA . TRP C 1 126 ? -31.78726 -3.78784 16.43216 1.000 38.94004 114 TRP C CA 1
ATOM 9837 C C . TRP C 1 126 ? -31.37165 -5.16582 15.94059 1.000 38.95944 114 TRP C C 1
ATOM 9838 O O . TRP C 1 126 ? -31.49652 -6.18815 16.64526 1.000 39.98770 114 TRP C O 1
ATOM 9859 N N . PHE C 1 127 ? -30.86392 -5.19300 14.70888 1.000 35.18282 115 PHE C N 1
ATOM 9860 C CA . PHE C 1 127 ? -30.01445 -6.30408 14.31768 1.000 34.99955 115 PHE C CA 1
ATOM 9861 C C . PHE C 1 127 ? -28.70540 -5.79396 13.74653 1.000 34.16387 115 PHE C C 1
ATOM 9862 O O . PHE C 1 127 ? -28.56854 -4.61717 13.36377 1.000 37.23255 115 PHE C O 1
ATOM 9879 N N . VAL C 1 128 ? -27.73198 -6.70679 13.72369 1.000 35.66713 116 VAL C N 1
ATOM 9880 C CA . VAL C 1 128 ? -26.42212 -6.44840 13.13922 1.000 36.90617 116 VAL C CA 1
ATOM 9881 C C . VAL C 1 128 ? -26.24497 -7.40531 11.95900 1.000 36.09408 116 VAL C C 1
ATOM 9882 O O . VAL C 1 128 ? -26.56042 -8.59987 12.05533 1.000 37.41091 116 VAL C O 1
ATOM 9895 N N . ASP C 1 129 ? -25.75167 -6.88321 10.84674 1.000 40.99139 117 ASP C N 1
ATOM 9896 C CA . ASP C 1 129 ? -25.41701 -7.69944 9.68530 1.000 38.94220 117 ASP C CA 1
ATOM 9897 C C . ASP C 1 129 ? -24.15474 -7.12170 9.05415 1.000 43.23553 117 ASP C C 1
ATOM 9898 O O . ASP C 1 129 ? -23.56298 -6.16146 9.56806 1.000 39.76565 117 ASP C O 1
ATOM 9907 N N . ARG C 1 130 ? -23.74125 -7.72466 7.94395 1.000 42.07341 118 ARG C N 1
ATOM 9908 C CA . ARG C 1 130 ? -22.59425 -7.27398 7.16558 1.000 40.57980 118 ARG C CA 1
ATOM 9909 C C . ARG C 1 130 ? -23.03715 -6.61116 5.88152 1.000 44.56734 118 ARG C C 1
ATOM 9910 O O . ARG C 1 130 ? -23.98451 -7.06087 5.24444 1.000 43.32160 118 ARG C O 1
ATOM 9931 N N . ASP C 1 131 ? -22.33125 -5.53147 5.54933 1.000 42.89906 119 ASP C N 1
ATOM 9932 C CA . ASP C 1 131 ? -22.34273 -4.74749 4.32228 1.000 52.27106 119 ASP C CA 1
ATOM 9933 C C . ASP C 1 131 ? -21.94283 -5.59016 3.10724 1.000 45.30747 119 ASP C C 1
ATOM 9934 O O . ASP C 1 131 ? -21.31844 -6.63967 3.23879 1.000 46.70836 119 ASP C O 1
ATOM 9943 N N . GLN C 1 132 ? -22.21504 -5.06938 1.89404 1.000 45.56503 120 GLN C N 1
ATOM 9944 C CA . GLN C 1 132 ? -21.58359 -5.63698 0.70177 1.000 45.90818 120 GLN C CA 1
ATOM 9945 C C . GLN C 1 132 ? -20.07554 -5.62211 0.74322 1.000 55.64460 120 GLN C C 1
ATOM 9946 O O . GLN C 1 132 ? -19.44448 -6.44916 0.06927 1.000 54.33552 120 GLN C O 1
ATOM 9960 N N . ALA C 1 133 ? -19.49566 -4.61036 1.39126 1.000 55.11002 121 ALA C N 1
ATOM 9961 C CA . ALA C 1 133 ? -18.05817 -4.48124 1.53929 1.000 49.64297 121 ALA C CA 1
ATOM 9962 C C . ALA C 1 133 ? -17.54435 -5.21132 2.78100 1.000 46.73410 121 ALA C C 1
ATOM 9963 O O . ALA C 1 133 ? -16.33352 -5.24835 2.99817 1.000 51.18071 121 ALA C O 1
ATOM 9970 N N . GLY C 1 134 ? -18.43397 -5.82814 3.55565 1.000 43.70238 122 GLY C N 1
ATOM 9971 C CA . GLY C 1 134 ? -18.06397 -6.60735 4.71643 1.000 44.09920 122 GLY C CA 1
ATOM 9972 C C . GLY C 1 134 ? -18.08192 -5.85906 6.03960 1.000 44.47649 122 GLY C C 1
ATOM 9973 O O . GLY C 1 134 ? -17.73752 -6.45570 7.07106 1.000 49.68519 122 GLY C O 1
ATOM 9977 N N . ASN C 1 135 ? -18.43237 -4.56972 6.05784 1.000 42.99133 123 ASN C N 1
ATOM 9978 C CA . ASN C 1 135 ? -18.52395 -3.86414 7.33673 1.000 43.74854 123 ASN C CA 1
ATOM 9979 C C . ASN C 1 135 ? -19.72387 -4.32533 8.15422 1.000 48.50163 123 ASN C C 1
ATOM 9980 O O . ASN C 1 135 ? -20.81282 -4.54097 7.62839 1.000 44.08165 123 ASN C O 1
ATOM 9991 N N . TYR C 1 136 ? -19.54360 -4.40571 9.46873 1.000 40.48561 124 TYR C N 1
ATOM 9992 C CA . TYR C 1 136 ? -20.66130 -4.63990 10.37402 1.000 43.18451 124 TYR C CA 1
ATOM 9993 C C . TYR C 1 136 ? -21.52003 -3.38384 10.47955 1.000 44.40577 124 TYR C C 1
ATOM 9994 O O . TYR C 1 136 ? -21.00986 -2.26483 10.54867 1.000 48.27836 124 TYR C O 1
ATOM 10012 N N . ALA C 1 137 ? -22.84245 -3.57624 10.43033 1.000 41.67597 125 ALA C N 1
ATOM 10013 C CA . ALA C 1 137 ? -23.80210 -2.47591 10.36381 1.000 42.20014 125 ALA C CA 1
ATOM 10014 C C . ALA C 1 137 ? -24.98393 -2.77412 11.27692 1.000 42.25734 125 ALA C C 1
ATOM 10015 O O . ALA C 1 137 ? -25.45072 -3.91318 11.33202 1.000 40.52996 125 ALA C O 1
ATOM 10022 N N . MET C 1 138 ? -25.46399 -1.75080 11.97630 1.000 38.00120 126 MET C N 1
ATOM 10023 C CA . MET C 1 138 ? -26.60800 -1.84053 12.88032 1.000 42.94706 126 MET C CA 1
ATOM 10024 C C . MET C 1 138 ? -27.83225 -1.33652 12.11360 1.000 39.54037 126 MET C C 1
ATOM 10025 O O . MET C 1 138 ? -27.74540 -0.34428 11.41510 1.000 43.80291 126 MET C O 1
ATOM 10039 N N . HIS C 1 139 ? -28.96345 -2.02191 12.23822 1.000 41.83970 127 HIS C N 1
ATOM 10040 C CA . HIS C 1 139 ? -30.21634 -1.60985 11.56388 1.000 40.95538 127 HIS C CA 1
ATOM 10041 C C . HIS C 1 139 ? -31.40438 -1.76333 12.49540 1.000 37.60801 127 HIS C C 1
ATOM 10042 O O . HIS C 1 139 ? -31.48818 -2.77630 13.22045 1.000 35.28687 127 HIS C O 1
ATOM 10056 N N . PRO C 1 140 ? -32.33606 -0.81263 12.49846 1.000 39.51590 128 PRO C N 1
ATOM 10057 C CA . PRO C 1 140 ? -33.49611 -0.96028 13.38525 1.000 43.85199 128 PRO C CA 1
ATOM 10058 C C . PRO C 1 140 ? -34.40328 -2.09087 12.91014 1.000 40.97748 128 PRO C C 1
ATOM 10059 O O . PRO C 1 140 ? -34.59762 -2.29915 11.69897 1.000 41.63542 128 PRO C O 1
ATOM 10070 N N . LEU C 1 141 ? -35.01411 -2.79147 13.87630 1.000 37.61778 129 LEU C N 1
ATOM 10071 C CA . LEU C 1 141 ? -36.03846 -3.79802 13.56680 1.000 39.95365 129 LEU C CA 1
ATOM 10072 C C . LEU C 1 141 ? -37.38521 -3.11527 13.29278 1.000 45.26602 129 LEU C C 1
ATOM 10073 O O . LEU C 1 141 ? -38.29050 -3.03823 14.12712 1.000 43.62232 129 LEU C O 1
ATOM 10089 N N . LEU C 1 142 ? -37.54336 -2.65592 12.05254 1.000 41.48049 130 LEU C N 1
ATOM 10090 C CA . LEU C 1 142 ? -38.77906 -1.97177 11.68677 1.000 41.14600 130 LEU C CA 1
ATOM 10091 C C . LEU C 1 142 ? -40.00205 -2.88438 11.78287 1.000 45.52240 130 LEU C C 1
ATOM 10092 O O . LEU C 1 142 ? -41.12078 -2.37803 11.94382 1.000 44.28756 130 LEU C O 1
ATOM 10108 N N . SER C 1 143 ? -39.81828 -4.21383 11.71570 1.000 45.14650 131 SER C N 1
ATOM 10109 C CA . SER C 1 143 ? -40.95106 -5.12371 11.67527 1.000 43.64550 131 SER C CA 1
ATOM 10110 C C . SER C 1 143 ? -41.33137 -5.70984 13.03108 1.000 45.61592 131 SER C C 1
ATOM 10111 O O . SER C 1 143 ? -42.31771 -6.46840 13.09039 1.000 39.95588 131 SER C O 1
ATOM 10119 N N . TYR C 1 144 ? -40.58700 -5.40851 14.12201 1.000 41.92877 132 TYR C N 1
ATOM 10120 C CA . TYR C 1 144 ? -40.68344 -6.25962 15.31464 1.000 40.36224 132 TYR C CA 1
ATOM 10121 C C . TYR C 1 144 ? -42.09580 -6.27973 15.89729 1.000 44.20008 132 TYR C C 1
ATOM 10122 O O . TYR C 1 144 ? -42.45338 -7.24874 16.58670 1.000 46.23961 132 TYR C O 1
ATOM 10140 N N . LEU C 1 145 ? -42.92124 -5.26766 15.59437 1.000 39.03234 133 LEU C N 1
ATOM 10141 C CA . LEU C 1 145 ? -44.29027 -5.21379 16.08592 1.000 44.71957 133 LEU C CA 1
ATOM 10142 C C . LEU C 1 145 ? -45.32204 -5.66367 15.04480 1.000 48.11288 133 LEU C C 1
ATOM 10143 O O . LEU C 1 145 ? -46.52379 -5.60949 15.31853 1.000 49.12635 133 LEU C O 1
ATOM 10159 N N . THR C 1 146 ? -44.92568 -6.08271 13.85220 1.000 47.14824 134 THR C N 1
ATOM 10160 C CA . THR C 1 146 ? -46.01371 -6.41307 12.90590 1.000 45.65668 134 THR C CA 1
ATOM 10161 C C . THR C 1 146 ? -46.19175 -7.92719 12.76443 1.000 45.02561 134 THR C C 1
ATOM 10162 O O . THR C 1 146 ? -45.22916 -8.66644 12.48501 1.000 50.40242 134 THR C O 1
ATOM 10173 N N . PRO C 1 147 ? -47.40486 -8.42419 13.02501 1.000 50.21684 135 PRO C N 1
ATOM 10174 C CA . PRO C 1 147 ? -47.67899 -9.86029 12.88080 1.000 61.50262 135 PRO C CA 1
ATOM 10175 C C . PRO C 1 147 ? -47.22580 -10.39676 11.52492 1.000 52.57810 135 PRO C C 1
ATOM 10176 O O . PRO C 1 147 ? -47.45553 -9.79225 10.47830 1.000 48.51746 135 PRO C O 1
ATOM 10187 N N . GLY C 1 148 ? -46.59917 -11.55840 11.55269 1.000 50.25802 136 GLY C N 1
ATOM 10188 C CA . GLY C 1 148 ? -46.05597 -12.16955 10.35867 1.000 45.46881 136 GLY C CA 1
ATOM 10189 C C . GLY C 1 148 ? -44.56298 -11.98818 10.30339 1.000 42.44523 136 GLY C C 1
ATOM 10190 O O . GLY C 1 148 ? -43.74844 -12.67281 10.95515 1.000 45.13290 136 GLY C O 1
ATOM 10194 N N . GLN C 1 149 ? -44.21414 -10.93138 9.59709 1.000 39.36109 137 GLN C N 1
ATOM 10195 C CA . GLN C 1 149 ? -42.81087 -10.58604 9.45885 1.000 40.73793 137 GLN C CA 1
ATOM 10196 C C . GLN C 1 149 ? -42.16920 -10.49959 10.85003 1.000 42.37200 137 GLN C C 1
ATOM 10197 O O . GLN C 1 149 ? -41.05984 -10.99474 11.04888 1.000 40.82295 137 GLN C O 1
ATOM 10211 N N . GLY C 1 150 ? -42.86894 -9.89401 11.83774 1.000 41.59918 138 GLY C N 1
ATOM 10212 C CA . GLY C 1 150 ? -42.36208 -9.71005 13.19983 1.000 39.82578 138 GLY C CA 1
ATOM 10213 C C . GLY C 1 150 ? -42.33922 -10.95217 14.08762 1.000 43.69148 138 GLY C C 1
ATOM 10214 O O . GLY C 1 150 ? -41.92041 -10.85179 15.25976 1.000 42.06537 138 GLY C O 1
ATOM 10218 N N . ASP C 1 151 ? -42.74615 -12.12233 13.56295 1.000 43.88060 139 ASP C N 1
ATOM 10219 C CA . ASP C 1 151 ? -42.97499 -13.27621 14.42969 1.000 41.64760 139 ASP C CA 1
ATOM 10220 C C . ASP C 1 151 ? -41.72023 -13.69874 15.18940 1.000 37.63741 139 ASP C C 1
ATOM 10221 O O . ASP C 1 151 ? -41.82953 -14.26157 16.28235 1.000 40.26111 139 ASP C O 1
ATOM 10230 N N . TYR C 1 152 ? -40.51735 -13.43349 14.64939 1.000 35.84683 140 TYR C N 1
ATOM 10231 C CA . TYR C 1 152 ? -39.27673 -13.76483 15.36500 1.000 36.69751 140 TYR C CA 1
ATOM 10232 C C . TYR C 1 152 ? -39.24783 -13.17646 16.75769 1.000 38.04706 140 TYR C C 1
ATOM 10233 O O . TYR C 1 152 ? -38.53541 -13.69610 17.61242 1.000 37.18382 140 TYR C O 1
ATOM 10251 N N . TYR C 1 153 ? -39.98140 -12.08593 16.98756 1.000 43.49947 141 TYR C N 1
ATOM 10252 C CA . TYR C 1 153 ? -40.11689 -11.45604 18.29592 1.000 40.64906 141 TYR C CA 1
ATOM 10253 C C . TYR C 1 153 ? -41.46042 -11.76952 18.94964 1.000 45.26282 141 TYR C C 1
ATOM 10254 O O . TYR C 1 153 ? -41.50174 -12.20840 20.11215 1.000 40.43820 141 TYR C O 1
ATOM 10272 N N . LEU C 1 154 ? -42.55305 -11.55223 18.21231 1.000 41.17174 142 LEU C N 1
ATOM 10273 C CA . LEU C 1 154 ? -43.89648 -11.56586 18.78557 1.000 43.60416 142 LEU C CA 1
ATOM 10274 C C . LEU C 1 154 ? -44.26748 -12.94495 19.33726 1.000 44.12495 142 LEU C C 1
ATOM 10275 O O . LEU C 1 154 ? -44.98245 -13.05113 20.34582 1.000 46.87024 142 LEU C O 1
ATOM 10291 N N . LEU C 1 155 ? -43.80296 -14.02004 18.68955 1.000 40.24720 143 LEU C N 1
ATOM 10292 C CA . LEU C 1 155 ? -44.23857 -15.31968 19.17959 1.000 41.27190 143 LEU C CA 1
ATOM 10293 C C . LEU C 1 155 ? -43.44924 -15.74803 20.41283 1.000 40.40493 143 LEU C C 1
ATOM 10294 O O . LEU C 1 155 ? -44.05347 -16.18763 21.39998 1.000 40.49770 143 LEU C O 1
ATOM 10310 N N . PRO C 1 156 ? -42.12063 -15.67672 20.40375 1.000 41.17454 144 PRO C N 1
ATOM 10311 C CA . PRO C 1 156 ? -41.39075 -16.03281 21.64257 1.000 40.59812 144 PRO C CA 1
ATOM 10312 C C . PRO C 1 156 ? -41.59426 -15.03730 22.77208 1.000 43.65660 144 PRO C C 1
ATOM 10313 O O . PRO C 1 156 ? -41.47547 -15.42706 23.94688 1.000 45.24792 144 PRO C O 1
ATOM 10324 N N . GLN C 1 157 ? -41.87990 -13.76522 22.45385 1.000 39.46763 145 GLN C N 1
ATOM 10325 C CA . GLN C 1 157 ? -42.24062 -12.79747 23.48358 1.000 46.15445 145 GLN C CA 1
ATOM 10326 C C . GLN C 1 157 ? -43.44202 -13.26163 24.27897 1.000 49.90042 145 GLN C C 1
ATOM 10327 O O . GLN C 1 157 ? -43.47184 -13.12246 25.51527 1.000 42.84446 145 GLN C O 1
ATOM 10341 N N . LYS C 1 158 ? -44.42907 -13.83708 23.59507 1.000 45.46999 146 LYS C N 1
ATOM 10342 C CA . LYS C 1 158 ? -45.63366 -14.26277 24.28755 1.000 48.40088 146 LYS C CA 1
ATOM 10343 C C . LYS C 1 158 ? -45.48102 -15.66340 24.89108 1.000 49.00401 146 LYS C C 1
ATOM 10344 O O . LYS C 1 158 ? -45.96904 -15.89657 26.00141 1.000 48.96501 146 LYS C O 1
ATOM 10363 N N . SER C 1 159 ? -44.77513 -16.59801 24.22100 1.000 46.97293 147 SER C N 1
ATOM 10364 C CA . SER C 1 159 ? -44.65198 -17.93575 24.79678 1.000 48.35395 147 SER C CA 1
ATOM 10365 C C . SER C 1 159 ? -43.53311 -18.03333 25.83128 1.000 47.57904 147 SER C C 1
ATOM 10366 O O . SER C 1 159 ? -43.57319 -18.92177 26.66312 1.000 41.46185 147 SER C O 1
ATOM 10374 N N . GLN C 1 160 ? -42.55131 -17.14248 25.78379 1.000 41.05303 148 GLN C N 1
ATOM 10375 C CA . GLN C 1 160 ? -41.29576 -17.21856 26.54477 1.000 45.16307 148 GLN C CA 1
ATOM 10376 C C . GLN C 1 160 ? -40.56234 -18.53616 26.32537 1.000 47.72408 148 GLN C C 1
ATOM 10377 O O . GLN C 1 160 ? -39.76238 -18.96577 27.18867 1.000 41.66868 148 GLN C O 1
ATOM 10391 N N . LYS C 1 161 ? -40.78284 -19.16450 25.16161 1.000 45.12164 149 LYS C N 1
ATOM 10392 C CA . LYS C 1 161 ? -40.11106 -20.40866 24.79235 1.000 38.56905 149 LYS C CA 1
ATOM 10393 C C . LYS C 1 161 ? -39.12577 -20.18393 23.64977 1.000 42.70963 149 LYS C C 1
ATOM 10394 O O . LYS C 1 161 ? -39.39032 -19.39780 22.72548 1.000 40.14976 149 LYS C O 1
ATOM 10413 N N . ASP C 1 162 ? -38.00393 -20.91206 23.69171 1.000 36.06256 150 ASP C N 1
ATOM 10414 C CA . ASP C 1 162 ? -37.11907 -20.98484 22.53094 1.000 38.31227 150 ASP C CA 1
ATOM 10415 C C . ASP C 1 162 ? -37.94001 -21.45473 21.32014 1.000 37.32256 150 ASP C C 1
ATOM 10416 O O . ASP C 1 162 ? -38.80511 -22.32716 21.44632 1.000 37.65414 150 ASP C O 1
ATOM 10425 N N . THR C 1 163 ? -37.69244 -20.87036 20.15619 1.000 38.58109 151 THR C N 1
ATOM 10426 C CA . THR C 1 163 ? -38.56528 -21.10182 19.00075 1.000 39.87065 151 THR C CA 1
ATOM 10427 C C . THR C 1 163 ? -37.78956 -21.14228 17.69702 1.000 39.18485 151 THR C C 1
ATOM 10428 O O . THR C 1 163 ? -37.06641 -20.19484 17.37518 1.000 37.19019 151 THR C O 1
ATOM 10439 N N . LEU C 1 164 ? -38.00077 -22.19614 16.92321 1.000 40.35752 152 LEU C N 1
ATOM 10440 C CA . LEU C 1 164 ? -37.59951 -22.23270 15.51481 1.000 39.22898 152 LEU C CA 1
ATOM 10441 C C . LEU C 1 164 ? -38.72372 -21.56221 14.71081 1.000 42.77975 152 LEU C C 1
ATOM 10442 O O . LEU C 1 164 ? -39.81554 -22.11817 14.59176 1.000 40.55390 152 LEU C O 1
ATOM 10458 N N . ILE C 1 165 ? -38.45893 -20.37949 14.16396 1.000 35.64161 153 ILE C N 1
ATOM 10459 C CA . ILE C 1 165 ? -39.46202 -19.55301 13.49852 1.000 37.66701 153 ILE C CA 1
ATOM 10460 C C . ILE C 1 165 ? -39.72747 -20.07540 12.09651 1.000 40.15886 153 ILE C C 1
ATOM 10461 O O . ILE C 1 165 ? -38.80704 -20.47637 11.38609 1.000 39.28328 153 ILE C O 1
ATOM 10477 N N . GLU C 1 166 ? -40.99275 -20.04707 11.68885 1.000 40.71218 154 GLU C N 1
ATOM 10478 C CA . GLU C 1 166 ? -41.37241 -20.52849 10.36091 1.000 42.09583 154 GLU C CA 1
ATOM 10479 C C . GLU C 1 166 ? -40.58950 -19.78213 9.28172 1.000 41.47356 154 GLU C C 1
ATOM 10480 O O . GLU C 1 166 ? -40.34831 -18.57116 9.41102 1.000 41.05766 154 GLU C O 1
ATOM 10492 N N . PRO C 1 167 ? -40.14269 -20.47551 8.23180 1.000 45.20922 155 PRO C N 1
ATOM 10493 C CA . PRO C 1 167 ? -39.33866 -19.81249 7.19821 1.000 52.91349 155 PRO C CA 1
ATOM 10494 C C . PRO C 1 167 ? -40.05001 -18.58687 6.64804 1.000 45.31312 155 PRO C C 1
ATOM 10495 O O . PRO C 1 167 ? -41.26046 -18.58710 6.43438 1.000 45.36907 155 PRO C O 1
ATOM 10506 N N . TYR C 1 168 ? -39.26980 -17.53914 6.41990 1.000 43.56623 156 TYR C N 1
ATOM 10507 C CA . TYR C 1 168 ? -39.76682 -16.26872 5.90453 1.000 43.20153 156 TYR C CA 1
ATOM 10508 C C . TYR C 1 168 ? -38.64173 -15.64239 5.08785 1.000 43.49924 156 TYR C C 1
ATOM 10509 O O . TYR C 1 168 ? -37.60277 -16.27772 4.85323 1.000 45.00651 156 TYR C O 1
ATOM 10527 N N . THR C 1 169 ? -38.81390 -14.36743 4.71480 1.000 46.38664 157 THR C N 1
ATOM 10528 C CA . THR C 1 169 ? -37.90167 -13.71998 3.78354 1.000 41.41427 157 THR C CA 1
ATOM 10529 C C . THR C 1 169 ? -37.42838 -12.36932 4.28821 1.000 40.99648 157 THR C C 1
ATOM 10530 O O . THR C 1 169 ? -38.17881 -11.62833 4.92265 1.000 43.54105 157 THR C O 1
ATOM 10541 N N . TYR C 1 170 ? -36.18120 -12.03121 3.94707 1.000 39.74496 158 TYR C N 1
ATOM 10542 C CA . TYR C 1 170 ? -35.62128 -10.73228 4.28232 1.000 39.89479 158 TYR C CA 1
ATOM 10543 C C . TYR C 1 170 ? -34.54968 -10.43354 3.23514 1.000 41.09779 158 TYR C C 1
ATOM 10544 O O . TYR C 1 170 ? -33.76454 -11.31604 2.87715 1.000 40.42602 158 TYR C O 1
ATOM 10562 N N . ALA C 1 171 ? -34.54008 -9.20555 2.72480 1.000 39.62677 159 ALA C N 1
ATOM 10563 C CA . ALA C 1 171 ? -33.58673 -8.79182 1.69703 1.000 39.51594 159 ALA C CA 1
ATOM 10564 C C . ALA C 1 171 ? -32.34800 -8.23694 2.40757 1.000 43.56042 159 ALA C C 1
ATOM 10565 O O . ALA C 1 171 ? -32.39182 -7.15243 2.99370 1.000 48.83498 159 ALA C O 1
ATOM 10572 N N . TYR C 1 172 ? -31.26021 -8.98395 2.37034 1.000 44.46403 160 TYR C N 1
ATOM 10573 C CA . TYR C 1 172 ? -29.99321 -8.54557 2.94533 1.000 46.23255 160 TYR C CA 1
ATOM 10574 C C . TYR C 1 172 ? -29.18834 -7.92675 1.82080 1.000 44.54091 160 TYR C C 1
ATOM 10575 O O . TYR C 1 172 ? -28.95829 -8.58260 0.78171 1.000 43.95019 160 TYR C O 1
ATOM 10593 N N . ASN C 1 173 ? -28.76043 -6.67849 2.02331 1.000 41.86499 161 ASN C N 1
ATOM 10594 C CA . ASN C 1 173 ? -28.02952 -5.94856 0.97361 1.000 45.50639 161 ASN C CA 1
ATOM 10595 C C . ASN C 1 173 ? -28.74865 -6.06449 -0.37155 1.000 47.02056 161 ASN C C 1
ATOM 10596 O O . ASN C 1 173 ? -28.12642 -6.16452 -1.43949 1.000 43.16590 161 ASN C O 1
ATOM 10607 N N . GLY C 1 174 ? -30.07883 -6.03014 -0.32243 1.000 43.74419 162 GLY C N 1
ATOM 10608 C CA . GLY C 1 174 ? -30.86208 -5.98848 -1.53656 1.000 50.24306 162 GLY C CA 1
ATOM 10609 C C . GLY C 1 174 ? -31.13975 -7.35817 -2.11650 1.000 50.18391 162 GLY C C 1
ATOM 10610 O O . GLY C 1 174 ? -31.80450 -7.44924 -3.15247 1.000 49.80777 162 GLY C O 1
ATOM 10614 N N . VAL C 1 175 ? -30.68663 -8.42304 -1.46652 1.000 44.28530 163 VAL C N 1
ATOM 10615 C CA . VAL C 1 175 ? -30.75192 -9.77564 -1.99527 1.000 48.12694 163 VAL C CA 1
ATOM 10616 C C . VAL C 1 175 ? -31.81654 -10.52379 -1.19723 1.000 44.59925 163 VAL C C 1
ATOM 10617 O O . VAL C 1 175 ? -31.57164 -10.91700 -0.04752 1.000 43.41472 163 VAL C O 1
ATOM 10630 N N . PRO C 1 176 ? -33.00491 -10.75088 -1.76684 1.000 42.59890 164 PRO C N 1
ATOM 10631 C CA . PRO C 1 176 ? -34.04206 -11.51719 -1.06063 1.000 44.31409 164 PRO C CA 1
ATOM 10632 C C . PRO C 1 176 ? -33.48819 -12.86666 -0.63773 1.000 46.75625 164 PRO C C 1
ATOM 10633 O O . PRO C 1 176 ? -32.93236 -13.60387 -1.44497 1.000 47.51705 164 PRO C O 1
ATOM 10644 N N . THR C 1 177 ? -33.59264 -13.15093 0.66022 1.000 41.24924 165 THR C N 1
ATOM 10645 C CA . THR C 1 177 ? -33.04163 -14.35386 1.27062 1.000 46.69923 165 THR C CA 1
ATOM 10646 C C . THR C 1 177 ? -34.10439 -15.03901 2.11925 1.000 42.60054 165 THR C C 1
ATOM 10647 O O . THR C 1 177 ? -34.68297 -14.40766 3.02000 1.000 42.93303 165 THR C O 1
ATOM 10658 N N . LEU C 1 178 ? -34.33193 -16.32775 1.86093 1.000 39.65710 166 LEU C N 1
ATOM 10659 C CA . LEU C 1 178 ? -35.18080 -17.14931 2.71560 1.000 43.64252 166 LEU C CA 1
ATOM 10660 C C . LEU C 1 178 ? -34.41889 -17.55141 3.98025 1.000 43.38102 166 LEU C C 1
ATOM 10661 O O . LEU C 1 178 ? -33.28109 -18.03070 3.91325 1.000 39.49027 166 LEU C O 1
ATOM 10677 N N . LEU C 1 179 ? -35.04159 -17.40138 5.13003 1.000 45.20234 167 LEU C N 1
ATOM 10678 C CA . LEU C 1 179 ? -34.29845 -17.69554 6.34835 1.000 47.23317 167 LEU C CA 1
ATOM 10679 C C . LEU C 1 179 ? -35.22096 -18.26335 7.41001 1.000 44.65576 167 LEU C C 1
ATOM 10680 O O . LEU C 1 179 ? -36.44064 -18.22355 7.27913 1.000 39.52498 167 LEU C O 1
ATOM 10696 N N . THR C 1 180 ? -34.60483 -18.73841 8.50562 1.000 39.14426 168 THR C N 1
ATOM 10697 C CA . THR C 1 180 ? -35.29970 -18.96940 9.76118 1.000 42.07405 168 THR C CA 1
ATOM 10698 C C . THR C 1 180 ? -34.60439 -18.13125 10.83214 1.000 38.58331 168 THR C C 1
ATOM 10699 O O . THR C 1 180 ? -33.45789 -17.69152 10.65214 1.000 36.08824 168 THR C O 1
ATOM 10710 N N . SER C 1 181 ? -35.32196 -17.84225 11.90654 1.000 36.32984 169 SER C N 1
ATOM 10711 C CA . SER C 1 181 ? -34.70127 -17.28264 13.10833 1.000 40.78242 169 SER C CA 1
ATOM 10712 C C . SER C 1 181 ? -34.76290 -18.32017 14.22812 1.000 35.75969 169 SER C C 1
ATOM 10713 O O . SER C 1 181 ? -35.78880 -18.97191 14.43092 1.000 36.20531 169 SER C O 1
ATOM 10721 N N . VAL C 1 182 ? -33.63748 -18.52045 14.90997 1.000 36.15387 170 VAL C N 1
ATOM 10722 C CA . VAL C 1 182 ? -33.58514 -19.37748 16.09352 1.000 37.16616 170 VAL C CA 1
ATOM 10723 C C . VAL C 1 182 ? -33.71334 -18.41027 17.26428 1.000 35.53957 170 VAL C C 1
ATOM 10724 O O . VAL C 1 182 ? -32.77678 -17.65869 17.57009 1.000 33.24134 170 VAL C O 1
ATOM 10737 N N . ALA C 1 183 ? -34.91518 -18.33810 17.83841 1.000 33.38921 171 ALA C N 1
ATOM 10738 C CA . ALA C 1 183 ? -35.27978 -17.28192 18.77216 1.000 36.21891 171 ALA C CA 1
ATOM 10739 C C . ALA C 1 183 ? -35.20423 -17.80386 20.20965 1.000 35.25729 171 ALA C C 1
ATOM 10740 O O . ALA C 1 183 ? -35.70302 -18.88628 20.51047 1.000 40.08079 171 ALA C O 1
ATOM 10747 N N . ALA C 1 184 ? -34.58420 -17.01831 21.08255 1.000 33.15411 172 ALA C N 1
ATOM 10748 C CA . ALA C 1 184 ? -34.33311 -17.39362 22.48467 1.000 31.67541 172 ALA C CA 1
ATOM 10749 C C . ALA C 1 184 ? -34.82445 -16.24858 23.36055 1.000 34.53087 172 ALA C C 1
ATOM 10750 O O . ALA C 1 184 ? -34.18299 -15.18006 23.41745 1.000 33.40137 172 ALA C O 1
ATOM 10757 N N . PRO C 1 185 ? -35.96776 -16.40492 24.02290 1.000 37.45068 173 PRO C N 1
ATOM 10758 C CA . PRO C 1 185 ? -36.39724 -15.37695 24.98349 1.000 35.03334 173 PRO C CA 1
ATOM 10759 C C . PRO C 1 185 ? -35.37513 -15.24510 26.12691 1.000 35.30181 173 PRO C C 1
ATOM 10760 O O . PRO C 1 185 ? -34.73919 -16.21785 26.51915 1.000 35.68453 173 PRO C O 1
ATOM 10771 N N . ILE C 1 186 ? -35.19050 -14.01670 26.60762 1.000 39.45325 174 ILE C N 1
ATOM 10772 C CA . ILE C 1 186 ? -34.28123 -13.72076 27.72074 1.000 37.73686 174 ILE C CA 1
ATOM 10773 C C . ILE C 1 186 ? -35.10850 -13.72271 28.99902 1.000 41.17913 174 ILE C C 1
ATOM 10774 O O . ILE C 1 186 ? -35.84870 -12.77607 29.27091 1.000 43.79592 174 ILE C O 1
ATOM 10790 N N . VAL C 1 187 ? -34.94612 -14.76360 29.80861 1.000 41.42635 175 VAL C N 1
ATOM 10791 C CA . VAL C 1 187 ? -35.61554 -14.86565 31.08423 1.000 40.28943 175 VAL C CA 1
ATOM 10792 C C . VAL C 1 187 ? -34.53777 -14.94616 32.15126 1.000 42.89051 175 VAL C C 1
ATOM 10793 O O . VAL C 1 187 ? -33.67472 -15.83161 32.11016 1.000 40.37937 175 VAL C O 1
ATOM 10806 N N . SER C 1 188 ? -34.57059 -14.02461 33.09369 1.000 44.77147 176 SER C N 1
ATOM 10807 C CA . SER C 1 188 ? -33.58773 -14.07512 34.15894 1.000 58.14569 176 SER C CA 1
ATOM 10808 C C . SER C 1 188 ? -34.28882 -13.67484 35.44713 1.000 50.87467 176 SER C C 1
ATOM 10809 O O . SER C 1 188 ? -35.01533 -12.67181 35.47811 1.000 48.28671 176 SER C O 1
ATOM 10817 N N . GLN C 1 189 ? -34.10553 -14.50642 36.47693 1.000 49.94774 177 GLN C N 1
ATOM 10818 C CA . GLN C 1 189 ? -34.73557 -14.34479 37.78170 1.000 51.31484 177 GLN C CA 1
ATOM 10819 C C . GLN C 1 189 ? -36.22306 -14.03056 37.64140 1.000 52.19468 177 GLN C C 1
ATOM 10820 O O . GLN C 1 189 ? -36.75097 -13.07439 38.21223 1.000 50.63418 177 GLN C O 1
ATOM 10834 N N . GLY C 1 190 ? -36.89900 -14.85418 36.84542 1.000 60.74932 178 GLY C N 1
ATOM 10835 C CA . GLY C 1 190 ? -38.33089 -14.73674 36.67163 1.000 65.44365 178 GLY C CA 1
ATOM 10836 C C . GLY C 1 190 ? -38.81319 -13.49955 35.95226 1.000 54.69400 178 GLY C C 1
ATOM 10837 O O . GLY C 1 190 ? -40.02499 -13.24275 35.96489 1.000 59.26418 178 GLY C O 1
ATOM 10841 N N . LYS C 1 191 ? -37.92203 -12.73858 35.31604 1.000 53.73645 179 LYS C N 1
ATOM 10842 C CA . LYS C 1 191 ? -38.29397 -11.57163 34.51426 1.000 52.10987 179 LYS C CA 1
ATOM 10843 C C . LYS C 1 191 ? -37.93649 -11.75341 33.03794 1.000 48.45974 179 LYS C C 1
ATOM 10844 O O . LYS C 1 191 ? -36.86013 -12.26729 32.69955 1.000 50.05859 179 LYS C O 1
ATOM 10863 N N . LEU C 1 192 ? -38.85654 -11.34809 32.15365 1.000 44.95999 180 LEU C N 1
ATOM 10864 C CA . LEU C 1 192 ? -38.62736 -11.38600 30.71579 1.000 42.59382 180 LEU C CA 1
ATOM 10865 C C . LEU C 1 192 ? -37.92572 -10.09951 30.32662 1.000 40.28351 180 LEU C C 1
ATOM 10866 O O . LEU C 1 192 ? -38.49313 -9.01002 30.46234 1.000 41.99556 180 LEU C O 1
ATOM 10882 N N . TRP C 1 193 ? -36.70010 -10.22040 29.82228 1.000 36.89524 181 TRP C N 1
ATOM 10883 C CA . TRP C 1 193 ? -35.94252 -9.04802 29.38922 1.000 38.71761 181 TRP C CA 1
ATOM 10884 C C . TRP C 1 193 ? -36.11283 -8.74822 27.90302 1.000 43.26282 181 TRP C C 1
ATOM 10885 O O . TRP C 1 193 ? -35.82671 -7.61623 27.47253 1.000 38.47568 181 TRP C O 1
ATOM 10906 N N . GLY C 1 194 ? -36.57789 -9.71591 27.11708 1.000 39.06055 182 GLY C N 1
ATOM 10907 C CA . GLY C 1 194 ? -36.63796 -9.53876 25.68449 1.000 34.87167 182 GLY C CA 1
ATOM 10908 C C . GLY C 1 194 ? -36.41399 -10.84314 24.92618 1.000 37.01895 182 GLY C C 1
ATOM 10909 O O . GLY C 1 194 ? -36.68792 -11.93144 25.41750 1.000 38.53745 182 GLY C O 1
ATOM 10913 N N . VAL C 1 195 ? -35.96070 -10.70068 23.66878 1.000 36.21505 183 VAL C N 1
ATOM 10914 C CA . VAL C 1 195 ? -35.70188 -11.83942 22.79811 1.000 34.58768 183 VAL C CA 1
ATOM 10915 C C . VAL C 1 195 ? -34.43262 -11.58869 21.99052 1.000 30.55138 183 VAL C C 1
ATOM 10916 O O . VAL C 1 195 ? -34.21605 -10.48829 21.47540 1.000 37.68516 183 VAL C O 1
ATOM 10929 N N . VAL C 1 196 ? -33.61198 -12.62879 21.83893 1.000 31.06627 184 VAL C N 1
ATOM 10930 C CA . VAL C 1 196 ? -32.46555 -12.60694 20.94089 1.000 28.21565 184 VAL C CA 1
ATOM 10931 C C . VAL C 1 196 ? -32.68499 -13.69135 19.88288 1.000 34.54230 184 VAL C C 1
ATOM 10932 O O . VAL C 1 196 ? -33.22186 -14.76857 20.18256 1.000 34.45099 184 VAL C O 1
ATOM 10945 N N . THR C 1 197 ? -32.31672 -13.39019 18.63370 1.000 34.98697 185 THR C N 1
ATOM 10946 C CA . THR C 1 197 ? -32.41514 -14.38048 17.57111 1.000 33.74340 185 THR C CA 1
ATOM 10947 C C . THR C 1 197 ? -31.10511 -14.53463 16.81880 1.000 31.59358 185 THR C C 1
ATOM 10948 O O . THR C 1 197 ? -30.36275 -13.57082 16.62132 1.000 35.11324 185 THR C O 1
ATOM 10959 N N . SER C 1 198 ? -30.82796 -15.77268 16.42177 1.000 31.47928 186 SER C N 1
ATOM 10960 C CA . SER C 1 198 ? -29.80200 -16.08121 15.43568 1.000 30.68393 186 SER C CA 1
ATOM 10961 C C . SER C 1 198 ? -30.49866 -16.30332 14.08972 1.000 29.39448 186 SER C C 1
ATOM 10962 O O . SER C 1 198 ? -31.35799 -17.17694 13.97325 1.000 31.65920 186 SER C O 1
ATOM 10970 N N . ASP C 1 199 ? -30.12642 -15.53488 13.10302 1.000 31.99794 187 ASP C N 1
ATOM 10971 C CA . ASP C 1 199 ? -30.83103 -15.51620 11.81366 1.000 36.20311 187 ASP C CA 1
ATOM 10972 C C . ASP C 1 199 ? -30.00759 -16.28631 10.80229 1.000 29.78616 187 ASP C C 1
ATOM 10973 O O . ASP C 1 199 ? -28.90286 -15.85070 10.42488 1.000 32.74426 187 ASP C O 1
ATOM 10982 N N . ILE C 1 200 ? -30.57684 -17.40174 10.33378 1.000 32.14688 188 ILE C N 1
ATOM 10983 C CA . ILE C 1 200 ? -29.87847 -18.48058 9.62867 1.000 40.78562 188 ILE C CA 1
ATOM 10984 C C . ILE C 1 200 ? -30.52497 -18.67468 8.25528 1.000 38.70339 188 ILE C C 1
ATOM 10985 O O . ILE C 1 200 ? -31.74676 -18.81411 8.16340 1.000 37.17062 188 ILE C O 1
ATOM 11001 N N . SER C 1 201 ? -29.72120 -18.72461 7.20972 1.000 35.74975 189 SER C N 1
ATOM 11002 C CA . SER C 1 201 ? -30.30774 -18.89787 5.88065 1.000 38.98772 189 SER C CA 1
ATOM 11003 C C . SER C 1 201 ? -30.80538 -20.33429 5.66502 1.000 40.47897 189 SER C C 1
ATOM 11004 O O . SER C 1 201 ? -30.21912 -21.31016 6.14548 1.000 36.00318 189 SER C O 1
ATOM 11012 N N . LEU C 1 202 ? -31.87801 -20.47002 4.88110 1.000 41.01681 190 LEU C N 1
ATOM 11013 C CA . LEU C 1 202 ? -32.32542 -21.82230 4.56185 1.000 44.66917 190 LEU C CA 1
ATOM 11014 C C . LEU C 1 202 ? -31.30909 -22.54505 3.68561 1.000 44.25924 190 LEU C C 1
ATOM 11015 O O . LEU C 1 202 ? -31.13712 -23.75857 3.82241 1.000 44.87985 190 LEU C O 1
ATOM 11031 N N . ALA C 1 203 ? -30.61625 -21.81019 2.80665 1.000 45.10995 191 ALA C N 1
ATOM 11032 C CA . ALA C 1 203 ? -29.55665 -22.39696 1.98976 1.000 46.68430 191 ALA C CA 1
ATOM 11033 C C . ALA C 1 203 ? -28.53977 -23.14052 2.85134 1.000 40.83816 191 ALA C C 1
ATOM 11034 O O . ALA C 1 203 ? -28.10158 -24.24214 2.50425 1.000 41.04494 191 ALA C O 1
ATOM 11041 N N . SER C 1 204 ? -28.16991 -22.57212 3.98833 1.000 42.06569 192 SER C N 1
ATOM 11042 C CA . SER C 1 204 ? -27.16539 -23.22356 4.83586 1.000 44.22759 192 SER C CA 1
ATOM 11043 C C . SER C 1 204 ? -27.69997 -24.52646 5.41520 1.000 42.47647 192 SER C C 1
ATOM 11044 O O . SER C 1 204 ? -26.97591 -25.52176 5.49845 1.000 43.52349 192 SER C O 1
ATOM 11052 N N . LEU C 1 205 ? -28.96956 -24.54583 5.81083 1.000 33.89501 193 LEU C N 1
ATOM 11053 C CA . LEU C 1 205 ? -29.55727 -25.76779 6.32239 1.000 40.56752 193 LEU C CA 1
ATOM 11054 C C . LEU C 1 205 ? -29.66869 -26.82426 5.22748 1.000 40.22393 193 LEU C C 1
ATOM 11055 O O . LEU C 1 205 ? -29.38501 -28.00522 5.45486 1.000 38.09729 193 LEU C O 1
ATOM 11071 N N . GLN C 1 206 ? -30.07148 -26.42057 4.03434 1.000 41.98747 194 GLN C N 1
ATOM 11072 C CA . GLN C 1 206 ? -30.20722 -27.35850 2.92291 1.000 43.06321 194 GLN C CA 1
ATOM 11073 C C . GLN C 1 206 ? -28.88057 -28.01703 2.58522 1.000 44.42186 194 GLN C C 1
ATOM 11074 O O . GLN C 1 206 ? -28.83486 -29.21350 2.28600 1.000 42.49869 194 GLN C O 1
ATOM 11088 N N . GLN C 1 207 ? -27.80078 -27.24151 2.59883 1.000 43.23692 195 GLN C N 1
ATOM 11089 C CA A GLN C 1 207 ? -26.47095 -27.80758 2.40704 0.474 49.98711 195 GLN C CA 1
ATOM 11090 C CA B GLN C 1 207 ? -26.46719 -27.79605 2.41258 0.526 50.46961 195 GLN C CA 1
ATOM 11091 C C . GLN C 1 207 ? -26.23687 -28.97347 3.35922 1.000 44.76673 195 GLN C C 1
ATOM 11092 O O . GLN C 1 207 ? -25.74433 -30.02569 2.95304 1.000 48.10002 195 GLN C O 1
ATOM 11117 N N . LYS C 1 208 ? -26.61271 -28.81581 4.62673 1.000 47.24310 196 LYS C N 1
ATOM 11118 C CA . LYS C 1 208 ? -26.38254 -29.88230 5.60448 1.000 48.47755 196 LYS C CA 1
ATOM 11119 C C . LYS C 1 208 ? -27.32344 -31.06734 5.36515 1.000 42.55115 196 LYS C C 1
ATOM 11120 O O . LYS C 1 208 ? -26.87929 -32.22183 5.30553 1.000 40.99693 196 LYS C O 1
ATOM 11139 N N . ILE C 1 209 ? -28.61971 -30.80870 5.16845 1.000 40.38529 197 ILE C N 1
ATOM 11140 C CA . ILE C 1 209 ? -29.54935 -31.92018 4.93032 1.000 41.45376 197 ILE C CA 1
ATOM 11141 C C . ILE C 1 209 ? -29.16065 -32.70523 3.67250 1.000 42.03102 197 ILE C C 1
ATOM 11142 O O . ILE C 1 209 ? -29.20771 -33.93484 3.65132 1.000 44.14239 197 ILE C O 1
ATOM 11158 N N . ASN C 1 210 ? -28.74933 -32.01535 2.61488 1.000 41.76242 198 ASN C N 1
ATOM 11159 C CA . ASN C 1 210 ? -28.39326 -32.65187 1.35199 1.000 45.71216 198 ASN C CA 1
ATOM 11160 C C . ASN C 1 210 ? -27.07819 -33.40836 1.39145 1.000 40.67642 198 ASN C C 1
ATOM 11161 O O . ASN C 1 210 ? -26.81273 -34.19552 0.47363 1.000 46.31746 198 ASN C O 1
ATOM 11172 N N . GLN C 1 211 ? -26.28930 -33.25977 2.44497 1.000 46.12886 199 GLN C N 1
ATOM 11173 C CA . GLN C 1 211 ? -25.13719 -34.13942 2.60455 1.000 48.99913 199 GLN C CA 1
ATOM 11174 C C . GLN C 1 211 ? -25.52038 -35.53964 3.04979 1.000 43.06035 199 GLN C C 1
ATOM 11175 O O . GLN C 1 211 ? -24.72475 -36.47267 2.86250 1.000 47.49422 199 GLN C O 1
ATOM 11189 N N . ILE C 1 212 ? -26.67714 -35.69524 3.69524 1.000 39.61706 200 ILE C N 1
ATOM 11190 C CA . ILE C 1 212 ? -27.03569 -36.95247 4.36336 1.000 48.96076 200 ILE C CA 1
ATOM 11191 C C . ILE C 1 212 ? -27.33467 -38.02493 3.31785 1.000 45.54212 200 ILE C C 1
ATOM 11192 O O . ILE C 1 212 ? -28.17550 -37.82808 2.42652 1.000 47.32973 200 ILE C O 1
ATOM 11208 N N . LYS C 1 213 ? -26.62655 -39.15829 3.42137 1.000 41.72004 201 LYS C N 1
ATOM 11209 C CA . LYS C 1 213 ? -26.81883 -40.34723 2.59919 1.000 45.73593 201 LYS C CA 1
ATOM 11210 C C . LYS C 1 213 ? -27.12373 -41.44642 3.59749 1.000 48.51526 201 LYS C C 1
ATOM 11211 O O . LYS C 1 213 ? -26.20186 -42.04493 4.17096 1.000 49.87524 201 LYS C O 1
ATOM 11230 N N . PRO C 1 214 ? -28.39968 -41.70797 3.88664 1.000 45.96774 202 PRO C N 1
ATOM 11231 C CA . PRO C 1 214 ? -28.72057 -42.55695 5.04550 1.000 46.52013 202 PRO C CA 1
ATOM 11232 C C . PRO C 1 214 ? -28.46056 -44.03982 4.84638 1.000 54.56382 202 PRO C C 1
ATOM 11233 O O . PRO C 1 214 ? -28.57000 -44.78577 5.82353 1.000 52.35681 202 PRO C O 1
ATOM 11244 N N . TRP C 1 215 ? -28.12901 -44.52034 3.64526 1.000 50.41326 203 TRP C N 1
ATOM 11245 C CA . TRP C 1 215 ? -28.03175 -45.96970 3.46952 1.000 56.20964 203 TRP C CA 1
ATOM 11246 C C . TRP C 1 215 ? -26.97863 -46.31179 2.41584 1.000 62.32395 203 TRP C C 1
ATOM 11247 O O . TRP C 1 215 ? -27.24859 -46.25660 1.20770 1.000 60.95576 203 TRP C O 1
ATOM 11268 N N . GLU C 1 216 ? -25.80164 -46.72556 2.89133 1.000 59.74147 204 GLU C N 1
ATOM 11269 C CA . GLU C 1 216 ? -24.69312 -47.16903 2.03551 1.000 61.75377 204 GLU C CA 1
ATOM 11270 C C . GLU C 1 216 ? -24.41513 -46.17711 0.91319 1.000 63.40650 204 GLU C C 1
ATOM 11271 O O . GLU C 1 216 ? -24.21679 -46.54875 -0.24663 1.000 63.99261 204 GLU C O 1
ATOM 11283 N N . GLY C 1 217 ? -24.38657 -44.90110 1.26681 1.000 61.59719 205 GLY C N 1
ATOM 11284 C CA . GLY C 1 217 ? -24.07367 -43.88523 0.28787 1.000 64.52008 205 GLY C CA 1
ATOM 11285 C C . GLY C 1 217 ? -25.23881 -43.44367 -0.55791 1.000 55.12981 205 GLY C C 1
ATOM 11286 O O . GLY C 1 217 ? -25.07456 -42.52339 -1.36996 1.000 72.58230 205 GLY C O 1
ATOM 11290 N N . GLY C 1 218 ? -26.40766 -44.05468 -0.38361 1.000 53.64505 206 GLY C N 1
ATOM 11291 C CA . GLY C 1 218 ? -27.61353 -43.60285 -1.04552 1.000 60.74940 206 GLY C CA 1
ATOM 11292 C C . GLY C 1 218 ? -28.75681 -43.21751 -0.12576 1.000 49.97668 206 GLY C C 1
ATOM 11293 O O . GLY C 1 218 ? -28.58175 -43.05918 1.09196 1.000 45.34261 206 GLY C O 1
ATOM 11297 N N . GLY C 1 219 ? -29.94535 -43.07423 -0.71086 1.000 44.68484 207 GLY C N 1
ATOM 11298 C CA . GLY C 1 219 ? -31.07903 -42.50771 -0.01717 1.000 40.92605 207 GLY C CA 1
ATOM 11299 C C . GLY C 1 219 ? -30.90353 -41.01968 0.13566 1.000 41.46492 207 GLY C C 1
ATOM 11300 O O . GLY C 1 219 ? -29.93517 -40.42102 -0.33488 1.000 47.39747 207 GLY C O 1
ATOM 11304 N N . TYR C 1 220 ? -31.86289 -40.40426 0.83093 1.000 38.51202 208 TYR C N 1
ATOM 11305 C CA . TYR C 1 220 ? -31.76025 -38.97758 1.08912 1.000 38.93123 208 TYR C CA 1
ATOM 11306 C C . TYR C 1 220 ? -32.57650 -38.59175 2.30852 1.000 39.45591 208 TYR C C 1
ATOM 11307 O O . TYR C 1 220 ? -33.37555 -39.36870 2.83913 1.000 39.70731 208 TYR C O 1
ATOM 11325 N N . ALA C 1 221 ? -32.38511 -37.34976 2.71698 1.000 35.71735 209 ALA C N 1
ATOM 11326 C CA . ALA C 1 221 ? -33.06214 -36.79295 3.86884 1.000 38.85049 209 ALA C CA 1
ATOM 11327 C C . ALA C 1 221 ? -33.81760 -35.54205 3.46774 1.000 39.68966 209 ALA C C 1
ATOM 11328 O O . ALA C 1 221 ? -33.52288 -34.91121 2.44188 1.000 42.42873 209 ALA C O 1
ATOM 11335 N N . MET C 1 222 ? -34.82388 -35.23442 4.28788 1.000 35.35967 210 MET C N 1
ATOM 11336 C CA . MET C 1 222 ? -35.66717 -34.06365 4.13179 1.000 44.70184 210 MET C CA 1
ATOM 11337 C C . MET C 1 222 ? -35.86520 -33.42047 5.49521 1.000 38.25619 210 MET C C 1
ATOM 11338 O O . MET C 1 222 ? -35.63615 -34.04411 6.53866 1.000 40.14817 210 MET C O 1
ATOM 11352 N N . LEU C 1 223 ? -36.26822 -32.15298 5.49973 1.000 41.88310 211 LEU C N 1
ATOM 11353 C CA . LEU C 1 223 ? -36.48469 -31.44268 6.75917 1.000 42.06917 211 LEU C CA 1
ATOM 11354 C C . LEU C 1 223 ? -37.75046 -30.60953 6.64282 1.000 40.38422 211 LEU C C 1
ATOM 11355 O O . LEU C 1 223 ? -37.86134 -29.78283 5.74357 1.000 45.98783 211 LEU C O 1
ATOM 11371 N N . LEU C 1 224 ? -38.69148 -30.82567 7.55193 1.000 44.05520 212 LEU C N 1
ATOM 11372 C CA . LEU C 1 224 ? -39.94958 -30.10144 7.62152 1.000 41.78063 212 LEU C CA 1
ATOM 11373 C C . LEU C 1 224 ? -40.01649 -29.21049 8.86616 1.000 48.66108 212 LEU C C 1
ATOM 11374 O O . LEU C 1 224 ? -39.45489 -29.54039 9.93376 1.000 41.32002 212 LEU C O 1
ATOM 11390 N N . SER C 1 225 ? -40.75733 -28.09952 8.72013 1.000 43.59495 213 SER C N 1
ATOM 11391 C CA . SER C 1 225 ? -40.98904 -27.15162 9.79980 1.000 43.52571 213 SER C CA 1
ATOM 11392 C C . SER C 1 225 ? -42.14188 -27.64093 10.67360 1.000 43.40610 213 SER C C 1
ATOM 11393 O O . SER C 1 225 ? -42.86188 -28.58184 10.33605 1.000 42.66714 213 SER C O 1
ATOM 11401 N N . SER C 1 226 ? -42.33653 -26.94972 11.79977 1.000 44.97845 214 SER C N 1
ATOM 11402 C CA . SER C 1 226 ? -43.44267 -27.27181 12.70824 1.000 39.81843 214 SER C CA 1
ATOM 11403 C C . SER C 1 226 ? -44.79317 -27.25698 12.00280 1.000 45.34816 214 SER C C 1
ATOM 11404 O O . SER C 1 226 ? -45.68191 -28.06727 12.31064 1.000 42.80076 214 SER C O 1
ATOM 11412 N N . ALA C 1 227 ? -44.98674 -26.31129 11.08771 1.000 47.61725 215 ALA C N 1
ATOM 11413 C CA . ALA C 1 227 ? -46.22787 -26.25027 10.31820 1.000 50.75034 215 ALA C CA 1
ATOM 11414 C C . ALA C 1 227 ? -46.21145 -27.14039 9.08442 1.000 48.88200 215 ALA C C 1
ATOM 11415 O O . ALA C 1 227 ? -47.16201 -27.09809 8.31055 1.000 53.26735 215 ALA C O 1
ATOM 11422 N N . GLY C 1 228 ? -45.17997 -27.95421 8.89166 1.000 57.18953 216 GLY C N 1
ATOM 11423 C CA . GLY C 1 228 ? -45.11100 -28.83149 7.74456 1.000 61.01024 216 GLY C CA 1
ATOM 11424 C C . GLY C 1 228 ? -44.58161 -28.20391 6.48188 1.000 66.84787 216 GLY C C 1
ATOM 11425 O O . GLY C 1 228 ? -44.73594 -28.79804 5.40729 1.000 65.29215 216 GLY C O 1
ATOM 11429 N N . LYS C 1 229 ? -43.95987 -27.03317 6.57001 1.000 58.07219 217 LYS C N 1
ATOM 11430 C CA . LYS C 1 229 ? -43.30966 -26.43042 5.41648 1.000 66.19145 217 LYS C CA 1
ATOM 11431 C C . LYS C 1 229 ? -41.99818 -27.13353 5.11813 1.000 61.29704 217 LYS C C 1
ATOM 11432 O O . LYS C 1 229 ? -41.24440 -27.49903 6.02797 1.000 49.25510 217 LYS C O 1
ATOM 11451 N N . VAL C 1 230 ? -41.73392 -27.32761 3.83067 1.000 64.50745 218 VAL C N 1
ATOM 11452 C CA . VAL C 1 230 ? -40.46848 -27.89830 3.41411 1.000 54.31509 218 VAL C CA 1
ATOM 11453 C C . VAL C 1 230 ? -39.36245 -26.92008 3.75730 1.000 59.89480 218 VAL C C 1
ATOM 11454 O O . VAL C 1 230 ? -39.38608 -25.75060 3.36450 1.000 54.56956 218 VAL C O 1
ATOM 11467 N N . ILE C 1 231 ? -38.39097 -27.38855 4.52129 1.000 52.42099 219 ILE C N 1
ATOM 11468 C CA . ILE C 1 231 ? -37.15867 -26.65494 4.73757 1.000 50.45096 219 ILE C CA 1
ATOM 11469 C C . ILE C 1 231 ? -36.07561 -27.11747 3.77481 1.000 50.68415 219 ILE C C 1
ATOM 11470 O O . ILE C 1 231 ? -35.32824 -26.29814 3.23535 1.000 53.06309 219 ILE C O 1
ATOM 11486 N N . SER C 1 232 ? -36.01074 -28.43174 3.53753 1.000 49.05345 220 SER C N 1
ATOM 11487 C CA . SER C 1 232 ? -35.04927 -29.00755 2.61191 1.000 50.44583 220 SER C CA 1
ATOM 11488 C C . SER C 1 232 ? -35.65907 -30.27598 2.04834 1.000 48.02941 220 SER C C 1
ATOM 11489 O O . SER C 1 232 ? -36.12140 -31.14441 2.80287 1.000 43.00755 220 SER C O 1
ATOM 11497 N N . TYR C 1 233 ? -35.66126 -30.35185 0.71359 1.000 42.84006 221 TYR C N 1
ATOM 11498 C CA . TYR C 1 233 ? -36.08482 -31.45343 -0.08992 1.000 49.55044 221 TYR C CA 1
ATOM 11499 C C . TYR C 1 233 ? -35.14074 -31.39127 -1.29050 1.000 47.34540 221 TYR C C 1
ATOM 11500 O O . TYR C 1 233 ? -34.77712 -30.29584 -1.72737 1.000 52.09688 221 TYR C O 1
ATOM 11518 N N . PRO C 1 234 ? -34.65358 -32.52568 -1.79401 1.000 48.94543 222 PRO C N 1
ATOM 11519 C CA . PRO C 1 234 ? -33.61624 -32.44208 -2.83622 1.000 56.63648 222 PRO C CA 1
ATOM 11520 C C . PRO C 1 234 ? -34.05619 -31.65186 -4.07123 1.000 66.13177 222 PRO C C 1
ATOM 11521 O O . PRO C 1 234 ? -33.19058 -31.08188 -4.74798 1.000 67.94152 222 PRO C O 1
ATOM 11532 N N . ASP C 1 235 ? -35.36469 -31.58196 -4.36774 1.000 61.26543 223 ASP C N 1
ATOM 11533 C CA . ASP C 1 235 ? -35.90421 -30.68464 -5.40404 1.000 67.73587 223 ASP C CA 1
ATOM 11534 C C . ASP C 1 235 ? -36.14796 -29.32268 -4.75841 1.000 72.64121 223 ASP C C 1
ATOM 11535 O O . ASP C 1 235 ? -37.17550 -29.09977 -4.10812 1.000 64.70413 223 ASP C O 1
ATOM 11544 N N . LYS C 1 236 ? -35.20507 -28.39395 -4.95977 1.000 80.17274 224 LYS C N 1
ATOM 11545 C CA . LYS C 1 236 ? -35.21368 -27.14384 -4.20163 1.000 78.88135 224 LYS C CA 1
ATOM 11546 C C . LYS C 1 236 ? -36.42031 -26.26010 -4.50835 1.000 80.89179 224 LYS C C 1
ATOM 11547 O O . LYS C 1 236 ? -36.71476 -25.35151 -3.72644 1.000 81.37999 224 LYS C O 1
ATOM 11566 N N . SER C 1 237 ? -37.12606 -26.48404 -5.61911 1.000 82.11075 225 SER C N 1
ATOM 11567 C CA . SER C 1 237 ? -38.27130 -25.62439 -5.90191 1.000 85.17375 225 SER C CA 1
ATOM 11568 C C . SER C 1 237 ? -39.36168 -25.76354 -4.84640 1.000 86.64487 225 SER C C 1
ATOM 11569 O O . SER C 1 237 ? -40.22233 -24.88423 -4.74307 1.000 87.32520 225 SER C O 1
ATOM 11577 N N . GLN C 1 238 ? -39.32511 -26.82058 -4.03527 1.000 86.98885 226 GLN C N 1
ATOM 11578 C CA . GLN C 1 238 ? -40.33437 -27.03249 -3.00268 1.000 84.98212 226 GLN C CA 1
ATOM 11579 C C . GLN C 1 238 ? -40.07413 -26.25987 -1.71760 1.000 80.53343 226 GLN C C 1
ATOM 11580 O O . GLN C 1 238 ? -40.83199 -26.44108 -0.76496 1.000 78.79525 226 GLN C O 1
ATOM 11594 N N . THR C 1 239 ? -39.04229 -25.42270 -1.65340 1.000 79.45089 227 THR C N 1
ATOM 11595 C CA . THR C 1 239 ? -38.70196 -24.76243 -0.39845 1.000 77.01848 227 THR C CA 1
ATOM 11596 C C . THR C 1 239 ? -39.79664 -23.81050 0.06413 1.000 77.30741 227 THR C C 1
ATOM 11597 O O . THR C 1 239 ? -40.40599 -23.09249 -0.73399 1.000 81.95460 227 THR C O 1
ATOM 11608 N N . SER C 1 240 ? -40.01893 -23.79527 1.37778 1.000 75.20694 228 SER C N 1
ATOM 11609 C CA . SER C 1 240 ? -41.03562 -23.00020 2.06189 1.000 77.54267 228 SER C CA 1
ATOM 11610 C C . SER C 1 240 ? -42.45106 -23.34449 1.61618 1.000 75.71287 228 SER C C 1
ATOM 11611 O O . SER C 1 240 ? -43.40122 -22.66086 2.01120 1.000 76.10546 228 SER C O 1
ATOM 11619 N N . LYS C 1 241 ? -42.61778 -24.40165 0.82969 1.000 76.72014 229 LYS C N 1
ATOM 11620 C CA . LYS C 1 241 ? -43.92785 -24.83696 0.37479 1.000 78.60079 229 LYS C CA 1
ATOM 11621 C C . LYS C 1 241 ? -44.49846 -25.86788 1.33758 1.000 77.55775 229 LYS C C 1
ATOM 11622 O O . LYS C 1 241 ? -43.77802 -26.72263 1.85281 1.000 76.63643 229 LYS C O 1
ATOM 11641 N N . ALA C 1 242 ? -45.80382 -25.78901 1.56319 1.000 79.57386 230 ALA C N 1
ATOM 11642 C CA . ALA C 1 242 ? -46.46843 -26.74119 2.43784 1.000 81.27675 230 ALA C CA 1
ATOM 11643 C C . ALA C 1 242 ? -46.29090 -28.16462 1.92073 1.000 82.52689 230 ALA C C 1
ATOM 11644 O O . ALA C 1 242 ? -46.38140 -28.42712 0.72020 1.000 87.25048 230 ALA C O 1
ATOM 11651 N N . TRP C 1 243 ? -46.02735 -29.08154 2.84528 1.000 82.65555 231 TRP C N 1
ATOM 11652 C CA . TRP C 1 243 ? -45.91199 -30.50503 2.54971 1.000 84.40472 231 TRP C CA 1
ATOM 11653 C C . TRP C 1 243 ? -47.29928 -31.08887 2.34971 1.000 89.02544 231 TRP C C 1
ATOM 11654 O O . TRP C 1 243 ? -48.14778 -31.01540 3.24282 1.000 90.25755 231 TRP C O 1
ATOM 11665 N N . GLN C 1 244 ? -47.52446 -31.68728 1.18643 1.000 102.25302 232 GLN C N 1
ATOM 11666 C CA . GLN C 1 244 ? -48.78103 -32.35621 0.88217 1.000 98.50089 232 GLN C CA 1
ATOM 11667 C C . GLN C 1 244 ? -48.64457 -33.87352 0.97586 1.000 102.06643 232 GLN C C 1
ATOM 11668 O O . GLN C 1 244 ? -49.38154 -34.60863 0.30908 1.000 103.31434 232 GLN C O 1
ATOM 11674 N N . GLY C 1 245 ? -47.71583 -34.35014 1.82996 1.000 102.50049 233 GLY C N 1
ATOM 11675 C CA . GLY C 1 245 ? -47.38349 -35.75298 1.92207 1.000 101.39952 233 GLY C CA 1
ATOM 11676 C C . GLY C 1 245 ? -48.30005 -36.51475 2.85721 1.000 106.52566 233 GLY C C 1
ATOM 11677 O O . GLY C 1 245 ? -49.18854 -35.95620 3.52838 1.000 107.55819 233 GLY C O 1
ATOM 11678 N N . PRO C 1 246 ? -48.06004 -37.83765 2.92729 1.000 114.19209 234 PRO C N 1
ATOM 11679 C CA . PRO C 1 246 ? -49.07866 -38.77280 3.44135 1.000 114.55713 234 PRO C CA 1
ATOM 11680 C C . PRO C 1 246 ? -49.12290 -38.98343 4.95679 1.000 111.20246 234 PRO C C 1
ATOM 11681 O O . PRO C 1 246 ? -50.20764 -39.16361 5.52219 1.000 110.37683 234 PRO C O 1
ATOM 11685 N N . THR C 1 247 ? -47.96089 -39.00816 5.61066 1.000 114.36083 235 THR C N 1
ATOM 11686 C CA . THR C 1 247 ? -47.85566 -39.47252 6.99287 1.000 107.45726 235 THR C CA 1
ATOM 11687 C C . THR C 1 247 ? -48.77673 -38.71435 7.95297 1.000 105.37148 235 THR C C 1
ATOM 11688 O O . THR C 1 247 ? -48.96506 -37.50004 7.83963 1.000 103.65805 235 THR C O 1
ATOM 11692 N N . ASP C 1 248 ? -49.31683 -39.44480 8.93863 1.000 103.09440 236 ASP C N 1
ATOM 11693 C CA . ASP C 1 248 ? -50.24970 -38.90361 9.93245 1.000 101.71050 236 ASP C CA 1
ATOM 11694 C C . ASP C 1 248 ? -49.44490 -38.17418 11.00651 1.000 100.77037 236 ASP C C 1
ATOM 11695 O O . ASP C 1 248 ? -49.13882 -38.71017 12.07579 1.000 99.80569 236 ASP C O 1
ATOM 11700 N N . ASN C 1 249 ? -49.09394 -36.92040 10.69738 1.000 100.36574 237 ASN C N 1
ATOM 11701 C CA . ASN C 1 249 ? -48.33132 -36.03697 11.59520 1.000 101.94024 237 ASN C CA 1
ATOM 11702 C C . ASN C 1 249 ? -46.94583 -36.61051 11.94856 1.000 101.12791 237 ASN C C 1
ATOM 11703 O O . ASN C 1 249 ? -46.50915 -36.55340 13.09912 1.000 102.06269 237 ASN C O 1
ATOM 11708 N N . PHE C 1 250 ? -46.24779 -37.15753 10.94338 1.000 92.12384 238 PHE C N 1
ATOM 11709 C CA . PHE C 1 250 ? -44.82025 -37.53312 10.99036 1.000 87.34437 238 PHE C CA 1
ATOM 11710 C C . PHE C 1 250 ? -44.44982 -38.33450 12.24025 1.000 86.78509 238 PHE C C 1
ATOM 11711 O O . PHE C 1 250 ? -43.57762 -37.93927 13.01719 1.000 85.46886 238 PHE C O 1
ATOM 11719 N N . THR C 1 251 ? -45.06634 -39.50058 12.40690 1.000 87.05554 239 THR C N 1
ATOM 11720 C CA . THR C 1 251 ? -44.75196 -40.28162 13.59974 1.000 99.96469 239 THR C CA 1
ATOM 11721 C C . THR C 1 251 ? -43.48406 -41.12215 13.38354 1.000 88.64273 239 THR C C 1
ATOM 11722 O O . THR C 1 251 ? -42.87347 -41.11023 12.30629 1.000 80.45554 239 THR C O 1
ATOM 11733 N N . SER C 1 252 ? -43.10497 -41.89632 14.41248 1.000 81.99516 240 SER C N 1
ATOM 11734 C CA . SER C 1 252 ? -41.96225 -42.81452 14.33605 1.000 80.64246 240 SER C CA 1
ATOM 11735 C C . SER C 1 252 ? -42.43362 -44.21305 13.92586 1.000 86.80163 240 SER C C 1
ATOM 11736 O O . SER C 1 252 ? -42.45833 -45.17356 14.70575 1.000 84.37884 240 SER C O 1
ATOM 11744 N N . SER C 1 253 ? -42.79513 -44.30882 12.65155 1.000 79.72584 241 SER C N 1
ATOM 11745 C CA . SER C 1 253 ? -43.22708 -45.53530 12.01296 1.000 81.79764 241 SER C CA 1
ATOM 11746 C C . SER C 1 253 ? -42.58143 -45.54653 10.64414 1.000 81.11573 241 SER C C 1
ATOM 11747 O O . SER C 1 253 ? -42.27382 -44.48732 10.09370 1.000 78.74487 241 SER C O 1
ATOM 11755 N N . VAL C 1 254 ? -42.38164 -46.73411 10.09561 1.000 67.40520 242 VAL C N 1
ATOM 11756 C CA . VAL C 1 254 ? -41.75242 -46.88767 8.79158 1.000 62.20950 242 VAL C CA 1
ATOM 11757 C C . VAL C 1 254 ? -42.83564 -47.09218 7.74293 1.000 62.05774 242 VAL C C 1
ATOM 11758 O O . VAL C 1 254 ? -43.64803 -48.01168 7.85322 1.000 53.42813 242 VAL C O 1
ATOM 11771 N N . VAL C 1 255 ? -42.83259 -46.26371 6.70469 1.000 52.10801 243 VAL C N 1
ATOM 11772 C CA . VAL C 1 255 ? -43.83781 -46.39792 5.65476 1.000 56.08785 243 VAL C CA 1
ATOM 11773 C C . VAL C 1 255 ? -43.15216 -46.51829 4.29866 1.000 46.53766 243 VAL C C 1
ATOM 11774 O O . VAL C 1 255 ? -42.06884 -45.97270 4.05839 1.000 40.79790 243 VAL C O 1
ATOM 11787 N N . GLN C 1 256 ? -43.79803 -47.25760 3.40456 1.000 44.85974 244 GLN C N 1
ATOM 11788 C CA . GLN C 1 256 ? -43.27494 -47.54726 2.08067 1.000 47.75066 244 GLN C CA 1
ATOM 11789 C C . GLN C 1 256 ? -44.03595 -46.70875 1.05695 1.000 43.21983 244 GLN C C 1
ATOM 11790 O O . GLN C 1 256 ? -45.26640 -46.67216 1.09020 1.000 40.80433 244 GLN C O 1
ATOM 11804 N N . HIS C 1 257 ? -43.32418 -46.07998 0.13486 1.000 39.94802 245 HIS C N 1
ATOM 11805 C CA . HIS C 1 257 ? -44.00682 -45.39109 -0.95860 1.000 49.07917 245 HIS C CA 1
ATOM 11806 C C . HIS C 1 257 ? -43.21074 -45.44762 -2.25192 1.000 45.69355 245 HIS C C 1
ATOM 11807 O O . HIS C 1 257 ? -42.05507 -45.87472 -2.28762 1.000 39.30434 245 HIS C O 1
ATOM 11821 N N . ASP C 1 258 ? -43.89104 -45.05145 -3.34347 1.000 41.88158 246 ASP C N 1
ATOM 11822 C CA . ASP C 1 258 ? -43.28297 -44.94713 -4.65762 1.000 42.42454 246 ASP C CA 1
ATOM 11823 C C . ASP C 1 258 ? -42.57968 -43.61194 -4.76503 1.000 47.49329 246 ASP C C 1
ATOM 11824 O O . ASP C 1 258 ? -43.22953 -42.56384 -4.80438 1.000 46.60378 246 ASP C O 1
ATOM 11833 N N . ASP C 1 259 ? -41.25916 -43.63914 -4.84228 1.000 46.46260 247 ASP C N 1
ATOM 11834 C CA . ASP C 1 259 ? -40.44856 -42.44362 -4.64093 1.000 50.21710 247 ASP C CA 1
ATOM 11835 C C . ASP C 1 259 ? -39.93834 -41.91667 -5.96917 1.000 51.55182 247 ASP C C 1
ATOM 11836 O O . ASP C 1 259 ? -39.24606 -42.64044 -6.69628 1.000 46.57557 247 ASP C O 1
ATOM 11845 N N . ALA C 1 260 ? -40.23472 -40.63648 -6.25021 1.000 52.05366 248 ALA C N 1
ATOM 11846 C CA . ALA C 1 260 ? -39.87764 -40.06136 -7.54193 1.000 59.89970 248 ALA C CA 1
ATOM 11847 C C . ALA C 1 260 ? -38.37357 -39.85416 -7.67352 1.000 58.97700 248 ALA C C 1
ATOM 11848 O O . ALA C 1 260 ? -37.78412 -40.17720 -8.71770 1.000 55.17194 248 ALA C O 1
ATOM 11855 N N . ILE C 1 261 ? -37.74701 -39.30859 -6.62183 1.000 52.92950 249 ILE C N 1
ATOM 11856 C CA . ILE C 1 261 ? -36.30943 -39.03996 -6.61542 1.000 50.26619 249 ILE C CA 1
ATOM 11857 C C . ILE C 1 261 ? -35.52429 -40.31762 -6.86579 1.000 46.73562 249 ILE C C 1
ATOM 11858 O O . ILE C 1 261 ? -34.61730 -40.36351 -7.70066 1.000 49.59168 249 ILE C O 1
ATOM 11874 N N . LEU C 1 262 ? -35.84103 -41.36306 -6.12481 1.000 43.98874 250 LEU C N 1
ATOM 11875 C CA . LEU C 1 262 ? -35.09567 -42.60218 -6.19854 1.000 54.35620 250 LEU C CA 1
ATOM 11876 C C . LEU C 1 262 ? -35.59359 -43.51219 -7.30511 1.000 53.21824 250 LEU C C 1
ATOM 11877 O O . LEU C 1 262 ? -34.83998 -44.38660 -7.76343 1.000 45.25693 250 LEU C O 1
ATOM 11893 N N . GLY C 1 263 ? -36.83702 -43.32491 -7.74452 1.000 50.22056 251 GLY C N 1
ATOM 11894 C CA . GLY C 1 263 ? -37.35331 -44.09922 -8.85005 1.000 51.84972 251 GLY C CA 1
ATOM 11895 C C . GLY C 1 263 ? -37.70336 -45.51840 -8.49139 1.000 46.03235 251 GLY C C 1
ATOM 11896 O O . GLY C 1 263 ? -37.70741 -46.38736 -9.35749 1.000 50.65925 251 GLY C O 1
ATOM 11900 N N . GLU C 1 264 ? -38.01717 -45.78667 -7.23521 1.000 42.18190 252 GLU C N 1
ATOM 11901 C CA . GLU C 1 264 ? -38.32512 -47.13438 -6.80181 1.000 47.12935 252 GLU C CA 1
ATOM 11902 C C . GLU C 1 264 ? -39.00079 -47.04502 -5.44626 1.000 44.59827 252 GLU C C 1
ATOM 11903 O O . GLU C 1 264 ? -39.18457 -45.95352 -4.89380 1.000 49.67732 252 GLU C O 1
ATOM 11915 N N . GLN C 1 265 ? -39.39366 -48.21110 -4.92919 1.000 40.91817 253 GLN C N 1
ATOM 11916 C CA . GLN C 1 265 ? -40.04901 -48.26035 -3.63878 1.000 40.57652 253 GLN C CA 1
ATOM 11917 C C . GLN C 1 265 ? -39.02797 -47.81010 -2.58141 1.000 44.29752 253 GLN C C 1
ATOM 11918 O O . GLN C 1 265 ? -37.84594 -48.15007 -2.66373 1.000 40.44904 253 GLN C O 1
ATOM 11932 N N . ALA C 1 266 ? -39.47789 -47.02361 -1.61826 1.000 39.32746 254 ALA C N 1
ATOM 11933 C CA . ALA C 1 266 ? -38.60253 -46.51888 -0.55568 1.000 42.78321 254 ALA C CA 1
ATOM 11934 C C . ALA C 1 266 ? -39.28238 -46.60014 0.79914 1.000 42.14826 254 ALA C C 1
ATOM 11935 O O . ALA C 1 266 ? -40.50909 -46.58110 0.91362 1.000 39.96292 254 ALA C O 1
ATOM 11942 N N . LEU C 1 267 ? -38.45355 -46.65122 1.84708 1.000 41.99803 255 LEU C N 1
ATOM 11943 C CA . LEU C 1 267 ? -38.93674 -46.61103 3.22145 1.000 46.41651 255 LEU C CA 1
ATOM 11944 C C . LEU C 1 267 ? -38.66383 -45.22872 3.80467 1.000 38.04913 255 LEU C C 1
ATOM 11945 O O . LEU C 1 267 ? -37.59379 -44.64717 3.58475 1.000 37.14806 255 LEU C O 1
ATOM 11961 N N . VAL C 1 268 ? -39.63824 -44.69295 4.51900 1.000 40.11170 256 VAL C N 1
ATOM 11962 C CA . VAL C 1 268 ? -39.56529 -43.34226 5.04677 1.000 41.41336 256 VAL C CA 1
ATOM 11963 C C . VAL C 1 268 ? -39.84677 -43.39779 6.54210 1.000 44.42778 256 VAL C C 1
ATOM 11964 O O . VAL C 1 268 ? -40.75618 -44.10611 6.98760 1.000 43.43172 256 VAL C O 1
ATOM 11977 N N . THR C 1 269 ? -39.06479 -42.64734 7.31658 1.000 39.62456 257 THR C N 1
ATOM 11978 C CA . THR C 1 269 ? -39.27738 -42.58929 8.75590 1.000 44.23587 257 THR C CA 1
ATOM 11979 C C . THR C 1 269 ? -38.81713 -41.21793 9.23524 1.000 43.21646 257 THR C C 1
ATOM 11980 O O . THR C 1 269 ? -37.90647 -40.61741 8.64575 1.000 40.93472 257 THR C O 1
ATOM 11991 N N . TRP C 1 270 ? -39.50957 -40.69953 10.25544 1.000 40.57552 258 TRP C N 1
ATOM 11992 C CA . TRP C 1 270 ? -39.37013 -39.31793 10.69076 1.000 45.96735 258 TRP C CA 1
ATOM 11993 C C . TRP C 1 270 ? -38.94341 -39.30028 12.15376 1.000 46.50438 258 TRP C C 1
ATOM 11994 O O . TRP C 1 270 ? -39.41614 -40.11087 12.94274 1.000 41.72298 258 TRP C O 1
ATOM 12015 N N . GLN C 1 271 ? -38.07375 -38.35884 12.50421 1.000 46.88659 259 GLN C N 1
ATOM 12016 C CA . GLN C 1 271 ? -37.66815 -38.14593 13.88827 1.000 47.50931 259 GLN C CA 1
ATOM 12017 C C . GLN C 1 271 ? -37.72609 -36.65815 14.20114 1.000 44.67926 259 GLN C C 1
ATOM 12018 O O . GLN C 1 271 ? -37.38552 -35.83101 13.34604 1.000 39.91052 259 GLN C O 1
ATOM 12032 N N . PRO C 1 272 ? -38.12806 -36.27898 15.41312 1.000 49.07246 260 PRO C N 1
ATOM 12033 C CA . PRO C 1 272 ? -38.24190 -34.85399 15.73436 1.000 45.96763 260 PRO C CA 1
ATOM 12034 C C . PRO C 1 272 ? -36.89307 -34.19593 15.97635 1.000 46.41643 260 PRO C C 1
ATOM 12035 O O . PRO C 1 272 ? -35.91181 -34.84076 16.35796 1.000 40.74895 260 PRO C O 1
ATOM 12046 N N . VAL C 1 273 ? -36.87070 -32.87842 15.77199 1.000 41.37258 261 VAL C N 1
ATOM 12047 C CA . VAL C 1 273 ? -35.69824 -32.03412 16.02761 1.000 41.40087 261 VAL C CA 1
ATOM 12048 C C . VAL C 1 273 ? -36.20272 -30.89864 16.90183 1.000 45.70972 261 VAL C C 1
ATOM 12049 O O . VAL C 1 273 ? -37.18277 -30.24188 16.53422 1.000 42.25068 261 VAL C O 1
ATOM 12062 N N . THR C 1 274 ? -35.57649 -30.67945 18.06737 1.000 39.61178 262 THR C N 1
ATOM 12063 C CA . THR C 1 274 ? -36.05604 -29.64640 18.97102 1.000 48.74837 262 THR C CA 1
ATOM 12064 C C . THR C 1 274 ? -34.88171 -28.83840 19.52291 1.000 45.36047 262 THR C C 1
ATOM 12065 O O . THR C 1 274 ? -33.79172 -29.37627 19.74530 1.000 43.89360 262 THR C O 1
ATOM 12076 N N . ILE C 1 275 ? -35.12247 -27.56300 19.81549 1.000 41.40689 263 ILE C N 1
ATOM 12077 C CA . ILE C 1 275 ? -34.08044 -26.72941 20.39677 1.000 38.70482 263 ILE C CA 1
ATOM 12078 C C . ILE C 1 275 ? -34.48771 -26.28122 21.80319 1.000 43.24279 263 ILE C C 1
ATOM 12079 O O . ILE C 1 275 ? -35.66875 -26.07001 22.11901 1.000 39.80457 263 ILE C O 1
ATOM 12095 N N . GLY C 1 276 ? -33.47139 -26.13587 22.65340 1.000 40.90375 264 GLY C N 1
ATOM 12096 C CA . GLY C 1 276 ? -33.62479 -25.54367 23.97901 1.000 45.50510 264 GLY C CA 1
ATOM 12097 C C . GLY C 1 276 ? -34.83108 -26.04222 24.74509 1.000 38.36038 264 GLY C C 1
ATOM 12098 O O . GLY C 1 276 ? -35.02517 -27.24456 24.87241 1.000 38.66637 264 GLY C O 1
ATOM 12102 N N . ASN C 1 277 ? -35.66408 -25.13322 25.25084 1.000 43.12880 265 ASN C N 1
ATOM 12103 C CA . ASN C 1 277 ? -36.84991 -25.52657 26.00773 1.000 44.75096 265 ASN C CA 1
ATOM 12104 C C . ASN C 1 277 ? -38.12568 -25.48591 25.17186 1.000 43.96677 265 ASN C C 1
ATOM 12105 O O . ASN C 1 277 ? -39.23187 -25.46265 25.72817 1.000 46.08293 265 ASN C O 1
ATOM 12116 N N . SER C 1 278 ? -37.99123 -25.46879 23.85316 1.000 45.25126 266 SER C N 1
ATOM 12117 C CA . SER C 1 278 ? -39.15606 -25.47005 22.97313 1.000 44.98361 266 SER C CA 1
ATOM 12118 C C . SER C 1 278 ? -39.96205 -26.74033 23.15198 1.000 41.26854 266 SER C C 1
ATOM 12119 O O . SER C 1 278 ? -39.41028 -27.84592 23.26451 1.000 45.29501 266 SER C O 1
ATOM 12127 N N . THR C 1 279 ? -41.27510 -26.56877 23.19237 1.000 44.83068 267 THR C N 1
ATOM 12128 C CA . THR C 1 279 ? -42.22952 -27.65815 23.05708 1.000 48.43882 267 THR C CA 1
ATOM 12129 C C . THR C 1 279 ? -42.51956 -28.00888 21.60022 1.000 54.58864 267 THR C C 1
ATOM 12130 O O . THR C 1 279 ? -43.10667 -29.06162 21.33484 1.000 50.67835 267 THR C O 1
ATOM 12141 N N . GLU C 1 280 ? -42.17224 -27.14604 20.65359 1.000 51.96911 268 GLU C N 1
ATOM 12142 C CA . GLU C 1 280 ? -42.47718 -27.43285 19.25715 1.000 50.88672 268 GLU C CA 1
ATOM 12143 C C . GLU C 1 280 ? -41.26860 -28.10293 18.61053 1.000 46.51661 268 GLU C C 1
ATOM 12144 O O . GLU C 1 280 ? -40.16011 -28.08072 19.14601 1.000 47.62479 268 GLU C O 1
ATOM 12156 N N . LYS C 1 281 ? -41.48359 -28.73025 17.45691 1.000 45.96545 269 LYS C N 1
ATOM 12157 C CA . LYS C 1 281 ? -40.38896 -29.46887 16.83291 1.000 44.75953 269 LYS C CA 1
ATOM 12158 C C . LYS C 1 281 ? -40.41844 -29.28997 15.31811 1.000 41.85080 269 LYS C C 1
ATOM 12159 O O . LYS C 1 281 ? -41.45049 -28.93556 14.74564 1.000 43.55319 269 LYS C O 1
ATOM 12178 N N . TRP C 1 282 ? -39.24797 -29.47047 14.69627 1.000 38.85977 270 TRP C N 1
ATOM 12179 C CA . TRP C 1 282 ? -39.11320 -29.75787 13.27578 1.000 44.27717 270 TRP C CA 1
ATOM 12180 C C . TRP C 1 282 ? -38.97891 -31.28260 13.09303 1.000 44.80331 270 TRP C C 1
ATOM 12181 O O . TRP C 1 282 ? -38.83765 -32.03549 14.06148 1.000 40.25348 270 TRP C O 1
ATOM 12202 N N . TYR C 1 283 ? -39.02925 -31.73587 11.83859 1.000 37.40002 271 TYR C N 1
ATOM 12203 C CA . TYR C 1 283 ? -39.10587 -33.15301 11.51076 1.000 41.04177 271 TYR C CA 1
ATOM 12204 C C . TYR C 1 283 ? -38.08553 -33.48058 10.44072 1.000 41.13423 271 TYR C C 1
ATOM 12205 O O . TYR C 1 283 ? -38.11345 -32.90352 9.35290 1.000 42.05031 271 TYR C O 1
ATOM 12223 N N . LEU C 1 284 ? -37.16853 -34.37150 10.77879 1.000 39.26823 272 LEU C N 1
ATOM 12224 C CA . LEU C 1 284 ? -36.18384 -34.90412 9.85652 1.000 43.14382 272 LEU C CA 1
ATOM 12225 C C . LEU C 1 284 ? -36.70004 -36.24568 9.34340 1.000 38.80378 272 LEU C C 1
ATOM 12226 O O . LEU C 1 284 ? -37.03886 -37.11312 10.13518 1.000 41.18456 272 LEU C O 1
ATOM 12242 N N . GLY C 1 285 ? -36.72651 -36.41522 8.02939 1.000 42.32251 273 GLY C N 1
ATOM 12243 C CA . GLY C 1 285 ? -37.13430 -37.66410 7.40359 1.000 40.06149 273 GLY C CA 1
ATOM 12244 C C . GLY C 1 285 ? -35.95770 -38.25031 6.64515 1.000 40.70837 273 GLY C C 1
ATOM 12245 O O . GLY C 1 285 ? -35.16744 -37.50994 6.05281 1.000 47.67158 273 GLY C O 1
ATOM 12249 N N . ILE C 1 286 ? -35.80716 -39.58062 6.71464 1.000 37.86428 274 ILE C N 1
ATOM 12250 C CA . ILE C 1 286 ? -34.84043 -40.26496 5.87485 1.000 37.85922 274 ILE C CA 1
ATOM 12251 C C . ILE C 1 286 ? -35.63302 -41.13910 4.90529 1.000 38.47454 274 ILE C C 1
ATOM 12252 O O . ILE C 1 286 ? -36.69066 -41.67266 5.24646 1.000 42.38287 274 ILE C O 1
ATOM 12268 N N . VAL C 1 287 ? -35.12065 -41.26331 3.69832 1.000 37.64252 275 VAL C N 1
ATOM 12269 C CA . VAL C 1 287 ? -35.77356 -42.03957 2.62388 1.000 36.96663 275 VAL C CA 1
ATOM 12270 C C . VAL C 1 287 ? -34.73502 -43.00195 2.07597 1.000 40.59649 275 VAL C C 1
ATOM 12271 O O . VAL C 1 287 ? -33.66006 -42.57638 1.62047 1.000 41.50866 275 VAL C O 1
ATOM 12284 N N . VAL C 1 288 ? -35.03456 -44.29036 2.13279 1.000 39.65142 276 VAL C N 1
ATOM 12285 C CA . VAL C 1 288 ? -34.05934 -45.28873 1.70340 1.000 40.36314 276 VAL C CA 1
ATOM 12286 C C . VAL C 1 288 ? -34.71866 -46.31421 0.78198 1.000 40.58636 276 VAL C C 1
ATOM 12287 O O . VAL C 1 288 ? -35.85336 -46.75707 1.05463 1.000 41.64388 276 VAL C O 1
ATOM 12300 N N . PRO C 1 289 ? -34.02835 -46.76684 -0.26219 1.000 42.13265 277 PRO C N 1
ATOM 12301 C CA . PRO C 1 289 ? -34.64414 -47.70959 -1.21908 1.000 48.47031 277 PRO C CA 1
ATOM 12302 C C . PRO C 1 289 ? -34.90223 -49.08391 -0.60528 1.000 51.38811 277 PRO C C 1
ATOM 12303 O O . PRO C 1 289 ? -33.98356 -49.73513 -0.09928 1.000 46.97027 277 PRO C O 1
ATOM 12314 N N . VAL C 1 290 ? -36.15215 -49.55431 -0.71844 1.000 45.79537 278 VAL C N 1
ATOM 12315 C CA . VAL C 1 290 ? -36.49188 -50.87799 -0.20835 1.000 49.38602 278 VAL C CA 1
ATOM 12316 C C . VAL C 1 290 ? -35.47459 -51.90439 -0.67392 1.000 52.91979 278 VAL C C 1
ATOM 12317 O O . VAL C 1 290 ? -35.04527 -52.77800 0.09028 1.000 56.67888 278 VAL C O 1
ATOM 12330 N N . SER C 1 291 ? -35.10540 -51.83780 -1.95096 1.000 54.15697 279 SER C N 1
ATOM 12331 C CA . SER C 1 291 ? -34.22623 -52.82976 -2.54696 1.000 57.25966 279 SER C CA 1
ATOM 12332 C C . SER C 1 291 ? -32.93946 -52.98750 -1.75916 1.000 60.24511 279 SER C C 1
ATOM 12333 O O . SER C 1 291 ? -32.48450 -54.11115 -1.51105 1.000 67.67934 279 SER C O 1
ATOM 12341 N N . GLN C 1 292 ? -32.32095 -51.87401 -1.37789 1.000 60.09797 280 GLN C N 1
ATOM 12342 C CA . GLN C 1 292 ? -31.04900 -51.97410 -0.68225 1.000 61.50395 280 GLN C CA 1
ATOM 12343 C C . GLN C 1 292 ? -31.23462 -52.38109 0.76734 1.000 59.11971 280 GLN C C 1
ATOM 12344 O O . GLN C 1 292 ? -30.31483 -52.94972 1.35817 1.000 63.19312 280 GLN C O 1
ATOM 12358 N N . VAL C 1 293 ? -32.40832 -52.13258 1.34306 1.000 54.42020 281 VAL C N 1
ATOM 12359 C CA . VAL C 1 293 ? -32.67002 -52.62048 2.68963 1.000 63.68085 281 VAL C CA 1
ATOM 12360 C C . VAL C 1 293 ? -32.91962 -54.12559 2.66697 1.000 72.66539 281 VAL C C 1
ATOM 12361 O O . VAL C 1 293 ? -32.44031 -54.86060 3.53349 1.000 77.67023 281 VAL C O 1
ATOM 12374 N N . MET C 1 294 ? -33.67205 -54.60452 1.68082 1.000 70.87635 282 MET C N 1
ATOM 12375 C CA . MET C 1 294 ? -33.92332 -56.03869 1.55191 1.000 79.82822 282 MET C CA 1
ATOM 12376 C C . MET C 1 294 ? -32.62482 -56.79530 1.32052 1.000 81.53360 282 MET C C 1
ATOM 12377 O O . MET C 1 294 ? -32.36991 -57.82774 1.95248 1.000 79.76519 282 MET C O 1
ATOM 12391 N N . ALA C 1 295 ? -31.79100 -56.30303 0.40298 1.000 72.01113 283 ALA C N 1
ATOM 12392 C CA . ALA C 1 295 ? -30.50725 -56.95352 0.15516 1.000 78.05859 283 ALA C CA 1
ATOM 12393 C C . ALA C 1 295 ? -29.74963 -57.16951 1.46111 1.000 90.49057 283 ALA C C 1
ATOM 12394 O O . ALA C 1 295 ? -29.27839 -58.27641 1.74910 1.000 86.17773 283 ALA C O 1
ATOM 12401 N N . ALA C 1 296 ? -29.64680 -56.11441 2.27595 1.000 75.85848 284 ALA C N 1
ATOM 12402 C CA . ALA C 1 296 ? -28.92114 -56.21766 3.53736 1.000 96.50701 284 ALA C CA 1
ATOM 12403 C C . ALA C 1 296 ? -29.57980 -57.22290 4.47646 1.000 94.00884 284 ALA C C 1
ATOM 12404 O O . ALA C 1 296 ? -28.89069 -58.00711 5.13636 1.000 98.88423 284 ALA C O 1
ATOM 12411 N N . SER C 1 297 ? -30.91282 -57.21802 4.54530 1.000 90.21264 285 SER C N 1
ATOM 12412 C CA . SER C 1 297 ? -31.64831 -58.07090 5.47357 1.000 92.52420 285 SER C CA 1
ATOM 12413 C C . SER C 1 297 ? -31.37463 -59.54066 5.18717 1.000 104.66186 285 SER C C 1
ATOM 12414 O O . SER C 1 297 ? -30.78961 -60.23939 6.02541 1.000 115.12040 285 SER C O 1
ATOM 12422 N N . GLU C 1 298 ? -31.80645 -60.02200 4.01552 1.000 98.20002 286 GLU C N 1
ATOM 12423 C CA . GLU C 1 298 ? -31.50846 -61.39208 3.61598 1.000 108.30737 286 GLU C CA 1
ATOM 12424 C C . GLU C 1 298 ? -30.06526 -61.75250 3.94872 1.000 113.50893 286 GLU C C 1
ATOM 12425 O O . GLU C 1 298 ? -29.80654 -62.69178 4.71039 1.000 112.62549 286 GLU C O 1
ATOM 12437 N N . ARG C 1 299 ? -29.11292 -60.99852 3.40414 1.000 114.69120 287 ARG C N 1
ATOM 12438 C CA . ARG C 1 299 ? -27.70993 -61.26341 3.69313 1.000 120.00079 287 ARG C CA 1
ATOM 12439 C C . ARG C 1 299 ? -27.35089 -60.71882 5.07612 1.000 110.62762 287 ARG C C 1
ATOM 12440 O O . ARG C 1 299 ? -27.60647 -61.36417 6.09049 1.000 99.83341 287 ARG C O 1
ATOM 12461 N N . SER D 1 30 ? -24.56917 -59.42571 11.05538 1.000 95.69547 18 SER D N 1
ATOM 12462 C CA . SER D 1 30 ? -23.95674 -58.15062 10.71112 1.000 90.33794 18 SER D CA 1
ATOM 12463 C C . SER D 1 30 ? -24.99800 -57.04156 10.74169 1.000 89.95178 18 SER D C 1
ATOM 12464 O O . SER D 1 30 ? -24.66734 -55.89406 11.00069 1.000 78.56861 18 SER D O 1
ATOM 12471 N N . LEU D 1 31 ? -26.26082 -57.38396 10.46810 1.000 80.43672 19 LEU D N 1
ATOM 12472 C CA . LEU D 1 31 ? -27.31235 -56.38248 10.60127 1.000 80.28493 19 LEU D CA 1
ATOM 12473 C C . LEU D 1 31 ? -27.43980 -55.91648 12.04800 1.000 72.35277 19 LEU D C 1
ATOM 12474 O O . LEU D 1 31 ? -27.59779 -54.71365 12.31595 1.000 57.96780 19 LEU D O 1
ATOM 12490 N N . ALA D 1 32 ? -27.38603 -56.85252 12.99637 1.000 67.42081 20 ALA D N 1
ATOM 12491 C CA . ALA D 1 32 ? -27.41092 -56.47017 14.40616 1.000 61.21225 20 ALA D CA 1
ATOM 12492 C C . ALA D 1 32 ? -26.19241 -55.63919 14.76021 1.000 56.67454 20 ALA D C 1
ATOM 12493 O O . ALA D 1 32 ? -26.27096 -54.71519 15.58376 1.000 61.76544 20 ALA D O 1
ATOM 12500 N N . GLU D 1 33 ? -25.04737 -55.95452 14.15349 1.000 62.72492 21 GLU D N 1
ATOM 12501 C CA . GLU D 1 33 ? -23.83336 -55.21005 14.47330 1.000 66.46733 21 GLU D CA 1
ATOM 12502 C C . GLU D 1 33 ? -23.93307 -53.76464 14.00475 1.000 61.05053 21 GLU D C 1
ATOM 12503 O O . GLU D 1 33 ? -23.58259 -52.83698 14.74234 1.000 55.43122 21 GLU D O 1
ATOM 12515 N N . ARG D 1 34 ? -24.41146 -53.54028 12.78000 1.000 57.54024 22 ARG D N 1
ATOM 12516 C CA . ARG D 1 34 ? -24.57932 -52.16077 12.32139 1.000 56.22852 22 ARG D CA 1
ATOM 12517 C C . ARG D 1 34 ? -25.59862 -51.42712 13.18673 1.000 51.45094 22 ARG D C 1
ATOM 12518 O O . ARG D 1 34 ? -25.43444 -50.24352 13.48555 1.000 52.29969 22 ARG D O 1
ATOM 12539 N N . TYR D 1 35 ? -26.64484 -52.13547 13.61715 1.000 54.25737 23 TYR D N 1
ATOM 12540 C CA . TYR D 1 35 ? -27.64983 -51.56522 14.50784 1.000 48.03488 23 TYR D CA 1
ATOM 12541 C C . TYR D 1 35 ? -27.04358 -51.16711 15.84301 1.000 53.46923 23 TYR D C 1
ATOM 12542 O O . TYR D 1 35 ? -27.29287 -50.06358 16.35619 1.000 48.00705 23 TYR D O 1
ATOM 12560 N N . LEU D 1 36 ? -26.25900 -52.06579 16.43535 1.000 53.53417 24 LEU D N 1
ATOM 12561 C CA . LEU D 1 36 ? -25.58708 -51.72878 17.68768 1.000 53.18839 24 LEU D CA 1
ATOM 12562 C C . LEU D 1 36 ? -24.70264 -50.49814 17.52109 1.000 51.65638 24 LEU D C 1
ATOM 12563 O O . LEU D 1 36 ? -24.66688 -49.61322 18.39129 1.000 48.84113 24 LEU D O 1
ATOM 12579 N N . GLN D 1 37 ? -23.98220 -50.42092 16.40598 1.000 52.14314 25 GLN D N 1
ATOM 12580 C CA . GLN D 1 37 ? -23.09231 -49.28601 16.18207 1.000 50.33400 25 GLN D CA 1
ATOM 12581 C C . GLN D 1 37 ? -23.89787 -48.00053 16.06522 1.000 49.44734 25 GLN D C 1
ATOM 12582 O O . GLN D 1 37 ? -23.47250 -46.93513 16.52553 1.000 44.61723 25 GLN D O 1
ATOM 12596 N N . GLN D 1 38 ? -25.08679 -48.09503 15.46965 1.000 47.88122 26 GLN D N 1
ATOM 12597 C CA . GLN D 1 38 ? -25.94876 -46.92973 15.34185 1.000 47.90034 26 GLN D CA 1
ATOM 12598 C C . GLN D 1 38 ? -26.53831 -46.50004 16.68296 1.000 46.20463 26 GLN D C 1
ATOM 12599 O O . GLN D 1 38 ? -26.75549 -45.30192 16.90393 1.000 44.01466 26 GLN D O 1
ATOM 12613 N N . ILE D 1 39 ? -26.88456 -47.45690 17.54605 1.000 46.09294 27 ILE D N 1
ATOM 12614 C CA . ILE D 1 39 ? -27.26246 -47.12878 18.92478 1.000 46.55941 27 ILE D CA 1
ATOM 12615 C C . ILE D 1 39 ? -26.17193 -46.29995 19.59022 1.000 45.00856 27 ILE D C 1
ATOM 12616 O O . ILE D 1 39 ? -26.41236 -45.23647 20.17949 1.000 44.90871 27 ILE D O 1
ATOM 12632 N N . ALA D 1 40 ? -24.95945 -46.83330 19.57743 1.000 46.97757 28 ALA D N 1
ATOM 12633 C CA . ALA D 1 40 ? -23.83842 -46.15033 20.21056 1.000 46.52838 28 ALA D CA 1
ATOM 12634 C C . ALA D 1 40 ? -23.67760 -44.75072 19.63488 1.000 45.14263 28 ALA D C 1
ATOM 12635 O O . ALA D 1 40 ? -23.41100 -43.78268 20.35704 1.000 44.34989 28 ALA D O 1
ATOM 12642 N N . GLN D 1 41 ? -23.85977 -44.62696 18.32659 1.000 46.49936 29 GLN D N 1
ATOM 12643 C CA . GLN D 1 41 ? -23.75727 -43.32669 17.68700 1.000 41.03528 29 GLN D CA 1
ATOM 12644 C C . GLN D 1 41 ? -24.80942 -42.35530 18.22069 1.000 44.45594 29 GLN D C 1
ATOM 12645 O O . GLN D 1 41 ? -24.51669 -41.17540 18.49107 1.000 38.85219 29 GLN D O 1
ATOM 12659 N N . SER D 1 42 ? -26.06180 -42.82124 18.36849 1.000 43.01959 30 SER D N 1
ATOM 12660 C CA . SER D 1 42 ? -27.08911 -41.90271 18.86553 1.000 38.21740 30 SER D CA 1
ATOM 12661 C C . SER D 1 42 ? -26.81396 -41.51360 20.31566 1.000 45.60874 30 SER D C 1
ATOM 12662 O O . SER D 1 42 ? -26.91640 -40.33227 20.67990 1.000 42.21665 30 SER D O 1
ATOM 12670 N N . GLU D 1 43 ? -26.44443 -42.49472 21.15247 1.000 41.63907 31 GLU D N 1
ATOM 12671 C CA . GLU D 1 43 ? -26.14308 -42.17358 22.55896 1.000 40.25642 31 GLU D CA 1
ATOM 12672 C C . GLU D 1 43 ? -24.94253 -41.25962 22.69556 1.000 39.06904 31 GLU D C 1
ATOM 12673 O O . GLU D 1 43 ? -24.95053 -40.36917 23.54553 1.000 41.60981 31 GLU D O 1
ATOM 12685 N N . ALA D 1 44 ? -23.89169 -41.46296 21.89944 1.000 40.37598 32 ALA D N 1
ATOM 12686 C CA . ALA D 1 44 ? -22.75320 -40.55817 21.95947 1.000 40.26483 32 ALA D CA 1
ATOM 12687 C C . ALA D 1 44 ? -23.14487 -39.14309 21.57128 1.000 40.21917 32 ALA D C 1
ATOM 12688 O O . ALA D 1 44 ? -22.63861 -38.17400 22.14497 1.000 38.08777 32 ALA D O 1
ATOM 12695 N N . LEU D 1 45 ? -24.01464 -38.99833 20.56069 1.000 43.04044 33 LEU D N 1
ATOM 12696 C CA . LEU D 1 45 ? -24.43341 -37.67130 20.13285 1.000 39.78219 33 LEU D CA 1
ATOM 12697 C C . LEU D 1 45 ? -25.22299 -36.96644 21.22413 1.000 40.47152 33 LEU D C 1
ATOM 12698 O O . LEU D 1 45 ? -25.13674 -35.73826 21.37357 1.000 40.77361 33 LEU D O 1
ATOM 12714 N N . ARG D 1 46 ? -26.01221 -37.72546 21.99350 1.000 39.23769 34 ARG D N 1
ATOM 12715 C CA . ARG D 1 46 ? -26.77642 -37.12087 23.08646 1.000 44.84114 34 ARG D CA 1
ATOM 12716 C C . ARG D 1 46 ? -25.84600 -36.58840 24.17435 1.000 40.09960 34 ARG D C 1
ATOM 12717 O O . ARG D 1 46 ? -26.05175 -35.49190 24.70689 1.000 43.57558 34 ARG D O 1
ATOM 12738 N N . ILE D 1 47 ? -24.85126 -37.38564 24.55515 1.000 38.79830 35 ILE D N 1
ATOM 12739 C CA A ILE D 1 47 ? -23.86097 -36.95466 25.54507 0.579 38.47563 35 ILE D CA 1
ATOM 12740 C CA B ILE D 1 47 ? -23.90320 -36.92487 25.56575 0.421 37.11933 35 ILE D CA 1
ATOM 12741 C C . ILE D 1 47 ? -23.07151 -35.76832 25.01144 1.000 41.58645 35 ILE D C 1
ATOM 12742 O O . ILE D 1 47 ? -22.77884 -34.78959 25.73040 1.000 36.59180 35 ILE D O 1
ATOM 12771 N N . GLN D 1 48 ? -22.72321 -35.83575 23.73010 1.000 38.76818 36 GLN D N 1
ATOM 12772 C CA . GLN D 1 48 ? -22.02060 -34.74443 23.07373 1.000 39.20349 36 GLN D CA 1
ATOM 12773 C C . GLN D 1 48 ? -22.84770 -33.46861 23.05189 1.000 40.96310 36 GLN D C 1
ATOM 12774 O O . GLN D 1 48 ? -22.29844 -32.38130 23.18451 1.000 40.59666 36 GLN D O 1
ATOM 12788 N N . GLN D 1 49 ? -24.15541 -33.56354 22.86663 1.000 40.33923 37 GLN D N 1
ATOM 12789 C CA . GLN D 1 49 ? -25.00470 -32.38951 23.02027 1.000 38.58722 37 GLN D CA 1
ATOM 12790 C C . GLN D 1 49 ? -24.80222 -31.69809 24.38557 1.000 43.75964 37 GLN D C 1
ATOM 12791 O O . GLN D 1 49 ? -24.74487 -30.46785 24.45079 1.000 36.89042 37 GLN D O 1
ATOM 12805 N N . GLU D 1 50 ? -24.80004 -32.47096 25.49706 1.000 42.21014 38 GLU D N 1
ATOM 12806 C CA . GLU D 1 50 ? -24.68117 -31.90825 26.84406 1.000 43.09320 38 GLU D CA 1
ATOM 12807 C C . GLU D 1 50 ? -23.32959 -31.23054 27.05392 1.000 41.04131 38 GLU D C 1
ATOM 12808 O O . GLU D 1 50 ? -23.24569 -30.15698 27.66242 1.000 40.17241 38 GLU D O 1
ATOM 12820 N N . LEU D 1 51 ? -22.26088 -31.87113 26.58649 1.000 34.49799 39 LEU D N 1
ATOM 12821 C CA . LEU D 1 51 ? -20.92850 -31.32751 26.76377 1.000 37.28049 39 LEU D CA 1
ATOM 12822 C C . LEU D 1 51 ? -20.71648 -30.14396 25.84378 1.000 37.01869 39 LEU D C 1
ATOM 12823 O O . LEU D 1 51 ? -20.03056 -29.18806 26.19656 1.000 32.95052 39 LEU D O 1
ATOM 12839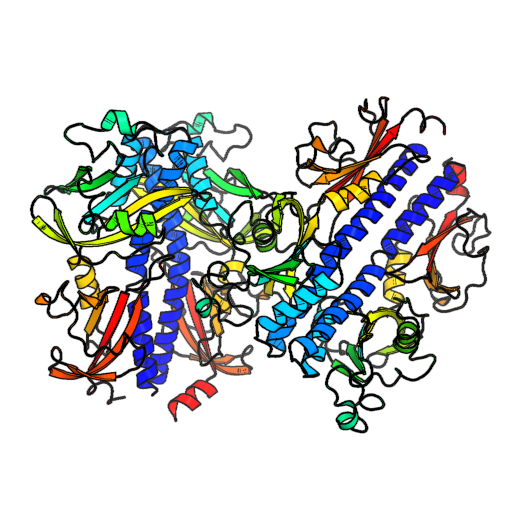 N N . ASN D 1 52 ? -21.29649 -30.17943 24.64233 1.000 33.18336 40 ASN D N 1
ATOM 12840 C CA . ASN D 1 52 ? -21.18178 -29.01102 23.80243 1.000 33.84630 40 ASN D CA 1
ATOM 12841 C C . ASN D 1 52 ? -21.96734 -27.85022 24.34773 1.000 36.83816 40 ASN D C 1
ATOM 12842 O O . ASN D 1 52 ? -21.58121 -26.70872 24.13692 1.000 33.52559 40 ASN D O 1
ATOM 12853 N N . TYR D 1 53 ? -23.07446 -28.10613 25.02302 1.000 34.31184 41 TYR D N 1
ATOM 12854 C CA . TYR D 1 53 ? -23.77187 -26.99122 25.63065 1.000 34.97188 41 TYR D CA 1
ATOM 12855 C C . TYR D 1 53 ? -22.90562 -26.30449 26.67395 1.000 39.40870 41 TYR D C 1
ATOM 12856 O O . TYR D 1 53 ? -22.95303 -25.08352 26.83639 1.000 35.98038 41 TYR D O 1
ATOM 12874 N N . ALA D 1 54 ? -22.14931 -27.08894 27.44142 1.000 38.55586 42 ALA D N 1
ATOM 12875 C CA . ALA D 1 54 ? -21.25990 -26.49599 28.42753 1.000 36.82171 42 ALA D CA 1
ATOM 12876 C C . ALA D 1 54 ? -20.14575 -25.72391 27.73463 1.000 32.20511 42 ALA D C 1
ATOM 12877 O O . ALA D 1 54 ? -19.76162 -24.63755 28.18363 1.000 35.14762 42 ALA D O 1
ATOM 12884 N N . ARG D 1 55 ? -19.65595 -26.23762 26.60136 1.000 34.28494 43 ARG D N 1
ATOM 12885 C CA . ARG D 1 55 ? -18.66100 -25.50775 25.81760 1.000 35.24570 43 ARG D CA 1
ATOM 12886 C C . ARG D 1 55 ? -19.23521 -24.19103 25.28789 1.000 35.43950 43 ARG D C 1
ATOM 12887 O O . ARG D 1 55 ? -18.53910 -23.16464 25.29936 1.000 34.57261 43 ARG D O 1
ATOM 12908 N N . ASP D 1 56 ? -20.51563 -24.19416 24.87236 1.000 33.92523 44 ASP D N 1
ATOM 12909 C CA . ASP D 1 56 ? -21.16497 -22.99188 24.34855 1.000 33.45443 44 ASP D CA 1
ATOM 12910 C C . ASP D 1 56 ? -21.32013 -21.91456 25.43762 1.000 39.05317 44 ASP D C 1
ATOM 12911 O O . ASP D 1 56 ? -21.08888 -20.73023 25.18619 1.000 33.76346 44 ASP D O 1
ATOM 12920 N N . VAL D 1 57 ? -21.72477 -22.29933 26.65387 1.000 36.31770 45 VAL D N 1
ATOM 12921 C CA . VAL D 1 57 ? -21.79058 -21.34969 27.75908 1.000 36.34178 45 VAL D CA 1
ATOM 12922 C C . VAL D 1 57 ? -20.45671 -20.62843 27.90854 1.000 32.96271 45 VAL D C 1
ATOM 12923 O O . VAL D 1 57 ? -20.40017 -19.39139 27.94158 1.000 34.99555 45 VAL D O 1
ATOM 12936 N N . ALA D 1 58 ? -19.36386 -21.39631 27.98778 1.000 31.14884 46 ALA D N 1
ATOM 12937 C CA . ALA D 1 58 ? -18.05014 -20.81906 28.20767 1.000 35.73322 46 ALA D CA 1
ATOM 12938 C C . ALA D 1 58 ? -17.56946 -20.01811 27.01412 1.000 32.09227 46 ALA D C 1
ATOM 12939 O O . ALA D 1 58 ? -16.98708 -18.93388 27.18454 1.000 33.28939 46 ALA D O 1
ATOM 12946 N N . HIS D 1 59 ? -17.70733 -20.58492 25.80292 1.000 31.72968 47 HIS D N 1
ATOM 12947 C CA . HIS D 1 59 ? -17.25493 -19.90786 24.58982 1.000 32.03335 47 HIS D CA 1
ATOM 12948 C C . HIS D 1 59 ? -17.99600 -18.60179 24.36354 1.000 37.60565 47 HIS D C 1
ATOM 12949 O O . HIS D 1 59 ? -17.36992 -17.55659 24.11179 1.000 34.58489 47 HIS D O 1
ATOM 12963 N N . ASN D 1 60 ? -19.33675 -18.64226 24.43836 1.000 32.66515 48 ASN D N 1
ATOM 12964 C CA . ASN D 1 60 ? -20.12224 -17.44890 24.15438 1.000 30.94381 48 ASN D CA 1
ATOM 12965 C C . ASN D 1 60 ? -19.95778 -16.38426 25.24741 1.000 33.86136 48 ASN D C 1
ATOM 12966 O O . ASN D 1 60 ? -19.97897 -15.17691 24.94494 1.000 36.84080 48 ASN D O 1
ATOM 12977 N N . LEU D 1 61 ? -19.78787 -16.79100 26.50699 1.000 36.19684 49 LEU D N 1
ATOM 12978 C CA . LEU D 1 61 ? -19.48210 -15.79698 27.54161 1.000 31.15535 49 LEU D CA 1
ATOM 12979 C C . LEU D 1 61 ? -18.18329 -15.08191 27.19928 1.000 30.91477 49 LEU D C 1
ATOM 12980 O O . LEU D 1 61 ? -18.11156 -13.84595 27.22761 1.000 32.38341 49 LEU D O 1
ATOM 12996 N N . GLY D 1 62 ? -17.18113 -15.84563 26.76477 1.000 33.14221 50 GLY D N 1
ATOM 12997 C CA . GLY D 1 62 ? -15.86993 -15.27717 26.51017 1.000 34.93955 50 GLY D CA 1
ATOM 12998 C C . GLY D 1 62 ? -15.85502 -14.31596 25.34584 1.000 37.48864 50 GLY D C 1
ATOM 12999 O O . GLY D 1 62 ? -15.10928 -13.33255 25.36428 1.000 38.50481 50 GLY D O 1
ATOM 13003 N N . GLN D 1 63 ? -16.65714 -14.59330 24.29936 1.000 31.26466 51 GLN D N 1
ATOM 13004 C CA . GLN D 1 63 ? -16.80072 -13.63275 23.22173 1.000 29.45401 51 GLN D CA 1
ATOM 13005 C C . GLN D 1 63 ? -17.44855 -12.34458 23.71094 1.000 40.42177 51 GLN D C 1
ATOM 13006 O O . GLN D 1 63 ? -17.06461 -11.25266 23.28197 1.000 40.86416 51 GLN D O 1
ATOM 13020 N N . GLY D 1 64 ? -18.45644 -12.44985 24.58106 1.000 36.71776 52 GLY D N 1
ATOM 13021 C CA . GLY D 1 64 ? -19.05771 -11.25005 25.15139 1.000 35.27924 52 GLY D CA 1
ATOM 13022 C C . GLY D 1 64 ? -18.09740 -10.48605 26.05355 1.000 41.60450 52 GLY D C 1
ATOM 13023 O O . GLY D 1 64 ? -18.10276 -9.25250 26.08448 1.000 39.05827 52 GLY D O 1
ATOM 13027 N N . LEU D 1 65 ? -17.26938 -11.21097 26.80822 1.000 39.23735 53 LEU D N 1
ATOM 13028 C CA . LEU D 1 65 ? -16.23089 -10.56553 27.61341 1.000 40.42718 53 LEU D CA 1
ATOM 13029 C C . LEU D 1 65 ? -15.24938 -9.79946 26.73594 1.000 42.42259 53 LEU D C 1
ATOM 13030 O O . LEU D 1 65 ? -14.83659 -8.68228 27.08224 1.000 43.96406 53 LEU D O 1
ATOM 13046 N N . ALA D 1 66 ? -14.83094 -10.39829 25.60994 1.000 37.78657 54 ALA D N 1
ATOM 13047 C CA . ALA D 1 66 ? -13.86258 -9.72908 24.74499 1.000 36.83235 54 ALA D CA 1
ATOM 13048 C C . ALA D 1 66 ? -14.45310 -8.47816 24.10122 1.000 46.79326 54 ALA D C 1
ATOM 13049 O O . ALA D 1 66 ? -13.70909 -7.58098 23.70192 1.000 48.32795 54 ALA D O 1
ATOM 13056 N N . ALA D 1 67 ? -15.77518 -8.39090 24.00348 1.000 38.96599 55 ALA D N 1
ATOM 13057 C CA . ALA D 1 67 ? -16.37717 -7.18603 23.45537 1.000 44.77418 55 ALA D CA 1
ATOM 13058 C C . ALA D 1 67 ? -16.24950 -5.99313 24.39997 1.000 43.55204 55 ALA D C 1
ATOM 13059 O O . ALA D 1 67 ? -16.17365 -4.86066 23.92042 1.000 40.45899 55 ALA D O 1
ATOM 13066 N N . LEU D 1 68 ? -16.22274 -6.22560 25.72368 1.000 42.71748 56 LEU D N 1
ATOM 13067 C CA . LEU D 1 68 ? -16.31861 -5.12285 26.67753 1.000 45.39775 56 LEU D CA 1
ATOM 13068 C C . LEU D 1 68 ? -15.22676 -4.08253 26.47595 1.000 41.76661 56 LEU D C 1
ATOM 13069 O O . LEU D 1 68 ? -15.56021 -2.90645 26.31714 1.000 41.43303 56 LEU D O 1
ATOM 13085 N N . PRO D 1 69 ? -13.93098 -4.41428 26.47770 1.000 49.78594 57 PRO D N 1
ATOM 13086 C CA . PRO D 1 69 ? -12.92042 -3.36488 26.20669 1.000 50.12718 57 PRO D CA 1
ATOM 13087 C C . PRO D 1 69 ? -13.21736 -2.56350 24.97267 1.000 48.36062 57 PRO D C 1
ATOM 13088 O O . PRO D 1 69 ? -13.00326 -1.34133 24.92100 1.000 51.02537 57 PRO D O 1
ATOM 13099 N N . SER D 1 70 ? -13.68048 -3.24839 23.92788 1.000 52.39768 58 SER D N 1
ATOM 13100 C CA . SER D 1 70 ? -13.99489 -2.55065 22.70520 1.000 49.64223 58 SER D CA 1
ATOM 13101 C C . SER D 1 70 ? -15.11781 -1.54917 22.90993 1.000 53.01090 58 SER D C 1
ATOM 13102 O O . SER D 1 70 ? -15.20306 -0.55770 22.17883 1.000 50.81336 58 SER D O 1
ATOM 13110 N N . ALA D 1 71 ? -15.99665 -1.80212 23.87905 1.000 46.74299 59 ALA D N 1
ATOM 13111 C CA . ALA D 1 71 ? -17.08001 -0.87843 24.17596 1.000 51.62725 59 ALA D CA 1
ATOM 13112 C C . ALA D 1 71 ? -16.69225 0.12289 25.26735 1.000 47.91543 59 ALA D C 1
ATOM 13113 O O . ALA D 1 71 ? -17.55355 0.86563 25.75245 1.000 47.02086 59 ALA D O 1
ATOM 13120 N N . GLY D 1 72 ? -15.41753 0.17712 25.63612 1.000 52.05961 60 GLY D N 1
ATOM 13121 C CA . GLY D 1 72 ? -14.95089 1.07310 26.67731 1.000 46.65424 60 GLY D CA 1
ATOM 13122 C C . GLY D 1 72 ? -15.20411 0.58495 28.08242 1.000 46.07450 60 GLY D C 1
ATOM 13123 O O . GLY D 1 72 ? -14.93135 1.32211 29.03540 1.000 51.30221 60 GLY D O 1
ATOM 13127 N N . ILE D 1 73 ? -15.71212 -0.62831 28.24074 1.000 44.26007 61 ILE D N 1
ATOM 13128 C CA . ILE D 1 73 ? -15.97277 -1.21502 29.55518 1.000 46.24374 61 ILE D CA 1
ATOM 13129 C C . ILE D 1 73 ? -14.73218 -1.94703 30.05821 1.000 48.80828 61 ILE D C 1
ATOM 13130 O O . ILE D 1 73 ? -14.34771 -2.98984 29.51234 1.000 45.91051 61 ILE D O 1
ATOM 13146 N N . LYS D 1 74 ? -14.17938 -1.45609 31.15763 1.000 50.43941 62 LYS D N 1
ATOM 13147 C CA . LYS D 1 74 ? -12.90779 -1.92148 31.69157 1.000 53.89671 62 LYS D CA 1
ATOM 13148 C C . LYS D 1 74 ? -13.02766 -2.23207 33.18368 1.000 55.56724 62 LYS D C 1
ATOM 13149 O O . LYS D 1 74 ? -12.01112 -2.23952 33.88907 1.000 53.20406 62 LYS D O 1
ATOM 13168 N N . ASP D 1 75 ? -14.24809 -2.46895 33.68318 1.000 49.39279 63 ASP D N 1
ATOM 13169 C CA . ASP D 1 75 ? -14.50648 -2.60568 35.10906 1.000 49.99251 63 ASP D CA 1
ATOM 13170 C C . ASP D 1 75 ? -14.62877 -4.09403 35.41219 1.000 48.93616 63 ASP D C 1
ATOM 13171 O O . ASP D 1 75 ? -15.52994 -4.76375 34.91877 1.000 39.27501 63 ASP D O 1
ATOM 13180 N N . ARG D 1 76 ? -13.70892 -4.62301 36.21134 1.000 48.53184 64 ARG D N 1
ATOM 13181 C CA . ARG D 1 76 ? -13.71425 -6.05708 36.50463 1.000 42.92179 64 ARG D CA 1
ATOM 13182 C C . ARG D 1 76 ? -15.00789 -6.53297 37.16371 1.000 36.49656 64 ARG D C 1
ATOM 13183 O O . ARG D 1 76 ? -15.37407 -7.70647 37.00276 1.000 45.49211 64 ARG D O 1
ATOM 13204 N N . ALA D 1 77 ? -15.74261 -5.64556 37.84886 1.000 43.26468 65 ALA D N 1
ATOM 13205 C CA . ALA D 1 77 ? -17.00964 -6.08330 38.42246 1.000 46.87178 65 ALA D CA 1
ATOM 13206 C C . ALA D 1 77 ? -18.05757 -6.41227 37.35458 1.000 46.15760 65 ALA D C 1
ATOM 13207 O O . ALA D 1 77 ? -18.99593 -7.17948 37.63354 1.000 41.28257 65 ALA D O 1
ATOM 13214 N N . VAL D 1 78 ? -17.94301 -5.84412 36.15578 1.000 42.92200 66 VAL D N 1
ATOM 13215 C CA . VAL D 1 78 ? -18.85951 -6.23893 35.07188 1.000 38.22648 66 VAL D CA 1
ATOM 13216 C C . VAL D 1 78 ? -18.61427 -7.69114 34.68745 1.000 33.24589 66 VAL D C 1
ATOM 13217 O O . VAL D 1 78 ? -19.55967 -8.47254 34.49955 1.000 37.63633 66 VAL D O 1
ATOM 13230 N N . VAL D 1 79 ? -17.34359 -8.09664 34.59976 1.000 36.54912 67 VAL D N 1
ATOM 13231 C CA . VAL D 1 79 ? -17.02253 -9.49782 34.35498 1.000 35.37240 67 VAL D CA 1
ATOM 13232 C C . VAL D 1 79 ? -17.64505 -10.37727 35.43247 1.000 39.43364 67 VAL D C 1
ATOM 13233 O O . VAL D 1 79 ? -18.27039 -11.40272 35.14170 1.000 36.80089 67 VAL D O 1
ATOM 13246 N N . ASP D 1 80 ? -17.44386 -10.00542 36.70037 1.000 36.04211 68 ASP D N 1
ATOM 13247 C CA . ASP D 1 80 ? -18.02055 -10.78023 37.79032 1.000 39.93153 68 ASP D CA 1
ATOM 13248 C C . ASP D 1 80 ? -19.49183 -11.03375 37.54198 1.000 42.45610 68 ASP D C 1
ATOM 13249 O O . ASP D 1 80 ? -19.97396 -12.16645 37.65949 1.000 39.63627 68 ASP D O 1
ATOM 13258 N N . LYS D 1 81 ? -20.23544 -9.96378 37.25544 1.000 37.77767 69 LYS D N 1
ATOM 13259 C CA . LYS D 1 81 ? -21.67476 -10.09522 37.13510 1.000 33.28577 69 LYS D CA 1
ATOM 13260 C C . LYS D 1 81 ? -22.03851 -10.99088 35.94820 1.000 41.37290 69 LYS D C 1
ATOM 13261 O O . LYS D 1 81 ? -22.95596 -11.81708 36.04687 1.000 36.48953 69 LYS D O 1
ATOM 13280 N N . MET D 1 82 ? -21.32039 -10.86599 34.82336 1.000 39.14363 70 MET D N 1
ATOM 13281 C CA . MET D 1 82 ? -21.64635 -11.72315 33.67793 1.000 37.51134 70 MET D CA 1
ATOM 13282 C C . MET D 1 82 ? -21.36984 -13.18913 33.97195 1.000 38.82152 70 MET D C 1
ATOM 13283 O O . MET D 1 82 ? -22.16117 -14.07150 33.57244 1.000 35.34540 70 MET D O 1
ATOM 13297 N N . MET D 1 83 ? -20.32253 -13.47022 34.74389 1.000 35.94443 71 MET D N 1
ATOM 13298 C CA . MET D 1 83 ? -20.02896 -14.83782 35.10447 1.000 33.78576 71 MET D CA 1
ATOM 13299 C C . MET D 1 83 ? -21.16272 -15.33454 35.97746 1.000 33.90819 71 MET D C 1
ATOM 13300 O O . MET D 1 83 ? -21.65016 -16.45435 35.82941 1.000 34.93213 71 MET D O 1
ATOM 13314 N N . GLU D 1 84 ? -21.55855 -14.51741 36.96928 1.000 39.48687 72 GLU D N 1
ATOM 13315 C CA . GLU D 1 84 ? -22.64912 -14.92615 37.87212 1.000 37.21920 72 GLU D CA 1
ATOM 13316 C C . GLU D 1 84 ? -23.91986 -15.24962 37.09772 1.000 38.71149 72 GLU D C 1
ATOM 13317 O O . GLU D 1 84 ? -24.60820 -16.23774 37.40572 1.000 39.49231 72 GLU D O 1
ATOM 13329 N N . TYR D 1 85 ? -24.29089 -14.39201 36.13551 1.000 39.15703 73 TYR D N 1
ATOM 13330 C CA . TYR D 1 85 ? -25.49645 -14.67326 35.36244 1.000 39.93885 73 TYR D CA 1
ATOM 13331 C C . TYR D 1 85 ? -25.38287 -16.00152 34.62665 1.000 36.14278 73 TYR D C 1
ATOM 13332 O O . TYR D 1 85 ? -26.36417 -16.75594 34.54356 1.000 35.80016 73 TYR D O 1
ATOM 13350 N N . ALA D 1 86 ? -24.18710 -16.33747 34.13847 1.000 34.84239 74 ALA D N 1
ATOM 13351 C CA . ALA D 1 86 ? -24.00166 -17.60666 33.44980 1.000 35.80934 74 ALA D CA 1
ATOM 13352 C C . ALA D 1 86 ? -24.20062 -18.78783 34.39615 1.000 39.31761 74 ALA D C 1
ATOM 13353 O O . ALA D 1 86 ? -24.86715 -19.76902 34.04664 1.000 36.21218 74 ALA D O 1
ATOM 13360 N N . LEU D 1 87 ? -23.64365 -18.70991 35.61188 1.000 35.19300 75 LEU D N 1
ATOM 13361 C CA . LEU D 1 87 ? -23.85979 -19.77722 36.59352 1.000 33.66390 75 LEU D CA 1
ATOM 13362 C C . LEU D 1 87 ? -25.31361 -19.86724 37.01956 1.000 32.14167 75 LEU D C 1
ATOM 13363 O O . LEU D 1 87 ? -25.83728 -20.97268 37.21359 1.000 35.75368 75 LEU D O 1
ATOM 13379 N N . ARG D 1 88 ? -25.98707 -18.71937 37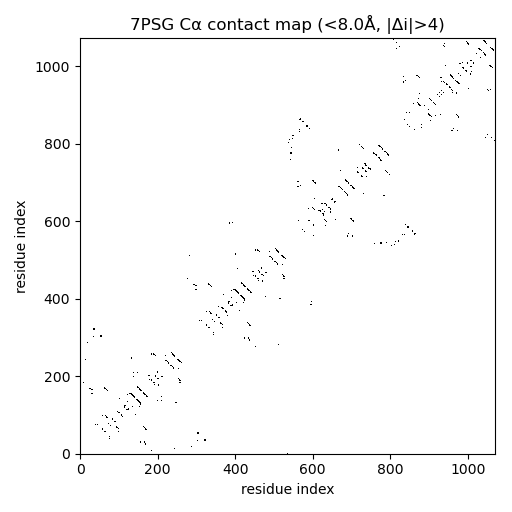.18321 1.000 33.71568 76 ARG D N 1
ATOM 13380 C CA . ARG D 1 88 ? -27.37062 -18.76461 37.63247 1.000 34.76554 76 ARG D CA 1
ATOM 13381 C C . ARG D 1 88 ? -28.23389 -19.50009 36.62078 1.000 42.50042 76 ARG D C 1
ATOM 13382 O O . ARG D 1 88 ? -29.23130 -20.14134 36.97411 1.000 37.38384 76 ARG D O 1
ATOM 13403 N N . ASP D 1 89 ? -27.89420 -19.35637 35.35164 1.000 36.96076 77 ASP D N 1
ATOM 13404 C CA . ASP D 1 89 ? -28.65884 -19.96153 34.26981 1.000 42.06856 77 ASP D CA 1
ATOM 13405 C C . ASP D 1 89 ? -28.37897 -21.44695 34.12007 1.000 41.13860 77 ASP D C 1
ATOM 13406 O O . ASP D 1 89 ? -29.08764 -22.13000 33.36866 1.000 41.83828 77 ASP D O 1
ATOM 13415 N N . ASN D 1 90 ? -27.43589 -21.97275 34.89789 1.000 36.79656 78 ASN D N 1
ATOM 13416 C CA . ASN D 1 90 ? -26.98388 -23.35254 34.78541 1.000 37.34475 78 ASN D CA 1
ATOM 13417 C C . ASN D 1 90 ? -26.84630 -23.92757 36.19414 1.000 43.98565 78 ASN D C 1
ATOM 13418 O O . ASN D 1 90 ? -25.74002 -24.14769 36.68367 1.000 40.84112 78 ASN D O 1
ATOM 13429 N N . PRO D 1 91 ? -27.97045 -24.18344 36.87223 1.000 43.91269 79 PRO D N 1
ATOM 13430 C CA . PRO D 1 91 ? -27.91906 -24.53858 38.30366 1.000 44.16414 79 PRO D CA 1
ATOM 13431 C C . PRO D 1 91 ? -27.26342 -25.87876 38.62496 1.000 50.84646 79 PRO D C 1
ATOM 13432 O O . PRO D 1 91 ? -26.97621 -26.13185 39.80003 1.000 45.47106 79 PRO D O 1
ATOM 13443 N N . GLU D 1 92 ? -27.02562 -26.75656 37.65741 1.000 49.14941 80 GLU D N 1
ATOM 13444 C CA A GLU D 1 92 ? -26.33335 -28.01060 37.93759 0.526 51.75525 80 GLU D CA 1
ATOM 13445 C CA B GLU D 1 92 ? -26.32889 -27.99986 37.96917 0.474 51.42274 80 GLU D CA 1
ATOM 13446 C C . GLU D 1 92 ? -24.81616 -27.84410 37.92102 1.000 51.14981 80 GLU D C 1
ATOM 13447 O O . GLU D 1 92 ? -24.10357 -28.65927 38.51311 1.000 46.03071 80 GLU D O 1
ATOM 13470 N N . TYR D 1 93 ? -24.31986 -26.79753 37.27902 1.000 46.41219 81 TYR D N 1
ATOM 13471 C CA . TYR D 1 93 ? -22.89114 -26.55194 37.14765 1.000 38.80910 81 TYR D CA 1
ATOM 13472 C C . TYR D 1 93 ? -22.29784 -26.22400 38.51659 1.000 44.53943 81 TYR D C 1
ATOM 13473 O O . TYR D 1 93 ? -22.97964 -25.70360 39.39936 1.000 38.06808 81 TYR D O 1
ATOM 13491 N N . LEU D 1 94 ? -21.02172 -26.56959 38.69895 1.000 37.85636 82 LEU D N 1
ATOM 13492 C CA . LEU D 1 94 ? -20.37564 -26.28671 39.98662 1.000 36.97206 82 LEU D CA 1
ATOM 13493 C C . LEU D 1 94 ? -19.88165 -24.85327 40.02164 1.000 39.65515 82 LEU D C 1
ATOM 13494 O O . LEU D 1 94 ? -19.95748 -24.18400 41.06764 1.000 43.08451 82 LEU D O 1
ATOM 13510 N N . SER D 1 95 ? -19.30705 -24.41127 38.91215 1.000 32.01810 83 SER D N 1
ATOM 13511 C CA . SER D 1 95 ? -18.73368 -23.08476 38.76553 1.000 39.61608 83 SER D CA 1
ATOM 13512 C C . SER D 1 95 ? -18.52364 -22.74374 37.29237 1.000 40.03232 83 SER D C 1
ATOM 13513 O O . SER D 1 95 ? -18.53610 -23.60591 36.40763 1.000 34.99841 83 SER D O 1
ATOM 13521 N N . ILE D 1 96 ? -18.30614 -21.45568 37.06271 1.000 33.30084 84 ILE D N 1
ATOM 13522 C CA . ILE D 1 96 ? -17.76588 -20.89532 35.83204 1.000 34.01805 84 ILE D CA 1
ATOM 13523 C C . ILE D 1 96 ? -16.48960 -20.16097 36.18819 1.000 34.65071 84 ILE D C 1
ATOM 13524 O O . ILE D 1 96 ? -16.49710 -19.35269 37.11673 1.000 34.18336 84 ILE D O 1
ATOM 13540 N N . SER D 1 97 ? -15.38964 -20.51799 35.52443 1.000 35.48686 85 SER D N 1
ATOM 13541 C CA . SER D 1 97 ? -14.08692 -19.89795 35.72898 1.000 38.34023 85 SER D CA 1
ATOM 13542 C C . SER D 1 97 ? -13.69313 -19.05187 34.52610 1.000 34.36995 85 SER D C 1
ATOM 13543 O O . SER D 1 97 ? -13.89927 -19.45191 33.36719 1.000 34.86486 85 SER D O 1
ATOM 13551 N N . VAL D 1 98 ? -13.12045 -17.88278 34.79869 1.000 34.48557 86 VAL D N 1
ATOM 13552 C CA . VAL D 1 98 ? -12.60847 -16.99267 33.76632 1.000 36.68996 86 VAL D CA 1
ATOM 13553 C C . VAL D 1 98 ? -11.16819 -16.63550 34.09926 1.000 38.52947 86 VAL D C 1
ATOM 13554 O O . VAL D 1 98 ? -10.86202 -16.20769 35.22577 1.000 39.01217 86 VAL D O 1
ATOM 13567 N N . ILE D 1 99 ? -10.28127 -16.83732 33.13485 1.000 38.66929 87 ILE D N 1
ATOM 13568 C CA . ILE D 1 99 ? -8.87633 -16.43490 33.23608 1.000 35.72111 87 ILE D CA 1
ATOM 13569 C C . ILE D 1 99 ? -8.56809 -15.53842 32.04254 1.000 38.54934 87 ILE D C 1
ATOM 13570 O O . ILE D 1 99 ? -8.47694 -16.03518 30.90567 1.000 38.86704 87 ILE D O 1
ATOM 13586 N N . PHE D 1 100 ? -8.38430 -14.23729 32.28765 1.000 36.44334 88 PHE D N 1
ATOM 13587 C CA . PHE D 1 100 ? -7.89025 -13.38912 31.20985 1.000 37.53090 88 PHE D CA 1
ATOM 13588 C C . PHE D 1 100 ? -6.37929 -13.57506 31.04593 1.000 44.51146 88 PHE D C 1
ATOM 13589 O O . PHE D 1 100 ? -5.66750 -13.98234 31.97761 1.000 39.30585 88 PHE D O 1
ATOM 13606 N N . GLU D 1 101 ? -5.89201 -13.28012 29.83447 1.000 39.66415 89 GLU D N 1
ATOM 13607 C CA . GLU D 1 101 ? -4.45859 -13.20173 29.59394 1.000 43.56497 89 GLU D CA 1
ATOM 13608 C C . GLU D 1 101 ? -3.88601 -11.98350 30.30513 1.000 44.77549 89 GLU D C 1
ATOM 13609 O O . GLU D 1 101 ? -4.59735 -11.01537 30.60143 1.000 40.38450 89 GLU D O 1
ATOM 13621 N N . GLU D 1 102 ? -2.58439 -12.02157 30.54706 1.000 50.07020 90 GLU D N 1
ATOM 13622 C CA . GLU D 1 102 ? -1.95662 -10.95479 31.31935 1.000 51.13043 90 GLU D CA 1
ATOM 13623 C C . GLU D 1 102 ? -2.30238 -9.57638 30.75207 1.000 50.39752 90 GLU D C 1
ATOM 13624 O O . GLU D 1 102 ? -1.97969 -9.26399 29.60748 1.000 47.26604 90 GLU D O 1
ATOM 13636 N N . ASN D 1 103 ? -2.94208 -8.74943 31.58100 1.000 52.21643 91 ASN D N 1
ATOM 13637 C CA . ASN D 1 103 ? -3.20303 -7.33143 31.33989 1.000 47.97611 91 ASN D CA 1
ATOM 13638 C C . ASN D 1 103 ? -4.15864 -7.04425 30.18466 1.000 51.12019 91 ASN D C 1
ATOM 13639 O O . ASN D 1 103 ? -4.36444 -5.86801 29.85606 1.000 52.74345 91 ASN D O 1
ATOM 13650 N N . VAL D 1 104 ? -4.74878 -8.05423 29.53961 1.000 49.70379 92 VAL D N 1
ATOM 13651 C CA . VAL D 1 104 ? -5.45305 -7.73276 28.29287 1.000 45.17043 92 VAL D CA 1
ATOM 13652 C C . VAL D 1 104 ? -6.77434 -7.02073 28.55075 1.000 44.21192 92 VAL D C 1
ATOM 13653 O O . VAL D 1 104 ? -7.30238 -6.33343 27.66322 1.000 49.06435 92 VAL D O 1
ATOM 13666 N N . PHE D 1 105 ? -7.37235 -7.21822 29.72199 1.000 43.98488 93 PHE D N 1
ATOM 13667 C CA . PHE D 1 105 ? -8.68540 -6.62856 29.97119 1.000 42.13492 93 PHE D CA 1
ATOM 13668 C C . PHE D 1 105 ? -8.57915 -5.15216 30.32082 1.000 47.51561 93 PHE D C 1
ATOM 13669 O O . PHE D 1 105 ? -9.25013 -4.30712 29.70401 1.000 52.65630 93 PHE D O 1
ATOM 13686 N N . ASP D 1 106 ? -7.75801 -4.81981 31.33293 1.000 47.88670 94 ASP D N 1
ATOM 13687 C CA . ASP D 1 106 ? -7.74865 -3.45997 31.84471 1.000 44.94874 94 ASP D CA 1
ATOM 13688 C C . ASP D 1 106 ? -6.37071 -2.86784 32.06068 1.000 46.36743 94 ASP D C 1
ATOM 13689 O O . ASP D 1 106 ? -6.28421 -1.72676 32.51298 1.000 54.00993 94 ASP D O 1
ATOM 13698 N N . GLY D 1 107 ? -5.29682 -3.58905 31.75275 1.000 50.33902 95 GLY D N 1
ATOM 13699 C CA . GLY D 1 107 ? -3.95588 -3.08258 31.97097 1.000 49.27627 95 GLY D CA 1
ATOM 13700 C C . GLY D 1 107 ? -3.59297 -2.87163 33.42710 1.000 49.58583 95 GLY D C 1
ATOM 13701 O O . GLY D 1 107 ? -2.64945 -2.14271 33.70850 1.000 53.13369 95 GLY D O 1
ATOM 13705 N N . ARG D 1 108 ? -4.28887 -3.52374 34.36551 1.000 47.62947 96 ARG D N 1
ATOM 13706 C CA . ARG D 1 108 ? -4.18862 -3.14909 35.77003 1.000 52.14091 96 ARG D CA 1
ATOM 13707 C C . ARG D 1 108 ? -3.69113 -4.29978 36.64546 1.000 54.67476 96 ARG D C 1
ATOM 13708 O O . ARG D 1 108 ? -3.75030 -4.19799 37.87810 1.000 58.86452 96 ARG D O 1
ATOM 13729 N N . ASP D 1 109 ? -3.18546 -5.38792 36.04532 1.000 51.36496 97 ASP D N 1
ATOM 13730 C CA . ASP D 1 109 ? -2.81985 -6.56647 36.83056 1.000 49.89016 97 ASP D CA 1
ATOM 13731 C C . ASP D 1 109 ? -1.81290 -6.22112 37.92160 1.000 52.31980 97 ASP D C 1
ATOM 13732 O O . ASP D 1 109 ? -1.75687 -6.89356 38.96106 1.000 55.92829 97 ASP D O 1
ATOM 13741 N N . ALA D 1 110 ? -0.98853 -5.20602 37.69153 1.000 54.30827 98 ALA D N 1
ATOM 13742 C CA . ALA D 1 110 ? 0.01257 -4.84759 38.68112 1.000 50.63436 98 ALA D CA 1
ATOM 13743 C C . ALA D 1 110 ? -0.63588 -4.28074 39.93552 1.000 62.42038 98 ALA D C 1
ATOM 13744 O O . ALA D 1 110 ? -0.15110 -4.50872 41.05112 1.000 60.53292 98 ALA D O 1
ATOM 13751 N N . GLU D 1 111 ? -1.71132 -3.51056 39.77579 1.000 56.71008 99 GLU D N 1
ATOM 13752 C CA . GLU D 1 111 ? -2.35633 -2.92802 40.94287 1.000 64.37119 99 GLU D CA 1
ATOM 13753 C C . GLU D 1 111 ? -3.00013 -4.00154 41.81167 1.000 57.41796 99 GLU D C 1
ATOM 13754 O O . GLU D 1 111 ? -3.22411 -3.77204 43.00569 1.000 64.40201 99 GLU D O 1
ATOM 13766 N N . PHE D 1 112 ? -3.25952 -5.17820 41.25925 1.000 55.15027 100 PHE D N 1
ATOM 13767 C CA . PHE D 1 112 ? -3.81663 -6.27675 42.02964 1.000 55.01960 100 PHE D CA 1
ATOM 13768 C C . PHE D 1 112 ? -2.74867 -7.28013 42.45390 1.000 57.89508 100 PHE D C 1
ATOM 13769 O O . PHE D 1 112 ? -3.05542 -8.22196 43.18293 1.000 54.45780 100 PHE D O 1
ATOM 13786 N N . ALA D 1 113 ? -1.49509 -7.05366 42.07057 1.000 53.36287 101 ALA D N 1
ATOM 13787 C CA . ALA D 1 113 ? -0.53971 -8.14391 41.92311 1.000 58.76504 101 ALA D CA 1
ATOM 13788 C C . ALA D 1 113 ? -0.37460 -8.93319 43.21360 1.000 73.45540 101 ALA D C 1
ATOM 13789 O O . ALA D 1 113 ? -0.59217 -10.15073 43.23521 1.000 97.12688 101 ALA D O 1
ATOM 13796 N N . ASP D 1 114 ? 0.01645 -8.26629 44.29763 1.000 63.48901 102 ASP D N 1
ATOM 13797 C CA . ASP D 1 114 ? 0.36964 -8.98567 45.51932 1.000 77.06481 102 ASP D CA 1
ATOM 13798 C C . ASP D 1 114 ? -0.53154 -8.63724 46.69238 1.000 71.77042 102 ASP D C 1
ATOM 13799 O O . ASP D 1 114 ? -0.06133 -8.17801 47.73741 1.000 65.48307 102 ASP D O 1
ATOM 13808 N N . GLN D 1 115 ? -1.80897 -8.92229 46.55091 1.000 62.98944 103 GLN D N 1
ATOM 13809 C CA A GLN D 1 115 ? -2.81121 -8.51510 47.50870 0.476 65.80570 103 GLN D CA 1
ATOM 13810 C CA B GLN D 1 115 ? -2.81333 -8.50961 47.50148 0.524 65.89169 103 GLN D CA 1
ATOM 13811 C C . GLN D 1 115 ? -3.49459 -9.74058 48.08461 1.000 64.34139 103 GLN D C 1
ATOM 13812 O O . GLN D 1 115 ? -3.83409 -10.67075 47.33193 1.000 63.44709 103 GLN D O 1
ATOM 13837 N N . PRO D 1 116 ? -3.73410 -9.77666 49.39241 1.000 54.98541 104 PRO D N 1
ATOM 13838 C CA . PRO D 1 116 ? -4.55995 -10.85071 49.95458 1.000 53.75886 104 PRO D CA 1
ATOM 13839 C C . PRO D 1 116 ? -5.89213 -10.90036 49.21608 1.000 55.90576 104 PRO D C 1
ATOM 13840 O O . PRO D 1 116 ? -6.53495 -9.86919 48.99170 1.000 53.42043 104 PRO D O 1
ATOM 13851 N N . GLY D 1 117 ? -6.31862 -12.09985 48.85535 1.000 52.03238 105 GLY D N 1
ATOM 13852 C CA . GLY D 1 117 ? -7.59648 -12.26670 48.22415 1.000 55.01374 105 GLY D CA 1
ATOM 13853 C C . GLY D 1 117 ? -7.57992 -12.12401 46.71662 1.000 50.62393 105 GLY D C 1
ATOM 13854 O O . GLY D 1 117 ? -8.64805 -12.23534 46.09290 1.000 51.41649 105 GLY D O 1
ATOM 13858 N N . GLN D 1 118 ? -6.42459 -11.87717 46.10997 1.000 49.17656 106 GLN D N 1
ATOM 13859 C CA . GLN D 1 118 ? -6.32379 -11.77348 44.65343 1.000 45.86964 106 GLN D CA 1
ATOM 13860 C C . GLN D 1 118 ? -5.69155 -13.05182 44.11771 1.000 47.24517 106 GLN D C 1
ATOM 13861 O O . GLN D 1 118 ? -5.25809 -13.93433 44.87059 1.000 46.90756 106 GLN D O 1
ATOM 13875 N N . ALA D 1 119 ? -5.68130 -13.16458 42.82247 1.000 45.54813 107 ALA D N 1
ATOM 13876 C CA . ALA D 1 119 ? -5.05666 -14.26969 42.12756 1.000 44.67251 107 ALA D CA 1
ATOM 13877 C C . ALA D 1 119 ? -3.58273 -13.98240 41.90772 1.000 47.33205 107 ALA D C 1
ATOM 13878 O O . ALA D 1 119 ? -3.16641 -12.82457 41.90913 1.000 43.08423 107 ALA D O 1
ATOM 13885 N N . PRO D 1 120 ? -2.77093 -15.02074 41.69959 1.000 45.06679 108 PRO D N 1
ATOM 13886 C CA . PRO D 1 120 ? -1.34323 -14.80242 41.42965 1.000 52.92080 108 PRO D CA 1
ATOM 13887 C C . PRO D 1 120 ? -1.07959 -13.77876 40.33102 1.000 53.57043 108 PRO D C 1
ATOM 13888 O O . PRO D 1 120 ? -1.57165 -13.89478 39.21429 1.000 51.19899 108 PRO D O 1
ATOM 13899 N N . LYS D 1 121 ? -0.22968 -12.80022 40.64348 1.000 53.85179 109 LYS D N 1
ATOM 13900 C CA . LYS D 1 121 ? 0.20242 -11.72731 39.74963 1.000 56.35444 109 LYS D CA 1
ATOM 13901 C C . LYS D 1 121 ? -0.88526 -10.69460 39.45611 1.000 52.76639 109 LYS D C 1
ATOM 13902 O O . LYS D 1 121 ? -0.70250 -9.86060 38.56835 1.000 53.69853 109 LYS D O 1
ATOM 13921 N N . GLY D 1 122 ? -2.01239 -10.71769 40.16055 1.000 46.86454 110 GLY D N 1
ATOM 13922 C CA . GLY D 1 122 ? -3.03743 -9.72839 39.91741 1.000 50.03539 110 GLY D CA 1
ATOM 13923 C C . GLY D 1 122 ? -3.87671 -9.97651 38.67169 1.000 45.86510 110 GLY D C 1
ATOM 13924 O O . GLY D 1 122 ? -4.72490 -9.13003 38.33859 1.000 43.57863 110 GLY D O 1
ATOM 13928 N N . ARG D 1 123 ? -3.67471 -11.10543 37.99903 1.000 43.80939 111 ARG D N 1
ATOM 13929 C CA . ARG D 1 123 ? -4.46641 -11.46434 36.82102 1.000 43.24775 111 ARG D CA 1
ATOM 13930 C C . ARG D 1 123 ? -5.95564 -11.46286 37.11792 1.000 42.40983 111 ARG D C 1
ATOM 13931 O O . ARG D 1 123 ? -6.38486 -11.85074 38.21380 1.000 42.07593 111 ARG D O 1
ATOM 13952 N N . TYR D 1 124 ? -6.76806 -11.13688 36.09997 1.000 43.06216 112 TYR D N 1
ATOM 13953 C CA . TYR D 1 124 ? -8.18447 -11.43491 36.26327 1.000 39.28784 112 TYR D CA 1
ATOM 13954 C C . TYR D 1 124 ? -8.32465 -12.94955 36.10359 1.000 41.45058 112 TYR D C 1
ATOM 13955 O O . TYR D 1 124 ? -8.37522 -13.47449 34.97693 1.000 41.61370 112 TYR D O 1
ATOM 13973 N N . ALA D 1 125 ? -8.39461 -13.66232 37.23265 1.000 39.13032 113 ALA D N 1
ATOM 13974 C CA . ALA D 1 125 ? -8.48993 -15.12625 37.28957 1.000 35.31282 113 ALA D CA 1
ATOM 13975 C C . ALA D 1 125 ? -9.40309 -15.50245 38.46270 1.000 40.90639 113 ALA D C 1
ATOM 13976 O O . ALA D 1 125 ? -8.96550 -15.59891 39.62791 1.000 39.81858 113 ALA D O 1
ATOM 13983 N N . TRP D 1 126 ? -10.68451 -15.71268 38.14834 1.000 36.02103 114 TRP D N 1
ATOM 13984 C CA . TRP D 1 126 ? -11.71628 -15.88910 39.16494 1.000 31.83898 114 TRP D CA 1
ATOM 13985 C C . TRP D 1 126 ? -12.64392 -17.02499 38.76117 1.000 36.69807 114 TRP D C 1
ATOM 13986 O O . TRP D 1 126 ? -12.75523 -17.39240 37.59520 1.000 34.48012 114 TRP D O 1
ATOM 14007 N N . PHE D 1 127 ? -13.32624 -17.56978 39.75322 1.000 35.52659 115 PHE D N 1
ATOM 14008 C CA . PHE D 1 127 ? -14.46086 -18.42497 39.48144 1.000 33.83180 115 PHE D CA 1
ATOM 14009 C C . PHE D 1 127 ? -15.58851 -17.97146 40.38636 1.000 36.87668 115 PHE D C 1
ATOM 14010 O O . PHE D 1 127 ? -15.37853 -17.30194 41.41771 1.000 34.58920 115 PHE D O 1
ATOM 14027 N N . VAL D 1 128 ? -16.80077 -18.25128 39.92398 1.000 30.15761 116 VAL D N 1
ATOM 14028 C CA . VAL D 1 128 ? -18.00302 -18.05684 40.72902 1.000 35.11957 116 VAL D CA 1
ATOM 14029 C C . VAL D 1 128 ? -18.56964 -19.43917 41.01968 1.000 39.13637 116 VAL D C 1
ATOM 14030 O O . VAL D 1 128 ? -18.55770 -20.32776 40.15134 1.000 34.81141 116 VAL D O 1
ATOM 14043 N N . ASP D 1 129 ? -18.99241 -19.63391 42.26533 1.000 36.23876 117 ASP D N 1
ATOM 14044 C CA . ASP D 1 129 ? -19.66136 -20.86038 42.67586 1.000 39.89981 117 ASP D CA 1
ATOM 14045 C C . ASP D 1 129 ? -20.80796 -20.47091 43.57767 1.000 38.51309 117 ASP D C 1
ATOM 14046 O O . ASP D 1 129 ? -21.04462 -19.28122 43.82511 1.000 45.30973 117 ASP D O 1
ATOM 14055 N N . ARG D 1 130 ? -21.53421 -21.47684 44.06938 1.000 41.73529 118 ARG D N 1
ATOM 14056 C CA . ARG D 1 130 ? -22.59026 -21.26619 45.04766 1.000 43.50144 118 ARG D CA 1
ATOM 14057 C C . ARG D 1 130 ? -22.14662 -21.79968 46.41145 1.000 50.26917 118 ARG D C 1
ATOM 14058 O O . ARG D 1 130 ? -21.47430 -22.83381 46.51124 1.000 46.17446 118 ARG D O 1
ATOM 14079 N N . ASP D 1 131 ? -22.51149 -21.09692 47.46495 1.000 46.70874 119 ASP D N 1
ATOM 14080 C CA . ASP D 1 131 ? -22.14062 -21.52944 48.80471 1.000 57.54694 119 ASP D CA 1
ATOM 14081 C C . ASP D 1 131 ? -23.21335 -22.51309 49.28888 1.000 61.27553 119 ASP D C 1
ATOM 14082 O O . ASP D 1 131 ? -24.11572 -22.90361 48.53454 1.000 53.96703 119 ASP D O 1
ATOM 14091 N N . GLN D 1 132 ? -23.12987 -22.93030 50.55035 1.000 55.90310 120 GLN D N 1
ATOM 14092 C CA . GLN D 1 132 ? -24.06810 -23.92845 51.05008 1.000 69.09306 120 GLN D CA 1
ATOM 14093 C C . GLN D 1 132 ? -25.50436 -23.43400 51.01645 1.000 61.37245 120 GLN D C 1
ATOM 14094 O O . GLN D 1 132 ? -26.42967 -24.24523 50.92376 1.000 62.58588 120 GLN D O 1
ATOM 14108 N N . ALA D 1 133 ? -25.71578 -22.12365 51.16519 1.000 59.82307 121 ALA D N 1
ATOM 14109 C CA . ALA D 1 133 ? -27.06556 -21.56595 51.12756 1.000 65.41448 121 ALA D CA 1
ATOM 14110 C C . ALA D 1 133 ? -27.56834 -21.35670 49.70646 1.000 64.29262 121 ALA D C 1
ATOM 14111 O O . ALA D 1 133 ? -28.74359 -21.02002 49.52483 1.000 64.71732 121 ALA D O 1
ATOM 14118 N N . GLY D 1 134 ? -26.71720 -21.55139 48.70278 1.000 60.51727 122 GLY D N 1
ATOM 14119 C CA . GLY D 1 134 ? -27.08232 -21.31881 47.31961 1.000 63.98443 122 GLY D CA 1
ATOM 14120 C C . GLY D 1 134 ? -26.82296 -19.92222 46.79634 1.000 62.17995 122 GLY D C 1
ATOM 14121 O O . GLY D 1 134 ? -27.13167 -19.65381 45.62677 1.000 68.76067 122 GLY D O 1
ATOM 14125 N N . ASN D 1 135 ? -26.23019 -19.03579 47.59456 1.000 58.13912 123 ASN D N 1
ATOM 14126 C CA . ASN D 1 135 ? -25.87318 -17.70947 47.09849 1.000 62.15696 123 ASN D CA 1
ATOM 14127 C C . ASN D 1 135 ? -24.50579 -17.73273 46.42599 1.000 55.15745 123 ASN D C 1
ATOM 14128 O O . ASN D 1 135 ? -23.67448 -18.61650 46.65318 1.000 48.96910 123 ASN D O 1
ATOM 14139 N N . TYR D 1 136 ? -24.31384 -16.75630 45.54468 1.000 47.15735 124 TYR D N 1
ATOM 14140 C CA . TYR D 1 136 ? -23.20758 -16.71588 44.60625 1.000 45.49516 124 TYR D CA 1
ATOM 14141 C C . TYR D 1 136 ? -22.02713 -16.00988 45.22648 1.000 45.31375 124 TYR D C 1
ATOM 14142 O O . TYR D 1 136 ? -22.20187 -15.05991 45.98335 1.000 44.38679 124 TYR D O 1
ATOM 14160 N N . ALA D 1 137 ? -20.82908 -16.49885 44.91014 1.000 40.52329 125 ALA D N 1
ATOM 14161 C CA . ALA D 1 137 ? -19.61488 -15.96417 45.49248 1.000 43.50275 125 ALA D CA 1
ATOM 14162 C C . ALA D 1 137 ? -18.46729 -16.08207 44.51591 1.000 42.93701 125 ALA D C 1
ATOM 14163 O O . ALA D 1 137 ? -18.32843 -17.10191 43.83586 1.000 44.19920 125 ALA D O 1
ATOM 14170 N N . MET D 1 138 ? -17.66328 -15.02251 44.43919 1.000 41.69797 126 MET D N 1
ATOM 14171 C CA . MET D 1 138 ? -16.44439 -14.99818 43.63254 1.000 40.44369 126 MET D CA 1
ATOM 14172 C C . MET D 1 138 ? -15.25075 -15.49775 44.45042 1.000 40.29479 126 MET D C 1
ATOM 14173 O O . MET D 1 138 ? -15.12265 -15.15383 45.60627 1.000 39.37078 126 MET D O 1
ATOM 14187 N N . HIS D 1 139 ? -14.35437 -16.27290 43.82926 1.000 44.00348 127 HIS D N 1
ATOM 14188 C CA . HIS D 1 139 ? -13.12267 -16.69090 44.47825 1.000 36.91537 127 HIS D CA 1
ATOM 14189 C C . HIS D 1 139 ? -11.95069 -16.63344 43.50614 1.000 41.09474 127 HIS D C 1
ATOM 14190 O O . HIS D 1 139 ? -12.11158 -16.95981 42.31127 1.000 39.56255 127 HIS D O 1
ATOM 14204 N N . PRO D 1 140 ? -10.76951 -16.21967 43.97644 1.000 40.93602 128 PRO D N 1
ATOM 14205 C CA . PRO D 1 140 ? -9.58274 -16.21824 43.09471 1.000 44.29072 128 PRO D CA 1
ATOM 14206 C C . PRO D 1 140 ? -9.18452 -17.63220 42.67882 1.000 43.02463 128 PRO D C 1
ATOM 14207 O O . PRO D 1 140 ? -9.29930 -18.58192 43.45693 1.000 43.69457 128 PRO D O 1
ATOM 14218 N N . LEU D 1 141 ? -8.67488 -17.76593 41.44801 1.000 40.46585 129 LEU D N 1
ATOM 14219 C CA . LEU D 1 141 ? -8.15754 -19.04162 40.95096 1.000 36.11071 129 LEU D CA 1
ATOM 14220 C C . LEU D 1 141 ? -6.70822 -19.11662 41.38211 1.000 45.25029 129 LEU D C 1
ATOM 14221 O O . LEU D 1 141 ? -5.79129 -18.69069 40.67031 1.000 44.55713 129 LEU D O 1
ATOM 14237 N N . LEU D 1 142 ? -6.49681 -19.65286 42.58266 1.000 42.86353 130 LEU D N 1
ATOM 14238 C CA . LEU D 1 142 ? -5.15184 -19.68224 43.12733 1.000 47.53654 130 LEU D CA 1
ATOM 14239 C C . LEU D 1 142 ? -4.28821 -20.66401 42.36976 1.000 46.43210 130 LEU D C 1
ATOM 14240 O O . LEU D 1 142 ? -3.05791 -20.55178 42.37638 1.000 43.63357 130 LEU D O 1
ATOM 14256 N N . SER D 1 143 ? -4.90394 -21.65138 41.75180 1.000 42.16870 131 SER D N 1
ATOM 14257 C CA . SER D 1 143 ? -4.13628 -22.70667 41.11236 1.000 48.61714 131 SER D CA 1
ATOM 14258 C C . SER D 1 143 ? -3.82310 -22.43638 39.63834 1.000 44.18975 131 SER D C 1
ATOM 14259 O O . SER D 1 143 ? -3.14487 -23.26772 39.02284 1.000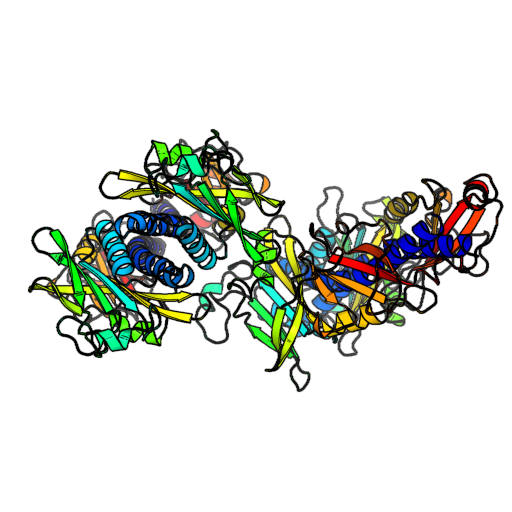 49.30357 131 SER D O 1
ATOM 14267 N N . TYR D 1 144 ? -4.24132 -21.30175 39.06658 1.000 39.44006 132 TYR D N 1
ATOM 14268 C CA . TYR D 1 144 ? -4.29241 -21.21190 37.59759 1.000 45.37202 132 TYR D CA 1
ATOM 14269 C C . TYR D 1 144 ? -2.90916 -21.31347 36.95093 1.000 46.56801 132 TYR D C 1
ATOM 14270 O O . TYR D 1 144 ? -2.81268 -21.75521 35.79359 1.000 46.29311 132 TYR D O 1
ATOM 14288 N N . LEU D 1 145 ? -1.82968 -20.97966 37.66797 1.000 49.06451 133 LEU D N 1
ATOM 14289 C CA . LEU D 1 145 ? -0.49455 -21.06906 37.09656 1.000 50.36865 133 LEU D CA 1
ATOM 14290 C C . LEU D 1 145 ? 0.23460 -22.34572 37.48885 1.000 51.39565 133 LEU D C 1
ATOM 14291 O O . LEU D 1 145 ? 1.42704 -22.46409 37.20947 1.000 51.20608 133 LEU D O 1
ATOM 14307 N N . THR D 1 146 ? -0.42183 -23.29269 38.16244 1.000 49.92890 134 THR D N 1
ATOM 14308 C CA . THR D 1 146 ? 0.39041 -24.42404 38.58419 1.000 54.90191 134 THR D CA 1
ATOM 14309 C C . THR D 1 146 ? 0.05121 -25.68645 37.80079 1.000 52.87619 134 THR D C 1
ATOM 14310 O O . THR D 1 146 ? -1.13036 -26.02181 37.61565 1.000 56.08455 134 THR D O 1
ATOM 14321 N N . PRO D 1 147 ? 1.05992 -26.37035 37.26020 1.000 58.85716 135 PRO D N 1
ATOM 14322 C CA . PRO D 1 147 ? 0.76894 -27.50069 36.37157 1.000 65.21885 135 PRO D CA 1
ATOM 14323 C C . PRO D 1 147 ? 0.08074 -28.62017 37.13374 1.000 69.73502 135 PRO D C 1
ATOM 14324 O O . PRO D 1 147 ? 0.37731 -28.87190 38.30560 1.000 61.41775 135 PRO D O 1
ATOM 14335 N N . GLY D 1 148 ? -0.85181 -29.28584 36.44992 1.000 59.68187 136 GLY D N 1
ATOM 14336 C CA . GLY D 1 148 ? -1.64422 -30.33867 37.05227 1.000 55.11432 136 GLY D CA 1
ATOM 14337 C C . GLY D 1 148 ? -2.96363 -29.78505 37.52809 1.000 53.95027 136 GLY D C 1
ATOM 14338 O O . GLY D 1 148 ? -3.95193 -29.75773 36.76621 1.000 50.22230 136 GLY D O 1
ATOM 14342 N N . GLN D 1 149 ? -2.98616 -29.29686 38.77651 1.000 50.03639 137 GLN D N 1
ATOM 14343 C CA . GLN D 1 149 ? -4.19137 -28.62637 39.27459 1.000 49.25282 137 GLN D CA 1
ATOM 14344 C C . GLN D 1 149 ? -4.66555 -27.49295 38.35393 1.000 43.44777 137 GLN D C 1
ATOM 14345 O O . GLN D 1 149 ? -5.86906 -27.27389 38.21258 1.000 43.69034 137 GLN D O 1
ATOM 14359 N N . GLY D 1 150 ? -3.74611 -26.75624 37.73464 1.000 44.86810 138 GLY D N 1
ATOM 14360 C CA . GLY D 1 150 ? -4.12147 -25.60625 36.92725 1.000 43.73712 138 GLY D CA 1
ATOM 14361 C C . GLY D 1 150 ? -4.34736 -25.89485 35.44997 1.000 45.57809 138 GLY D C 1
ATOM 14362 O O . GLY D 1 150 ? -4.45295 -24.97232 34.62867 1.000 41.04794 138 GLY D O 1
ATOM 14366 N N . ASP D 1 151 ? -4.46175 -27.17542 35.10727 1.000 43.20122 139 ASP D N 1
ATOM 14367 C CA . ASP D 1 151 ? -4.52740 -27.55465 33.69066 1.000 45.26438 139 ASP D CA 1
ATOM 14368 C C . ASP D 1 151 ? -5.76236 -26.98191 32.99732 1.000 39.43073 139 ASP D C 1
ATOM 14369 O O . ASP D 1 151 ? -5.71428 -26.71298 31.79058 1.000 41.60535 139 ASP D O 1
ATOM 14378 N N . TYR D 1 152 ? -6.87241 -26.76529 33.72147 1.000 39.48240 140 TYR D N 1
ATOM 14379 C CA . TYR D 1 152 ? -8.04833 -26.11420 33.13007 1.000 36.36870 140 TYR D CA 1
ATOM 14380 C C . TYR D 1 152 ? -7.68296 -24.82853 32.39851 1.000 38.88405 140 TYR D C 1
ATOM 14381 O O . TYR D 1 152 ? -8.35201 -24.43740 31.45006 1.000 40.61443 140 TYR D O 1
ATOM 14399 N N . TYR D 1 153 ? -6.62826 -24.16038 32.81862 1.000 40.96432 141 TYR D N 1
ATOM 14400 C CA . TYR D 1 153 ? -6.13871 -22.99075 32.11441 1.000 37.19304 141 TYR D CA 1
ATOM 14401 C C . TYR D 1 153 ? -4.91127 -23.28380 31.27593 1.000 37.38019 141 TYR D C 1
ATOM 14402 O O . TYR D 1 153 ? -4.85270 -22.90517 30.09622 1.000 45.10528 141 TYR D O 1
ATOM 14420 N N . LEU D 1 154 ? -3.91694 -23.93680 31.87303 1.000 35.95699 142 LEU D N 1
ATOM 14421 C CA . LEU D 1 154 ? -2.60770 -24.05279 31.22697 1.000 41.76882 142 LEU D CA 1
ATOM 14422 C C . LEU D 1 154 ? -2.68970 -24.81381 29.90490 1.000 44.53772 142 LEU D C 1
ATOM 14423 O O . LEU D 1 154 ? -1.97140 -24.49390 28.94996 1.000 41.84968 142 LEU D O 1
ATOM 14439 N N . LEU D 1 155 ? -3.51755 -25.84194 29.83067 1.000 41.82347 143 LEU D N 1
ATOM 14440 C CA . LEU D 1 155 ? -3.46679 -26.59455 28.58569 1.000 48.35587 143 LEU D CA 1
ATOM 14441 C C . LEU D 1 155 ? -4.19199 -25.87797 27.43852 1.000 46.60771 143 LEU D C 1
ATOM 14442 O O . LEU D 1 155 ? -3.60548 -25.67941 26.36171 1.000 39.52810 143 LEU D O 1
ATOM 14458 N N . PRO D 1 156 ? -5.44639 -25.47005 27.58547 1.000 39.23959 144 PRO D N 1
ATOM 14459 C CA . PRO D 1 156 ? -6.07911 -24.77809 26.44033 1.000 42.88664 144 PRO D CA 1
ATOM 14460 C C . PRO D 1 156 ? -5.43961 -23.44493 26.16163 1.000 39.79863 144 PRO D C 1
ATOM 14461 O O . PRO D 1 156 ? -5.59638 -22.91623 25.07263 1.000 40.55504 144 PRO D O 1
ATOM 14472 N N . GLN D 1 157 ? -4.71134 -22.85536 27.11758 1.000 45.88401 145 GLN D N 1
ATOM 14473 C CA . GLN D 1 157 ? -4.02895 -21.60219 26.81740 1.000 42.89061 145 GLN D CA 1
ATOM 14474 C C . GLN D 1 157 ? -2.95893 -21.84817 25.73845 1.000 41.96459 145 GLN D C 1
ATOM 14475 O O . GLN D 1 157 ? -2.66291 -20.98156 24.90687 1.000 45.29627 145 GLN D O 1
ATOM 14489 N N . LYS D 1 158 ? -2.29308 -23.00209 25.81491 1.000 46.13575 146 LYS D N 1
ATOM 14490 C CA . LYS D 1 158 ? -1.15877 -23.30343 24.94385 1.000 49.51755 146 LYS D CA 1
ATOM 14491 C C . LYS D 1 158 ? -1.70582 -23.75957 23.59027 1.000 45.67710 146 LYS D C 1
ATOM 14492 O O . LYS D 1 158 ? -1.19972 -23.41521 22.51699 1.000 48.47543 146 LYS D O 1
ATOM 14511 N N . SER D 1 159 ? -2.70188 -24.63171 23.63042 1.000 42.39805 147 SER D N 1
ATOM 14512 C CA . SER D 1 159 ? -3.19946 -25.24333 22.39924 1.000 43.67071 147 SER D CA 1
ATOM 14513 C C . SER D 1 159 ? -4.21504 -24.36331 21.68038 1.000 45.16629 147 SER D C 1
ATOM 14514 O O . SER D 1 159 ? -4.41370 -24.49572 20.47434 1.000 45.74431 147 SER D O 1
ATOM 14522 N N . GLN D 1 160 ? -4.82565 -23.45907 22.42492 1.000 44.00355 148 GLN D N 1
ATOM 14523 C CA . GLN D 1 160 ? -5.90486 -22.57319 22.02087 1.000 42.92304 148 GLN D CA 1
ATOM 14524 C C . GLN D 1 160 ? -7.08234 -23.34263 21.43224 1.000 43.30767 148 GLN D C 1
ATOM 14525 O O . GLN D 1 160 ? -7.81662 -22.80803 20.61473 1.000 44.89815 148 GLN D O 1
ATOM 14539 N N . LYS D 1 161 ? -7.29138 -24.58060 21.86408 1.000 38.94319 149 LYS D N 1
ATOM 14540 C CA . LYS D 1 161 ? -8.40568 -25.40258 21.42140 1.000 40.97946 149 LYS D CA 1
ATOM 14541 C C . LYS D 1 161 ? -9.33967 -25.69377 22.59686 1.000 41.57189 149 LYS D C 1
ATOM 14542 O O . LYS D 1 161 ? -8.88989 -25.81716 23.74548 1.000 39.77972 149 LYS D O 1
ATOM 14561 N N . ASP D 1 162 ? -10.64735 -25.75338 22.32062 1.000 38.73501 150 ASP D N 1
ATOM 14562 C CA . ASP D 1 162 ? -11.62109 -26.28198 23.28164 1.000 36.79101 150 ASP D CA 1
ATOM 14563 C C . ASP D 1 162 ? -11.14873 -27.63390 23.80744 1.000 41.77960 150 ASP D C 1
ATOM 14564 O O . ASP D 1 162 ? -10.65427 -28.46370 23.03814 1.000 38.65426 150 ASP D O 1
ATOM 14573 N N . THR D 1 163 ? -11.27995 -27.85249 25.13149 1.000 37.87334 151 THR D N 1
ATOM 14574 C CA . THR D 1 163 ? -10.73209 -29.07641 25.71137 1.000 39.31070 151 THR D CA 1
ATOM 14575 C C . THR D 1 163 ? -11.61769 -29.61432 26.83172 1.000 41.19342 151 THR D C 1
ATOM 14576 O O . THR D 1 163 ? -12.04624 -28.86559 27.72182 1.000 37.64266 151 THR D O 1
ATOM 14587 N N . LEU D 1 164 ? -11.88952 -30.91472 26.78040 1.000 37.13898 152 LEU D N 1
ATOM 14588 C CA . LEU D 1 164 ? -12.46033 -31.65016 27.90623 1.000 41.93134 152 LEU D CA 1
ATOM 14589 C C . LEU D 1 164 ? -11.30308 -32.06090 28.82571 1.000 36.20632 152 LEU D C 1
ATOM 14590 O O . LEU D 1 164 ? -10.51494 -32.95709 28.49376 1.000 41.49539 152 LEU D O 1
ATOM 14606 N N . ILE D 1 165 ? -11.17389 -31.38031 29.96439 1.000 36.51899 153 ILE D N 1
ATOM 14607 C CA . ILE D 1 165 ? -10.03469 -31.56644 30.86934 1.000 39.47007 153 ILE D CA 1
ATOM 14608 C C . ILE D 1 165 ? -10.15409 -32.89544 31.61699 1.000 39.72580 153 ILE D C 1
ATOM 14609 O O . ILE D 1 165 ? -11.24957 -33.29801 32.04140 1.000 39.94994 153 ILE D O 1
ATOM 14625 N N . GLU D 1 166 ? -9.02630 -33.60390 31.74100 1.000 40.36042 154 GLU D N 1
ATOM 14626 C CA . GLU D 1 166 ? -8.97865 -34.85762 32.48807 1.000 43.32994 154 GLU D CA 1
ATOM 14627 C C . GLU D 1 166 ? -9.55828 -34.69393 33.89357 1.000 46.20784 154 GLU D C 1
ATOM 14628 O O . GLU D 1 166 ? -9.32279 -33.66809 34.55367 1.000 40.10728 154 GLU D O 1
ATOM 14640 N N . PRO D 1 167 ? -10.29907 -35.68483 34.38541 1.000 47.75505 155 PRO D N 1
ATOM 14641 C CA . PRO D 1 167 ? -10.99546 -35.52882 35.66733 1.000 45.88154 155 PRO D CA 1
ATOM 14642 C C . PRO D 1 167 ? -10.02252 -35.20507 36.79133 1.000 46.90838 155 PRO D C 1
ATOM 14643 O O . PRO D 1 167 ? -8.95412 -35.81323 36.90932 1.000 39.91142 155 PRO D O 1
ATOM 14654 N N . TYR D 1 168 ? -10.41942 -34.25684 37.63640 1.000 42.84058 156 TYR D N 1
ATOM 14655 C CA . TYR D 1 168 ? -9.61573 -33.85737 38.77882 1.000 42.01563 156 TYR D CA 1
ATOM 14656 C C . TYR D 1 168 ? -10.52122 -33.50623 39.95725 1.000 41.59102 156 TYR D C 1
ATOM 14657 O O . TYR D 1 168 ? -11.74846 -33.64695 39.89328 1.000 41.07525 156 TYR D O 1
ATOM 14675 N N . THR D 1 169 ? -9.88717 -33.05670 41.05276 1.000 44.19999 157 THR D N 1
ATOM 14676 C CA . THR D 1 169 ? -10.56703 -32.74807 42.30819 1.000 45.34629 157 THR D CA 1
ATOM 14677 C C . THR D 1 169 ? -10.32290 -31.30149 42.72680 1.000 46.62629 157 THR D C 1
ATOM 14678 O O . THR D 1 169 ? -9.21358 -30.76833 42.56468 1.000 50.18794 157 THR D O 1
ATOM 14689 N N . TYR D 1 170 ? -11.38293 -30.66643 43.25824 1.000 46.86137 158 TYR D N 1
ATOM 14690 C CA . TYR D 1 170 ? -11.32527 -29.34354 43.87098 1.000 46.56083 158 TYR D CA 1
ATOM 14691 C C . TYR D 1 170 ? -12.31554 -29.35313 45.03452 1.000 49.84848 158 TYR D C 1
ATOM 14692 O O . TYR D 1 170 ? -13.37036 -29.98635 44.95690 1.000 44.76109 158 TYR D O 1
ATOM 14710 N N . ALA D 1 171 ? -11.92707 -28.73622 46.15089 1.000 47.84390 159 ALA D N 1
ATOM 14711 C CA . ALA D 1 171 ? -12.72083 -28.74412 47.38244 1.000 53.94816 159 ALA D CA 1
ATOM 14712 C C . ALA D 1 171 ? -13.62226 -27.50763 47.36697 1.000 50.92074 159 ALA D C 1
ATOM 14713 O O . ALA D 1 171 ? -13.20814 -26.40736 47.74262 1.000 56.22898 159 ALA D O 1
ATOM 14720 N N . TYR D 1 172 ? -14.85361 -27.68729 46.90744 1.000 49.24010 160 TYR D N 1
ATOM 14721 C CA . TYR D 1 172 ? -15.84225 -26.61844 46.90141 1.000 51.19555 160 TYR D CA 1
ATOM 14722 C C . TYR D 1 172 ? -16.51364 -26.54434 48.26210 1.000 50.41482 160 TYR D C 1
ATOM 14723 O O . TYR D 1 172 ? -17.05253 -27.55642 48.74597 1.000 50.78943 160 TYR D O 1
ATOM 14741 N N . ASN D 1 173 ? -16.50854 -25.34888 48.87587 1.000 50.05415 161 ASN D N 1
ATOM 14742 C CA . ASN D 1 173 ? -17.02971 -25.20561 50.23628 1.000 59.38515 161 ASN D CA 1
ATOM 14743 C C . ASN D 1 173 ? -16.42391 -26.24141 51.17566 1.000 53.45411 161 ASN D C 1
ATOM 14744 O O . ASN D 1 173 ? -17.06701 -26.70258 52.12854 1.000 53.84294 161 ASN D O 1
ATOM 14755 N N . GLY D 1 174 ? -15.17534 -26.59808 50.91897 1.000 54.67746 162 GLY D N 1
ATOM 14756 C CA . GLY D 1 174 ? -14.45626 -27.48690 51.81622 1.000 62.87507 162 GLY D CA 1
ATOM 14757 C C . GLY D 1 174 ? -14.67564 -28.95732 51.56677 1.000 54.76850 162 GLY D C 1
ATOM 14758 O O . GLY D 1 174 ? -14.19792 -29.77885 52.35538 1.000 55.11579 162 GLY D O 1
ATOM 14762 N N . VAL D 1 175 ? -15.37632 -29.32036 50.50311 1.000 52.35895 163 VAL D N 1
ATOM 14763 C CA . VAL D 1 175 ? -15.68192 -30.71765 50.20946 1.000 52.50365 163 VAL D CA 1
ATOM 14764 C C . VAL D 1 175 ? -14.98312 -31.14700 48.92756 1.000 55.08491 163 VAL D C 1
ATOM 14765 O O . VAL D 1 175 ? -15.34776 -30.67329 47.83594 1.000 52.35117 163 VAL D O 1
ATOM 14778 N N . PRO D 1 176 ? -13.97934 -32.02107 49.00986 1.000 52.18375 164 PRO D N 1
ATOM 14779 C CA . PRO D 1 176 ? -13.36953 -32.56945 47.79035 1.000 49.81047 164 PRO D CA 1
ATOM 14780 C C . PRO D 1 176 ? -14.40865 -33.13367 46.82371 1.000 48.65544 164 PRO D C 1
ATOM 14781 O O . PRO D 1 176 ? -15.25954 -33.94169 47.19519 1.000 53.26382 164 PRO D O 1
ATOM 14792 N N . THR D 1 177 ? -14.34651 -32.68044 45.57557 1.000 47.40809 165 THR D N 1
ATOM 14793 C CA . THR D 1 177 ? -15.33659 -32.99572 44.54457 1.000 51.54093 165 THR D CA 1
ATOM 14794 C C . THR D 1 177 ? -14.62885 -33.36481 43.25792 1.000 45.67603 165 THR D C 1
ATOM 14795 O O . THR D 1 177 ? -13.75608 -32.62618 42.80188 1.000 42.51483 165 THR D O 1
ATOM 14806 N N . LEU D 1 178 ? -15.02279 -34.48960 42.66920 1.000 40.01642 166 LEU D N 1
ATOM 14807 C CA . LEU D 1 178 ? -14.49020 -34.92754 41.40306 1.000 45.67844 166 LEU D CA 1
ATOM 14808 C C . LEU D 1 178 ? -15.22700 -34.18046 40.29747 1.000 43.01477 166 LEU D C 1
ATOM 14809 O O . LEU D 1 178 ? -16.45811 -34.19894 40.25909 1.000 43.09323 166 LEU D O 1
ATOM 14825 N N . LEU D 1 179 ? -14.48708 -33.52100 39.42056 1.000 35.20482 167 LEU D N 1
ATOM 14826 C CA . LEU D 1 179 ? -15.11962 -32.77305 38.32239 1.000 39.39186 167 LEU D CA 1
ATOM 14827 C C . LEU D 1 179 ? -14.32527 -32.89739 37.03265 1.000 37.18128 167 LEU D C 1
ATOM 14828 O O . LEU D 1 179 ? -13.23239 -33.45871 36.99340 1.000 39.20684 167 LEU D O 1
ATOM 14844 N N . THR D 1 180 ? -14.90729 -32.35624 35.95736 1.000 39.74880 168 THR D N 1
ATOM 14845 C CA . THR D 1 180 ? -14.19672 -31.97312 34.75366 1.000 38.12166 168 THR D CA 1
ATOM 14846 C C . THR D 1 180 ? -14.45875 -30.49530 34.49229 1.000 34.66875 168 THR D C 1
ATOM 14847 O O . THR D 1 180 ? -15.45290 -29.92852 34.95144 1.000 39.01767 168 THR D O 1
ATOM 14858 N N . SER D 1 181 ? -13.54898 -29.85702 33.75951 1.000 37.75618 169 SER D N 1
ATOM 14859 C CA . SER D 1 181 ? -13.79666 -28.53551 33.20698 1.000 35.65482 169 SER D CA 1
ATOM 14860 C C . SER D 1 181 ? -13.93922 -28.61706 31.68390 1.000 33.92692 169 SER D C 1
ATOM 14861 O O . SER D 1 181 ? -13.12598 -29.24246 30.99143 1.000 35.63257 169 SER D O 1
ATOM 14869 N N . VAL D 1 182 ? -14.96435 -27.96486 31.17492 1.000 36.18084 170 VAL D N 1
ATOM 14870 C CA . VAL D 1 182 ? -15.16346 -27.84304 29.73011 1.000 37.30088 170 VAL D CA 1
ATOM 14871 C C . VAL D 1 182 ? -14.58368 -26.48329 29.36148 1.000 29.16659 170 VAL D C 1
ATOM 14872 O O . VAL D 1 182 ? -15.17652 -25.43883 29.60472 1.000 33.55292 170 VAL D O 1
ATOM 14885 N N . ALA D 1 183 ? -13.38452 -26.49607 28.81991 1.000 31.97540 171 ALA D N 1
ATOM 14886 C CA . ALA D 1 183 ? -12.59534 -25.28465 28.66779 1.000 33.36753 171 ALA D CA 1
ATOM 14887 C C . ALA D 1 183 ? -12.65824 -24.72740 27.25013 1.000 36.45855 171 ALA D C 1
ATOM 14888 O O . ALA D 1 183 ? -12.47078 -25.45548 26.26957 1.000 37.74969 171 ALA D O 1
ATOM 14895 N N . ALA D 1 184 ? -12.86552 -23.41552 27.16105 1.000 36.65804 172 ALA D N 1
ATOM 14896 C CA . ALA D 1 184 ? -13.01799 -22.72407 25.87237 1.000 34.71117 172 ALA D CA 1
ATOM 14897 C C . ALA D 1 184 ? -12.09223 -21.51359 25.82872 1.000 34.90860 172 ALA D C 1
ATOM 14898 O O . ALA D 1 184 ? -12.33864 -20.50677 26.51775 1.000 34.50243 172 ALA D O 1
ATOM 14905 N N . PRO D 1 185 ? -11.01347 -21.57822 25.06196 1.000 34.69120 173 PRO D N 1
ATOM 14906 C CA . PRO D 1 185 ? -10.18171 -20.38545 24.85735 1.000 41.12820 173 PRO D CA 1
ATOM 14907 C C . PRO D 1 185 ? -10.98187 -19.26391 24.20688 1.000 40.73991 173 PRO D C 1
ATOM 14908 O O . PRO D 1 185 ? -11.87037 -19.49873 23.37512 1.000 37.34882 173 PRO D O 1
ATOM 14919 N N . ILE D 1 186 ? -10.65644 -18.03859 24.60058 1.000 39.36282 174 ILE D N 1
ATOM 14920 C CA . ILE D 1 186 ? -11.28286 -16.84141 24.05272 1.000 43.96647 174 ILE D CA 1
ATOM 14921 C C . ILE D 1 186 ? -10.33284 -16.35053 22.96915 1.000 43.16087 174 ILE D C 1
ATOM 14922 O O . ILE D 1 186 ? -9.26894 -15.81149 23.26716 1.000 44.73260 174 ILE D O 1
ATOM 14938 N N . VAL D 1 187 ? -10.69602 -16.56411 21.71383 1.000 40.49623 175 VAL D N 1
ATOM 14939 C CA . VAL D 1 187 ? -9.95925 -16.05045 20.57018 1.000 46.07263 175 VAL D CA 1
ATOM 14940 C C . VAL D 1 187 ? -10.91517 -15.12710 19.83058 1.000 48.26667 175 VAL D C 1
ATOM 14941 O O . VAL D 1 187 ? -12.01320 -15.55835 19.44646 1.000 44.59508 175 VAL D O 1
ATOM 14954 N N . SER D 1 188 ? -10.52561 -13.86469 19.64412 1.000 46.33767 176 SER D N 1
ATOM 14955 C CA . SER D 1 188 ? -11.33492 -12.99844 18.79173 1.000 56.56088 176 SER D CA 1
ATOM 14956 C C . SER D 1 188 ? -10.42383 -12.09916 17.96988 1.000 58.03652 176 SER D C 1
ATOM 14957 O O . SER D 1 188 ? -9.47617 -11.49556 18.49530 1.000 48.80017 176 SER D O 1
ATOM 14965 N N . GLN D 1 189 ? -10.72833 -12.01829 16.67929 1.000 53.92471 177 GLN D N 1
ATOM 14966 C CA . GLN D 1 189 ? -9.94462 -11.26230 15.70891 1.000 60.53731 177 GLN D CA 1
ATOM 14967 C C . GLN D 1 189 ? -8.45920 -11.61786 15.79913 1.000 53.43027 177 GLN D C 1
ATOM 14968 O O . GLN D 1 189 ? -7.58448 -10.75377 15.76135 1.000 58.73955 177 GLN D O 1
ATOM 14982 N N . GLY D 1 190 ? -8.16744 -12.91728 15.90138 1.000 50.69419 178 GLY D N 1
ATOM 14983 C CA . GLY D 1 190 ? -6.80222 -13.40721 15.87910 1.000 62.10520 178 GLY D CA 1
ATOM 14984 C C . GLY D 1 190 ? -6.06570 -13.34908 17.20687 1.000 61.15030 178 GLY D C 1
ATOM 14985 O O . GLY D 1 190 ? -4.94380 -13.86155 17.29971 1.000 71.01159 178 GLY D O 1
ATOM 14989 N N . LYS D 1 191 ? -6.66035 -12.75418 18.22775 1.000 49.38598 179 LYS D N 1
ATOM 14990 C CA . LYS D 1 191 ? -6.03235 -12.53706 19.52942 1.000 49.21372 179 LYS D CA 1
ATOM 14991 C C . LYS D 1 191 ? -6.53924 -13.50810 20.57666 1.000 47.53075 179 LYS D C 1
ATOM 14992 O O . LYS D 1 191 ? -7.75568 -13.67567 20.73725 1.000 44.73457 179 LYS D O 1
ATOM 15011 N N . LEU D 1 192 ? -5.60629 -14.10192 21.33419 1.000 44.73023 180 LEU D N 1
ATOM 15012 C CA . LEU D 1 192 ? -5.99978 -14.89932 22.49346 1.000 45.34839 180 LEU D CA 1
ATOM 15013 C C . LEU D 1 192 ? -6.26074 -13.98198 23.68264 1.000 45.45951 180 LEU D C 1
ATOM 15014 O O . LEU D 1 192 ? -5.35631 -13.26818 24.13855 1.000 46.85067 180 LEU D O 1
ATOM 15030 N N . TRP D 1 193 ? -7.49644 -14.01405 24.19959 1.000 43.28436 181 TRP D N 1
ATOM 15031 C CA . TRP D 1 193 ? -7.89513 -13.20375 25.34335 1.000 40.98816 181 TRP D CA 1
ATOM 15032 C C . TRP D 1 193 ? -7.85107 -13.94393 26.67894 1.000 38.96276 181 TRP D C 1
ATOM 15033 O O . TRP D 1 193 ? -7.84424 -13.28196 27.73006 1.000 41.19147 181 TRP D O 1
ATOM 15054 N N . GLY D 1 194 ? -7.81774 -15.26146 26.66867 1.000 35.83183 182 GLY D N 1
ATOM 15055 C CA . GLY D 1 194 ? -7.84686 -16.05200 27.90595 1.000 40.66698 182 GLY D CA 1
ATOM 15056 C C . GLY D 1 194 ? -8.60436 -17.35955 27.70023 1.000 41.10189 182 GLY D C 1
ATOM 15057 O O . GLY D 1 194 ? -8.63052 -17.90975 26.59945 1.000 37.50127 182 GLY D O 1
ATOM 15061 N N . VAL D 1 195 ? -9.20937 -17.82853 28.78078 1.000 35.83800 183 VAL D N 1
ATOM 15062 C CA . VAL D 1 195 ? -9.91092 -19.10796 28.81453 1.000 36.51241 183 VAL D CA 1
ATOM 15063 C C . VAL D 1 195 ? -11.11105 -18.95476 29.73869 1.000 37.17970 183 VAL D C 1
ATOM 15064 O O . VAL D 1 195 ? -11.01792 -18.31611 30.79642 1.000 39.39508 183 VAL D O 1
ATOM 15077 N N . VAL D 1 196 ? -12.23053 -19.56158 29.35207 1.000 33.24220 184 VAL D N 1
ATOM 15078 C CA . VAL D 1 196 ? -13.42500 -19.67785 30.19126 1.000 35.07870 184 VAL D CA 1
ATOM 15079 C C . VAL D 1 196 ? -13.70321 -21.16773 30.34735 1.000 35.06955 184 VAL D C 1
ATOM 15080 O O . VAL D 1 196 ? -13.53449 -21.92797 29.39641 1.000 39.21217 184 VAL D O 1
ATOM 15093 N N . THR D 1 197 ? -14.06845 -21.60376 31.53737 1.000 32.62552 185 THR D N 1
ATOM 15094 C CA . THR D 1 197 ? -14.42637 -23.00344 31.74623 1.000 33.41757 185 THR D CA 1
ATOM 15095 C C . THR D 1 197 ? -15.80313 -23.09977 32.37905 1.000 33.60032 185 THR D C 1
ATOM 15096 O O . THR D 1 197 ? -16.20497 -22.26223 33.19816 1.000 34.97170 185 THR D O 1
ATOM 15107 N N . SER D 1 198 ? -16.54154 -24.11644 31.94748 1.000 36.99317 186 SER D N 1
ATOM 15108 C CA . SER D 1 198 ? -17.72352 -24.59879 32.65675 1.000 34.76070 186 SER D CA 1
ATOM 15109 C C . SER D 1 198 ? -17.30449 -25.83120 33.45017 1.000 33.45306 186 SER D C 1
ATOM 15110 O O . SER D 1 198 ? -16.87334 -26.83381 32.86128 1.000 33.29042 186 SER D O 1
ATOM 15118 N N . ASP D 1 199 ? -17.41681 -25.74834 34.78281 1.000 40.47552 187 ASP D N 1
ATOM 15119 C CA . ASP D 1 199 ? -16.97931 -26.81670 35.67867 1.000 35.27250 187 ASP D CA 1
ATOM 15120 C C . ASP D 1 199 ? -18.15390 -27.71887 36.05409 1.000 34.07289 187 ASP D C 1
ATOM 15121 O O . ASP D 1 199 ? -19.14555 -27.25585 36.63765 1.000 32.36660 187 ASP D O 1
ATOM 15130 N N . ILE D 1 200 ? -18.03756 -28.99899 35.67342 1.000 38.01733 188 ILE D N 1
ATOM 15131 C CA A ILE D 1 200 ? -19.11251 -29.98992 35.74975 0.498 40.35019 188 ILE D CA 1
ATOM 15132 C CA B ILE D 1 200 ? -19.11810 -29.97959 35.76430 0.502 38.80596 188 ILE D CA 1
ATOM 15133 C C . ILE D 1 200 ? -18.67804 -31.12361 36.66482 1.000 37.58473 188 ILE D C 1
ATOM 15134 O O . ILE D 1 200 ? -17.57952 -31.66823 36.49950 1.000 42.27479 188 ILE D O 1
ATOM 15163 N N . SER D 1 201 ? -19.53672 -31.49151 37.61767 1.000 41.84148 189 SER D N 1
ATOM 15164 C CA . SER D 1 201 ? -19.22875 -32.62027 38.48620 1.000 43.36968 189 SER D CA 1
ATOM 15165 C C . SER D 1 201 ? -19.29818 -33.93712 37.71620 1.000 46.59238 189 SER D C 1
ATOM 15166 O O . SER D 1 201 ? -20.13540 -34.13588 36.81808 1.000 40.00460 189 SER D O 1
ATOM 15174 N N . LEU D 1 202 ? -18.43276 -34.86441 38.11041 1.000 44.03207 190 LEU D N 1
ATOM 15175 C CA . LEU D 1 202 ? -18.49231 -36.19674 37.52480 1.000 44.29363 190 LEU D CA 1
ATOM 15176 C C . LEU D 1 202 ? -19.80700 -36.88847 37.90045 1.000 46.80525 190 LEU D C 1
ATOM 15177 O O . LEU D 1 202 ? -20.38130 -37.62830 37.09296 1.000 43.59103 190 LEU D O 1
ATOM 15193 N N . ALA D 1 203 ? -20.33912 -36.59081 39.08735 1.000 44.61729 191 ALA D N 1
ATOM 15194 C CA . ALA D 1 203 ? -21.63636 -37.13486 39.48711 1.000 46.31609 191 ALA D CA 1
ATOM 15195 C C . ALA D 1 203 ? -22.75137 -36.75761 38.50214 1.000 47.31546 191 ALA D C 1
ATOM 15196 O O . ALA D 1 203 ? -23.60244 -37.59280 38.16902 1.000 48.22314 191 ALA D O 1
ATOM 15203 N N . SER D 1 204 ? -22.77694 -35.50515 38.04106 1.000 45.03962 192 SER D N 1
ATOM 15204 C CA . SER D 1 204 ? -23.83536 -35.07603 37.12737 1.000 45.50331 192 SER D CA 1
ATOM 15205 C C . SER D 1 204 ? -23.72811 -35.79454 35.79107 1.000 44.77340 192 SER D C 1
ATOM 15206 O O . SER D 1 204 ? -24.74234 -36.20830 35.21514 1.000 46.39114 192 SER D O 1
ATOM 15214 N N . LEU D 1 205 ? -22.50751 -36.00860 35.31132 1.000 43.17888 193 LEU D N 1
ATOM 15215 C CA . LEU D 1 205 ? -22.33689 -36.78934 34.09363 1.000 43.84121 193 LEU D CA 1
ATOM 15216 C C . LEU D 1 205 ? -22.74734 -38.24008 34.31410 1.000 44.22759 193 LEU D C 1
ATOM 15217 O O . LEU D 1 205 ? -23.41109 -38.83932 33.46099 1.000 46.51437 193 LEU D O 1
ATOM 15233 N N . GLN D 1 206 ? -22.37100 -38.82617 35.44762 1.000 44.24592 194 GLN D N 1
ATOM 15234 C CA . GLN D 1 206 ? -22.66593 -40.23881 35.65975 1.000 45.58071 194 GLN D CA 1
ATOM 15235 C C . GLN D 1 206 ? -24.17132 -40.46362 35.72660 1.000 49.51582 194 GLN D C 1
ATOM 15236 O O . GLN D 1 206 ? -24.68537 -41.49343 35.25554 1.000 49.54959 194 GLN D O 1
ATOM 15250 N N . GLN D 1 207 ? -24.89798 -39.50793 36.31989 1.000 51.97780 195 GLN D N 1
ATOM 15251 C CA . GLN D 1 207 ? -26.34789 -39.63821 36.38320 1.000 52.82426 195 GLN D CA 1
ATOM 15252 C C . GLN D 1 207 ? -26.92769 -39.80092 34.98459 1.000 52.38931 195 GLN D C 1
ATOM 15253 O O . GLN D 1 207 ? -27.85359 -40.59162 34.77335 1.000 55.38814 195 GLN D O 1
ATOM 15267 N N . LYS D 1 208 ? -26.38049 -39.06602 34.01020 1.000 47.61366 196 LYS D N 1
ATOM 15268 C CA . LYS D 1 208 ? -26.89261 -39.13171 32.64080 1.000 48.59700 196 LYS D CA 1
ATOM 15269 C C . LYS D 1 208 ? -26.50319 -40.44914 31.98006 1.000 46.81181 196 LYS D C 1
ATOM 15270 O O . LYS D 1 208 ? -27.35559 -41.16482 31.44812 1.000 49.44976 196 LYS D O 1
ATOM 15289 N N . ILE D 1 209 ? -25.21230 -40.78860 32.03559 1.000 45.25358 197 ILE D N 1
ATOM 15290 C CA . ILE D 1 209 ? -24.71278 -42.01717 31.43434 1.000 42.01846 197 ILE D CA 1
ATOM 15291 C C . ILE D 1 209 ? -25.41602 -43.24421 32.00575 1.000 44.71359 197 ILE D C 1
ATOM 15292 O O . ILE D 1 209 ? -25.69672 -44.19973 31.27439 1.000 47.00113 197 ILE D O 1
ATOM 15308 N N . ASN D 1 210 ? -25.67421 -43.26871 33.32376 1.000 48.85811 198 ASN D N 1
ATOM 15309 C CA . ASN D 1 210 ? -26.25867 -44.45667 33.92665 1.000 47.37349 198 ASN D CA 1
ATOM 15310 C C . ASN D 1 210 ? -27.75479 -44.58141 33.64582 1.000 49.78164 198 ASN D C 1
ATOM 15311 O O . ASN D 1 210 ? -28.32430 -45.65850 33.87146 1.000 53.25338 198 ASN D O 1
ATOM 15322 N N . GLN D 1 211 ? -28.40177 -43.52494 33.14362 1.000 52.20370 199 GLN D N 1
ATOM 15323 C CA . GLN D 1 211 ? -29.77440 -43.63795 32.66379 1.000 62.48297 199 GLN D CA 1
ATOM 15324 C C . GLN D 1 211 ? -29.86754 -44.34469 31.30919 1.000 58.56224 199 GLN D C 1
ATOM 15325 O O . GLN D 1 211 ? -30.96270 -44.77566 30.92239 1.000 59.45755 199 GLN D O 1
ATOM 15339 N N . ILE D 1 212 ? -28.74762 -44.51381 30.61156 1.000 52.33701 200 ILE D N 1
ATOM 15340 C CA . ILE D 1 212 ? -28.75235 -45.08715 29.27244 1.000 50.62602 200 ILE D CA 1
ATOM 15341 C C . ILE D 1 212 ? -28.92634 -46.59886 29.38253 1.000 50.55402 200 ILE D C 1
ATOM 15342 O O . ILE D 1 212 ? -28.16509 -47.26779 30.08477 1.000 54.13953 200 ILE D O 1
ATOM 15358 N N . LYS D 1 213 ? -29.89014 -47.14367 28.63747 1.000 55.19726 201 LYS D N 1
ATOM 15359 C CA . LYS D 1 213 ? -30.12907 -48.58343 28.52988 1.000 54.93545 201 LYS D CA 1
ATOM 15360 C C . LYS D 1 213 ? -30.20753 -48.92429 27.04857 1.000 59.20184 201 LYS D C 1
ATOM 15361 O O . LYS D 1 213 ? -31.27446 -48.80683 26.43126 1.000 56.00698 201 LYS D O 1
ATOM 15380 N N . PRO D 1 214 ? -29.09398 -49.35039 26.43992 1.000 52.46273 202 PRO D N 1
ATOM 15381 C CA . PRO D 1 214 ? -29.05034 -49.40131 24.97061 1.000 53.78291 202 PRO D CA 1
ATOM 15382 C C . PRO D 1 214 ? -29.86181 -50.53290 24.33631 1.000 56.49493 202 PRO D C 1
ATOM 15383 O O . PRO D 1 214 ? -30.16739 -50.43388 23.14263 1.000 60.81623 202 PRO D O 1
ATOM 15394 N N . TRP D 1 215 ? -30.20312 -51.60276 25.05722 1.000 57.21061 203 TRP D N 1
ATOM 15395 C CA . TRP D 1 215 ? -30.77241 -52.78658 24.40941 1.000 63.20712 203 TRP D CA 1
ATOM 15396 C C . TRP D 1 215 ? -31.97517 -53.30329 25.19119 1.000 60.54939 203 TRP D C 1
ATOM 15397 O O . TRP D 1 215 ? -31.83258 -54.10859 26.11162 1.000 60.53242 203 TRP D O 1
ATOM 15418 N N . GLU D 1 216 ? -33.16590 -52.86819 24.78735 1.000 62.15011 204 GLU D N 1
ATOM 15419 C CA . GLU D 1 216 ? -34.41784 -53.41207 25.32315 1.000 81.29933 204 GLU D CA 1
ATOM 15420 C C . GLU D 1 216 ? -34.50230 -53.22463 26.83415 1.000 65.05441 204 GLU D C 1
ATOM 15421 O O . GLU D 1 216 ? -34.90087 -54.13342 27.56438 1.000 66.00286 204 GLU D O 1
ATOM 15433 N N . GLY D 1 217 ? -34.12159 -52.04147 27.30605 1.000 64.42436 205 GLY D N 1
ATOM 15434 C CA . GLY D 1 217 ? -34.10208 -51.76054 28.72992 1.000 70.79661 205 GLY D CA 1
ATOM 15435 C C . GLY D 1 217 ? -32.87622 -52.25793 29.44871 1.000 69.56277 205 GLY D C 1
ATOM 15436 O O . GLY D 1 217 ? -32.66791 -51.88774 30.60891 1.000 75.66204 205 GLY D O 1
ATOM 15440 N N . GLY D 1 218 ? -32.05058 -53.07610 28.79697 1.000 65.01497 206 GLY D N 1
ATOM 15441 C CA . GLY D 1 218 ? -30.86222 -53.62383 29.40024 1.000 67.16942 206 GLY D CA 1
ATOM 15442 C C . GLY D 1 218 ? -29.57773 -53.07132 28.80992 1.000 58.62236 206 GLY D C 1
ATOM 15443 O O . GLY D 1 218 ? -29.56680 -52.12932 28.00906 1.000 53.75165 206 GLY D O 1
ATOM 15447 N N . GLY D 1 219 ? -28.47963 -53.70985 29.19934 1.000 55.63957 207 GLY D N 1
ATOM 15448 C CA . GLY D 1 219 ? -27.16399 -53.20495 28.88606 1.000 56.05706 207 GLY D CA 1
ATOM 15449 C C . GLY D 1 219 ? -26.88079 -51.92817 29.65348 1.000 49.05675 207 GLY D C 1
ATOM 15450 O O . GLY D 1 219 ? -27.68811 -51.43120 30.44356 1.000 52.05471 207 GLY D O 1
ATOM 15454 N N . TYR D 1 220 ? -25.70259 -51.37248 29.38041 1.000 49.49698 208 TYR D N 1
ATOM 15455 C CA . TYR D 1 220 ? -25.28018 -50.14543 30.02294 1.000 46.27235 208 TYR D CA 1
ATOM 15456 C C . TYR D 1 220 ? -24.30899 -49.41263 29.11361 1.000 46.13968 208 TYR D C 1
ATOM 15457 O O . TYR D 1 220 ? -23.86234 -49.94075 28.09122 1.000 54.71438 208 TYR D O 1
ATOM 15475 N N . ALA D 1 221 ? -23.99302 -48.17605 29.50005 1.000 45.68049 209 ALA D N 1
ATOM 15476 C CA . ALA D 1 221 ? -23.02490 -47.34859 28.79886 1.000 43.66806 209 ALA D CA 1
ATOM 15477 C C . ALA D 1 221 ? -21.94417 -46.89798 29.75728 1.000 43.41692 209 ALA D C 1
ATOM 15478 O O . ALA D 1 221 ? -22.16635 -46.81902 30.96545 1.000 49.40597 209 ALA D O 1
ATOM 15485 N N . MET D 1 222 ? -20.76817 -46.61452 29.18960 1.000 47.49024 210 MET D N 1
ATOM 15486 C CA . MET D 1 222 ? -19.59346 -46.20523 29.94091 1.000 49.81399 210 MET D CA 1
ATOM 15487 C C . MET D 1 222 ? -19.02608 -44.97519 29.26424 1.000 45.98625 210 MET D C 1
ATOM 15488 O O . MET D 1 222 ? -19.14742 -44.82840 28.04818 1.000 42.90608 210 MET D O 1
ATOM 15502 N N . LEU D 1 223 ? -18.28574 -44.15687 30.00488 1.000 44.41246 211 LEU D N 1
ATOM 15503 C CA . LEU D 1 223 ? -17.66429 -42.97915 29.38365 1.000 45.44014 211 LEU D CA 1
ATOM 15504 C C . LEU D 1 223 ? -16.23731 -42.85712 29.88844 1.000 48.54166 211 LEU D C 1
ATOM 15505 O O . LEU D 1 223 ? -16.00703 -42.83616 31.10736 1.000 41.90438 211 LEU D O 1
ATOM 15521 N N . LEU D 1 224 ? -15.28811 -42.77619 28.95946 1.000 42.25005 212 LEU D N 1
ATOM 15522 C CA . LEU D 1 224 ? -13.86814 -42.72558 29.28268 1.000 42.79721 212 LEU D CA 1
ATOM 15523 C C . LEU D 1 224 ? -13.26178 -41.42815 28.77164 1.000 47.16306 212 LEU D C 1
ATOM 15524 O O . LEU D 1 224 ? -13.69639 -40.87922 27.74558 1.000 47.12634 212 LEU D O 1
ATOM 15540 N N . SER D 1 225 ? -12.24405 -40.93350 29.48108 1.000 44.07456 213 SER D N 1
ATOM 15541 C CA . SER D 1 225 ? -11.64250 -39.66243 29.09326 1.000 46.83794 213 SER D CA 1
ATOM 15542 C C . SER D 1 225 ? -10.63571 -39.87040 27.95695 1.000 40.93195 213 SER D C 1
ATOM 15543 O O . SER D 1 225 ? -10.40090 -40.98171 27.48579 1.000 42.42023 213 SER D O 1
ATOM 15551 N N . SER D 1 226 ? -9.98494 -38.78588 27.54877 1.000 36.89594 214 SER D N 1
ATOM 15552 C CA . SER D 1 226 ? -9.05002 -38.85914 26.43307 1.000 46.84134 214 SER D CA 1
ATOM 15553 C C . SER D 1 226 ? -7.86372 -39.75365 26.75154 1.000 46.02494 214 SER D C 1
ATOM 15554 O O . SER D 1 226 ? -7.26259 -40.33777 25.84384 1.000 46.36813 214 SER D O 1
ATOM 15562 N N . ALA D 1 227 ? -7.48817 -39.84817 28.02166 1.000 42.46050 215 ALA D N 1
ATOM 15563 C CA . ALA D 1 227 ? -6.36993 -40.68299 28.43573 1.000 47.87777 215 ALA D CA 1
ATOM 15564 C C . ALA D 1 227 ? -6.82123 -42.01218 29.02143 1.000 44.45318 215 ALA D C 1
ATOM 15565 O O . ALA D 1 227 ? -6.04925 -42.65847 29.72256 1.000 52.15186 215 ALA D O 1
ATOM 15572 N N . GLY D 1 228 ? -8.06334 -42.41142 28.77918 1.000 46.76995 216 GLY D N 1
ATOM 15573 C CA . GLY D 1 228 ? -8.56069 -43.66797 29.29483 1.000 56.92389 216 GLY D CA 1
ATOM 15574 C C . GLY D 1 228 ? -8.95978 -43.67614 30.76071 1.000 56.53490 216 GLY D C 1
ATOM 15575 O O . GLY D 1 228 ? -9.10992 -44.75171 31.32912 1.000 55.37370 216 GLY D O 1
ATOM 15579 N N . LYS D 1 229 ? -9.12671 -42.51972 31.38817 1.000 52.31456 217 LYS D N 1
ATOM 15580 C CA . LYS D 1 229 ? -9.63184 -42.44392 32.75711 1.000 53.81898 217 LYS D CA 1
ATOM 15581 C C . LYS D 1 229 ? -11.14469 -42.65064 32.76174 1.000 56.12583 217 LYS D C 1
ATOM 15582 O O . LYS D 1 229 ? -11.85227 -42.21646 31.84911 1.000 48.90297 217 LYS D O 1
ATOM 15601 N N . VAL D 1 230 ? -11.65075 -43.28354 33.81190 1.000 49.18540 218 VAL D N 1
ATOM 15602 C CA . VAL D 1 230 ? -13.08122 -43.55972 33.91026 1.000 46.94138 218 VAL D CA 1
ATOM 15603 C C . VAL D 1 230 ? -13.81435 -42.27689 34.27215 1.000 54.65814 218 VAL D C 1
ATOM 15604 O O . VAL D 1 230 ? -13.57512 -41.67356 35.32814 1.000 48.90254 218 VAL D O 1
ATOM 15617 N N . ILE D 1 231 ? -14.69348 -41.84289 33.38667 1.000 48.17934 219 ILE D N 1
ATOM 15618 C CA . ILE D 1 231 ? -15.64166 -40.78799 33.71944 1.000 44.82391 219 ILE D CA 1
ATOM 15619 C C . ILE D 1 231 ? -16.90358 -41.38774 34.32089 1.000 45.92398 219 ILE D C 1
ATOM 15620 O O . ILE D 1 231 ? -17.38769 -40.93971 35.36881 1.000 49.66189 219 ILE D O 1
ATOM 15636 N N . SER D 1 232 ? -17.43828 -42.43775 33.69067 1.000 46.43031 220 SER D N 1
ATOM 15637 C CA . SER D 1 232 ? -18.63264 -43.07880 34.21634 1.000 44.12065 220 SER D CA 1
ATOM 15638 C C . SER D 1 232 ? -18.63420 -44.56623 33.91485 1.000 43.77022 220 SER D C 1
ATOM 15639 O O . SER D 1 232 ? -18.48135 -44.97696 32.76502 1.000 41.15058 220 SER D O 1
ATOM 15647 N N . TYR D 1 233 ? -18.79913 -45.36228 34.96103 1.000 48.16909 221 TYR D N 1
ATOM 15648 C CA . TYR D 1 233 ? -18.84516 -46.80882 34.89160 1.000 45.17683 221 TYR D CA 1
ATOM 15649 C C . TYR D 1 233 ? -19.83025 -47.23524 35.96884 1.000 46.12891 221 TYR D C 1
ATOM 15650 O O . TYR D 1 233 ? -19.81114 -46.65930 37.06851 1.000 51.70069 221 TYR D O 1
ATOM 15668 N N . PRO D 1 234 ? -20.71335 -48.20341 35.69549 1.000 43.52064 222 PRO D N 1
ATOM 15669 C CA . PRO D 1 234 ? -21.73245 -48.56541 36.70221 1.000 47.30685 222 PRO D CA 1
ATOM 15670 C C . PRO D 1 234 ? -21.15388 -48.86246 38.08774 1.000 52.96933 222 PRO D C 1
ATOM 15671 O O . PRO D 1 234 ? -21.81489 -48.59152 39.10140 1.000 55.08281 222 PRO D O 1
ATOM 15682 N N . ASP D 1 235 ? -19.94215 -49.40821 38.16167 1.000 53.69918 223 ASP D N 1
ATOM 15683 C CA . ASP D 1 235 ? -19.22302 -49.54294 39.42923 1.000 54.40883 223 ASP D CA 1
ATOM 15684 C C . ASP D 1 235 ? -18.48358 -48.22988 39.65937 1.000 52.51636 223 ASP D C 1
ATOM 15685 O O . ASP D 1 235 ? -17.38444 -48.00536 39.15976 1.000 55.14615 223 ASP D O 1
ATOM 15694 N N . LYS D 1 236 ? -19.13126 -47.33184 40.40201 1.000 58.10969 224 LYS D N 1
ATOM 15695 C CA . LYS D 1 236 ? -18.60965 -45.99565 40.67095 1.000 53.18220 224 LYS D CA 1
ATOM 15696 C C . LYS D 1 236 ? -17.25821 -45.99024 41.37198 1.000 54.38953 224 LYS D C 1
ATOM 15697 O O . LYS D 1 236 ? -16.62626 -44.92869 41.45325 1.000 57.54282 224 LYS D O 1
ATOM 15716 N N . SER D 1 237 ? -16.80736 -47.10870 41.93908 1.000 54.02819 225 SER D N 1
ATOM 15717 C CA . SER D 1 237 ? -15.52357 -47.03082 42.63877 1.000 53.44037 225 SER D CA 1
ATOM 15718 C C . SER D 1 237 ? -14.39109 -46.76461 41.66106 1.000 56.99086 225 SER D C 1
ATOM 15719 O O . SER D 1 237 ? -13.32559 -46.28475 42.07491 1.000 56.51296 225 SER D O 1
ATOM 15727 N N . GLN D 1 238 ? -14.61927 -47.04946 40.36745 1.000 55.68889 226 GLN D N 1
ATOM 15728 C CA . GLN D 1 238 ? -13.61874 -46.86397 39.32382 1.000 57.48956 226 GLN D CA 1
ATOM 15729 C C . GLN D 1 238 ? -13.49543 -45.41928 38.87494 1.000 55.72216 226 GLN D C 1
ATOM 15730 O O . GLN D 1 238 ? -12.59715 -45.10233 38.08127 1.000 56.86970 226 GLN D O 1
ATOM 15744 N N . THR D 1 239 ? -14.39439 -44.55665 39.32903 1.000 56.29043 227 THR D N 1
ATOM 15745 C CA . THR D 1 239 ? -14.44354 -43.19985 38.83009 1.000 53.66518 227 THR D CA 1
ATOM 15746 C C . THR D 1 239 ? -13.06930 -42.55150 38.95635 1.000 58.24513 227 THR D C 1
ATOM 15747 O O . THR D 1 239 ? -12.46885 -42.54262 40.03035 1.000 57.18723 227 THR D O 1
ATOM 15758 N N . SER D 1 240 ? -12.60295 -41.97029 37.85856 1.000 54.12788 228 SER D N 1
ATOM 15759 C CA . SER D 1 240 ? -11.34659 -41.25584 37.65523 1.000 57.03773 228 SER D CA 1
ATOM 15760 C C . SER D 1 240 ? -10.13073 -42.17717 37.61607 1.000 57.15008 228 SER D C 1
ATOM 15761 O O . SER D 1 240 ? -8.99771 -41.66616 37.51411 1.000 61.45032 228 SER D O 1
ATOM 15769 N N . LYS D 1 241 ? -10.29611 -43.49315 37.67112 1.000 54.55339 229 LYS D N 1
ATOM 15770 C CA A LYS D 1 241 ? -9.15699 -44.39273 37.57453 0.636 57.54147 229 LYS D CA 1
ATOM 15771 C CA B LYS D 1 241 ? -9.15255 -44.38931 37.57557 0.364 57.52265 229 LYS D CA 1
ATOM 15772 C C . LYS D 1 241 ? -8.90741 -44.79793 36.12598 1.000 60.55193 229 LYS D C 1
ATOM 15773 O O . LYS D 1 241 ? -9.80300 -44.73427 35.27370 1.000 61.31308 229 LYS D O 1
ATOM 15808 N N . ALA D 1 242 ? -7.66183 -45.19932 35.86364 1.000 63.87530 230 ALA D N 1
ATOM 15809 C CA . ALA D 1 242 ? -7.24866 -45.73916 34.57525 1.000 68.79884 230 ALA D CA 1
ATOM 15810 C C . ALA D 1 242 ? -8.01929 -47.00706 34.23245 1.000 71.10950 230 ALA D C 1
ATOM 15811 O O . ALA D 1 242 ? -8.17905 -47.90738 35.05459 1.000 69.56285 230 ALA D O 1
ATOM 15818 N N . TRP D 1 243 ? -8.47382 -47.08898 32.98536 1.000 73.99937 231 TRP D N 1
ATOM 15819 C CA . TRP D 1 243 ? -9.28840 -48.21667 32.53830 1.000 76.94036 231 TRP D CA 1
ATOM 15820 C C . TRP D 1 243 ? -8.39754 -49.41868 32.25230 1.000 79.92303 231 TRP D C 1
ATOM 15821 O O . TRP D 1 243 ? -7.68356 -49.43519 31.24774 1.000 83.35352 231 TRP D O 1
ATOM 15842 N N . GLN D 1 244 ? -8.43952 -50.42309 33.13030 1.000 83.96535 232 GLN D N 1
ATOM 15843 C CA . GLN D 1 244 ? -7.87239 -51.74279 32.83995 1.000 89.76157 232 GLN D CA 1
ATOM 15844 C C . GLN D 1 244 ? -8.74342 -52.38905 31.77100 1.000 100.05788 232 GLN D C 1
ATOM 15845 O O . GLN D 1 244 ? -9.78351 -52.98334 32.06666 1.000 105.58410 232 GLN D O 1
ATOM 15859 N N . GLY D 1 245 ? -8.32637 -52.26670 30.51887 1.000 94.12498 233 GLY D N 1
ATOM 15860 C CA . GLY D 1 245 ? -9.26651 -52.29473 29.42893 1.000 89.30543 233 GLY D CA 1
ATOM 15861 C C . GLY D 1 245 ? -9.20221 -53.50129 28.53502 1.000 97.18443 233 GLY D C 1
ATOM 15862 O O . GLY D 1 245 ? -8.13374 -54.03249 28.21981 1.000 120.18161 233 GLY D O 1
ATOM 15866 N N . PRO D 1 246 ? -10.36616 -53.96725 28.11938 1.000 109.55254 234 PRO D N 1
ATOM 15867 C CA . PRO D 1 246 ? -10.42450 -54.82071 26.93040 1.000 101.57824 234 PRO D CA 1
ATOM 15868 C C . PRO D 1 246 ? -10.64691 -53.98915 25.66977 1.000 112.97561 234 PRO D C 1
ATOM 15869 O O . PRO D 1 246 ? -11.09820 -54.52969 24.65208 1.000 122.20640 234 PRO D O 1
ATOM 15880 N N . THR D 1 247 ? -10.32659 -52.68943 25.69838 1.000 98.11541 235 THR D N 1
ATOM 15881 C CA . THR D 1 247 ? -10.63897 -51.83178 24.55654 1.000 104.75698 235 THR D CA 1
ATOM 15882 C C . THR D 1 247 ? -9.59886 -51.99528 23.44983 1.000 104.79955 235 THR D C 1
ATOM 15883 O O . THR D 1 247 ? -8.40100 -52.13545 23.72217 1.000 114.69008 235 THR D O 1
ATOM 15894 N N . ASP D 1 248 ? -10.05824 -51.94772 22.19718 1.000 109.53128 236 ASP D N 1
ATOM 15895 C CA . ASP D 1 248 ? -9.18626 -52.14419 21.03005 1.000 103.54659 236 ASP D CA 1
ATOM 15896 C C . ASP D 1 248 ? -8.80056 -50.79805 20.41627 1.000 98.45454 236 ASP D C 1
ATOM 15897 O O . ASP D 1 248 ? -9.05557 -50.51680 19.24453 1.000 87.67745 236 ASP D O 1
ATOM 15906 N N . ASN D 1 249 ? -8.15783 -49.96302 21.22887 1.000 96.31402 237 ASN D N 1
ATOM 15907 C CA . ASN D 1 249 ? -7.95778 -48.55387 20.89309 1.000 111.17731 237 ASN D CA 1
ATOM 15908 C C . ASN D 1 249 ? -9.29173 -47.89565 20.53214 1.000 100.43894 237 ASN D C 1
ATOM 15909 O O . ASN D 1 249 ? -9.41165 -47.18159 19.53430 1.000 85.01503 237 ASN D O 1
ATOM 15920 N N . PHE D 1 250 ? -10.30514 -48.16372 21.35704 1.000 95.42630 238 PHE D N 1
ATOM 15921 C CA . PHE D 1 250 ? -11.62286 -47.53994 21.24784 1.000 80.16859 238 PHE D CA 1
ATOM 15922 C C . PHE D 1 250 ? -12.18052 -47.69031 19.83453 1.000 95.46870 238 PHE D C 1
ATOM 15923 O O . PHE D 1 250 ? -12.45996 -46.71705 19.12860 1.000 93.28729 238 PHE D O 1
ATOM 15940 N N . THR D 1 251 ? -12.35020 -48.95054 19.43260 1.000 87.26974 239 THR D N 1
ATOM 15941 C CA . THR D 1 251 ? -12.72398 -49.27001 18.06828 1.000 82.25640 239 THR D CA 1
ATOM 15942 C C . THR D 1 251 ? -14.24117 -49.18514 17.92603 1.000 86.03618 239 THR D C 1
ATOM 15943 O O . THR D 1 251 ? -14.98633 -49.50625 18.86587 1.000 75.46219 239 THR D O 1
ATOM 15954 N N . SER D 1 252 ? -14.68025 -48.70697 16.75054 1.000 76.68108 240 SER D N 1
ATOM 15955 C CA . SER D 1 252 ? -16.06351 -48.82730 16.31443 1.000 78.46293 240 SER D CA 1
ATOM 15956 C C . SER D 1 252 ? -16.48409 -50.27779 16.13369 1.000 91.26530 240 SER D C 1
ATOM 15957 O O . SER D 1 252 ? -17.68722 -50.56947 16.09808 1.000 88.65739 240 SER D O 1
ATOM 15965 N N . SER D 1 253 ? -15.52519 -51.17818 15.93351 1.000 80.20432 241 SER D N 1
ATOM 15966 C CA . SER D 1 253 ? -15.85553 -52.57288 15.72011 1.000 83.47221 241 SER D CA 1
ATOM 15967 C C . SER D 1 253 ? -16.58214 -53.14909 16.92343 1.000 81.60116 241 SER D C 1
ATOM 15968 O O . SER D 1 253 ? -16.35704 -52.74564 18.07134 1.000 81.23973 241 SER D O 1
ATOM 15976 N N . VAL D 1 254 ? -17.46905 -54.10322 16.65301 1.000 74.15029 242 VAL D N 1
ATOM 15977 C CA . VAL D 1 254 ? -18.18371 -54.81374 17.70758 1.000 78.64707 242 VAL D CA 1
ATOM 15978 C C . VAL D 1 254 ? -17.34837 -56.01846 18.11093 1.000 81.61089 242 VAL D C 1
ATOM 15979 O O . VAL D 1 254 ? -17.01915 -56.86116 17.26737 1.000 78.60144 242 VAL D O 1
ATOM 15992 N N . VAL D 1 255 ? -17.01012 -56.09421 19.39923 1.000 74.43243 243 VAL D N 1
ATOM 15993 C CA . VAL D 1 255 ? -16.13749 -57.12203 19.95202 1.000 73.58075 243 VAL D CA 1
ATOM 15994 C C . VAL D 1 255 ? -16.83544 -57.75279 21.14752 1.000 73.94676 243 VAL D C 1
ATOM 15995 O O . VAL D 1 255 ? -17.53618 -57.06862 21.90021 1.000 71.16652 243 VAL D O 1
ATOM 16008 N N . GLN D 1 256 ? -16.63649 -59.05192 21.32885 1.000 72.86057 244 GLN D N 1
ATOM 16009 C CA . GLN D 1 256 ? -17.25960 -59.79880 22.40947 1.000 76.61439 244 GLN D CA 1
ATOM 16010 C C . GLN D 1 256 ? -16.30519 -59.88455 23.59027 1.000 90.74186 244 GLN D C 1
ATOM 16011 O O . GLN D 1 256 ? -15.08844 -59.97474 23.41133 1.000 99.26177 244 GLN D O 1
ATOM 16025 N N . HIS D 1 257 ? -16.86477 -59.88560 24.79541 1.000 88.72202 245 HIS D N 1
ATOM 16026 C CA . HIS D 1 257 ? -16.07030 -59.81082 26.01067 1.000 82.54581 245 HIS D CA 1
ATOM 16027 C C . HIS D 1 257 ? -16.82657 -60.44664 27.15848 1.000 86.32135 245 HIS D C 1
ATOM 16028 O O . HIS D 1 257 ? -18.04222 -60.28680 27.27601 1.000 85.30133 245 HIS D O 1
ATOM 16042 N N . ASP D 1 258 ? -16.09380 -61.19272 27.97705 1.000 87.88396 246 ASP D N 1
ATOM 16043 C CA . ASP D 1 258 ? -16.55552 -61.54974 29.30592 1.000 98.30853 246 ASP D CA 1
ATOM 16044 C C . ASP D 1 258 ? -16.75444 -60.26294 30.10194 1.000 97.71700 246 ASP D C 1
ATOM 16045 O O . ASP D 1 258 ? -15.80454 -59.49445 30.29067 1.000 99.83107 246 ASP D O 1
ATOM 16054 N N . ASP D 1 259 ? -17.98747 -59.99825 30.53541 1.000 91.66012 247 ASP D N 1
ATOM 16055 C CA . ASP D 1 259 ? -18.33447 -58.70956 31.12973 1.000 82.18921 247 ASP D CA 1
ATOM 16056 C C . ASP D 1 259 ? -18.72860 -58.84201 32.59445 1.000 87.62927 247 ASP D C 1
ATOM 16057 O O . ASP D 1 259 ? -19.74025 -59.47495 32.90822 1.000 87.18119 247 ASP D O 1
ATOM 16066 N N . ALA D 1 260 ? -18.00238 -58.13363 33.46651 1.000 91.82842 248 ALA D N 1
ATOM 16067 C CA . ALA D 1 260 ? -18.20312 -58.26873 34.90720 1.000 93.59602 248 ALA D CA 1
ATOM 16068 C C . ALA D 1 260 ? -19.57533 -57.76508 35.35032 1.000 91.20806 248 ALA D C 1
ATOM 16069 O O . ALA D 1 260 ? -20.20029 -58.35780 36.23883 1.000 78.37798 248 ALA D O 1
ATOM 16076 N N . ILE D 1 261 ? -20.05342 -56.66963 34.75409 1.000 88.96032 249 ILE D N 1
ATOM 16077 C CA . ILE D 1 261 ? -21.24822 -55.98668 35.25680 1.000 90.89793 249 ILE D CA 1
ATOM 16078 C C . ILE D 1 261 ? -22.51730 -56.77922 34.96717 1.000 84.87787 249 ILE D C 1
ATOM 16079 O O . ILE D 1 261 ? -23.43128 -56.82026 35.79291 1.000 75.10433 249 ILE D O 1
ATOM 16095 N N . LEU D 1 262 ? -22.63860 -57.34805 33.77751 1.000 87.79584 250 LEU D N 1
ATOM 16096 C CA . LEU D 1 262 ? -23.85393 -58.07586 33.43798 1.000 83.69048 250 LEU D CA 1
ATOM 16097 C C . LEU D 1 262 ? -23.78571 -59.55176 33.78854 1.000 86.01004 250 LEU D C 1
ATOM 16098 O O . LEU D 1 262 ? -24.82388 -60.22544 33.79375 1.000 89.83469 250 LEU D O 1
ATOM 16114 N N . GLY D 1 263 ? -22.59124 -60.06975 34.04082 1.000 86.22311 251 GLY D N 1
ATOM 16115 C CA . GLY D 1 263 ? -22.43960 -61.47084 34.38463 1.000 81.46639 251 GLY D CA 1
ATOM 16116 C C . GLY D 1 263 ? -22.75194 -62.42111 33.25272 1.000 98.04015 251 GLY D C 1
ATOM 16117 O O . GLY D 1 263 ? -23.31685 -63.49409 33.49035 1.000 85.63397 251 GLY D O 1
ATOM 16121 N N . GLU D 1 264 ? -22.41485 -62.04209 32.02350 1.000 96.78701 252 GLU D N 1
ATOM 16122 C CA . GLU D 1 264 ? -22.57173 -62.90028 30.85547 1.000 97.11554 252 GLU D CA 1
ATOM 16123 C C . GLU D 1 264 ? -21.77196 -62.27636 29.71910 1.000 86.29148 252 GLU D C 1
ATOM 16124 O O . GLU D 1 264 ? -21.30628 -61.13932 29.81897 1.000 80.77083 252 GLU D O 1
ATOM 16136 N N . GLN D 1 265 ? -21.60257 -63.04723 28.64479 1.000 85.81294 253 GLN D N 1
ATOM 16137 C CA . GLN D 1 265 ? -20.89473 -62.55122 27.47162 1.000 85.95203 253 GLN D CA 1
ATOM 16138 C C . GLN D 1 265 ? -21.59129 -61.30017 26.94336 1.000 77.04675 253 GLN D C 1
ATOM 16139 O O . GLN D 1 265 ? -22.82321 -61.23727 26.88878 1.000 74.58670 253 GLN D O 1
ATOM 16153 N N . ALA D 1 266 ? -20.81234 -60.29455 26.54753 1.000 73.40362 254 ALA D N 1
ATOM 16154 C CA . ALA D 1 266 ? -21.40928 -59.06697 26.03360 1.000 68.15737 254 ALA D CA 1
ATOM 16155 C C . ALA D 1 266 ? -20.72207 -58.59141 24.76199 1.000 62.00081 254 ALA D C 1
ATOM 16156 O O . ALA D 1 266 ? -19.57953 -58.94629 24.46383 1.000 74.65687 254 ALA D O 1
ATOM 16163 N N . LEU D 1 267 ? -21.44149 -57.75647 24.02841 1.000 61.42997 255 LEU D N 1
ATOM 16164 C CA . LEU D 1 267 ? -20.91890 -57.08074 22.85279 1.000 62.03202 255 LEU D CA 1
ATOM 16165 C C . LEU D 1 267 ? -20.63924 -55.63098 23.22552 1.000 59.71440 255 LEU D C 1
ATOM 16166 O O . LEU D 1 267 ? -21.46986 -54.98035 23.86769 1.000 58.89280 255 LEU D O 1
ATOM 16182 N N . VAL D 1 268 ? -19.45286 -55.14908 22.87248 1.000 58.06635 256 VAL D N 1
ATOM 16183 C CA . VAL D 1 268 ? -18.99946 -53.81045 23.22445 1.000 55.69623 256 VAL D CA 1
ATOM 16184 C C . VAL D 1 268 ? -18.66367 -53.07782 21.93585 1.000 57.26010 256 VAL D C 1
ATOM 16185 O O . VAL D 1 268 ? -18.00539 -53.63725 21.04608 1.000 56.37778 256 VAL D O 1
ATOM 16198 N N . THR D 1 269 ? -19.12291 -51.83403 21.83849 1.000 54.70463 257 THR D N 1
ATOM 16199 C CA . THR D 1 269 ? -18.72793 -50.96843 20.75149 1.000 54.02606 257 THR D CA 1
ATOM 16200 C C . THR D 1 269 ? -18.55150 -49.56085 21.29735 1.000 52.65504 257 THR D C 1
ATOM 16201 O O . THR D 1 269 ? -19.30394 -49.12188 22.17698 1.000 50.98283 257 THR D O 1
ATOM 16212 N N . TRP D 1 270 ? -17.56256 -48.85737 20.74221 1.000 54.15637 258 TRP D N 1
ATOM 16213 C CA . TRP D 1 270 ? -17.15030 -47.53152 21.18105 1.000 48.36706 258 TRP D CA 1
ATOM 16214 C C . TRP D 1 270 ? -17.46073 -46.50197 20.10200 1.000 52.32694 258 TRP D C 1
ATOM 16215 O O . TRP D 1 270 ? -17.39529 -46.79743 18.90295 1.000 58.71577 258 TRP D O 1
ATOM 16236 N N . GLN D 1 271 ? -17.74768 -45.27650 20.53706 1.000 49.63579 259 GLN D N 1
ATOM 16237 C CA . GLN D 1 271 ? -17.95142 -44.12399 19.66933 1.000 49.09564 259 GLN D CA 1
ATOM 16238 C C . GLN D 1 271 ? -17.34352 -42.86923 20.28446 1.000 48.15008 259 GLN D C 1
ATOM 16239 O O . GLN D 1 271 ? -17.49565 -42.63418 21.49213 1.000 48.09474 259 GLN D O 1
ATOM 16253 N N . PRO D 1 272 ? -16.67332 -42.04150 19.48625 1.000 57.66349 260 PRO D N 1
ATOM 16254 C CA . PRO D 1 272 ? -16.02430 -40.84867 20.04534 1.000 55.96206 260 PRO D CA 1
ATOM 16255 C C . PRO D 1 272 ? -17.05349 -39.79544 20.44517 1.000 46.94157 260 PRO D C 1
ATOM 16256 O O . PRO D 1 272 ? -18.15888 -39.73370 19.90043 1.000 45.96981 260 PRO D O 1
ATOM 16267 N N . VAL D 1 273 ? -16.68191 -38.96783 21.42543 1.000 53.58043 261 VAL D N 1
ATOM 16268 C CA . VAL D 1 273 ? -17.47326 -37.80878 21.83973 1.000 49.27406 261 VAL D CA 1
ATOM 16269 C C . VAL D 1 273 ? -16.52581 -36.61872 21.77191 1.000 46.16476 261 VAL D C 1
ATOM 16270 O O . VAL D 1 273 ? -15.42648 -36.68622 22.32739 1.000 49.03439 261 VAL D O 1
ATOM 16283 N N . THR D 1 274 ? -16.91416 -35.54176 21.06649 1.000 46.07844 262 THR D N 1
ATOM 16284 C CA . THR D 1 274 ? -16.00551 -34.40207 20.96216 1.000 47.76024 262 THR D CA 1
ATOM 16285 C C . THR D 1 274 ? -16.73949 -33.06552 21.07283 1.000 44.02639 262 THR D C 1
ATOM 16286 O O . THR D 1 274 ? -17.87326 -32.91782 20.61242 1.000 46.30123 262 THR D O 1
ATOM 16297 N N . ILE D 1 275 ? -16.05532 -32.06382 21.63263 1.000 40.47222 263 ILE D N 1
ATOM 16298 C CA . ILE D 1 275 ? -16.62974 -30.73064 21.79588 1.000 44.47008 263 ILE D CA 1
ATOM 16299 C C . ILE D 1 275 ? -15.93085 -29.74838 20.86578 1.000 45.94765 263 ILE D C 1
ATOM 16300 O O . ILE D 1 275 ? -14.72143 -29.85339 20.59573 1.000 42.64850 263 ILE D O 1
ATOM 16316 N N . GLY D 1 276 ? -16.71573 -28.76333 20.39034 1.000 43.77483 264 GLY D N 1
ATOM 16317 C CA . GLY D 1 276 ? -16.17574 -27.61723 19.67102 1.000 44.87095 264 GLY D CA 1
ATOM 16318 C C . GLY D 1 276 ? -15.09552 -27.90208 18.65431 1.000 43.73163 264 GLY D C 1
ATOM 16319 O O . GLY D 1 276 ? -15.22675 -28.78462 17.80801 1.000 44.21838 264 GLY D O 1
ATOM 16323 N N . ASN D 1 277 ? -14.02039 -27.12807 18.70275 1.000 40.24874 265 ASN D N 1
ATOM 16324 C CA . ASN D 1 277 ? -12.90228 -27.29968 17.78799 1.000 41.30970 265 ASN D CA 1
ATOM 16325 C C . ASN D 1 277 ? -11.79583 -28.17656 18.36639 1.000 40.86366 265 ASN D C 1
ATOM 16326 O O . ASN D 1 277 ? -10.65845 -28.13609 17.88408 1.000 43.24843 265 ASN D O 1
ATOM 16337 N N . SER D 1 278 ? -12.11802 -29.00258 19.35959 1.000 45.82298 266 SER D N 1
ATOM 16338 C CA . SER D 1 278 ? -11.10454 -29.83755 19.98172 1.000 44.89886 266 SER D CA 1
ATOM 16339 C C . SER D 1 278 ? -10.59980 -30.92135 19.03240 1.000 44.38865 266 SER D C 1
ATOM 16340 O O . SER D 1 278 ? -11.34904 -31.50979 18.25413 1.000 40.74769 266 SER D O 1
ATOM 16348 N N . THR D 1 279 ? -9.30148 -31.16691 19.12565 1.000 50.46611 267 THR D N 1
ATOM 16349 C CA . THR D 1 279 ? -8.61812 -32.25897 18.45797 1.000 52.55640 267 THR D CA 1
ATOM 16350 C C . THR D 1 279 ? -8.67845 -33.57591 19.22258 1.000 55.32674 267 THR D C 1
ATOM 16351 O O . THR D 1 279 ? -8.41743 -34.63372 18.63552 1.000 53.63261 267 THR D O 1
ATOM 16362 N N . GLU D 1 280 ? -8.98564 -33.53517 20.50699 1.000 51.46734 268 GLU D N 1
ATOM 16363 C CA . GLU D 1 280 ? -9.02378 -34.73694 21.32355 1.000 49.89074 268 GLU D CA 1
ATOM 16364 C C . GLU D 1 280 ? -10.47970 -35.15938 21.51046 1.000 49.51335 268 GLU D C 1
ATOM 16365 O O . GLU D 1 280 ? -11.41305 -34.44284 21.13791 1.000 49.66084 268 GLU D O 1
ATOM 16377 N N . LYS D 1 281 ? -10.66892 -36.33141 22.11429 1.000 47.93842 269 LYS D N 1
ATOM 16378 C CA . LYS D 1 281 ? -12.01290 -36.85081 22.28212 1.000 49.89039 269 LYS D CA 1
ATOM 16379 C C . LYS D 1 281 ? -12.11682 -37.68971 23.54434 1.000 49.12602 269 LYS D C 1
ATOM 16380 O O . LYS D 1 281 ? -11.11783 -38.12664 24.12264 1.000 44.34112 269 LYS D O 1
ATOM 16399 N N . TRP D 1 282 ? -13.35970 -37.85230 23.97495 1.000 49.34388 270 TRP D N 1
ATOM 16400 C CA . TRP D 1 282 ? -13.82290 -38.84670 24.93662 1.000 50.27482 270 TRP D CA 1
ATOM 16401 C C . TRP D 1 282 ? -14.46960 -40.01215 24.17869 1.000 51.30167 270 TRP D C 1
ATOM 16402 O O . TRP D 1 282 ? -14.70072 -39.94735 22.97009 1.000 49.37603 270 TRP D O 1
ATOM 16423 N N . TYR D 1 283 ? -14.71574 -41.11049 24.89392 1.000 51.71204 271 TYR D N 1
ATOM 16424 C CA . TYR D 1 283 ? -15.18597 -42.34090 24.26498 1.000 45.88209 271 TYR D CA 1
ATOM 16425 C C . TYR D 1 283 ? -16.36120 -42.91557 25.04233 1.000 47.01629 271 TYR D C 1
ATOM 16426 O O . TYR D 1 283 ? -16.25464 -43.20008 26.24197 1.000 45.05220 271 TYR D O 1
ATOM 16444 N N . LEU D 1 284 ? -17.47130 -43.10764 24.35090 1.000 46.00586 272 LEU D N 1
ATOM 16445 C CA . LEU D 1 284 ? -18.68731 -43.66575 24.92836 1.000 45.47314 272 LEU D CA 1
ATOM 16446 C C . LEU D 1 284 ? -18.79100 -45.11909 24.50215 1.000 46.75952 272 LEU D C 1
ATOM 16447 O O . LEU D 1 284 ? -18.80333 -45.42617 23.29291 1.000 46.76566 272 LEU D O 1
ATOM 16463 N N . GLY D 1 285 ? -18.86388 -46.00627 25.48479 1.000 46.83515 273 GLY D N 1
ATOM 16464 C CA . GLY D 1 285 ? -18.92443 -47.42943 25.24141 1.000 49.49475 273 GLY D CA 1
ATOM 16465 C C . GLY D 1 285 ? -20.31910 -47.94737 25.55365 1.000 48.91864 273 GLY D C 1
ATOM 16466 O O . GLY D 1 285 ? -20.89140 -47.63218 26.59685 1.000 51.80817 273 GLY D O 1
ATOM 16470 N N . ILE D 1 286 ? -20.84983 -48.73241 24.62068 1.000 49.60975 274 ILE D N 1
ATOM 16471 C CA . ILE D 1 286 ? -22.13850 -49.39886 24.74698 1.000 46.69688 274 ILE D CA 1
ATOM 16472 C C . ILE D 1 286 ? -21.85966 -50.87683 24.98190 1.000 49.31730 274 ILE D C 1
ATOM 16473 O O . ILE D 1 286 ? -21.03061 -51.47113 24.28081 1.000 52.39068 274 ILE D O 1
ATOM 16489 N N . VAL D 1 287 ? -22.52508 -51.46690 25.97647 1.000 49.45820 275 VAL D N 1
ATOM 16490 C CA . VAL D 1 287 ? -22.25297 -52.84140 26.39672 1.000 51.93584 275 VAL D CA 1
ATOM 16491 C C . VAL D 1 287 ? -23.57111 -53.60317 26.44245 1.000 55.16640 275 VAL D C 1
ATOM 16492 O O . VAL D 1 287 ? -24.42969 -53.32305 27.29133 1.000 55.00515 275 VAL D O 1
ATOM 16505 N N . VAL D 1 288 ? -23.70947 -54.59911 25.57341 1.000 56.89342 276 VAL D N 1
ATOM 16506 C CA . VAL D 1 288 ? -24.97620 -55.29921 25.42825 1.000 59.17936 276 VAL D CA 1
ATOM 16507 C C . VAL D 1 288 ? -24.76231 -56.79997 25.57100 1.000 60.93819 276 VAL D C 1
ATOM 16508 O O . VAL D 1 288 ? -23.73425 -57.31519 25.10452 1.000 65.24331 276 VAL D O 1
ATOM 16521 N N . PRO D 1 289 ? -25.70460 -57.54169 26.15875 1.000 61.63778 277 PRO D N 1
ATOM 16522 C CA . PRO D 1 289 ? -25.50729 -58.99228 26.30593 1.000 64.49186 277 PRO D CA 1
ATOM 16523 C C . PRO D 1 289 ? -25.59426 -59.70617 24.96246 1.000 75.24513 277 PRO D C 1
ATOM 16524 O O . PRO D 1 289 ? -26.53496 -59.50123 24.18908 1.000 70.46754 277 PRO D O 1
ATOM 16535 N N . VAL D 1 290 ? -24.60344 -60.56299 24.69995 1.000 68.17361 278 VAL D N 1
ATOM 16536 C CA . VAL D 1 290 ? -24.63410 -61.41986 23.52379 1.000 68.99498 278 VAL D CA 1
ATOM 16537 C C . VAL D 1 290 ? -25.89717 -62.26776 23.51630 1.000 71.19088 278 VAL D C 1
ATOM 16538 O O . VAL D 1 290 ? -26.37375 -62.68436 22.45435 1.000 84.34053 278 VAL D O 1
ATOM 16551 N N . SER D 1 291 ? -26.46478 -62.52590 24.69045 1.000 83.36658 279 SER D N 1
ATOM 16552 C CA . SER D 1 291 ? -27.68445 -63.31904 24.79293 1.000 86.67732 279 SER D CA 1
ATOM 16553 C C . SER D 1 291 ? -28.84415 -62.64492 24.06779 1.000 76.99832 279 SER D C 1
ATOM 16554 O O . SER D 1 291 ? -29.42144 -63.20202 23.12239 1.000 80.11677 279 SER D O 1
ATOM 16562 N N . GLN D 1 292 ? -29.16187 -61.42246 24.47215 1.000 76.95955 280 GLN D N 1
ATOM 16563 C CA A GLN D 1 292 ? -30.35299 -60.76372 23.96897 0.533 77.15465 280 GLN D CA 1
ATOM 16564 C CA B GLN D 1 292 ? -30.33392 -60.71871 23.97833 0.467 77.16144 280 GLN D CA 1
ATOM 16565 C C . GLN D 1 292 ? -30.16869 -60.24677 22.54865 1.000 79.31418 280 GLN D C 1
ATOM 16566 O O . GLN D 1 292 ? -31.16533 -59.92415 21.89709 1.000 76.85078 280 GLN D O 1
ATOM 16591 N N . VAL D 1 293 ? -28.92863 -60.14394 22.06483 1.000 77.08460 281 VAL D N 1
ATOM 16592 C CA . VAL D 1 293 ? -28.71293 -59.69913 20.69325 1.000 78.43290 281 VAL D CA 1
ATOM 16593 C C . VAL D 1 293 ? -29.04866 -60.82544 19.72154 1.000 85.89278 281 VAL D C 1
ATOM 16594 O O . VAL D 1 293 ? -29.77075 -60.62417 18.73420 1.000 79.27258 281 VAL D O 1
ATOM 16607 N N . MET D 1 294 ? -28.55100 -62.03348 20.00577 1.000 78.70570 282 MET D N 1
ATOM 16608 C CA . MET D 1 294 ? -28.71043 -63.14188 19.07690 1.000 84.39417 282 MET D CA 1
ATOM 16609 C C . MET D 1 294 ? -30.17134 -63.55199 18.92036 1.000 94.07118 282 MET D C 1
ATOM 16610 O O . MET D 1 294 ? -30.51315 -64.23299 17.94039 1.000 92.42871 282 MET D O 1
ATOM 16624 N N . ALA D 1 295 ? -31.03521 -63.15266 19.85771 1.000 82.66332 283 ALA D N 1
ATOM 16625 C CA . ALA D 1 295 ? -32.48601 -63.21739 19.67655 1.000 83.74076 283 ALA D CA 1
ATOM 16626 C C . ALA D 1 295 ? -32.92163 -62.03184 18.80568 1.000 101.94320 283 ALA D C 1
ATOM 16627 O O . ALA D 1 295 ? -33.55966 -61.07242 19.25343 1.000 96.77341 283 ALA D O 1
ATOM 16634 N N . ALA D 1 296 ? -32.54241 -62.10974 17.52783 1.000 97.78628 284 ALA D N 1
ATOM 16635 C CA . ALA D 1 296 ? -32.85114 -61.06701 16.55157 1.000 83.68389 284 ALA D CA 1
ATOM 16636 C C . ALA D 1 296 ? -34.11428 -61.39271 15.75873 1.000 92.31970 284 ALA D C 1
ATOM 16637 O O . ALA D 1 296 ? -34.22267 -62.46356 15.15186 1.000 89.75073 284 ALA D O 1
#

Radius of gyration: 33.89 Å; Cα contacts (8 Å, |Δi|>4): 2388; chains: 4; bounding box: 62×88×104 Å

InterPro domains:
  IPR004089 Methyl-accepting chemotaxis protein (MCP) signalling domain [PF00015] (411-566)
  IPR004089 Methyl-accepting chemotaxis protein (MCP) signalling domain [PS50111] (355-584)
  IPR004089 Methyl-accepting chemotaxis protein (MCP) signalling domain [SM00283] (351-598)
  IPR004090 Chemotaxis methyl-accepting receptor [PR00260] (372-401)
  IPR004090 Chemotaxis methyl-accepting receptor [PR00260] (449-476)
  IPR004090 Chemotaxis methyl-accepting receptor [PR00260] (478-507)
  IPR004090 Chemotaxis methyl-accepting receptor [PR00260] (526-555)
  IPR033479 Double Cache domain 1 [PF02743] (3-256)

Foldseek 3Di:
DVLLVVLLVLQVVVLVVVLVVLQVQLCLFAVLLQVLLCQVVVVHQDLVVNVVSQVVSCVVPVQFFKKWWWWDPCPRHNCQCVQDPDPQEEHSSTSTWMWGAEPVGDIDIHGDNCCPPPPVNCLFVVCVVVQDFDWAQWDWDQDNNRIFIWIWGKHFHDDPRDTGGMMITIHGLVVSQVVQQCDASAPNHWGKFKAALQQQGSYDPPCVRHRHHDPDDDPPQAQGWDWDCDPVVRAIWIKGWDWRDYDRDPTTMIMMTIGHPCRSVVVD/DVLLVVLLVLQQVLLVVLLVVLQVFLCLFAVLLQVLVCQVVVVHQDVVVNVVSQQVSCVVPVQFFKKKWWFDACPRPNCQCVQDPDPQEEHSSTSTWMWGAEPVGDIDIGGPNCCPPPPVNCLFVVCVVVVFFDWAQWDWDQDNHRTFIWIWGKHFRADPHDTGGIMITIHGLVVVQVSQQVDASAPNHFGKWKAFLQQQGSYDPPCVSHRPHDPDDQDVQAQGWDWDQDPVVRAIKIKGWDWRDYDRDPTTMIMMTIGHPVRSVVD/DVLLVLLLVLQVVLLVVLLVVLQVQLCLFAVLLQVLVCQVVVVHQDLVVNVVSQVVSCVVVVQFFKKWWWFDPCPRPNCLCVQDPDPQEEHSSTSTWMWGADPVGDIDIHHPNCCPPPPVNCLFVVCVVVVDFDWAQWDWDQDNNRIFIWTWRKHFRADPNDTGGIMTTIHGLVVVQVSQQVDASAPNHWGKWKADLQQQTSYDPPVVRHRPHDPDDDPNQAAGWDWDQDPVVRAIWIKHWDWRDYDRDPTTMIMMTIGHPVRSVVVVVD/DVLLVVLLVLQVVLLVVLLVVLQVQQCLFAVLLQVLVCQVVVVHQDVVVNVVSQVVSCVVPVQFFKKWWWWDPCPRHVCQCVQDDDPQEEHSSTSTWMWGAEPVRDIDIGHPNCCPPPPSNCLFVVCVVVVFFDWAQWDWDQGNHRTFIWIWGKHFHADPRDTTGIMTTIHGLVVSQVSQQVDARAPNHWGKFKAHLQQQGSYDPPCVSHRHHDPDPAPVQAQGWDWDCDDPVRAIWTKGKDWRDYDRDPTTMIMMTIGHPVRSVVD

B-factor: mean 59.3, std 19.32, range [28.22, 150.38]